Protein AF-I7LUR3-F1 (afdb_monomer_lite)

Sequence (816 aa):
MNNNFKVSRFIKFFLVIFTYQVNNICAQIQYDDQVPFIYYQQSIKLRFYKEDNPQFQVIDFSSKQFKKPPLVIVGVGFYNNKWDPDKQILFELVASSITNTQCNITLISDQSTSYLTGIKVNILAIDTSQFPFVNVINQNQQNINFDNYQFQEKRSYSSTLQGTKNVMVVVRGWKSSAKDSTMNSFSLTVFATNVDNQNYIITITTSQLSLTIFDVYYTIIEYVVNPPSQYGIISNYDNKYQNPTNEACFSSQNCTNYKRYFPVYFKIVKIQITQQQNYSNFYTSINQYQFSTFKFEQDPRLELTNYTLNSDTITYSYHTWDSSICTGSTSSFLFFYRKVCQNNQDIDITGNICINKCNIKNPLNDQQCLDCSSGQYFLQDKQLCQTEIPVGYECTQIDQFYKCQNCKIDNCQICKEGNPSQFNCTQCINTFYLFNNQCFSKQPDNTICNDNLICQDCSEKTCLTCILSQEQNLQCQTCYDQQIPYQGKCYKKDNPPNNTYCDWSKLICLPCTDLSCKICSNPNSIPQQCLSCQDNQFLYDGKCYSQNNPPNNTYCDQATLKCQKCNDINCATCSDPSKSPQQCLSCSNNQIIFNGQCYTKENPPNNTYCDWINLKCQPCNDINCATCSDPSKGLQKCLSCVNKSILFNGQCYTKDNPPNNTYCDWVSLKCQLCNDINCLTCSDPNQQNQYCLSCQKELQYLFNGKCYCGNGKFGIGCKQNCIQSCILCQDQSSCDKYSQERIYQKEDCHFSCSKCYIPHKDYACQECSSDTRQIQQLTSSCSCKEGYIESGVAECKIEQTLQPNNNFQSSIKARQ

Radius of gyration: 71.04 Å; chains: 1; bounding box: 105×127×202 Å

Structure (mmCIF, N/CA/C/O backbone):
data_AF-I7LUR3-F1
#
_entry.id   AF-I7LUR3-F1
#
loop_
_atom_site.group_PDB
_atom_site.id
_atom_site.type_symbol
_atom_site.label_atom_id
_atom_site.label_alt_id
_atom_site.label_comp_id
_atom_site.label_asym_id
_atom_site.label_entity_id
_atom_site.label_seq_id
_atom_site.pdbx_PDB_ins_code
_atom_site.Cartn_x
_atom_site.Cartn_y
_atom_site.Cartn_z
_atom_site.occupancy
_atom_site.B_iso_or_equiv
_atom_site.auth_seq_id
_atom_site.auth_comp_id
_atom_site.auth_asym_id
_atom_site.auth_atom_id
_atom_site.pdbx_PDB_model_num
ATOM 1 N N . MET A 1 1 ? -5.148 31.188 -31.784 1.00 32.00 1 MET A N 1
ATOM 2 C CA . MET A 1 1 ? -4.614 31.943 -32.942 1.00 32.00 1 MET A CA 1
ATOM 3 C C . MET A 1 1 ? -4.116 33.308 -32.444 1.00 32.00 1 MET A C 1
ATOM 5 O O . MET A 1 1 ? -4.820 33.904 -31.648 1.00 32.00 1 MET A O 1
ATOM 9 N N . ASN A 1 2 ? -2.929 33.749 -32.883 1.00 29.38 2 ASN A N 1
ATOM 10 C CA . ASN A 1 2 ? -2.382 35.129 -32.987 1.00 29.38 2 ASN A CA 1
ATOM 11 C C . ASN A 1 2 ? -2.410 36.171 -31.809 1.00 29.38 2 ASN A C 1
ATOM 13 O O . ASN A 1 2 ? -3.344 36.953 -31.703 1.00 29.38 2 ASN A O 1
ATOM 17 N N . ASN A 1 3 ? -1.299 36.278 -31.049 1.00 34.56 3 ASN A N 1
ATOM 18 C CA . ASN A 1 3 ? -0.245 37.350 -31.049 1.00 34.56 3 ASN A CA 1
ATOM 19 C C . ASN A 1 3 ? -0.458 38.901 -30.779 1.00 34.56 3 ASN A C 1
ATOM 21 O O . ASN A 1 3 ? -0.995 39.587 -31.642 1.00 34.56 3 ASN A O 1
ATOM 25 N N . ASN A 1 4 ? 0.253 39.456 -29.741 1.00 37.31 4 ASN A N 1
ATOM 26 C CA . ASN A 1 4 ? 1.248 40.615 -29.712 1.00 37.31 4 ASN A CA 1
ATOM 27 C C . ASN A 1 4 ? 1.044 42.086 -29.100 1.00 37.31 4 ASN A C 1
ATOM 29 O O . ASN A 1 4 ? 0.468 42.934 -29.771 1.00 37.31 4 ASN A O 1
ATOM 33 N N . PHE A 1 5 ? 1.802 42.436 -27.996 1.00 36.38 5 PHE A N 1
ATOM 34 C CA . PHE A 1 5 ? 2.569 43.711 -27.584 1.00 36.38 5 PHE A CA 1
ATOM 35 C C . PHE A 1 5 ? 1.909 45.068 -27.042 1.00 36.38 5 PHE A C 1
ATOM 37 O O . PHE A 1 5 ? 0.702 45.170 -27.176 1.00 36.38 5 PHE A O 1
ATOM 44 N N . LYS A 1 6 ? 2.514 46.164 -26.416 1.00 36.25 6 LYS A N 1
ATOM 45 C CA . LYS A 1 6 ? 3.889 46.691 -25.949 1.00 36.25 6 LYS A CA 1
ATOM 46 C C . LYS A 1 6 ? 3.931 48.030 -25.041 1.00 36.25 6 LYS A C 1
ATOM 48 O O . LYS A 1 6 ? 3.277 48.976 -25.445 1.00 36.25 6 LYS A O 1
ATOM 53 N N . VAL A 1 7 ? 4.822 48.178 -23.993 1.00 35.72 7 VAL A N 1
ATOM 54 C CA . VAL A 1 7 ? 5.798 49.326 -23.591 1.00 35.72 7 VAL A CA 1
ATOM 55 C C . VAL A 1 7 ? 5.317 50.811 -23.195 1.00 35.72 7 VAL A C 1
ATOM 57 O O . VAL A 1 7 ? 4.337 51.216 -23.792 1.00 35.72 7 VAL A O 1
ATOM 60 N N . SER A 1 8 ? 5.858 51.767 -22.330 1.00 36.84 8 SER A N 1
ATOM 61 C CA . SER A 1 8 ? 7.001 52.029 -21.329 1.00 36.84 8 SER A CA 1
ATOM 62 C C . SER A 1 8 ? 7.012 53.409 -20.488 1.00 36.84 8 SER A C 1
ATOM 64 O O . SER A 1 8 ? 6.368 54.344 -20.943 1.00 36.84 8 SER A O 1
ATOM 66 N N . ARG A 1 9 ? 7.913 53.602 -19.448 1.00 38.06 9 ARG A N 1
ATOM 67 C CA . ARG A 1 9 ? 8.597 54.864 -18.841 1.00 38.06 9 ARG A CA 1
ATOM 68 C C . ARG A 1 9 ? 7.836 55.898 -17.892 1.00 38.06 9 ARG A C 1
ATOM 70 O O . ARG A 1 9 ? 6.620 55.865 -17.941 1.00 38.06 9 ARG A O 1
ATOM 77 N N . PHE A 1 10 ? 8.362 56.864 -17.040 1.00 38.78 10 PHE A N 1
ATOM 78 C CA . PHE A 1 10 ? 9.657 57.268 -16.322 1.00 38.78 10 PHE A CA 1
ATOM 79 C C . PHE A 1 10 ? 9.580 58.523 -15.301 1.00 38.78 10 PHE A C 1
ATOM 81 O O . PHE A 1 10 ? 8.711 59.356 -15.509 1.00 38.78 10 PHE A O 1
ATOM 88 N N . ILE A 1 11 ? 10.568 58.744 -14.351 1.00 37.31 11 ILE A N 1
ATOM 89 C CA . ILE A 1 11 ? 11.140 60.044 -13.715 1.00 37.31 11 ILE A CA 1
ATOM 90 C C . ILE A 1 11 ? 10.328 60.887 -12.617 1.00 37.31 11 ILE A C 1
ATOM 92 O O . ILE A 1 11 ? 9.114 60.784 -12.668 1.00 37.31 11 ILE A O 1
ATOM 96 N N . LYS A 1 12 ? 10.779 61.773 -11.635 1.00 38.62 12 LYS A N 1
ATOM 97 C CA . LYS A 1 12 ? 11.958 62.053 -10.676 1.00 38.62 12 LYS A CA 1
ATOM 98 C C . LYS A 1 12 ? 11.733 63.201 -9.564 1.00 38.62 12 LYS A C 1
ATOM 100 O O . LYS A 1 12 ? 11.045 64.156 -9.882 1.00 38.62 12 LYS A O 1
ATOM 105 N N . PHE A 1 13 ? 12.472 63.196 -8.400 1.00 39.66 13 PHE A N 1
ATOM 106 C CA . PHE A 1 13 ? 13.092 64.322 -7.535 1.00 39.66 13 PHE A CA 1
ATOM 107 C C . PHE A 1 13 ? 12.235 65.358 -6.673 1.00 39.66 13 PHE A C 1
ATOM 109 O O . PHE A 1 13 ? 11.040 65.398 -6.924 1.00 39.66 13 PHE A O 1
ATOM 116 N N . PHE A 1 14 ? 12.676 66.254 -5.706 1.00 38.84 14 PHE A N 1
ATOM 117 C CA . PHE A 1 14 ? 13.709 66.362 -4.575 1.00 38.84 14 PHE A CA 1
ATOM 118 C C . PHE A 1 14 ? 13.494 67.611 -3.575 1.00 38.84 14 PHE A C 1
ATOM 120 O O . PHE A 1 14 ? 12.653 68.436 -3.915 1.00 38.84 14 PHE A O 1
ATOM 127 N N . LEU A 1 15 ? 14.178 67.795 -2.384 1.00 40.34 15 LEU A N 1
ATOM 128 C CA . LEU A 1 15 ? 13.907 68.831 -1.275 1.00 40.34 15 LEU A CA 1
ATOM 129 C C . LEU A 1 15 ? 15.043 69.077 -0.145 1.00 40.34 15 LEU A C 1
ATOM 131 O O . LEU A 1 15 ? 16.110 68.496 -0.321 1.00 40.34 15 LEU A O 1
ATOM 135 N N . VAL A 1 16 ? 14.883 69.896 0.972 1.00 34.09 16 VAL A N 1
ATOM 136 C CA . VAL A 1 16 ? 15.840 70.208 2.159 1.00 34.09 16 VAL A CA 1
ATOM 137 C C . VAL A 1 16 ? 15.173 70.488 3.612 1.00 34.09 16 VAL A C 1
ATOM 139 O O . VAL A 1 16 ? 13.960 70.661 3.635 1.00 34.09 16 VAL A O 1
ATOM 142 N N . ILE A 1 17 ? 15.872 70.497 4.820 1.00 41.72 17 ILE A N 1
ATOM 143 C CA . ILE A 1 17 ? 15.395 70.062 6.234 1.00 41.72 17 ILE A CA 1
ATOM 144 C C . ILE A 1 17 ? 15.992 70.717 7.590 1.00 41.72 17 ILE A C 1
ATOM 146 O O . ILE A 1 17 ? 17.013 71.386 7.484 1.00 41.72 17 ILE A O 1
ATOM 150 N N . PHE A 1 18 ? 15.462 70.453 8.857 1.00 33.62 18 PHE A N 1
ATOM 151 C CA . PHE A 1 18 ? 16.061 70.632 10.277 1.00 33.62 18 PHE A CA 1
ATOM 152 C C . PHE A 1 18 ? 15.367 69.898 11.549 1.00 33.62 18 PHE A C 1
ATOM 154 O O . PHE A 1 18 ? 14.244 69.429 11.371 1.00 33.62 18 PHE A O 1
ATOM 161 N N . THR A 1 19 ? 15.944 69.777 12.817 1.00 40.78 19 THR A N 1
ATOM 162 C CA . THR A 1 19 ? 15.358 69.160 14.128 1.00 40.78 19 THR A CA 1
ATOM 163 C C . THR A 1 19 ? 16.040 69.422 15.569 1.00 40.78 19 THR A C 1
ATOM 165 O O . THR A 1 19 ? 17.228 69.718 15.558 1.00 40.78 19 THR A O 1
ATOM 168 N N . TYR A 1 20 ? 15.396 69.194 16.783 1.00 33.66 20 TYR A N 1
ATOM 169 C CA . TYR A 1 20 ? 15.947 69.174 18.234 1.00 33.66 20 TYR A CA 1
ATOM 170 C C . TYR A 1 20 ? 15.226 68.194 19.294 1.00 33.66 20 TYR A C 1
ATOM 172 O O . TYR A 1 20 ? 14.432 67.378 18.828 1.00 33.66 20 TYR A O 1
ATOM 180 N N . GLN A 1 21 ? 15.478 68.163 20.657 1.00 35.78 21 GLN A N 1
ATOM 181 C CA . GLN A 1 21 ? 15.123 67.012 21.612 1.00 35.78 21 GLN A CA 1
ATOM 182 C C . GLN A 1 21 ? 14.963 67.197 23.205 1.00 35.78 21 GLN A C 1
ATOM 184 O O . GLN A 1 21 ? 15.672 68.041 23.739 1.00 35.78 21 GLN A O 1
ATOM 189 N N . VAL A 1 22 ? 14.156 66.369 23.978 1.00 34.59 22 VAL A N 1
ATOM 190 C CA . VAL A 1 22 ? 14.032 66.225 25.516 1.00 34.59 22 VAL A CA 1
ATOM 191 C C . VAL A 1 22 ? 13.444 64.829 26.041 1.00 34.59 22 VAL A C 1
ATOM 193 O O . VAL A 1 22 ? 13.118 63.977 25.214 1.00 34.59 22 VAL A O 1
ATOM 196 N N . ASN A 1 23 ? 13.295 64.559 27.376 1.00 34.97 23 ASN A N 1
ATOM 197 C CA . ASN A 1 23 ? 12.825 63.333 28.151 1.00 34.97 23 ASN A CA 1
ATOM 198 C C . ASN A 1 23 ? 12.196 63.713 29.566 1.00 34.97 23 ASN A C 1
ATOM 200 O O . ASN A 1 23 ? 12.347 64.883 29.889 1.00 34.97 23 ASN A O 1
ATOM 204 N N . ASN A 1 24 ? 11.588 62.938 30.528 1.00 40.38 24 ASN A N 1
ATOM 205 C CA . ASN A 1 24 ? 10.899 61.607 30.750 1.00 40.38 24 ASN A CA 1
ATOM 206 C C . ASN A 1 24 ? 10.256 61.485 32.203 1.00 40.38 24 ASN A C 1
ATOM 208 O O . ASN A 1 24 ? 10.844 62.057 33.112 1.00 40.38 24 ASN A O 1
ATOM 212 N N . ILE A 1 25 ? 9.174 60.687 32.466 1.00 33.00 25 ILE A N 1
ATOM 213 C CA . ILE A 1 25 ? 8.596 60.251 33.808 1.00 33.00 25 ILE A CA 1
ATOM 214 C C . ILE A 1 25 ? 7.910 58.838 33.707 1.00 33.00 25 ILE A C 1
ATOM 216 O O . ILE A 1 25 ? 7.598 58.418 32.593 1.00 33.00 25 ILE A O 1
ATOM 220 N N . CYS A 1 26 ? 7.661 58.094 34.812 1.00 29.50 26 CYS A N 1
ATOM 221 C CA . CYS A 1 26 ? 6.842 56.847 34.898 1.00 29.50 26 CYS A CA 1
ATOM 222 C C . CYS A 1 26 ? 5.927 56.795 36.159 1.00 29.50 26 CYS A C 1
ATOM 224 O O . CYS A 1 26 ? 6.186 57.523 37.112 1.00 29.50 26 CYS A O 1
ATOM 226 N N . ALA A 1 27 ? 4.887 55.939 36.178 1.00 31.25 27 ALA A N 1
ATOM 227 C CA . ALA A 1 27 ? 3.893 55.824 37.268 1.00 31.25 27 ALA A CA 1
ATOM 228 C C . ALA A 1 27 ? 3.566 54.359 37.653 1.00 31.25 27 ALA A C 1
ATOM 230 O O . ALA A 1 27 ? 3.610 53.477 36.796 1.00 31.25 27 ALA A O 1
ATOM 231 N N . GLN A 1 28 ? 3.210 54.112 38.923 1.00 30.12 28 GLN A N 1
ATOM 232 C CA . GLN A 1 28 ? 2.771 52.806 39.452 1.00 30.12 28 GLN A CA 1
ATOM 233 C C . GLN A 1 28 ? 1.233 52.697 39.516 1.00 30.12 28 GLN A C 1
ATOM 235 O O . GLN A 1 28 ? 0.540 53.697 39.695 1.00 30.12 28 GLN A O 1
ATOM 240 N N . ILE A 1 29 ? 0.706 51.471 39.409 1.00 35.31 29 ILE A N 1
ATOM 241 C CA . ILE A 1 29 ? -0.723 51.138 39.554 1.00 35.31 29 ILE A CA 1
ATOM 242 C C . ILE A 1 29 ? -0.840 49.894 40.448 1.00 35.31 29 ILE A C 1
ATOM 244 O O . ILE A 1 29 ? -0.165 48.893 40.201 1.00 35.31 29 ILE A O 1
ATOM 248 N N . GLN A 1 30 ? -1.696 49.937 41.474 1.00 29.19 30 GLN A N 1
ATOM 249 C CA . GLN A 1 30 ? -2.075 48.746 42.244 1.00 29.19 30 GLN A CA 1
ATOM 250 C C . GLN A 1 30 ? -3.203 47.982 41.539 1.00 29.19 30 GLN A C 1
ATOM 252 O O . GLN A 1 30 ? -4.099 48.577 40.944 1.00 29.19 30 GLN A O 1
ATOM 257 N N . TYR A 1 31 ? -3.170 46.653 41.634 1.00 40.03 31 TYR A N 1
ATOM 258 C CA . TYR A 1 31 ? -4.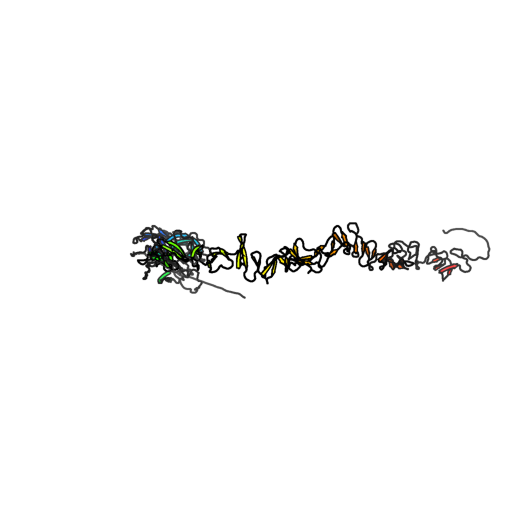178 45.770 41.053 1.00 40.03 31 TYR A CA 1
ATOM 259 C C . TYR A 1 31 ? -4.550 44.682 42.046 1.00 40.03 31 TYR A C 1
ATOM 261 O O . TYR A 1 31 ? -3.680 43.892 42.428 1.00 40.03 31 TYR A O 1
ATOM 269 N N . ASP A 1 32 ? -5.830 44.602 42.383 1.00 34.31 32 ASP A N 1
ATOM 270 C CA . ASP A 1 32 ? -6.337 43.551 43.251 1.00 34.31 32 ASP A CA 1
ATOM 271 C C . ASP A 1 32 ? -6.611 42.236 42.492 1.00 34.31 32 ASP A C 1
ATOM 273 O O . ASP A 1 32 ? -6.863 42.219 41.286 1.00 34.31 32 ASP A O 1
ATOM 277 N N . ASP A 1 33 ? -6.474 41.166 43.261 1.00 39.81 33 ASP A N 1
ATOM 278 C CA . ASP A 1 33 ? -6.921 39.779 43.156 1.00 39.81 33 ASP A CA 1
ATOM 279 C C . ASP A 1 33 ? -6.760 38.841 41.920 1.00 39.81 33 ASP A C 1
ATOM 281 O O . ASP A 1 33 ? -7.043 39.127 40.756 1.00 39.81 33 ASP A O 1
ATOM 285 N N . GLN A 1 34 ? -6.390 37.604 42.282 1.00 52.12 34 GLN A N 1
ATOM 286 C CA . GLN A 1 34 ? -6.831 36.303 41.743 1.00 52.12 34 GLN A CA 1
ATOM 287 C C . GLN A 1 34 ? -6.507 35.760 40.326 1.00 52.12 34 GLN A C 1
ATOM 289 O O . GLN A 1 34 ? -7.015 34.680 40.007 1.00 52.12 34 GLN A O 1
ATOM 294 N N . VAL A 1 35 ? -5.585 36.324 39.524 1.00 51.19 35 VAL A N 1
ATOM 295 C CA . VAL A 1 35 ? -4.906 35.532 38.453 1.00 51.19 35 VAL A CA 1
ATOM 296 C C . VAL A 1 35 ? -3.376 35.780 38.419 1.00 51.19 35 VAL A C 1
ATOM 298 O O . VAL A 1 35 ? -2.958 36.938 38.443 1.00 51.19 35 VAL A O 1
ATOM 301 N N . PRO A 1 36 ? -2.517 34.731 38.399 1.00 54.22 36 PRO A N 1
ATOM 302 C CA . PRO A 1 36 ? -1.086 34.848 38.723 1.00 54.22 36 PRO A CA 1
ATOM 303 C C . PRO A 1 36 ? -0.182 35.123 37.503 1.00 54.22 36 PRO A C 1
ATOM 305 O O . PRO A 1 36 ? 0.616 34.291 37.068 1.00 54.22 36 PRO A O 1
ATOM 308 N N . PHE A 1 37 ? -0.297 36.328 36.956 1.00 58.88 37 PHE A N 1
ATOM 309 C CA . PHE A 1 37 ? 0.619 36.898 35.963 1.00 58.88 37 PHE A CA 1
ATOM 310 C C . PHE A 1 37 ? 0.603 38.428 36.063 1.00 58.88 37 PHE A C 1
ATOM 312 O O . PHE A 1 37 ? -0.229 39.007 36.764 1.00 58.88 37 PHE A O 1
ATOM 319 N N . ILE A 1 38 ? 1.493 39.105 35.334 1.00 54.38 38 ILE A N 1
ATOM 320 C CA . ILE A 1 38 ? 1.511 40.570 35.254 1.00 54.38 38 ILE A CA 1
ATOM 321 C C . ILE A 1 38 ? 1.931 41.031 33.859 1.00 54.38 38 ILE A C 1
ATOM 323 O O . ILE A 1 38 ? 2.763 40.411 33.195 1.00 54.38 38 ILE A O 1
ATOM 327 N N . TYR A 1 39 ? 1.368 42.158 33.438 1.00 56.78 39 TYR A N 1
ATOM 328 C CA . TYR A 1 39 ? 1.758 42.884 32.239 1.00 56.78 39 TYR A CA 1
ATOM 329 C C . TYR A 1 39 ? 2.417 44.210 32.607 1.00 56.78 39 TYR A C 1
ATOM 331 O O . TYR A 1 39 ? 1.880 44.960 33.421 1.00 56.78 39 TYR A O 1
ATOM 339 N N . TYR A 1 40 ? 3.520 44.524 31.925 1.00 55.66 40 TYR A N 1
ATOM 340 C CA . TYR A 1 40 ? 4.117 45.854 31.917 1.00 55.66 40 TYR A CA 1
ATOM 341 C C . TYR A 1 40 ? 4.217 46.391 30.488 1.00 55.66 40 TYR A C 1
ATOM 343 O O . TYR A 1 40 ? 4.910 45.828 29.634 1.00 55.66 40 TYR A O 1
ATOM 351 N N . GLN A 1 41 ? 3.552 47.524 30.240 1.00 52.75 41 GLN A N 1
ATOM 352 C CA . GLN A 1 41 ? 3.851 48.372 29.090 1.00 52.75 41 GLN A CA 1
ATOM 353 C C . GLN A 1 41 ? 4.802 49.477 29.523 1.00 52.75 41 GLN A C 1
ATOM 355 O O . GLN A 1 41 ? 4.435 50.303 30.358 1.00 52.75 41 GLN A O 1
ATOM 360 N N . GLN A 1 42 ? 5.984 49.557 28.912 1.00 54.22 42 GLN A N 1
ATOM 361 C CA . GLN A 1 42 ? 6.889 50.673 29.161 1.00 54.22 42 GLN A CA 1
ATOM 362 C C . GLN A 1 42 ? 7.524 51.166 27.861 1.00 54.22 42 GLN A C 1
ATOM 364 O O . GLN A 1 42 ? 8.037 50.406 27.042 1.00 54.22 42 GLN A O 1
ATOM 369 N N . SER A 1 43 ? 7.481 52.480 27.652 1.00 53.41 43 SER A N 1
ATOM 370 C CA . SER A 1 43 ? 8.129 53.131 26.511 1.00 53.41 43 SER A CA 1
ATOM 371 C C . SER A 1 43 ? 9.621 53.310 26.795 1.00 53.41 43 SER A C 1
ATOM 373 O O . SER A 1 43 ? 10.085 54.426 27.034 1.00 53.41 43 SER A O 1
ATOM 375 N N . ILE A 1 44 ? 10.350 52.191 26.808 1.00 55.62 44 ILE A N 1
ATOM 376 C CA . ILE A 1 44 ? 11.776 52.112 27.141 1.00 55.62 44 ILE A CA 1
ATOM 377 C C . ILE A 1 44 ? 12.599 52.899 26.107 1.00 55.62 44 ILE A C 1
ATOM 379 O O . ILE A 1 44 ? 12.903 52.412 25.025 1.00 55.62 44 ILE A O 1
ATOM 383 N N . LYS A 1 45 ? 12.979 54.148 26.404 1.00 54.41 45 LYS A N 1
ATOM 384 C CA . LYS A 1 45 ? 13.760 54.993 25.476 1.00 54.41 45 LYS A CA 1
ATOM 385 C C . LYS A 1 45 ? 15.241 54.587 25.411 1.00 54.41 45 LYS A C 1
ATOM 387 O O . LYS A 1 45 ? 16.119 55.395 25.707 1.00 54.41 45 LYS A O 1
ATOM 392 N N . LEU A 1 46 ? 15.516 53.363 24.968 1.00 57.62 46 LEU A N 1
ATOM 393 C CA . LEU A 1 46 ? 16.866 52.918 24.636 1.00 57.62 46 LEU A CA 1
ATOM 394 C C . LEU A 1 46 ? 17.358 53.669 23.390 1.00 57.62 46 LEU A C 1
ATOM 396 O O . LEU A 1 46 ? 16.597 53.946 22.450 1.00 57.62 46 LEU A O 1
ATOM 400 N N . ARG A 1 47 ? 18.632 54.046 23.424 1.00 55.34 47 ARG A N 1
ATOM 401 C CA . ARG A 1 47 ? 19.361 54.743 22.365 1.00 55.34 47 ARG A CA 1
ATOM 402 C C . ARG A 1 47 ? 20.761 54.163 22.305 1.00 55.34 47 ARG A C 1
ATOM 404 O O . ARG A 1 47 ? 21.294 53.791 23.346 1.00 55.34 47 ARG A O 1
ATOM 411 N N . PHE A 1 48 ? 21.346 54.172 21.118 1.00 53.84 48 PHE A N 1
ATOM 412 C CA . PHE A 1 48 ? 22.757 53.882 20.935 1.00 53.84 48 PHE A CA 1
ATOM 413 C C . PHE A 1 48 ? 23.432 55.033 20.180 1.00 53.84 48 PHE A C 1
ATOM 415 O O . PHE A 1 48 ? 23.162 55.243 18.996 1.00 53.84 48 PHE A O 1
ATOM 422 N N . TYR A 1 49 ? 24.297 55.786 20.864 1.00 54.66 49 TYR A N 1
ATOM 423 C CA . TYR A 1 49 ? 25.370 56.544 20.215 1.00 54.66 49 TYR A CA 1
ATOM 424 C C . TYR A 1 49 ? 26.651 55.708 20.248 1.00 54.66 49 TYR A C 1
ATOM 426 O O . TYR A 1 49 ? 26.783 54.790 21.055 1.00 54.66 49 TYR A O 1
ATOM 434 N N . LYS A 1 50 ? 27.602 56.008 19.358 1.00 52.19 50 LYS A N 1
ATOM 435 C CA . LYS A 1 50 ? 28.752 55.136 19.048 1.00 52.19 50 LYS A CA 1
ATOM 436 C C . LYS A 1 50 ? 29.764 54.925 20.193 1.00 52.19 50 LYS A C 1
ATOM 438 O O . LYS A 1 50 ? 30.760 54.238 19.998 1.00 52.19 50 LYS A O 1
ATOM 443 N N . GLU A 1 51 ? 29.517 55.539 21.346 1.00 50.53 51 GLU A N 1
ATOM 444 C CA . GLU A 1 51 ? 30.419 55.643 22.499 1.00 50.53 51 GLU A CA 1
ATOM 445 C C . GLU A 1 51 ? 29.700 55.318 23.833 1.00 50.53 51 GLU A C 1
ATOM 447 O O . GLU A 1 51 ? 30.324 55.344 24.891 1.00 50.53 51 GLU A O 1
ATOM 452 N N . ASP A 1 52 ? 28.398 54.983 23.805 1.00 55.50 52 ASP A N 1
ATOM 453 C CA . ASP A 1 52 ? 27.593 54.729 25.011 1.00 55.50 52 ASP A CA 1
ATOM 454 C C . ASP A 1 52 ? 27.660 53.268 25.498 1.00 55.50 52 ASP A C 1
ATOM 456 O O . ASP A 1 52 ? 27.599 52.311 24.720 1.00 55.50 52 ASP A O 1
ATOM 460 N N . ASN A 1 53 ? 27.686 53.098 26.825 1.00 57.16 53 ASN A N 1
ATOM 461 C CA . ASN A 1 53 ? 27.512 51.804 27.494 1.00 57.16 53 ASN A CA 1
ATOM 462 C C . ASN A 1 53 ? 26.110 51.202 27.239 1.00 57.16 53 ASN A C 1
ATOM 464 O O . ASN A 1 53 ? 25.139 51.959 27.102 1.00 57.16 53 ASN A O 1
ATOM 468 N N . PRO A 1 54 ? 25.965 49.858 27.243 1.00 58.34 54 PRO A N 1
ATOM 469 C CA . PRO A 1 54 ? 24.695 49.183 26.974 1.00 58.34 54 PRO A CA 1
ATOM 470 C C . PRO A 1 54 ? 23.593 49.630 27.943 1.00 58.34 54 PRO A C 1
ATOM 472 O O . PRO A 1 54 ? 23.661 49.412 29.154 1.00 58.34 54 PRO A O 1
ATOM 475 N N . GLN A 1 55 ? 22.564 50.265 27.386 1.00 65.81 55 GLN A N 1
ATOM 476 C CA . GLN A 1 55 ? 21.446 50.817 28.143 1.00 65.81 55 GLN A CA 1
ATOM 477 C C . GLN A 1 55 ? 20.485 49.700 28.576 1.00 65.81 55 GLN A C 1
ATOM 479 O O . GLN A 1 55 ? 19.996 48.932 27.741 1.00 65.81 55 GLN A O 1
ATOM 484 N N . PHE A 1 56 ? 20.164 49.654 29.872 1.00 70.38 56 PHE A N 1
ATOM 485 C CA . PHE A 1 56 ? 19.131 48.782 30.432 1.00 70.38 56 PHE A CA 1
ATOM 486 C C . PHE A 1 56 ? 18.080 49.586 31.208 1.00 70.38 56 PHE A C 1
ATOM 488 O O . PHE A 1 56 ? 18.363 50.672 31.713 1.00 70.38 56 PHE A O 1
ATOM 495 N N . GLN A 1 57 ? 16.866 49.046 31.326 1.00 76.94 57 GLN A N 1
ATOM 496 C CA . GLN A 1 57 ? 15.822 49.575 32.207 1.00 76.94 57 GLN A CA 1
ATOM 497 C C . GLN A 1 57 ? 15.348 48.494 33.183 1.00 76.94 57 GLN A C 1
ATOM 499 O O . GLN A 1 57 ? 15.055 47.368 32.781 1.00 76.94 57 GLN A O 1
ATOM 504 N N . VAL A 1 58 ? 15.263 48.859 34.464 1.00 81.25 58 VAL A N 1
ATOM 505 C CA . VAL A 1 58 ? 14.677 48.024 35.522 1.00 81.25 58 VAL A CA 1
ATOM 506 C C . VAL A 1 58 ? 13.152 48.109 35.453 1.00 81.25 58 VAL A C 1
ATOM 508 O O . VAL A 1 58 ? 12.590 49.199 35.322 1.00 81.25 58 VAL A O 1
ATOM 511 N N . ILE A 1 59 ? 12.499 46.956 35.561 1.00 80.38 59 ILE A N 1
ATOM 512 C CA . ILE A 1 59 ? 11.048 46.775 35.560 1.00 80.38 59 ILE A CA 1
ATOM 513 C C . ILE A 1 59 ? 10.654 46.250 36.940 1.00 80.38 59 ILE A C 1
ATOM 515 O O . ILE A 1 59 ? 10.934 45.095 37.260 1.00 80.38 59 ILE A O 1
ATOM 519 N N . ASP A 1 60 ? 10.034 47.101 37.755 1.00 79.50 60 ASP A N 1
ATOM 520 C CA . ASP A 1 60 ? 9.559 46.758 39.099 1.00 79.50 60 ASP A CA 1
ATOM 521 C C . ASP A 1 60 ? 8.183 46.079 39.045 1.00 79.50 60 ASP A C 1
ATOM 523 O O . ASP A 1 60 ? 7.212 46.629 38.518 1.00 79.50 60 ASP A O 1
ATOM 527 N N . PHE A 1 61 ? 8.109 44.886 39.630 1.00 76.94 61 PHE A N 1
ATOM 528 C CA . PHE A 1 61 ? 6.888 44.119 39.841 1.00 76.94 61 PHE A CA 1
ATOM 529 C C . PHE A 1 61 ? 6.737 43.583 41.275 1.00 76.94 61 PHE A C 1
ATOM 531 O O . PHE A 1 61 ? 6.013 42.619 41.527 1.00 76.94 61 PHE A O 1
ATOM 538 N N . SER A 1 62 ? 7.368 44.257 42.241 1.00 75.81 62 SER A N 1
ATOM 539 C CA . SER A 1 62 ? 7.355 43.919 43.671 1.00 75.81 62 SER A CA 1
ATOM 540 C C . SER A 1 62 ? 5.965 43.934 44.319 1.00 75.81 62 SER A C 1
ATOM 542 O O . SER A 1 62 ? 5.744 43.260 45.323 1.00 75.81 62 SER A O 1
ATOM 544 N N . SER A 1 63 ? 4.999 44.638 43.721 1.00 64.38 63 SER A N 1
ATOM 545 C CA . SER A 1 63 ? 3.598 44.693 44.163 1.00 64.38 63 SER A CA 1
ATOM 546 C C . SER A 1 63 ? 2.809 43.392 43.944 1.00 64.38 63 SER A C 1
ATOM 548 O O . SER A 1 63 ? 1.609 43.347 44.226 1.00 64.38 63 SER A O 1
ATOM 550 N N . LYS A 1 64 ? 3.446 42.329 43.434 1.00 63.03 64 LYS A N 1
ATOM 551 C CA . LYS A 1 64 ? 2.812 41.053 43.092 1.00 63.03 64 LYS A CA 1
ATOM 552 C C . LYS A 1 64 ? 3.609 39.869 43.640 1.00 63.03 64 LYS A C 1
ATOM 554 O O . LYS A 1 64 ? 4.804 39.723 43.412 1.00 63.03 64 LYS A O 1
ATOM 559 N N . GLN A 1 65 ? 2.914 39.001 44.372 1.00 64.88 65 GLN A N 1
ATOM 560 C CA . GLN A 1 65 ? 3.501 37.935 45.190 1.00 64.88 65 GLN A CA 1
ATOM 561 C C . GLN A 1 65 ? 3.819 36.666 44.375 1.00 64.88 65 GLN A C 1
ATOM 563 O O . GLN A 1 65 ? 3.263 35.596 44.630 1.00 64.88 65 GLN A O 1
ATOM 568 N N . PHE A 1 66 ? 4.703 36.771 43.380 1.00 73.19 66 PHE A N 1
ATOM 569 C CA . PHE A 1 66 ? 5.179 35.599 42.641 1.00 73.19 66 PHE A CA 1
ATOM 570 C C . PHE A 1 66 ? 5.906 34.614 43.571 1.00 73.19 66 PHE A C 1
ATOM 572 O O . PHE A 1 66 ? 6.844 34.983 44.286 1.00 73.19 66 PHE A O 1
ATOM 579 N N . LYS A 1 67 ? 5.496 33.338 43.546 1.00 70.50 67 LYS A N 1
ATOM 580 C CA . LYS A 1 67 ? 6.043 32.293 44.441 1.00 70.50 67 LYS A CA 1
ATOM 581 C C . LYS A 1 67 ? 7.425 31.788 44.015 1.00 70.50 67 LYS A C 1
ATOM 583 O O . LYS A 1 67 ? 8.135 31.177 44.811 1.00 70.50 67 LYS A O 1
ATOM 588 N N . LYS A 1 68 ? 7.792 32.024 42.757 1.00 80.62 68 LYS A N 1
ATOM 589 C CA . LYS A 1 68 ? 9.096 31.759 42.133 1.00 80.62 68 LYS A CA 1
ATOM 590 C C . LYS A 1 68 ? 9.395 32.912 41.163 1.00 80.62 68 LYS A C 1
ATOM 592 O O . LYS A 1 68 ? 8.447 33.593 40.777 1.00 80.62 68 LYS A O 1
ATOM 597 N N . PRO A 1 69 ? 10.651 33.152 40.744 1.00 84.50 69 PRO A N 1
ATOM 598 C CA . PRO A 1 69 ? 10.930 34.085 39.652 1.00 84.50 69 PRO A CA 1
ATOM 599 C C . PRO A 1 69 ? 10.043 33.753 38.438 1.00 84.50 69 PRO A C 1
ATOM 601 O O . PRO A 1 69 ? 10.008 32.586 38.032 1.00 84.50 69 PRO A O 1
ATOM 604 N N . PRO A 1 70 ? 9.276 34.719 37.906 1.00 84.75 70 PRO A N 1
ATOM 605 C CA . PRO A 1 70 ? 8.334 34.463 36.835 1.00 84.75 70 PRO A CA 1
ATOM 606 C C . PRO A 1 70 ? 9.078 34.217 35.530 1.00 84.75 70 PRO A C 1
ATOM 608 O O . PRO A 1 70 ? 10.198 34.678 35.308 1.00 84.75 70 PRO A O 1
ATOM 611 N N . LEU A 1 71 ? 8.398 33.551 34.611 1.00 85.62 71 LEU A N 1
ATOM 612 C CA . LEU A 1 71 ? 8.833 33.490 33.231 1.00 85.62 71 LEU A CA 1
ATOM 613 C C . LEU A 1 71 ? 8.575 34.865 32.594 1.00 85.62 71 LEU A C 1
ATOM 615 O O . LEU A 1 71 ? 7.430 35.313 32.572 1.00 85.62 71 LEU A O 1
ATOM 619 N N . VAL A 1 72 ? 9.618 35.530 32.084 1.00 85.50 72 VAL A N 1
ATOM 620 C CA . VAL A 1 72 ? 9.518 36.865 31.464 1.00 85.50 72 VAL A CA 1
ATOM 621 C C . VAL A 1 72 ? 9.688 36.776 29.948 1.00 85.50 72 VAL A C 1
ATOM 623 O O . VAL A 1 72 ? 10.775 36.500 29.443 1.00 85.50 72 VAL A O 1
ATOM 626 N N . ILE A 1 73 ? 8.610 37.067 29.223 1.00 83.75 73 ILE A N 1
ATOM 627 C CA . ILE A 1 73 ? 8.606 37.284 27.774 1.00 83.75 73 ILE A CA 1
ATOM 628 C C . ILE A 1 73 ? 8.851 38.767 27.503 1.00 83.75 73 ILE A C 1
ATOM 630 O O . ILE A 1 73 ? 8.186 39.632 28.079 1.00 83.75 73 ILE A O 1
ATOM 634 N N . VAL A 1 74 ? 9.755 39.051 26.568 1.00 83.00 74 VAL A N 1
ATOM 635 C CA . VAL A 1 74 ? 10.021 40.393 26.040 1.00 83.00 74 VAL A CA 1
ATOM 636 C C . VAL A 1 74 ? 9.638 40.406 24.568 1.00 83.00 74 VAL A C 1
ATOM 638 O O . VAL A 1 74 ? 10.001 39.487 23.840 1.00 83.00 74 VAL A O 1
ATOM 641 N N . GLY A 1 75 ? 8.941 41.447 24.119 1.00 77.50 75 GLY A N 1
ATOM 642 C CA . GLY A 1 75 ? 8.666 41.663 22.702 1.00 77.50 75 GLY A CA 1
ATOM 643 C C . GLY A 1 75 ? 8.875 43.110 22.289 1.00 77.50 75 GLY A C 1
ATOM 644 O O . GLY A 1 75 ? 8.565 44.039 23.046 1.00 77.50 75 GLY A O 1
ATOM 645 N N . VAL A 1 76 ? 9.374 43.304 21.068 1.00 72.81 76 VAL A N 1
ATOM 646 C CA . VAL A 1 76 ? 9.394 44.627 20.434 1.00 72.81 76 VAL A CA 1
ATOM 647 C C . VAL A 1 76 ? 7.941 45.131 20.322 1.00 72.81 76 VAL A C 1
ATOM 649 O O . VAL A 1 76 ? 7.019 44.384 19.995 1.00 72.81 76 VAL A O 1
ATOM 652 N N . GLY A 1 77 ? 7.711 46.395 20.673 1.00 58.91 77 GLY A N 1
ATOM 653 C CA . GLY A 1 77 ? 6.375 46.950 20.926 1.00 58.91 77 GLY A CA 1
ATOM 654 C C . GLY A 1 77 ? 5.961 48.156 20.086 1.00 58.91 77 GLY A C 1
ATOM 655 O O . GLY A 1 77 ? 4.784 48.504 20.078 1.00 58.91 77 GLY A O 1
ATOM 656 N N . PHE A 1 78 ? 6.940 48.835 19.488 1.00 59.00 78 PHE A N 1
ATOM 657 C CA . PHE A 1 78 ? 6.866 49.868 18.443 1.00 59.00 78 PHE A CA 1
ATOM 658 C C . PHE A 1 78 ? 8.299 50.381 18.225 1.00 59.00 78 PHE A C 1
ATOM 660 O O . PHE A 1 78 ? 9.114 50.282 19.145 1.00 59.00 78 PHE A O 1
ATOM 667 N N . TYR A 1 79 ? 8.632 50.957 17.063 1.00 56.06 79 TYR A N 1
ATOM 668 C CA . TYR A 1 79 ? 9.994 51.442 16.823 1.00 56.06 79 TYR A CA 1
ATOM 669 C C . TYR A 1 79 ? 10.068 52.826 16.157 1.00 56.06 79 TYR A C 1
ATOM 671 O O . TYR A 1 79 ? 9.780 52.985 14.971 1.00 56.06 79 TYR A O 1
ATOM 679 N N . ASN A 1 80 ? 10.526 53.833 16.915 1.00 50.75 80 ASN A N 1
ATOM 680 C CA . ASN A 1 80 ? 10.712 55.208 16.437 1.00 50.75 80 ASN A CA 1
ATOM 681 C C . ASN A 1 80 ? 12.071 55.420 15.723 1.00 50.75 80 ASN A C 1
ATOM 683 O O . ASN A 1 80 ? 12.794 56.368 16.037 1.00 50.75 80 ASN A O 1
ATOM 687 N N . ASN A 1 81 ? 12.467 54.539 14.797 1.00 51.62 81 ASN A N 1
ATOM 688 C CA . ASN A 1 81 ? 13.870 54.504 14.380 1.00 51.62 81 ASN A CA 1
ATOM 689 C C . ASN A 1 81 ? 14.275 55.466 13.254 1.00 51.62 81 ASN A C 1
ATOM 691 O O . ASN A 1 81 ? 13.867 55.304 12.107 1.00 51.62 81 ASN A O 1
ATOM 695 N N . LYS A 1 82 ? 15.262 56.333 13.519 1.00 51.84 82 LYS A N 1
ATOM 696 C CA . LYS A 1 82 ? 16.134 56.877 12.461 1.00 51.84 82 LYS A CA 1
ATOM 697 C C . LYS A 1 82 ? 17.094 55.788 11.957 1.00 51.84 82 LYS A C 1
ATOM 699 O O . LYS A 1 82 ? 18.301 55.873 12.155 1.00 51.84 82 LYS A O 1
ATOM 704 N N . TRP A 1 83 ? 16.543 54.763 11.317 1.00 54.06 83 TRP A N 1
ATOM 705 C CA . TRP A 1 83 ? 17.337 53.741 10.654 1.00 54.06 83 TRP A CA 1
ATOM 706 C C . TRP A 1 83 ? 18.035 54.327 9.423 1.00 54.06 83 TRP A C 1
ATOM 708 O O . TRP A 1 83 ? 17.387 54.919 8.559 1.00 54.06 83 TRP A O 1
ATOM 718 N N . ASP A 1 84 ? 19.347 54.133 9.352 1.00 58.75 84 ASP A N 1
ATOM 719 C CA . ASP A 1 84 ? 20.134 54.321 8.140 1.00 58.75 84 ASP A CA 1
ATOM 720 C C . ASP A 1 84 ? 20.152 52.997 7.353 1.00 58.75 84 ASP A C 1
ATOM 722 O O . ASP A 1 84 ? 20.808 52.050 7.798 1.00 58.75 84 ASP A O 1
ATOM 726 N N . PRO A 1 85 ? 19.405 52.883 6.237 1.00 57.38 85 PRO A N 1
ATOM 727 C CA . PRO A 1 85 ? 19.259 51.623 5.522 1.00 57.38 85 PRO A CA 1
ATOM 728 C C . PRO A 1 85 ? 20.555 51.182 4.853 1.00 57.38 85 PRO A C 1
ATOM 730 O O . PRO A 1 85 ? 20.768 49.986 4.683 1.00 57.38 85 PRO A O 1
ATOM 733 N N . ASP A 1 86 ? 21.451 52.115 4.536 1.00 62.78 86 ASP A N 1
ATOM 734 C CA . ASP A 1 86 ? 22.717 51.849 3.852 1.00 62.78 86 ASP A CA 1
ATOM 735 C C . ASP A 1 86 ? 23.776 51.285 4.834 1.00 62.78 86 ASP A C 1
ATOM 737 O O . ASP A 1 86 ? 24.958 51.158 4.511 1.00 62.78 86 ASP A O 1
ATOM 741 N N . LYS A 1 87 ? 23.341 50.898 6.045 1.00 69.00 87 LYS A N 1
ATOM 742 C CA . LYS A 1 87 ? 24.109 50.202 7.082 1.00 69.00 87 LYS A CA 1
ATOM 743 C C . LYS A 1 87 ? 23.349 48.981 7.610 1.00 69.00 87 LYS A C 1
ATOM 745 O O . LYS A 1 87 ? 22.120 48.951 7.647 1.00 69.00 87 LYS A O 1
ATOM 750 N N . GLN A 1 88 ? 24.106 47.978 8.053 1.00 73.06 88 GLN A N 1
ATOM 751 C CA . GLN A 1 88 ? 23.564 46.787 8.714 1.00 73.06 88 GLN A CA 1
ATOM 752 C C . GLN A 1 88 ? 22.818 47.177 10.001 1.00 73.06 88 GLN A C 1
ATOM 754 O O . GLN A 1 88 ? 23.290 48.032 10.751 1.00 73.06 88 GLN A O 1
ATOM 759 N N . ILE A 1 89 ? 21.682 46.530 10.278 1.00 75.44 89 ILE A N 1
ATOM 760 C CA . ILE A 1 89 ? 21.092 46.481 11.627 1.00 75.44 89 ILE A CA 1
ATOM 761 C C . ILE A 1 89 ? 21.688 45.275 12.356 1.00 75.44 89 ILE A C 1
ATOM 763 O O . ILE A 1 89 ? 21.858 44.231 11.731 1.00 75.44 89 ILE A O 1
ATOM 767 N N . LEU A 1 90 ? 21.924 45.386 13.665 1.00 81.69 90 LEU A N 1
ATOM 768 C CA . LEU A 1 90 ? 22.047 44.248 14.582 1.00 81.69 90 LEU A CA 1
ATOM 769 C C . LEU A 1 90 ? 21.508 44.647 15.960 1.00 81.69 90 LEU A C 1
ATOM 771 O O . LEU A 1 90 ? 22.124 45.479 16.621 1.00 81.69 90 LEU A O 1
ATOM 775 N N . PHE A 1 91 ? 20.405 44.041 16.412 1.00 81.69 91 PHE A N 1
ATOM 776 C CA . PHE A 1 91 ? 20.006 44.129 17.820 1.00 81.69 91 PHE A CA 1
ATOM 777 C C . PHE A 1 91 ? 19.236 42.922 18.363 1.00 81.69 91 PHE A C 1
ATOM 779 O O . PHE A 1 91 ? 18.573 42.204 17.616 1.00 81.69 91 PHE A O 1
ATOM 786 N N . GLU A 1 92 ? 19.255 42.776 19.690 1.00 86.00 92 GLU A N 1
ATOM 787 C CA . GLU A 1 92 ? 18.437 41.841 20.469 1.00 86.00 92 GLU A CA 1
ATOM 788 C C . GLU A 1 92 ? 17.933 42.509 21.764 1.00 86.00 92 GLU A C 1
ATOM 790 O O . GLU A 1 92 ? 18.695 43.164 22.477 1.00 86.00 92 GLU A O 1
ATOM 795 N N . LEU A 1 93 ? 16.653 42.320 22.105 1.00 85.81 93 LEU A N 1
ATOM 796 C CA . LEU A 1 93 ? 16.114 42.608 23.439 1.00 85.81 93 LEU A CA 1
ATOM 797 C C . LEU A 1 93 ? 16.230 41.381 24.355 1.00 85.81 93 LEU A C 1
ATOM 799 O O . LEU A 1 93 ? 15.747 40.297 24.016 1.00 85.81 93 LEU A O 1
ATOM 803 N N . VAL A 1 94 ? 16.803 41.559 25.548 1.00 87.00 94 VAL A N 1
ATOM 804 C CA . VAL A 1 94 ? 17.010 40.482 26.533 1.00 87.00 94 VAL A CA 1
ATOM 805 C C . VAL A 1 94 ? 16.472 40.888 27.906 1.00 87.00 94 VAL A C 1
ATOM 807 O O . VAL A 1 94 ? 16.793 41.967 28.403 1.00 87.00 94 VAL A O 1
ATOM 810 N N . ALA A 1 95 ? 15.685 40.009 28.538 1.00 89.00 95 ALA A N 1
ATOM 811 C CA . ALA A 1 95 ? 15.402 40.080 29.972 1.00 89.00 95 ALA A CA 1
ATOM 812 C C . ALA A 1 95 ? 16.521 39.390 30.761 1.00 89.00 95 ALA A C 1
ATOM 814 O O . ALA A 1 95 ? 16.926 38.273 30.446 1.00 89.00 95 ALA A O 1
ATOM 815 N N . SER A 1 96 ? 16.999 40.062 31.800 1.00 88.94 96 SER A N 1
ATOM 816 C CA . SER A 1 96 ? 18.105 39.641 32.659 1.00 88.94 96 SER A CA 1
ATOM 817 C C . SER A 1 96 ? 17.781 39.952 34.124 1.00 88.94 96 SER A C 1
ATOM 819 O O . SER A 1 96 ? 16.824 40.674 34.409 1.00 88.94 96 SER A O 1
ATOM 821 N N . SER A 1 97 ? 18.543 39.383 35.065 1.00 89.12 97 SER A N 1
ATOM 822 C CA . SER A 1 97 ? 18.374 39.614 36.513 1.00 89.12 97 SER A CA 1
ATOM 823 C C . SER A 1 97 ? 16.931 39.432 37.019 1.00 89.12 97 SER A C 1
ATOM 825 O O . SER A 1 97 ? 16.452 40.211 37.840 1.00 89.12 97 SER A O 1
ATOM 827 N N . ILE A 1 98 ? 16.224 38.424 36.496 1.00 89.38 98 ILE A N 1
ATOM 828 C CA . ILE A 1 98 ? 14.820 38.153 36.826 1.00 89.38 98 ILE A CA 1
ATOM 829 C C . ILE A 1 98 ? 14.734 37.605 38.258 1.00 89.38 98 ILE A C 1
ATOM 831 O O . ILE A 1 98 ? 15.185 36.492 38.534 1.00 89.38 98 ILE A O 1
ATOM 835 N N . THR A 1 99 ? 14.128 38.371 39.161 1.00 88.94 99 THR A N 1
ATOM 836 C CA . THR A 1 99 ? 13.737 37.928 40.507 1.00 88.94 99 THR A CA 1
ATOM 837 C C . THR A 1 99 ? 12.223 37.703 40.561 1.00 88.94 99 THR A C 1
ATOM 839 O O . THR A 1 99 ? 11.512 37.919 39.586 1.00 88.94 99 THR A O 1
ATOM 842 N N . ASN A 1 100 ? 11.688 37.313 41.717 1.00 83.94 100 ASN A N 1
ATOM 843 C CA . ASN A 1 100 ? 10.244 37.326 41.970 1.00 83.94 100 ASN A CA 1
ATOM 844 C C . ASN A 1 100 ? 9.634 38.743 42.085 1.00 83.94 100 ASN A C 1
ATOM 846 O O . ASN A 1 100 ? 8.423 38.854 42.242 1.00 83.94 100 ASN A O 1
ATOM 850 N N . THR A 1 101 ? 10.440 39.808 42.006 1.00 82.81 101 THR A N 1
ATOM 851 C CA . THR A 1 101 ? 10.018 41.205 42.218 1.00 82.81 101 THR A CA 1
ATOM 852 C C . THR A 1 101 ? 10.449 42.189 41.128 1.00 82.81 101 THR A C 1
ATOM 854 O O . THR A 1 101 ? 9.894 43.280 41.079 1.00 82.81 101 THR A O 1
ATOM 857 N N . GLN A 1 102 ? 11.423 41.870 40.272 1.00 86.31 102 GLN A N 1
ATOM 858 C CA . GLN A 1 102 ? 11.881 42.765 39.203 1.00 86.31 102 GLN A CA 1
ATOM 859 C C . GLN A 1 102 ? 12.630 42.021 38.086 1.00 86.31 102 GLN A C 1
ATOM 861 O O . GLN A 1 102 ? 13.047 40.874 38.253 1.00 86.31 102 GLN A O 1
ATOM 866 N N . CYS A 1 103 ? 12.851 42.690 36.952 1.00 87.44 103 CYS A N 1
ATOM 867 C CA . CYS A 1 103 ? 13.820 42.260 35.936 1.00 87.44 103 CYS A CA 1
ATOM 868 C C . CYS A 1 103 ? 14.462 43.456 35.215 1.00 87.44 103 CYS A C 1
ATOM 870 O O . CYS A 1 103 ? 13.904 44.552 35.207 1.00 87.44 103 CYS A O 1
ATOM 872 N N . ASN A 1 104 ? 15.610 43.238 34.573 1.00 87.50 104 ASN A N 1
ATOM 873 C CA . ASN A 1 104 ? 16.308 44.236 33.763 1.00 87.50 104 ASN A CA 1
ATOM 874 C C . ASN A 1 104 ? 16.140 43.915 32.273 1.00 87.50 104 ASN A C 1
ATOM 876 O O . ASN A 1 104 ? 16.546 42.838 31.829 1.00 87.50 104 ASN A O 1
ATOM 880 N N . ILE A 1 105 ? 15.601 44.852 31.491 1.00 85.06 105 ILE A N 1
ATOM 881 C CA . ILE A 1 105 ? 15.556 44.753 30.026 1.00 85.06 105 ILE A CA 1
ATOM 882 C C . ILE A 1 105 ? 16.737 45.501 29.424 1.00 85.06 105 ILE A C 1
ATOM 884 O O . ILE A 1 105 ? 16.875 46.704 29.641 1.00 85.06 105 ILE A O 1
ATOM 888 N N . THR A 1 106 ? 17.534 44.802 28.622 1.00 83.06 106 THR A N 1
ATOM 889 C CA . THR A 1 106 ? 18.730 45.334 27.957 1.00 83.06 106 THR A CA 1
ATOM 890 C C . THR A 1 106 ? 18.567 45.253 26.440 1.00 83.06 106 THR A C 1
ATOM 892 O O . THR A 1 106 ? 18.060 44.254 25.925 1.00 83.06 106 THR A O 1
ATOM 895 N N . LEU A 1 107 ? 19.020 46.287 25.723 1.00 78.88 107 LEU A N 1
ATOM 896 C CA . LEU A 1 107 ? 19.218 46.242 24.271 1.00 78.88 107 LEU A CA 1
ATOM 897 C C . LEU A 1 107 ? 20.679 45.909 23.977 1.00 78.88 107 LEU A C 1
ATOM 899 O O . LEU A 1 107 ? 21.571 46.709 24.257 1.00 78.88 107 LEU A O 1
ATOM 903 N N . ILE A 1 108 ? 20.906 44.738 23.396 1.00 79.19 108 ILE A N 1
ATOM 904 C CA . ILE A 1 108 ? 22.204 44.331 22.863 1.00 79.19 108 ILE A CA 1
ATOM 905 C C . ILE A 1 108 ? 22.274 44.819 21.413 1.00 79.19 108 ILE A C 1
ATOM 907 O O . ILE A 1 108 ? 21.332 44.618 20.651 1.00 79.19 108 ILE A O 1
ATOM 911 N N . SER A 1 109 ? 23.372 45.477 21.044 1.00 72.94 109 SER A N 1
ATOM 912 C CA . SER A 1 109 ? 23.659 45.992 19.700 1.00 72.94 109 SER A CA 1
ATOM 913 C C . SER A 1 109 ? 25.169 45.994 19.493 1.00 72.94 109 SER A C 1
ATOM 915 O O . SER A 1 109 ? 25.917 46.263 20.433 1.00 72.94 109 SER A O 1
ATOM 917 N N . ASP A 1 110 ? 25.625 45.763 18.264 1.00 65.56 110 ASP A N 1
ATOM 918 C CA . ASP A 1 110 ? 27.000 46.097 17.884 1.00 65.56 110 ASP A CA 1
ATOM 919 C C . ASP A 1 110 ? 27.113 47.628 17.764 1.00 65.56 110 ASP A C 1
ATOM 921 O O . ASP A 1 110 ? 26.291 48.271 17.103 1.00 65.56 110 ASP A O 1
ATOM 925 N N . GLN A 1 111 ? 28.101 48.222 18.440 1.00 57.09 111 GLN A N 1
ATOM 926 C CA . GLN A 1 111 ? 28.294 49.677 18.501 1.00 57.09 111 GLN A CA 1
ATOM 927 C C . GLN A 1 111 ? 28.799 50.269 17.168 1.00 57.09 111 GLN A C 1
ATOM 929 O O . GLN A 1 111 ? 28.782 51.484 16.971 1.00 57.09 111 GLN A O 1
ATOM 934 N N . SER A 1 112 ? 29.301 49.437 16.250 1.00 54.47 112 SER A N 1
ATOM 935 C CA . SER A 1 112 ? 30.087 49.881 15.095 1.00 54.47 112 SER A CA 1
ATOM 936 C C . SER A 1 112 ? 29.264 50.380 13.901 1.00 54.47 112 SER A C 1
ATOM 938 O O . SER A 1 112 ? 29.736 51.273 13.183 1.00 54.47 112 SER A O 1
ATOM 940 N N . THR A 1 113 ? 28.062 49.829 13.682 1.00 55.22 113 THR A N 1
ATOM 941 C CA . THR A 1 113 ? 27.346 49.909 12.391 1.00 55.22 113 THR A CA 1
ATOM 942 C C . THR A 1 113 ? 25.925 50.471 12.449 1.00 55.22 113 THR A C 1
ATOM 944 O O . THR A 1 113 ? 25.564 51.226 11.545 1.00 55.22 113 THR A O 1
ATOM 947 N N . SER A 1 114 ? 25.120 50.160 13.470 1.00 55.28 114 SER A N 1
ATOM 948 C CA . SER A 1 114 ? 23.677 50.454 13.448 1.00 55.28 114 SER A CA 1
ATOM 949 C C . SER A 1 114 ? 23.266 51.601 14.386 1.00 55.28 114 SER A C 1
ATOM 951 O O . SER A 1 114 ? 23.581 51.588 15.572 1.00 55.28 114 SER A O 1
ATOM 953 N N . TYR A 1 115 ? 22.555 52.611 13.864 1.00 56.62 115 TYR A N 1
ATOM 954 C CA . TYR A 1 115 ? 21.999 53.701 14.680 1.00 56.62 115 TYR A CA 1
ATOM 955 C C . TYR A 1 115 ? 20.551 53.382 15.065 1.00 56.62 115 TYR A C 1
ATOM 957 O O . TYR A 1 115 ? 19.664 53.330 14.207 1.00 56.62 115 TYR A O 1
ATOM 965 N N . LEU A 1 116 ? 20.327 53.143 16.359 1.00 61.47 116 LEU A N 1
ATOM 966 C CA . LEU A 1 116 ? 19.080 52.604 16.897 1.00 61.47 116 LEU A CA 1
ATOM 967 C C . LEU A 1 116 ? 18.540 53.510 18.018 1.00 61.47 116 LEU A C 1
ATOM 969 O O . LEU A 1 116 ? 19.197 53.721 19.039 1.00 61.47 116 LEU A O 1
ATOM 973 N N . THR A 1 117 ? 17.324 54.043 17.854 1.00 57.03 117 THR A N 1
ATOM 974 C CA . THR A 1 117 ? 16.682 54.927 18.845 1.00 57.03 117 THR A CA 1
ATOM 975 C C . THR A 1 117 ? 15.192 54.652 19.021 1.00 57.03 117 THR A C 1
ATOM 977 O O . THR A 1 117 ? 14.447 54.627 18.045 1.00 57.03 117 THR A O 1
ATOM 980 N N . GLY A 1 118 ? 14.729 54.569 20.272 1.00 56.50 118 GLY A N 1
ATOM 981 C CA . GLY A 1 118 ? 13.302 54.644 20.605 1.00 56.50 118 GLY A CA 1
ATOM 982 C C . GLY A 1 118 ? 12.512 53.361 20.341 1.00 56.50 118 GLY A C 1
ATOM 983 O O . GLY A 1 118 ? 11.462 53.410 19.695 1.00 56.50 118 GLY A O 1
ATOM 984 N N . ILE A 1 119 ? 13.003 52.225 20.846 1.00 65.88 119 ILE A N 1
ATOM 985 C CA . ILE A 1 119 ? 12.279 50.944 20.825 1.00 65.88 119 ILE A CA 1
ATOM 986 C C . ILE A 1 119 ? 11.284 50.905 21.992 1.00 65.88 119 ILE A C 1
ATOM 988 O O . ILE A 1 119 ? 11.692 50.803 23.142 1.00 65.88 119 ILE A O 1
ATOM 992 N N . LYS A 1 120 ? 9.973 50.952 21.741 1.00 68.44 120 LYS A N 1
ATOM 993 C CA . LYS A 1 120 ? 8.997 50.592 22.782 1.00 68.44 120 LYS A CA 1
ATOM 994 C C . LYS A 1 120 ? 9.061 49.082 22.992 1.00 68.44 120 LYS A C 1
ATOM 996 O O . LYS A 1 120 ? 9.158 48.332 22.023 1.00 68.44 120 LYS A O 1
ATOM 1001 N N . VAL A 1 121 ? 8.958 48.639 24.240 1.00 71.06 121 VAL A N 1
ATOM 1002 C CA . VAL A 1 121 ? 9.006 47.222 24.616 1.00 71.06 121 VAL A CA 1
ATOM 1003 C C . VAL A 1 121 ? 7.734 46.874 25.385 1.00 71.06 121 VAL A C 1
ATOM 1005 O O . VAL A 1 121 ? 7.192 47.704 26.117 1.00 71.06 121 VAL A O 1
ATOM 1008 N N . ASN A 1 122 ? 7.232 45.654 25.209 1.00 73.25 122 ASN A N 1
ATOM 1009 C CA . ASN A 1 122 ? 6.144 45.114 26.024 1.00 73.25 122 ASN A CA 1
ATOM 1010 C C . ASN A 1 122 ? 6.604 43.816 26.683 1.00 73.25 122 ASN A C 1
ATOM 1012 O O . ASN A 1 122 ? 7.375 43.053 26.095 1.00 73.25 122 ASN A O 1
ATOM 1016 N N . ILE A 1 123 ? 6.157 43.607 27.921 1.00 75.44 123 ILE A N 1
ATOM 1017 C CA . ILE A 1 123 ? 6.727 42.609 28.823 1.00 75.44 123 ILE A CA 1
ATOM 1018 C C . ILE A 1 123 ? 5.598 41.847 29.509 1.00 75.44 123 ILE A C 1
ATOM 1020 O O . ILE A 1 123 ? 4.677 42.451 30.064 1.00 75.44 123 ILE A O 1
ATOM 1024 N N . LEU A 1 124 ? 5.685 40.520 29.486 1.00 77.19 124 LEU A N 1
ATOM 1025 C CA . LEU A 1 124 ? 4.726 39.613 30.108 1.00 77.19 124 LEU A CA 1
ATOM 1026 C C . LEU A 1 124 ? 5.453 38.698 31.095 1.00 77.19 124 LEU A C 1
ATOM 1028 O O . LEU A 1 124 ? 6.326 37.934 30.693 1.00 77.19 124 LEU A O 1
ATOM 1032 N N . ALA A 1 125 ? 5.075 38.780 32.371 1.00 80.44 125 ALA A N 1
ATOM 1033 C CA . ALA A 1 125 ? 5.584 37.940 33.451 1.00 80.44 125 ALA A CA 1
ATOM 1034 C C . ALA A 1 125 ? 4.524 36.899 33.861 1.00 80.44 125 ALA A C 1
ATOM 1036 O O . ALA A 1 125 ? 3.410 37.273 34.234 1.00 80.44 125 ALA A O 1
ATOM 1037 N N . ILE A 1 126 ? 4.851 35.605 33.795 1.00 77.31 126 ILE A N 1
ATOM 1038 C CA . ILE A 1 126 ? 3.924 34.478 34.023 1.00 77.31 126 ILE A CA 1
ATOM 1039 C C . ILE A 1 126 ? 4.406 33.621 35.205 1.00 77.31 126 ILE A C 1
ATOM 1041 O O . ILE A 1 126 ? 5.569 33.212 35.228 1.00 77.31 126 ILE A O 1
ATOM 1045 N N . ASP A 1 127 ? 3.521 33.283 36.153 1.00 77.69 127 ASP A N 1
ATOM 1046 C CA . ASP A 1 127 ? 3.828 32.290 37.193 1.00 77.69 127 ASP A CA 1
ATOM 1047 C C . ASP A 1 127 ? 3.643 30.858 36.654 1.00 77.69 127 ASP A C 1
ATOM 1049 O O . ASP A 1 127 ? 2.532 30.320 36.579 1.00 77.69 127 ASP A O 1
ATOM 1053 N N . THR A 1 128 ? 4.748 30.206 36.296 1.00 75.69 128 THR A N 1
ATOM 1054 C CA . THR A 1 128 ? 4.752 28.823 35.789 1.00 75.69 128 THR A CA 1
ATOM 1055 C C . THR A 1 128 ? 4.377 27.778 36.844 1.00 75.69 128 THR A C 1
ATOM 1057 O O . THR A 1 128 ? 4.102 26.636 36.488 1.00 75.69 128 THR A O 1
ATOM 1060 N N . SER A 1 129 ? 4.280 28.134 38.134 1.00 73.56 129 SER A N 1
ATOM 1061 C CA . SER A 1 129 ? 3.718 27.236 39.158 1.00 73.56 129 SER A CA 1
ATOM 1062 C C . SER A 1 129 ? 2.188 27.142 39.106 1.00 73.56 129 SER A C 1
ATOM 1064 O O . SER A 1 129 ? 1.599 26.295 39.777 1.00 73.56 129 SER A O 1
ATOM 1066 N N . GLN A 1 130 ? 1.538 28.010 38.326 1.00 69.94 130 GLN A N 1
ATOM 1067 C CA . GLN A 1 130 ? 0.087 28.043 38.105 1.00 69.94 130 GLN A CA 1
ATOM 1068 C C . GLN A 1 130 ? -0.266 27.872 36.617 1.00 69.94 130 GLN A C 1
ATOM 1070 O O . GLN A 1 130 ? -1.314 27.315 36.292 1.00 69.94 130 GLN A O 1
ATOM 1075 N N . PHE A 1 131 ? 0.661 28.246 35.729 1.00 74.88 131 PHE A N 1
ATOM 1076 C CA . PHE A 1 131 ? 0.655 27.956 34.296 1.00 74.88 131 PHE A CA 1
ATOM 1077 C C . PHE A 1 131 ? 1.801 26.986 33.909 1.00 74.88 131 PHE A C 1
ATOM 1079 O O . PHE A 1 131 ? 2.666 27.357 33.117 1.00 74.88 131 PHE A O 1
ATOM 1086 N N . PRO A 1 132 ? 1.847 25.739 34.437 1.00 75.25 132 PRO A N 1
ATOM 1087 C CA . PRO A 1 132 ? 2.891 24.758 34.088 1.00 75.25 132 PRO A CA 1
ATOM 1088 C C . PRO A 1 132 ? 2.783 24.271 32.634 1.00 75.25 132 PRO A C 1
ATOM 1090 O O . PRO A 1 132 ? 3.722 23.715 32.077 1.00 75.25 132 PRO A O 1
ATOM 1093 N N . PHE A 1 133 ? 1.630 24.514 32.013 1.00 82.38 133 PHE A N 1
ATOM 1094 C CA . PHE A 1 133 ? 1.330 24.278 30.607 1.00 82.38 133 PHE A CA 1
ATOM 1095 C C . PHE A 1 133 ? 1.760 25.447 29.695 1.00 82.38 133 PHE A C 1
ATOM 1097 O O . PHE A 1 133 ? 1.222 25.596 28.599 1.00 82.38 133 PHE A O 1
ATOM 1104 N N . VAL A 1 134 ? 2.712 26.274 30.143 1.00 84.88 134 VAL A N 1
ATOM 1105 C CA . VAL A 1 134 ? 3.413 27.286 29.342 1.00 84.88 134 VAL A CA 1
ATOM 1106 C C . VAL A 1 134 ? 4.910 27.014 29.416 1.00 84.88 134 VAL A C 1
ATOM 1108 O O . VAL A 1 134 ? 5.485 26.946 30.501 1.00 84.88 134 VAL A O 1
ATOM 1111 N N . ASN A 1 135 ? 5.546 26.908 28.256 1.00 88.75 135 ASN A N 1
ATOM 1112 C CA . ASN A 1 135 ? 6.990 26.842 28.099 1.00 88.75 135 ASN A CA 1
ATOM 1113 C C . ASN A 1 135 ? 7.448 27.984 27.186 1.00 88.75 135 ASN A C 1
ATOM 1115 O O . ASN A 1 135 ? 6.757 28.331 26.230 1.00 88.75 135 ASN A O 1
ATOM 1119 N N . VAL A 1 136 ? 8.609 28.578 27.462 1.00 88.06 136 VAL A N 1
ATOM 1120 C CA . VAL A 1 136 ? 9.128 29.676 26.639 1.00 88.06 136 VAL A CA 1
ATOM 1121 C C . VAL A 1 136 ? 10.592 29.469 26.316 1.00 88.06 136 VAL A C 1
ATOM 1123 O O . VAL A 1 136 ? 11.425 29.287 27.200 1.00 88.06 136 VAL A O 1
ATOM 1126 N N . ILE A 1 137 ? 10.889 29.530 25.021 1.00 90.44 137 ILE A N 1
ATOM 1127 C CA . ILE A 1 137 ? 12.202 29.249 24.464 1.00 90.44 137 ILE A CA 1
ATOM 1128 C C . ILE A 1 137 ? 12.689 30.500 23.733 1.00 90.44 137 ILE A C 1
ATOM 1130 O O . ILE A 1 137 ? 12.191 30.848 22.661 1.00 90.44 137 ILE A O 1
ATOM 1134 N N . ASN A 1 138 ? 13.677 31.183 24.307 1.00 90.56 138 ASN A N 1
ATOM 1135 C CA . ASN A 1 138 ? 14.390 32.242 23.598 1.00 90.56 138 ASN A CA 1
ATOM 1136 C C . ASN A 1 138 ? 15.285 31.613 22.527 1.00 90.56 138 ASN A C 1
ATOM 1138 O O . ASN A 1 138 ? 15.976 30.629 22.786 1.00 90.56 138 ASN A O 1
ATOM 1142 N N . GLN A 1 139 ? 15.241 32.171 21.322 1.00 91.50 139 GLN A N 1
ATOM 1143 C CA . GLN A 1 139 ? 15.956 31.671 20.156 1.00 91.50 139 GLN A CA 1
ATOM 1144 C C . GLN A 1 139 ? 16.700 32.794 19.439 1.00 91.50 139 GLN A C 1
ATOM 1146 O O . GLN A 1 139 ? 16.275 33.952 19.436 1.00 91.50 139 GLN A O 1
ATOM 1151 N N . ASN A 1 140 ? 17.821 32.405 18.841 1.00 91.38 140 ASN A N 1
ATOM 1152 C CA . ASN A 1 140 ? 18.699 33.217 18.015 1.00 91.38 140 ASN A CA 1
ATOM 1153 C C . ASN A 1 140 ? 19.039 32.363 16.791 1.00 91.38 140 ASN A C 1
ATOM 1155 O O . ASN A 1 140 ? 19.941 31.528 16.851 1.00 91.38 140 ASN A O 1
ATOM 1159 N N . GLN A 1 141 ? 18.270 32.515 15.715 1.00 92.81 141 GLN A N 1
ATOM 1160 C CA . GLN A 1 141 ? 18.585 31.847 14.460 1.00 92.81 141 GLN A CA 1
ATOM 1161 C C . GLN A 1 141 ? 19.601 32.707 13.714 1.00 92.81 141 GLN A C 1
ATOM 1163 O O . GLN A 1 141 ? 19.271 33.826 13.334 1.00 92.81 141 GLN A O 1
ATOM 1168 N N . GLN A 1 142 ? 20.807 32.185 13.494 1.00 90.25 142 GLN A N 1
ATOM 1169 C CA . GLN A 1 142 ? 21.900 32.914 12.844 1.00 90.25 142 GLN A CA 1
ATOM 1170 C C . GLN A 1 142 ? 22.171 32.424 11.423 1.00 90.25 142 GLN A C 1
ATOM 1172 O O . GLN A 1 142 ? 21.862 31.276 11.093 1.00 90.25 142 GLN A O 1
ATOM 1177 N N . ASN A 1 143 ? 22.790 33.290 10.615 1.00 86.88 143 ASN A N 1
ATOM 1178 C CA . ASN A 1 143 ? 23.209 33.036 9.231 1.00 86.88 143 ASN A CA 1
ATOM 1179 C C . ASN A 1 143 ? 22.114 32.370 8.370 1.00 86.88 143 ASN A C 1
ATOM 1181 O O . ASN A 1 143 ? 22.359 31.380 7.678 1.00 86.88 143 ASN A O 1
ATOM 1185 N N . ILE A 1 144 ? 20.893 32.904 8.441 1.00 88.00 144 ILE A N 1
ATOM 1186 C CA . ILE A 1 144 ? 19.720 32.411 7.720 1.00 88.00 144 ILE A CA 1
ATOM 1187 C C . ILE A 1 144 ? 19.981 32.432 6.214 1.00 88.00 144 ILE A C 1
ATOM 1189 O O . ILE A 1 144 ? 20.214 33.483 5.618 1.00 88.00 144 ILE A O 1
ATOM 1193 N N . ASN A 1 145 ? 19.863 31.261 5.594 1.00 86.06 145 ASN A N 1
ATOM 1194 C CA . ASN A 1 145 ? 19.736 31.131 4.152 1.00 86.06 145 ASN A CA 1
ATOM 1195 C C . ASN A 1 145 ? 18.253 30.925 3.815 1.00 86.06 145 ASN A C 1
ATOM 1197 O O . ASN A 1 145 ? 17.641 29.973 4.300 1.00 86.06 145 ASN A O 1
ATOM 1201 N N . PHE A 1 146 ? 17.672 31.823 3.020 1.00 80.50 146 PHE A N 1
ATOM 1202 C CA . PHE A 1 146 ? 16.269 31.746 2.610 1.00 80.50 146 PHE A CA 1
ATOM 1203 C C . PHE A 1 146 ? 16.143 30.991 1.286 1.00 80.50 146 PHE A C 1
ATOM 1205 O O . PHE A 1 146 ? 16.672 31.445 0.272 1.00 80.50 146 PHE A O 1
ATOM 1212 N N . ASP A 1 147 ? 15.373 29.905 1.271 1.00 78.25 147 ASP A N 1
ATOM 1213 C CA . ASP A 1 147 ? 14.927 29.267 0.033 1.00 78.25 147 ASP A CA 1
ATOM 1214 C C . ASP A 1 147 ? 13.556 29.835 -0.358 1.00 78.25 147 ASP A C 1
ATOM 1216 O O . ASP A 1 147 ? 12.653 29.922 0.469 1.00 78.25 147 ASP A O 1
ATOM 1220 N N . ASN A 1 148 ? 13.399 30.300 -1.599 1.00 79.31 148 ASN A N 1
ATOM 1221 C CA . ASN A 1 148 ? 12.180 30.976 -2.074 1.00 79.31 148 ASN A CA 1
ATOM 1222 C C . ASN A 1 148 ? 11.652 32.087 -1.123 1.00 79.31 148 ASN A C 1
ATOM 1224 O O . ASN A 1 148 ? 10.448 32.270 -0.955 1.00 79.31 148 ASN A O 1
ATOM 1228 N N . TYR A 1 149 ? 12.569 32.848 -0.504 1.00 77.44 149 TYR A N 1
ATOM 1229 C CA . TYR A 1 149 ? 12.307 33.902 0.502 1.00 77.44 149 TYR A CA 1
ATOM 1230 C C . TYR A 1 149 ? 11.733 33.404 1.836 1.00 77.44 149 TYR A C 1
ATOM 1232 O O . TYR A 1 149 ? 11.311 34.207 2.672 1.00 77.44 149 TYR A O 1
ATOM 1240 N N . GLN A 1 150 ? 11.788 32.096 2.075 1.00 79.00 150 GLN A N 1
ATOM 1241 C CA . GLN A 1 150 ? 11.339 31.441 3.289 1.00 79.00 150 GLN A CA 1
ATOM 1242 C C . GLN A 1 150 ? 12.485 30.656 3.941 1.00 79.00 150 GLN A C 1
ATOM 1244 O O . GLN A 1 150 ? 13.262 29.958 3.297 1.00 79.00 150 GLN A O 1
ATOM 1249 N N . PHE A 1 151 ? 12.593 30.770 5.256 1.00 86.31 151 PHE A N 1
ATOM 1250 C CA . PHE A 1 151 ? 13.358 29.858 6.088 1.00 86.31 151 PHE A CA 1
ATOM 1251 C C . PHE A 1 151 ? 12.362 29.117 6.976 1.00 86.31 151 PHE A C 1
ATOM 1253 O O . PHE A 1 151 ? 11.519 29.736 7.631 1.00 86.31 151 PHE A O 1
ATOM 1260 N N . GLN A 1 152 ? 12.433 27.789 6.957 1.00 88.06 152 GLN A N 1
ATOM 1261 C CA . GLN A 1 152 ? 11.565 26.911 7.730 1.00 88.06 152 GLN A CA 1
ATOM 1262 C C . GLN A 1 152 ? 12.406 26.066 8.676 1.00 88.06 152 GLN A C 1
ATOM 1264 O O . GLN A 1 152 ? 13.142 25.182 8.244 1.00 88.06 152 GLN A O 1
ATOM 1269 N N . GLU A 1 153 ? 12.243 26.292 9.974 1.00 91.12 153 GLU A N 1
ATOM 1270 C CA . GLU A 1 153 ? 12.784 25.408 10.997 1.00 91.12 153 GLU A CA 1
ATOM 1271 C C . GLU A 1 153 ? 11.641 24.583 11.588 1.00 91.12 153 GLU A C 1
ATOM 1273 O O . GLU A 1 153 ? 10.805 25.096 12.341 1.00 91.12 153 GLU A O 1
ATOM 1278 N N . LYS A 1 154 ? 11.583 23.291 11.245 1.00 91.19 154 LYS A N 1
ATOM 1279 C CA . LYS A 1 154 ? 10.678 22.364 11.928 1.00 91.19 154 LYS A CA 1
ATOM 1280 C C . LYS A 1 154 ? 11.206 22.122 13.338 1.00 91.19 154 LYS A C 1
ATOM 1282 O O . LYS A 1 154 ? 12.261 21.517 13.511 1.00 91.19 154 LYS A O 1
ATOM 1287 N N . ARG A 1 155 ? 10.435 22.541 14.337 1.00 91.56 155 ARG A N 1
ATOM 1288 C CA . ARG A 1 155 ? 10.714 22.317 15.754 1.00 91.56 155 ARG A CA 1
ATOM 1289 C C . ARG A 1 155 ? 9.659 21.398 16.343 1.00 91.56 155 ARG A C 1
ATOM 1291 O O . ARG A 1 155 ? 8.468 21.552 16.083 1.00 91.56 155 ARG A O 1
ATOM 1298 N N . SER A 1 156 ? 10.099 20.450 17.155 1.00 90.69 156 SER A N 1
ATOM 1299 C CA . SER A 1 156 ? 9.201 19.733 18.053 1.00 90.69 156 SER A CA 1
ATOM 1300 C C . SER A 1 156 ? 8.896 20.601 19.268 1.00 90.69 156 SER A C 1
ATOM 1302 O O . SER A 1 156 ? 9.764 21.329 19.748 1.00 90.69 156 SER A O 1
ATOM 1304 N N . TYR A 1 157 ? 7.674 20.494 19.781 1.00 89.62 157 TYR A N 1
ATOM 1305 C CA . TYR A 1 157 ? 7.318 21.076 21.069 1.00 89.62 157 TYR A CA 1
ATOM 1306 C C . TYR A 1 157 ? 8.196 20.537 22.190 1.00 89.62 157 TYR A C 1
ATOM 1308 O O . TYR A 1 157 ? 8.550 19.354 22.181 1.00 89.62 157 TYR A O 1
ATOM 1316 N N . SER A 1 158 ? 8.418 21.347 23.228 1.00 86.38 158 SER A N 1
ATOM 1317 C CA . SER A 1 158 ? 8.946 20.826 24.485 1.00 86.38 158 SER A CA 1
ATOM 1318 C C . SER A 1 158 ? 8.136 19.618 24.970 1.00 86.38 158 SER A C 1
ATOM 1320 O O . SER A 1 158 ? 6.893 19.604 24.975 1.00 86.38 158 SER A O 1
ATOM 1322 N N . SER A 1 159 ? 8.873 18.605 25.424 1.00 80.19 159 SER A N 1
ATOM 1323 C CA . SER A 1 159 ? 8.352 17.383 26.037 1.00 80.19 159 SER A CA 1
ATOM 1324 C C . SER A 1 159 ? 7.591 17.648 27.341 1.00 80.19 159 SER A C 1
ATOM 1326 O O . SER A 1 159 ? 6.820 16.797 27.776 1.00 80.19 159 SER A O 1
ATOM 1328 N N . THR A 1 160 ? 7.759 18.831 27.943 1.00 76.50 160 THR A N 1
ATOM 1329 C CA . THR A 1 160 ? 7.064 19.246 29.172 1.00 76.50 160 THR A CA 1
ATOM 1330 C C . THR A 1 160 ? 5.584 19.587 28.976 1.00 76.50 160 THR A C 1
ATOM 1332 O O . THR A 1 160 ? 4.847 19.628 29.957 1.00 76.50 160 THR A O 1
ATOM 1335 N N . LEU A 1 161 ? 5.125 19.828 27.741 1.00 81.50 161 LEU A N 1
ATOM 1336 C CA . LEU A 1 161 ? 3.734 20.201 27.456 1.00 81.50 161 LEU A CA 1
ATOM 1337 C C . LEU A 1 161 ? 2.882 18.992 27.047 1.00 81.50 161 LEU A C 1
ATOM 1339 O O . LEU A 1 161 ? 3.329 18.149 26.266 1.00 81.50 161 LEU A O 1
ATOM 1343 N N . GLN A 1 162 ? 1.633 18.943 27.521 1.00 74.12 162 GLN A N 1
ATOM 1344 C CA . GLN A 1 162 ? 0.679 17.846 27.295 1.00 74.12 162 GLN A CA 1
ATOM 1345 C C . GLN A 1 162 ? -0.749 18.380 27.092 1.00 74.12 162 GLN A C 1
ATOM 1347 O O . GLN A 1 162 ? -1.169 19.291 27.800 1.00 74.12 162 GLN A O 1
ATOM 1352 N N . GLY A 1 163 ? -1.499 17.802 26.149 1.00 80.31 163 GLY A N 1
ATOM 1353 C CA . GLY A 1 163 ? -2.797 18.314 25.681 1.00 80.31 163 GLY A CA 1
ATOM 1354 C C . GLY A 1 163 ? -2.686 19.011 24.319 1.00 80.31 163 GLY A C 1
ATOM 1355 O O . GLY A 1 163 ? -1.645 18.917 23.669 1.00 80.31 163 GLY A O 1
ATOM 1356 N N . THR A 1 164 ? -3.748 19.700 23.885 1.00 81.94 164 THR A N 1
ATOM 1357 C CA . THR A 1 164 ? -3.777 20.447 22.614 1.00 81.94 164 THR A CA 1
ATOM 1358 C C . THR A 1 164 ? -2.743 21.566 22.635 1.00 81.94 164 THR A C 1
ATOM 1360 O O . THR A 1 164 ? -2.937 22.574 23.317 1.00 81.94 164 THR A O 1
ATOM 1363 N N . LYS A 1 165 ? -1.635 21.403 21.912 1.00 86.31 165 LYS A N 1
ATOM 1364 C CA . LYS A 1 165 ? -0.559 22.397 21.905 1.00 86.31 165 LYS A CA 1
ATOM 1365 C C . LYS A 1 165 ? -0.869 23.500 20.899 1.00 86.31 165 LYS A C 1
ATOM 1367 O O . LYS A 1 165 ? -1.415 23.247 19.831 1.00 86.31 165 LYS A O 1
ATOM 1372 N N . ASN A 1 166 ? -0.501 24.725 21.244 1.00 85.38 166 ASN A N 1
ATOM 1373 C CA . ASN A 1 166 ? -0.376 25.818 20.293 1.00 85.38 166 ASN A CA 1
ATOM 1374 C C . ASN A 1 166 ? 0.870 26.644 20.644 1.00 85.38 166 ASN A C 1
ATOM 1376 O O . ASN A 1 166 ? 1.527 26.435 21.668 1.00 85.38 166 ASN A O 1
ATOM 1380 N N . VAL A 1 167 ? 1.293 27.500 19.726 1.00 85.56 167 VAL A N 1
ATOM 1381 C CA . VAL A 1 167 ? 2.531 28.265 19.822 1.00 85.56 167 VAL A CA 1
ATOM 1382 C C . VAL A 1 167 ? 2.295 29.686 19.328 1.00 85.56 167 VAL A C 1
ATOM 1384 O O . VAL A 1 167 ? 1.521 29.933 18.408 1.00 85.56 167 VAL A O 1
ATOM 1387 N N . MET A 1 168 ? 2.957 30.643 19.963 1.00 81.31 168 MET A N 1
ATOM 1388 C CA . MET A 1 168 ? 3.030 32.029 19.520 1.00 81.31 168 MET A CA 1
ATOM 1389 C C . MET A 1 168 ? 4.500 32.422 19.445 1.00 81.31 168 MET A C 1
ATOM 1391 O O . MET A 1 168 ? 5.299 31.981 20.269 1.00 81.31 168 MET A O 1
ATOM 1395 N N . VAL A 1 169 ? 4.868 33.242 18.465 1.00 82.31 169 VAL A N 1
ATOM 1396 C CA . VAL A 1 169 ? 6.253 33.685 18.287 1.00 82.31 169 VAL A CA 1
ATOM 1397 C C . VAL A 1 169 ? 6.315 35.195 18.450 1.00 82.31 169 VAL A C 1
ATOM 1399 O O . VAL A 1 169 ? 5.530 35.922 17.850 1.00 82.31 169 VAL A O 1
ATOM 1402 N N . VAL A 1 170 ? 7.236 35.665 19.287 1.00 81.06 170 VAL A N 1
ATOM 1403 C CA . VAL A 1 170 ? 7.424 37.084 19.603 1.00 81.06 170 VAL A CA 1
ATOM 1404 C C . VAL A 1 170 ? 8.832 37.494 19.187 1.00 81.06 170 VAL A C 1
ATOM 1406 O O . VAL A 1 170 ? 9.815 36.908 19.637 1.00 81.06 170 VAL A O 1
ATOM 1409 N N . VAL A 1 171 ? 8.947 38.497 18.316 1.00 82.44 171 VAL A N 1
ATOM 1410 C CA . VAL A 1 171 ? 10.248 38.994 17.840 1.00 82.44 171 VAL A CA 1
ATOM 1411 C C . VAL A 1 171 ? 10.904 39.872 18.911 1.00 82.44 171 VAL A C 1
ATOM 1413 O O . VAL A 1 171 ? 10.276 40.771 19.480 1.00 82.44 171 VAL A O 1
ATOM 1416 N N . ARG A 1 172 ? 12.191 39.613 19.167 1.00 86.62 172 ARG A N 1
ATOM 1417 C CA . ARG A 1 172 ? 13.055 40.355 20.101 1.00 86.62 172 ARG A CA 1
ATOM 1418 C C . ARG A 1 172 ? 14.114 41.205 19.398 1.00 86.62 172 ARG A C 1
ATOM 1420 O O . ARG A 1 172 ? 14.608 42.149 20.007 1.00 86.62 172 ARG A O 1
ATOM 1427 N N . GLY A 1 173 ? 14.443 40.902 18.145 1.00 84.69 173 GLY A N 1
ATOM 1428 C CA . GLY A 1 173 ? 15.366 41.682 17.321 1.00 84.69 173 GLY A CA 1
ATOM 1429 C C . GLY A 1 173 ? 15.830 40.923 16.078 1.00 84.69 173 GLY A C 1
ATOM 1430 O O . GLY A 1 173 ? 15.334 39.833 15.790 1.00 84.69 173 GLY A O 1
ATOM 1431 N N . TRP A 1 174 ? 16.765 41.496 15.323 1.00 86.00 174 TRP A N 1
ATOM 1432 C CA . TRP A 1 174 ? 17.322 40.891 14.108 1.00 86.00 174 TRP A CA 1
ATOM 1433 C C . TRP A 1 174 ? 18.662 41.519 13.709 1.00 86.00 174 TRP A C 1
ATOM 1435 O O . TRP A 1 174 ? 19.054 42.578 14.207 1.00 86.00 174 TRP A O 1
ATOM 1445 N N . LYS A 1 175 ? 19.324 40.882 12.740 1.00 86.38 175 LYS A N 1
ATOM 1446 C CA . LYS A 1 175 ? 20.449 41.406 11.970 1.00 86.38 175 LYS A CA 1
ATOM 1447 C C . LYS A 1 175 ? 20.107 41.430 10.487 1.00 86.38 175 LYS A C 1
ATOM 1449 O O . LYS A 1 175 ? 19.594 40.442 9.968 1.00 86.38 175 LYS A O 1
ATOM 1454 N N . SER A 1 176 ? 20.424 42.515 9.789 1.00 83.31 176 SER A N 1
ATOM 1455 C CA . SER A 1 176 ? 20.219 42.632 8.338 1.00 83.31 176 SER A CA 1
ATOM 1456 C C . SER A 1 176 ? 21.483 43.069 7.610 1.00 83.31 176 SER A C 1
ATOM 1458 O O . SER A 1 176 ? 22.390 43.654 8.204 1.00 83.31 176 SER A O 1
ATOM 1460 N N . SER A 1 177 ? 21.510 42.863 6.296 1.00 78.69 177 SER A N 1
ATOM 1461 C CA . SER A 1 177 ? 22.446 43.541 5.408 1.00 78.69 177 SER A CA 1
ATOM 1462 C C . SER A 1 177 ? 22.292 45.063 5.485 1.00 78.69 177 SER A C 1
ATOM 1464 O O . SER A 1 177 ? 21.305 45.593 6.005 1.00 78.69 177 SER A O 1
ATOM 1466 N N . ALA A 1 178 ? 23.282 45.762 4.931 1.00 72.38 178 ALA A N 1
ATOM 1467 C CA . ALA A 1 178 ? 23.062 47.099 4.405 1.00 72.38 178 ALA A CA 1
ATOM 1468 C C . ALA A 1 178 ? 22.190 47.014 3.140 1.00 72.38 178 ALA A C 1
ATOM 1470 O O . ALA A 1 178 ? 22.104 45.965 2.489 1.00 72.38 178 ALA A O 1
ATOM 1471 N N . LYS A 1 179 ? 21.558 48.128 2.794 1.00 67.81 179 LYS A N 1
ATOM 1472 C CA . LYS A 1 179 ? 20.817 48.334 1.556 1.00 67.81 179 LYS A CA 1
ATOM 1473 C C . LYS A 1 179 ? 21.749 48.444 0.355 1.00 67.81 179 LYS A C 1
ATOM 1475 O O . LYS A 1 179 ? 22.746 49.156 0.385 1.00 67.81 179 LYS A O 1
ATOM 1480 N N . ASP A 1 180 ? 21.339 47.799 -0.732 1.00 62.12 180 ASP A N 1
ATOM 1481 C CA . ASP A 1 180 ? 21.757 48.150 -2.085 1.00 62.12 180 ASP A CA 1
ATOM 1482 C C . ASP A 1 180 ? 20.657 48.975 -2.792 1.00 62.12 180 ASP A C 1
ATOM 1484 O O . ASP A 1 180 ? 19.473 48.978 -2.428 1.00 62.12 180 ASP A O 1
ATOM 1488 N N . SER A 1 181 ? 21.065 49.673 -3.847 1.00 60.88 181 SER A N 1
ATOM 1489 C CA . SER A 1 181 ? 20.234 50.331 -4.853 1.00 60.88 181 SER A CA 1
ATOM 1490 C C . SER A 1 181 ? 19.007 49.522 -5.313 1.00 60.88 181 SER A C 1
ATOM 1492 O O . SER A 1 181 ? 17.968 50.121 -5.594 1.00 60.88 181 SER A O 1
ATOM 1494 N N . THR A 1 182 ? 19.089 48.186 -5.334 1.00 57.53 182 THR A N 1
ATOM 1495 C CA . THR A 1 182 ? 18.004 47.280 -5.750 1.00 57.53 182 THR A CA 1
ATOM 1496 C C . THR A 1 182 ? 16.931 46.999 -4.687 1.00 57.53 182 THR A C 1
ATOM 1498 O O . THR A 1 182 ? 15.815 46.627 -5.051 1.00 57.53 182 THR A O 1
ATOM 1501 N N . MET A 1 183 ? 17.210 47.196 -3.391 1.00 61.62 183 MET A N 1
ATOM 1502 C CA . MET A 1 183 ? 16.336 46.738 -2.294 1.00 61.62 183 MET A CA 1
ATOM 1503 C C . MET A 1 183 ? 15.593 47.892 -1.604 1.00 61.62 183 MET A C 1
ATOM 1505 O O . MET A 1 183 ? 16.214 48.731 -0.953 1.00 61.62 183 MET A O 1
ATOM 1509 N N . ASN A 1 184 ? 14.262 47.953 -1.705 1.00 56.69 184 ASN A N 1
ATOM 1510 C CA . ASN A 1 184 ? 13.443 49.081 -1.210 1.00 56.69 184 ASN A CA 1
ATOM 1511 C C . ASN A 1 184 ? 12.391 48.704 -0.146 1.00 56.69 184 ASN A C 1
ATOM 1513 O O . ASN A 1 184 ? 11.615 49.562 0.282 1.00 56.69 184 ASN A O 1
ATOM 1517 N N . SER A 1 185 ? 12.368 47.453 0.314 1.00 59.47 185 SER A N 1
ATOM 1518 C CA . SER A 1 185 ? 11.515 47.003 1.420 1.00 59.47 185 SER A CA 1
ATOM 1519 C C . SER A 1 185 ? 12.321 46.467 2.610 1.00 59.47 185 SER A C 1
ATOM 1521 O O . SER A 1 185 ? 13.522 46.199 2.532 1.00 59.47 185 SER A O 1
ATOM 1523 N N . PHE A 1 186 ? 11.635 46.276 3.733 1.00 69.06 186 PHE A N 1
ATOM 1524 C CA . PHE A 1 186 ? 12.061 45.374 4.796 1.00 69.06 186 PHE A CA 1
ATOM 1525 C C . PHE A 1 186 ? 10.901 44.413 5.060 1.00 69.06 186 PHE A C 1
ATOM 1527 O O . PHE A 1 186 ? 9.763 44.847 5.229 1.00 69.06 186 PHE A O 1
ATOM 1534 N N . SER A 1 187 ? 11.183 43.114 5.062 1.00 67.56 187 SER A N 1
ATOM 1535 C CA . SER A 1 187 ? 10.187 42.074 5.306 1.00 67.56 187 SER A CA 1
ATOM 1536 C C . SER A 1 187 ? 10.821 41.001 6.179 1.00 67.56 187 SER A C 1
ATOM 1538 O O . SER A 1 187 ? 11.868 40.458 5.824 1.00 67.56 187 SER A O 1
ATOM 1540 N N . LEU A 1 188 ? 10.202 40.737 7.326 1.00 72.88 188 LEU A N 1
ATOM 1541 C CA . LEU A 1 188 ? 10.661 39.767 8.322 1.00 72.88 188 LEU A CA 1
ATOM 1542 C C . LEU A 1 188 ? 9.448 39.253 9.099 1.00 72.88 188 LEU A C 1
ATOM 1544 O O . LEU A 1 188 ? 9.171 39.689 10.209 1.00 72.88 188 LEU A O 1
ATOM 1548 N N . THR A 1 189 ? 8.682 38.359 8.489 1.00 73.00 189 THR A N 1
ATOM 1549 C CA . THR A 1 189 ? 7.492 37.777 9.111 1.00 73.00 189 THR A CA 1
ATOM 1550 C C . THR A 1 189 ? 7.878 36.498 9.840 1.00 73.00 189 THR A C 1
ATOM 1552 O O . THR A 1 189 ? 8.325 35.540 9.218 1.00 73.00 189 THR A O 1
ATOM 1555 N N . VAL A 1 190 ? 7.758 36.510 11.171 1.00 79.38 190 VAL A N 1
ATOM 1556 C CA . VAL A 1 190 ? 8.180 35.414 12.056 1.00 79.38 190 VAL A CA 1
ATOM 1557 C C . VAL A 1 190 ? 6.947 34.851 12.740 1.00 79.38 190 VAL A C 1
ATOM 1559 O O . VAL A 1 190 ? 6.340 35.499 13.592 1.00 79.38 190 VAL A O 1
ATOM 1562 N N . PHE A 1 191 ? 6.566 33.641 12.351 1.00 76.31 191 PHE A N 1
ATOM 1563 C CA . PHE A 1 191 ? 5.328 33.015 12.787 1.00 76.31 191 PHE A CA 1
ATOM 1564 C C . PHE A 1 191 ? 5.460 31.499 12.814 1.00 76.31 191 PHE A C 1
ATOM 1566 O O . PHE A 1 191 ? 6.298 30.908 12.134 1.00 76.31 191 PHE A O 1
ATOM 1573 N N . ALA A 1 192 ? 4.613 30.860 13.612 1.00 82.12 192 ALA A N 1
ATOM 1574 C CA . ALA A 1 192 ? 4.463 29.422 13.559 1.00 82.12 192 ALA A CA 1
ATOM 1575 C C . ALA A 1 192 ? 3.444 29.057 12.473 1.00 82.12 192 ALA A C 1
ATOM 1577 O O . ALA A 1 192 ? 2.320 29.555 12.453 1.00 82.12 192 ALA A O 1
ATOM 1578 N N . THR A 1 193 ? 3.857 28.171 11.578 1.00 78.38 193 THR A N 1
ATOM 1579 C CA . THR A 1 193 ? 3.021 27.517 10.563 1.00 78.38 193 THR A CA 1
ATOM 1580 C C . THR A 1 193 ? 2.972 26.026 10.837 1.00 78.38 193 THR A C 1
ATOM 1582 O O . THR A 1 193 ? 3.836 25.508 11.545 1.00 78.38 193 THR A O 1
ATOM 1585 N N . ASN A 1 194 ? 1.995 25.330 10.250 1.00 79.44 194 ASN A N 1
ATOM 1586 C CA . ASN A 1 194 ? 1.855 23.874 10.360 1.00 79.44 194 ASN A CA 1
ATOM 1587 C C . ASN A 1 194 ? 1.931 23.417 11.827 1.00 79.44 194 ASN A C 1
ATOM 1589 O O . ASN A 1 194 ? 2.702 22.528 12.178 1.00 79.44 194 ASN A O 1
ATOM 1593 N N . VAL A 1 195 ? 1.179 24.116 12.682 1.00 80.56 195 VAL A N 1
ATOM 1594 C CA . VAL A 1 195 ? 1.101 23.851 14.117 1.00 80.56 195 VAL A CA 1
ATOM 1595 C C . VAL A 1 195 ? 0.246 22.605 14.324 1.00 80.56 195 VAL A C 1
ATOM 1597 O O . VAL A 1 195 ? -0.978 22.656 14.211 1.00 80.56 195 VAL A O 1
ATOM 1600 N N . ASP A 1 196 ? 0.913 21.485 14.581 1.00 80.12 196 ASP A N 1
ATOM 1601 C CA . ASP A 1 196 ? 0.315 20.218 14.990 1.00 80.12 196 ASP A CA 1
ATOM 1602 C C . ASP A 1 196 ? 0.584 19.968 16.494 1.00 80.12 196 ASP A C 1
ATOM 1604 O O . ASP A 1 196 ? 1.168 20.803 17.176 1.00 80.12 196 ASP A O 1
ATOM 1608 N N . ASN A 1 197 ? 0.141 18.848 17.073 1.00 75.25 197 ASN A N 1
ATOM 1609 C CA . ASN A 1 197 ? 0.318 18.597 18.519 1.00 75.25 197 ASN A CA 1
ATOM 1610 C C . ASN A 1 197 ? 1.736 18.129 18.926 1.00 75.25 197 ASN A C 1
ATOM 1612 O O . ASN A 1 197 ? 2.038 18.017 20.117 1.00 75.25 197 ASN A O 1
ATOM 1616 N N . GLN A 1 198 ? 2.601 17.821 17.961 1.00 81.62 198 GLN A N 1
ATOM 1617 C CA . GLN A 1 198 ? 3.979 17.360 18.149 1.00 81.62 198 GLN A CA 1
ATOM 1618 C C . GLN A 1 198 ? 5.001 18.409 17.705 1.00 81.62 198 GLN A C 1
ATOM 1620 O O . GLN A 1 198 ? 6.038 18.564 18.351 1.00 81.62 198 GLN A O 1
ATOM 1625 N N . ASN A 1 199 ? 4.715 19.130 16.620 1.00 89.38 199 ASN A N 1
ATOM 1626 C CA . ASN A 1 199 ? 5.627 20.060 15.971 1.00 89.38 199 ASN A CA 1
ATOM 1627 C C . ASN A 1 199 ? 4.933 21.356 15.551 1.00 89.38 199 ASN A C 1
ATOM 1629 O O . ASN A 1 199 ? 3.723 21.426 15.359 1.00 89.38 199 ASN A O 1
ATOM 1633 N N . TYR A 1 200 ? 5.759 22.359 15.308 1.00 90.06 200 TYR A N 1
ATOM 1634 C CA . TYR A 1 200 ? 5.425 23.550 14.548 1.00 90.06 200 TYR A CA 1
ATOM 1635 C C . TYR A 1 200 ? 6.608 23.870 13.640 1.00 90.06 200 TYR A C 1
ATOM 1637 O O . TYR A 1 200 ? 7.761 23.550 13.941 1.00 90.06 200 TYR A O 1
ATOM 1645 N N . ILE A 1 201 ? 6.343 24.517 12.514 1.00 87.19 201 ILE A N 1
ATOM 1646 C CA . ILE A 1 201 ? 7.401 25.089 11.691 1.00 87.19 201 ILE A CA 1
ATOM 1647 C C . ILE A 1 201 ? 7.492 26.565 12.042 1.00 87.19 201 ILE A C 1
ATOM 1649 O O . ILE A 1 201 ? 6.562 27.321 11.745 1.00 87.19 201 ILE A O 1
ATOM 1653 N N . ILE A 1 202 ? 8.607 26.980 12.651 1.00 89.75 202 ILE A N 1
ATOM 1654 C CA . ILE A 1 202 ? 8.954 28.400 12.683 1.00 89.75 202 ILE A CA 1
ATOM 1655 C C . ILE A 1 202 ? 9.260 28.788 11.245 1.00 89.75 202 ILE A C 1
ATOM 1657 O O . ILE A 1 202 ? 10.284 28.405 10.679 1.00 89.75 202 ILE A O 1
ATOM 1661 N N . THR A 1 203 ? 8.329 29.526 10.656 1.00 81.88 203 THR A N 1
ATOM 1662 C CA . THR A 1 203 ? 8.520 30.164 9.370 1.00 81.88 203 THR A CA 1
ATOM 1663 C C . THR A 1 203 ? 9.028 31.576 9.628 1.00 81.88 203 THR A C 1
ATOM 1665 O O . THR A 1 203 ? 8.366 32.392 10.274 1.00 81.88 203 THR A O 1
ATOM 1668 N N . ILE A 1 204 ? 10.209 31.857 9.086 1.00 84.31 204 ILE A N 1
ATOM 1669 C CA . ILE A 1 204 ? 10.744 33.200 8.908 1.00 84.31 204 ILE A CA 1
ATOM 1670 C C . ILE A 1 204 ? 10.625 33.495 7.410 1.00 84.31 204 ILE A C 1
ATOM 1672 O O . ILE A 1 204 ? 11.322 32.875 6.611 1.00 84.31 204 ILE A O 1
ATOM 1676 N N . THR A 1 205 ? 9.750 34.411 6.999 1.00 76.69 205 THR A N 1
ATOM 1677 C CA . THR A 1 205 ? 9.685 34.889 5.606 1.00 76.69 205 THR A CA 1
ATOM 1678 C C . THR A 1 205 ? 10.263 36.287 5.460 1.00 76.69 205 THR A C 1
ATOM 1680 O O . THR A 1 205 ? 10.021 37.185 6.269 1.00 76.69 205 THR A O 1
ATOM 1683 N N . THR A 1 206 ? 10.996 36.483 4.370 1.00 74.94 206 THR A N 1
ATOM 1684 C CA . THR A 1 206 ? 11.387 37.793 3.849 1.00 74.94 206 THR A CA 1
ATOM 1685 C C . THR A 1 206 ? 10.719 38.023 2.485 1.00 74.94 206 THR A C 1
ATOM 1687 O O . THR A 1 206 ? 9.758 37.338 2.142 1.00 74.94 206 THR A O 1
ATOM 1690 N N . SER A 1 207 ? 11.163 39.010 1.710 1.00 65.94 207 SER A N 1
ATOM 1691 C CA . SER A 1 207 ? 10.685 39.262 0.347 1.00 65.94 207 SER A CA 1
ATOM 1692 C C . SER A 1 207 ? 11.856 39.457 -0.617 1.00 65.94 207 SER A C 1
ATOM 1694 O O . SER A 1 207 ? 12.924 39.909 -0.213 1.00 65.94 207 SER A O 1
ATOM 1696 N N . GLN A 1 208 ? 11.654 39.175 -1.905 1.00 64.94 208 GLN A N 1
ATOM 1697 C CA . GLN A 1 208 ? 12.707 39.271 -2.928 1.00 64.94 208 GLN A CA 1
ATOM 1698 C C . GLN A 1 208 ? 13.365 40.658 -3.044 1.00 64.94 208 GLN A C 1
ATOM 1700 O O . GLN A 1 208 ? 14.505 40.760 -3.489 1.00 64.94 208 GLN A O 1
ATOM 1705 N N . LEU A 1 209 ? 12.646 41.722 -2.674 1.00 64.19 209 LEU A N 1
ATOM 1706 C CA . LEU A 1 209 ? 13.085 43.116 -2.809 1.00 64.19 209 LEU A CA 1
ATOM 1707 C C . LEU A 1 209 ? 13.413 43.780 -1.459 1.00 64.19 209 LEU A C 1
ATOM 1709 O O . LEU A 1 209 ? 13.645 44.995 -1.414 1.00 64.19 209 LEU A O 1
ATOM 1713 N N . SER A 1 210 ? 13.428 42.995 -0.373 1.00 67.56 210 SER A N 1
ATOM 1714 C CA . SER A 1 210 ? 13.846 43.454 0.953 1.00 67.56 210 SER A CA 1
ATOM 1715 C C . SER A 1 210 ? 15.285 43.080 1.270 1.00 67.56 210 SER A C 1
ATOM 1717 O O . SER A 1 210 ? 15.875 42.216 0.628 1.00 67.56 210 SER A O 1
ATOM 1719 N N . LEU A 1 211 ? 15.838 43.737 2.289 1.00 72.75 211 LEU A N 1
ATOM 1720 C CA . LEU A 1 211 ? 17.177 43.433 2.785 1.00 72.75 211 LEU A CA 1
ATOM 1721 C C . LEU A 1 211 ? 17.316 41.978 3.225 1.00 72.75 211 LEU A C 1
ATOM 1723 O O . LEU A 1 211 ? 16.425 41.434 3.880 1.00 72.75 211 LEU A O 1
ATOM 1727 N N . THR A 1 212 ? 18.480 41.399 2.940 1.00 81.25 212 THR A N 1
ATOM 1728 C CA . THR A 1 212 ? 18.860 40.081 3.440 1.00 81.25 212 THR A CA 1
ATOM 1729 C C . THR A 1 212 ? 18.894 40.117 4.963 1.00 81.25 212 THR A C 1
ATOM 1731 O O . THR A 1 212 ? 19.672 40.864 5.559 1.00 81.25 212 THR A O 1
ATOM 1734 N N . ILE A 1 213 ? 18.051 39.315 5.605 1.00 85.12 213 ILE A N 1
ATOM 1735 C CA . ILE A 1 213 ? 18.110 39.098 7.050 1.00 85.12 213 ILE A CA 1
ATOM 1736 C C . ILE A 1 213 ? 19.160 38.015 7.306 1.00 85.12 213 ILE A C 1
ATOM 1738 O O . ILE A 1 213 ? 19.126 36.968 6.669 1.00 85.12 213 ILE A O 1
ATOM 1742 N N . PHE A 1 214 ? 20.109 38.267 8.203 1.00 86.38 214 PHE A N 1
ATOM 1743 C CA . PHE A 1 214 ? 21.145 37.293 8.550 1.00 86.38 214 PHE A CA 1
ATOM 1744 C C . PHE A 1 214 ? 20.796 36.549 9.832 1.00 86.38 214 PHE A C 1
ATOM 1746 O O . PHE A 1 214 ? 20.795 35.325 9.840 1.00 86.38 214 PHE A O 1
ATOM 1753 N N . ASP A 1 215 ? 20.442 37.280 10.889 1.00 90.19 215 ASP A N 1
ATOM 1754 C CA . ASP A 1 215 ? 20.126 36.700 12.193 1.00 90.19 215 ASP A CA 1
ATOM 1755 C C . ASP A 1 215 ? 18.739 37.181 12.646 1.00 90.19 215 ASP A C 1
ATOM 1757 O O . ASP A 1 215 ? 18.350 38.318 12.366 1.00 90.19 215 ASP A O 1
ATOM 1761 N N . VAL A 1 216 ? 17.979 36.347 13.354 1.00 89.19 216 VAL A N 1
ATOM 1762 C CA . VAL A 1 216 ? 16.672 36.707 13.926 1.00 89.19 216 VAL A CA 1
ATOM 1763 C C . VAL A 1 216 ? 16.597 36.222 15.364 1.00 89.19 216 VAL A C 1
ATOM 1765 O O . VAL A 1 216 ? 16.705 35.028 15.652 1.00 89.19 216 VAL A O 1
ATOM 1768 N N . TYR A 1 217 ? 16.344 37.168 16.263 1.00 90.81 217 TYR A N 1
ATOM 1769 C CA . TYR A 1 217 ? 16.182 36.927 17.686 1.00 90.81 217 TYR A CA 1
ATOM 1770 C C . TYR A 1 217 ? 14.697 36.926 18.017 1.00 90.81 217 TYR A C 1
ATOM 1772 O O . TYR A 1 217 ? 13.992 37.922 17.827 1.00 90.81 217 TYR A O 1
ATOM 1780 N N . TYR A 1 218 ? 14.205 35.805 18.524 1.00 89.12 218 TYR A N 1
ATOM 1781 C CA . TYR A 1 218 ? 12.792 35.623 18.822 1.00 89.12 218 TYR A CA 1
ATOM 1782 C C . TYR A 1 218 ? 12.585 34.834 20.115 1.00 89.12 218 TYR A C 1
ATOM 1784 O O . TYR A 1 218 ? 13.530 34.399 20.782 1.00 89.12 218 TYR A O 1
ATOM 1792 N N . THR A 1 219 ? 11.325 34.721 20.506 1.00 88.75 219 THR A N 1
ATOM 1793 C CA . THR A 1 219 ? 10.851 33.979 21.666 1.00 88.75 219 THR A CA 1
ATOM 1794 C C . THR A 1 219 ? 9.681 33.129 21.222 1.00 88.75 219 THR A C 1
ATOM 1796 O O . THR A 1 219 ? 8.665 33.650 20.764 1.00 88.75 219 THR A O 1
ATOM 1799 N N . ILE A 1 220 ? 9.833 31.820 21.357 1.00 89.25 220 ILE A N 1
ATOM 1800 C CA . ILE A 1 220 ? 8.761 30.857 21.155 1.00 89.25 220 ILE A CA 1
ATOM 1801 C C . ILE A 1 220 ? 8.011 30.741 22.479 1.00 89.25 220 ILE A C 1
ATOM 1803 O O . ILE A 1 220 ? 8.615 30.394 23.490 1.00 89.25 220 ILE A O 1
ATOM 1807 N N . ILE A 1 221 ? 6.714 31.029 22.475 1.00 86.94 221 ILE A N 1
ATOM 1808 C CA . ILE A 1 221 ? 5.799 30.761 23.582 1.00 86.94 221 ILE A CA 1
ATOM 1809 C C . ILE A 1 221 ? 5.006 29.524 23.194 1.00 86.94 221 ILE A C 1
ATOM 1811 O O . ILE A 1 221 ? 4.080 29.599 22.390 1.00 86.94 221 ILE A O 1
ATOM 1815 N N . GLU A 1 222 ? 5.382 28.383 23.746 1.00 90.12 222 GLU A N 1
ATOM 1816 C CA . GLU A 1 222 ? 4.651 27.133 23.603 1.00 90.12 222 GLU A CA 1
ATOM 1817 C C . GLU A 1 222 ? 3.652 27.010 24.757 1.00 90.12 222 GLU A C 1
ATOM 1819 O O . GLU A 1 222 ? 3.991 27.272 25.912 1.00 90.12 222 GLU A O 1
ATOM 1824 N N . TYR A 1 223 ? 2.418 26.605 24.484 1.00 85.88 223 TYR A N 1
ATOM 1825 C CA . TYR A 1 223 ? 1.408 26.455 25.529 1.00 85.88 223 TYR A CA 1
ATOM 1826 C C . TYR A 1 223 ? 0.350 25.426 25.148 1.00 85.88 223 TYR A C 1
ATOM 1828 O O . TYR A 1 223 ? 0.225 25.020 23.994 1.00 85.88 223 TYR A O 1
ATOM 1836 N N . VAL A 1 224 ? -0.430 25.006 26.138 1.00 82.94 224 VAL A N 1
ATOM 1837 C CA . VAL A 1 224 ? -1.601 24.153 25.927 1.00 82.94 224 VAL A CA 1
ATOM 1838 C C . VAL A 1 224 ? -2.849 25.031 25.862 1.00 82.94 224 VAL A C 1
ATOM 1840 O O . VAL A 1 224 ? -3.100 25.841 26.758 1.00 82.94 224 VAL A O 1
ATOM 1843 N N . VAL A 1 225 ? -3.633 24.875 24.798 1.00 73.69 225 VAL A N 1
ATOM 1844 C CA . VAL A 1 225 ? -4.954 25.494 24.646 1.00 73.69 225 VAL A CA 1
ATOM 1845 C C . VAL A 1 225 ? -5.957 24.696 25.465 1.00 73.69 225 VAL A C 1
ATOM 1847 O O . VAL A 1 225 ? -6.035 23.479 25.328 1.00 73.69 225 VAL A O 1
ATOM 1850 N N . ASN A 1 226 ? -6.736 25.390 26.298 1.00 70.00 226 ASN A N 1
ATOM 1851 C CA . ASN A 1 226 ? -7.744 24.790 27.179 1.00 70.00 226 ASN A CA 1
ATOM 1852 C C . ASN A 1 226 ? -7.249 23.519 27.924 1.00 70.00 226 ASN A C 1
ATOM 1854 O O . ASN A 1 226 ? -7.838 22.449 27.770 1.00 70.00 226 ASN A O 1
ATOM 1858 N N . PRO A 1 227 ? -6.151 23.620 28.698 1.00 72.75 227 PRO A N 1
ATOM 1859 C CA . PRO A 1 227 ? -5.526 22.485 29.373 1.00 72.75 227 PRO A CA 1
ATOM 1860 C C . PRO A 1 227 ? -6.447 21.840 30.417 1.00 72.75 227 PRO A C 1
ATOM 1862 O O . PRO A 1 227 ? -7.382 22.492 30.895 1.00 72.75 227 PRO A O 1
ATOM 1865 N N . PRO A 1 228 ? -6.109 20.616 30.864 1.00 68.25 228 PRO A N 1
ATOM 1866 C CA . PRO A 1 228 ? -6.732 19.979 32.017 1.00 68.25 228 PRO A CA 1
ATOM 1867 C C . PRO A 1 228 ? -6.337 20.686 33.334 1.00 68.25 228 PRO A C 1
ATOM 1869 O O . PRO A 1 228 ? -5.450 20.250 34.069 1.00 68.25 228 PRO A O 1
ATOM 1872 N N . SER A 1 229 ? -6.930 21.856 33.594 1.00 69.12 229 SER A N 1
ATOM 1873 C CA . SER A 1 229 ? -6.640 22.712 34.750 1.00 69.12 229 SER A CA 1
ATOM 1874 C C . SER A 1 229 ? -7.740 23.756 34.989 1.00 69.12 229 SER A C 1
ATOM 1876 O O . SER A 1 229 ? -8.411 24.222 34.064 1.00 69.12 229 SER A O 1
ATOM 1878 N N . GLN A 1 230 ? -7.867 24.205 36.247 1.00 64.56 230 GLN A N 1
ATOM 1879 C CA . GLN A 1 230 ? -8.703 25.360 36.604 1.00 64.56 230 GLN A CA 1
ATOM 1880 C C . GLN A 1 230 ? -8.253 26.658 35.911 1.00 64.56 230 GLN A C 1
ATOM 1882 O O . GLN A 1 230 ? -9.055 27.576 35.784 1.00 64.56 230 GLN A O 1
ATOM 1887 N N . TYR A 1 231 ? -6.994 26.753 35.471 1.00 70.12 231 TYR A N 1
ATOM 1888 C CA . TYR A 1 231 ? -6.494 27.854 34.648 1.00 70.12 231 TYR A CA 1
ATOM 1889 C C . TYR A 1 231 ? -6.320 27.385 33.212 1.00 70.12 231 TYR A C 1
ATOM 1891 O O . TYR A 1 231 ? -5.931 26.245 32.982 1.00 70.12 231 TYR A O 1
ATOM 1899 N N . GLY A 1 232 ? -6.530 28.265 32.239 1.00 69.12 232 GLY A N 1
ATOM 1900 C CA . GLY A 1 232 ? -6.276 27.920 30.846 1.00 69.12 232 GLY A CA 1
ATOM 1901 C C . GLY A 1 232 ? -5.815 29.087 29.997 1.00 69.12 232 GLY A C 1
ATOM 1902 O O . GLY A 1 232 ? -5.888 30.247 30.411 1.00 69.12 232 GLY A O 1
ATOM 1903 N N . ILE A 1 233 ? -5.365 28.743 28.789 1.00 71.75 233 ILE A N 1
ATOM 1904 C CA . ILE A 1 233 ? -5.081 29.697 27.721 1.00 71.75 233 ILE A CA 1
ATOM 1905 C C . ILE A 1 233 ? -6.032 29.467 26.545 1.00 71.75 233 ILE A C 1
ATOM 1907 O O . ILE A 1 233 ? -6.354 28.324 26.211 1.00 71.75 233 ILE A O 1
ATOM 1911 N N . ILE A 1 234 ? -6.492 30.564 25.943 1.00 66.69 234 ILE A N 1
ATOM 1912 C CA . ILE A 1 234 ? -7.112 30.590 24.610 1.00 66.69 234 ILE A CA 1
ATOM 1913 C C . ILE A 1 234 ? -6.207 31.428 23.711 1.00 66.69 234 ILE A C 1
ATOM 1915 O O . ILE A 1 234 ? -5.549 32.363 24.166 1.00 66.69 234 ILE A O 1
ATOM 1919 N N . SER A 1 235 ? -6.180 31.085 22.433 1.00 67.88 235 SER A N 1
ATOM 1920 C CA . SER A 1 235 ? -5.384 31.751 21.413 1.00 67.88 235 SER A CA 1
ATOM 1921 C C . SER A 1 235 ? -6.153 31.812 20.107 1.00 67.88 235 SER A C 1
ATOM 1923 O O . SER A 1 235 ? -6.845 30.851 19.775 1.00 67.88 235 SER A O 1
ATOM 1925 N N . ASN A 1 236 ? -5.965 32.874 19.335 1.00 63.00 236 ASN A N 1
ATOM 1926 C CA . ASN A 1 236 ? -6.436 32.949 17.955 1.00 63.00 236 ASN A CA 1
ATOM 1927 C C . ASN A 1 236 ? -5.296 33.494 17.081 1.00 63.00 236 ASN A C 1
ATOM 1929 O O . ASN A 1 236 ? -4.486 34.278 17.576 1.00 63.00 236 ASN A O 1
ATOM 1933 N N . TYR A 1 237 ? -5.204 33.066 15.824 1.00 61.84 237 TYR A N 1
ATOM 1934 C CA . TYR A 1 237 ? -4.240 33.581 14.852 1.00 61.84 237 TYR A CA 1
ATOM 1935 C C . TYR A 1 237 ? -4.996 33.984 13.588 1.00 61.84 237 TYR A C 1
ATOM 1937 O O . TYR A 1 237 ? -5.713 33.163 13.013 1.00 61.84 237 TYR A O 1
ATOM 1945 N N . ASP A 1 238 ? -4.870 35.247 13.172 1.00 57.50 238 ASP A N 1
ATOM 1946 C CA . ASP A 1 238 ? -5.548 35.733 11.971 1.00 57.50 238 ASP A CA 1
ATOM 1947 C C . ASP A 1 238 ? -4.902 35.145 10.708 1.00 57.50 238 ASP A C 1
ATOM 1949 O O . ASP A 1 238 ? -3.949 35.677 10.136 1.00 57.50 238 ASP A O 1
ATOM 1953 N N . ASN A 1 239 ? -5.457 34.014 10.277 1.00 51.19 239 ASN A N 1
ATOM 1954 C CA . ASN A 1 239 ? -5.057 33.292 9.076 1.00 51.19 239 ASN A CA 1
ATOM 1955 C C . ASN A 1 239 ? -5.540 33.961 7.775 1.00 51.19 239 ASN A C 1
ATOM 1957 O O . ASN A 1 239 ? -5.163 33.519 6.690 1.00 51.19 239 ASN A O 1
ATOM 1961 N N . LYS A 1 240 ? -6.384 35.001 7.846 1.00 49.09 240 LYS A N 1
ATOM 1962 C CA . LYS A 1 240 ? -7.121 35.536 6.688 1.00 49.09 240 LYS A CA 1
ATOM 1963 C C . LYS A 1 240 ? -6.226 36.215 5.643 1.00 49.09 240 LYS A C 1
ATOM 1965 O O . LYS A 1 240 ? -6.645 36.362 4.498 1.00 49.09 240 LYS A O 1
ATOM 1970 N N . TYR A 1 241 ? -4.994 36.566 6.019 1.00 50.50 241 TYR A N 1
ATOM 1971 C CA . TYR A 1 241 ? -4.001 37.243 5.175 1.00 50.50 241 TYR A CA 1
ATOM 1972 C C . TYR A 1 241 ? -2.697 36.440 4.990 1.00 50.50 241 TYR A C 1
ATOM 1974 O O . TYR A 1 241 ? -1.631 37.014 4.786 1.00 50.50 241 TYR A O 1
ATOM 1982 N N . GLN A 1 242 ? -2.762 35.101 5.041 1.00 42.28 242 GLN A N 1
ATOM 1983 C CA . GLN A 1 242 ? -1.591 34.233 4.807 1.00 42.28 242 GLN A CA 1
ATOM 1984 C C . GLN A 1 242 ? -1.075 34.221 3.352 1.00 42.28 242 GLN A C 1
ATOM 1986 O O . GLN A 1 242 ? 0.049 33.782 3.123 1.00 42.28 242 GLN A O 1
ATOM 1991 N N . ASN A 1 243 ? -1.852 34.712 2.379 1.00 37.50 243 ASN A N 1
ATOM 1992 C CA . ASN A 1 243 ? -1.431 34.865 0.980 1.00 37.50 243 ASN A CA 1
ATOM 1993 C C . ASN A 1 243 ? -1.313 36.354 0.601 1.00 37.50 243 ASN A C 1
ATOM 1995 O O . ASN A 1 243 ? -2.182 37.136 0.992 1.00 37.50 243 ASN A O 1
ATOM 1999 N N . PRO A 1 244 ? -0.311 36.756 -0.207 1.00 35.25 244 PRO A N 1
ATOM 2000 C CA . PRO A 1 244 ? -0.186 38.131 -0.683 1.00 35.25 244 PRO A CA 1
ATOM 2001 C C . PRO A 1 244 ? -1.310 38.476 -1.673 1.00 35.25 244 PRO A C 1
ATOM 2003 O O . PRO A 1 244 ? -1.393 37.914 -2.767 1.00 35.25 244 PRO A O 1
ATOM 2006 N N . THR A 1 245 ? -2.173 39.423 -1.307 1.00 28.45 245 THR A N 1
ATOM 2007 C CA . THR A 1 245 ? -3.257 39.909 -2.169 1.00 28.45 245 THR A CA 1
ATOM 2008 C C . THR A 1 245 ? -2.727 40.871 -3.235 1.00 28.45 245 THR A C 1
ATOM 2010 O O . THR A 1 245 ? -2.436 42.035 -2.964 1.00 28.45 245 THR A O 1
ATOM 2013 N N . ASN A 1 246 ? -2.629 40.389 -4.476 1.00 36.53 246 ASN A N 1
ATOM 2014 C CA . ASN A 1 246 ? -2.271 41.198 -5.644 1.00 36.53 246 ASN A CA 1
ATOM 2015 C C . ASN A 1 246 ? -3.442 42.091 -6.104 1.00 36.53 246 ASN A C 1
ATOM 2017 O O . ASN A 1 246 ? -4.058 41.824 -7.134 1.00 36.53 246 ASN A O 1
ATOM 2021 N N . GLU A 1 247 ? -3.714 43.180 -5.381 1.00 27.91 247 GLU A N 1
ATOM 2022 C CA . GLU A 1 247 ? -4.524 44.300 -5.883 1.00 27.91 247 GLU A CA 1
ATOM 2023 C C . GLU A 1 247 ? -3.695 45.591 -5.934 1.00 27.91 247 GLU A C 1
ATOM 2025 O O . GLU A 1 247 ? -2.904 45.887 -5.039 1.00 27.91 247 GLU A O 1
ATOM 2030 N N . ALA A 1 248 ? -3.827 46.345 -7.030 1.00 30.19 248 ALA A N 1
ATOM 2031 C CA . ALA A 1 248 ? -2.865 47.377 -7.408 1.00 30.19 248 ALA A CA 1
ATOM 2032 C C . ALA A 1 248 ? -3.461 48.794 -7.403 1.00 30.19 248 ALA A C 1
ATOM 2034 O O . ALA A 1 248 ? -4.144 49.195 -8.343 1.00 30.19 248 ALA A O 1
ATOM 2035 N N . CYS A 1 249 ? -3.084 49.608 -6.413 1.00 24.03 249 CYS A N 1
ATOM 2036 C CA . CYS A 1 249 ? -3.286 51.062 -6.436 1.00 24.03 249 CYS A CA 1
ATOM 2037 C C . CYS A 1 249 ? -1.965 51.799 -6.711 1.00 24.03 249 CYS A C 1
ATOM 2039 O O . CYS A 1 249 ? -1.398 52.450 -5.836 1.00 24.03 249 CYS A O 1
ATOM 2041 N N . PHE A 1 250 ? -1.475 51.706 -7.952 1.00 29.66 250 PHE A N 1
ATOM 2042 C CA . PHE A 1 250 ? -0.198 52.290 -8.388 1.00 29.66 250 PHE A CA 1
ATOM 2043 C C . PHE A 1 250 ? -0.329 53.615 -9.162 1.00 29.66 250 PHE A C 1
ATOM 2045 O O . PHE A 1 250 ? 0.313 53.815 -10.193 1.00 29.66 250 PHE A O 1
ATOM 2052 N N . SER A 1 251 ? -1.160 54.548 -8.680 1.00 34.25 251 SER A N 1
ATOM 2053 C CA . SER A 1 251 ? -1.410 55.806 -9.405 1.00 34.25 251 SER A CA 1
ATOM 2054 C C . SER A 1 251 ? -1.810 57.014 -8.542 1.00 34.25 251 SER A C 1
ATOM 2056 O O . SER A 1 251 ? -2.849 57.632 -8.771 1.00 34.25 251 SER A O 1
ATOM 2058 N N . SER A 1 252 ? -0.946 57.441 -7.619 1.00 34.22 252 SER A N 1
ATOM 2059 C CA . SER A 1 252 ? -0.847 58.870 -7.285 1.00 34.22 252 SER A CA 1
ATOM 2060 C C . SER A 1 252 ? 0.609 59.275 -7.026 1.00 34.22 252 SER A C 1
ATOM 2062 O O . SER A 1 252 ? 1.333 58.663 -6.244 1.00 34.22 252 SER A O 1
ATOM 2064 N N . GLN A 1 253 ? 1.075 60.307 -7.729 1.00 37.44 253 GLN A N 1
ATOM 2065 C CA . GLN A 1 253 ? 2.374 60.925 -7.477 1.00 37.44 253 GLN A CA 1
ATOM 2066 C C . GLN A 1 253 ? 2.129 62.298 -6.849 1.00 37.44 253 GLN A C 1
ATOM 2068 O O . GLN A 1 253 ? 1.677 63.179 -7.569 1.00 37.44 253 GLN A O 1
ATOM 2073 N N . ASN A 1 254 ? 2.398 62.459 -5.541 1.00 35.03 254 ASN A N 1
ATOM 2074 C CA . ASN A 1 254 ? 2.868 63.698 -4.877 1.00 35.03 254 ASN A CA 1
ATOM 2075 C C . ASN A 1 254 ? 2.843 63.576 -3.333 1.00 35.03 254 ASN A C 1
ATOM 2077 O O . ASN A 1 254 ? 1.854 63.932 -2.705 1.00 35.03 254 ASN A O 1
ATOM 2081 N N . CYS A 1 255 ? 3.951 63.131 -2.723 1.00 32.44 255 CYS A N 1
ATOM 2082 C CA . CYS A 1 255 ? 4.244 63.225 -1.279 1.00 32.44 255 CYS A CA 1
ATOM 2083 C C . CYS A 1 255 ? 5.771 63.250 -1.054 1.00 32.44 255 CYS A C 1
ATOM 2085 O O . CYS A 1 255 ? 6.504 62.623 -1.825 1.00 32.44 255 CYS A O 1
ATOM 2087 N N . THR A 1 256 ? 6.220 63.942 0.004 1.00 30.84 256 THR A N 1
ATOM 2088 C CA . THR A 1 256 ? 7.619 64.046 0.487 1.00 30.84 256 THR A CA 1
ATOM 2089 C C . THR A 1 256 ? 7.645 64.515 1.957 1.00 30.84 256 THR A C 1
ATOM 2091 O O . THR A 1 256 ? 7.049 65.568 2.203 1.00 30.84 256 THR A O 1
ATOM 2094 N N . ASN A 1 257 ? 8.332 63.823 2.890 1.00 36.75 257 ASN A N 1
ATOM 2095 C CA . ASN A 1 257 ? 9.154 64.397 3.990 1.00 36.75 257 ASN A CA 1
ATOM 2096 C C . ASN A 1 257 ? 9.550 63.422 5.132 1.00 36.75 257 ASN A C 1
ATOM 2098 O O . ASN A 1 257 ? 8.840 62.500 5.517 1.00 36.75 257 ASN A O 1
ATOM 2102 N N . TYR A 1 258 ? 10.685 63.753 5.754 1.00 33.34 258 TYR A N 1
ATOM 2103 C CA . TYR A 1 258 ? 11.585 62.886 6.522 1.00 33.34 258 TYR A CA 1
ATOM 2104 C C . TYR A 1 258 ? 11.127 62.404 7.918 1.00 33.34 258 TYR A C 1
ATOM 2106 O O . TYR A 1 258 ? 11.243 63.159 8.893 1.00 33.34 258 TYR A O 1
ATOM 2114 N N . LYS A 1 259 ? 10.776 61.108 8.041 1.00 33.88 259 LYS A N 1
ATOM 2115 C CA . LYS A 1 259 ? 11.274 60.092 9.023 1.00 33.88 259 LYS A CA 1
ATOM 2116 C C . LYS A 1 259 ? 10.648 58.712 8.732 1.00 33.88 259 LYS A C 1
ATOM 2118 O O . LYS A 1 259 ? 9.555 58.650 8.189 1.00 33.88 259 LYS A O 1
ATOM 2123 N N . ARG A 1 260 ? 11.338 57.624 9.105 1.00 37.00 260 ARG A N 1
ATOM 2124 C CA . ARG A 1 260 ? 10.943 56.226 8.831 1.00 37.00 260 ARG A CA 1
ATOM 2125 C C . ARG A 1 260 ? 10.561 55.462 10.100 1.00 37.00 260 ARG A C 1
ATOM 2127 O O . ARG A 1 260 ? 11.234 55.659 11.106 1.00 37.00 260 ARG A O 1
ATOM 2134 N N . TYR A 1 261 ? 9.527 54.612 10.078 1.00 39.16 261 TYR A N 1
ATOM 2135 C CA . TYR A 1 261 ? 8.964 53.972 11.288 1.00 39.16 261 TYR A CA 1
ATOM 2136 C C . TYR A 1 261 ? 8.316 52.596 11.036 1.00 39.16 261 TYR A C 1
ATOM 2138 O O . TYR A 1 261 ? 7.466 52.463 10.169 1.00 39.16 261 TYR A O 1
ATOM 2146 N N . PHE A 1 262 ? 8.661 51.580 11.838 1.00 43.59 262 PHE A N 1
ATOM 2147 C CA . PHE A 1 262 ? 8.210 50.190 11.634 1.00 43.59 262 PHE A CA 1
ATOM 2148 C C . PHE A 1 262 ? 6.972 49.816 12.484 1.00 43.59 262 PHE A C 1
ATOM 2150 O O . PHE A 1 262 ? 6.961 50.113 13.688 1.00 43.59 262 PHE A O 1
ATOM 2157 N N . PRO A 1 263 ? 5.992 49.061 11.942 1.00 39.16 263 PRO A N 1
ATOM 2158 C CA . PRO A 1 263 ? 4.877 48.510 12.708 1.00 39.16 263 PRO A CA 1
ATOM 2159 C C . PRO A 1 263 ? 5.282 47.183 13.357 1.00 39.16 263 PRO A C 1
ATOM 2161 O O . PRO A 1 263 ? 4.929 46.105 12.891 1.00 39.16 263 PRO A O 1
ATOM 2164 N N . VAL A 1 264 ? 6.022 47.258 14.459 1.00 43.81 264 VAL A N 1
ATOM 2165 C CA . VAL A 1 264 ? 6.189 46.112 15.360 1.00 43.81 264 VAL A CA 1
ATOM 2166 C C . VAL A 1 264 ? 5.287 46.316 16.562 1.00 43.81 264 VAL A C 1
ATOM 2168 O O . VAL A 1 264 ? 5.430 47.332 17.236 1.00 43.81 264 VAL A O 1
ATOM 2171 N N . TYR A 1 265 ? 4.342 45.409 16.822 1.00 50.62 265 TYR A N 1
ATOM 2172 C CA . TYR A 1 265 ? 3.283 45.686 17.795 1.00 50.62 265 TYR A CA 1
ATOM 2173 C C . TYR A 1 265 ? 2.863 44.460 18.614 1.00 50.62 265 TYR A C 1
ATOM 2175 O O . TYR A 1 265 ? 1.808 43.861 18.413 1.00 50.62 265 TYR A O 1
ATOM 2183 N N . PHE A 1 266 ? 3.682 44.121 19.609 1.00 52.69 266 PHE A N 1
ATOM 2184 C CA . PHE A 1 266 ? 3.187 43.462 20.817 1.00 52.69 266 PHE A CA 1
ATOM 2185 C C . PHE A 1 266 ? 2.418 44.506 21.656 1.00 52.69 266 PHE A C 1
ATOM 2187 O O . PHE A 1 266 ? 2.954 45.580 21.938 1.00 52.69 266 PHE A O 1
ATOM 2194 N N . LYS A 1 267 ? 1.165 44.236 22.045 1.00 53.59 267 LYS A N 1
ATOM 2195 C CA . LYS A 1 267 ? 0.354 45.079 22.950 1.00 53.59 267 LYS A CA 1
ATOM 2196 C C . LYS A 1 267 ? -0.475 44.172 23.848 1.00 53.59 267 LYS A C 1
ATOM 2198 O O . LYS A 1 267 ? -1.081 43.211 23.395 1.00 53.59 267 LYS A O 1
ATOM 2203 N N . ILE A 1 268 ? -0.568 44.494 25.126 1.00 52.69 268 ILE A N 1
ATOM 2204 C CA . ILE A 1 268 ? -1.456 43.780 26.048 1.00 52.69 268 ILE A CA 1
ATOM 2205 C C . ILE A 1 268 ? -2.476 44.797 26.566 1.00 52.69 268 ILE A C 1
ATOM 2207 O O . ILE A 1 268 ? -2.180 45.993 26.686 1.00 52.69 268 ILE A O 1
ATOM 2211 N N . VAL A 1 269 ? -3.717 44.349 26.739 1.00 52.94 269 VAL A N 1
ATOM 2212 C CA . VAL A 1 269 ? -4.892 45.210 26.914 1.00 52.94 269 VAL A CA 1
ATOM 2213 C C . VAL A 1 269 ? -5.791 44.573 27.963 1.00 52.94 269 VAL A C 1
ATOM 2215 O O . VAL A 1 269 ? -6.153 43.406 27.848 1.00 52.94 269 VAL A O 1
ATOM 2218 N N . LYS A 1 270 ? -6.176 45.323 28.998 1.00 52.06 270 LYS A N 1
ATOM 2219 C CA . LYS A 1 270 ? -7.143 44.819 29.976 1.00 52.06 270 LYS A CA 1
ATOM 2220 C C . LYS A 1 270 ? -8.562 45.088 29.478 1.00 52.06 270 LYS A C 1
ATOM 2222 O O . LYS A 1 270 ? -8.933 46.236 29.265 1.00 52.06 270 LYS A O 1
ATOM 2227 N N . ILE A 1 271 ? -9.341 44.021 29.332 1.00 51.59 271 ILE A N 1
ATOM 2228 C CA . ILE A 1 271 ? -10.785 44.052 29.081 1.00 51.59 271 ILE A CA 1
ATOM 2229 C C . ILE A 1 271 ? -11.462 43.466 30.328 1.00 51.59 271 ILE A C 1
ATOM 2231 O O . ILE A 1 271 ? -10.892 42.602 30.995 1.00 51.59 271 ILE A O 1
ATOM 2235 N N . GLN A 1 272 ? -12.648 43.954 30.687 1.00 50.91 272 GLN A N 1
ATOM 2236 C CA . GLN A 1 272 ? -13.487 43.368 31.737 1.00 50.91 272 GLN A CA 1
ATOM 2237 C C . GLN A 1 272 ? -14.764 42.828 31.097 1.00 50.91 272 GLN A C 1
ATOM 2239 O O . GLN A 1 272 ? -15.331 43.479 30.223 1.00 50.91 272 GLN A O 1
ATOM 2244 N N . ILE A 1 273 ? -15.182 41.633 31.511 1.00 50.94 273 ILE A N 1
ATOM 2245 C CA . ILE A 1 273 ? -16.328 40.908 30.953 1.00 50.94 273 ILE A CA 1
ATOM 2246 C C . ILE A 1 273 ? -17.315 40.639 32.091 1.00 50.94 273 ILE A C 1
ATOM 2248 O O . ILE A 1 273 ? -16.908 40.304 33.199 1.00 50.94 273 ILE A O 1
ATOM 2252 N N . THR A 1 274 ? -18.607 40.825 31.828 1.00 48.19 274 THR A N 1
ATOM 2253 C CA . THR A 1 274 ? -19.676 40.910 32.842 1.00 48.19 274 THR A CA 1
ATOM 2254 C C . THR A 1 274 ? -20.610 39.691 32.877 1.00 48.19 274 THR A C 1
ATOM 2256 O O . THR A 1 274 ? -21.752 39.798 33.319 1.00 48.19 274 THR A O 1
ATOM 2259 N N . GLN A 1 275 ? -20.149 38.524 32.417 1.00 48.38 275 GLN A N 1
ATOM 2260 C CA . GLN A 1 275 ? -20.905 37.261 32.449 1.00 48.38 275 GLN A CA 1
ATOM 2261 C C . GLN A 1 275 ? -20.153 36.165 33.227 1.00 48.38 275 GLN A C 1
ATOM 2263 O O . GLN A 1 275 ? -19.047 36.395 33.705 1.00 48.38 275 GLN A O 1
ATOM 2268 N N . GLN A 1 276 ? -20.774 34.991 33.398 1.00 48.16 276 GLN A N 1
ATOM 2269 C CA . GLN A 1 276 ? -20.460 33.955 34.407 1.00 48.16 276 GLN A CA 1
ATOM 2270 C C . GLN A 1 276 ? -19.118 33.196 34.240 1.00 48.16 276 GLN A C 1
ATOM 2272 O O . GLN A 1 276 ? -18.975 32.066 34.702 1.00 48.16 276 GLN A O 1
ATOM 2277 N N . GLN A 1 277 ? -18.119 33.794 33.594 1.00 51.66 277 GLN A N 1
ATOM 2278 C CA . GLN A 1 277 ? -16.770 33.255 33.435 1.00 51.66 277 GLN A CA 1
ATOM 2279 C C . GLN A 1 277 ? -15.763 34.366 33.760 1.00 51.66 277 GLN A C 1
ATOM 2281 O O . GLN A 1 277 ? -15.727 35.397 33.089 1.00 51.66 277 GLN A O 1
ATOM 2286 N N . ASN A 1 278 ? -14.940 34.165 34.797 1.00 49.00 278 ASN A N 1
ATOM 2287 C CA . ASN A 1 278 ? -14.029 35.187 35.329 1.00 49.00 278 ASN A CA 1
ATOM 2288 C C . ASN A 1 278 ? -12.775 35.364 34.445 1.00 49.00 278 ASN A C 1
ATOM 2290 O O . ASN A 1 278 ? -11.651 35.007 34.814 1.00 49.00 278 ASN A O 1
ATOM 2294 N N . TYR A 1 279 ? -12.974 35.936 33.258 1.00 52.44 279 TYR A N 1
ATOM 2295 C CA . TYR A 1 279 ? -11.916 36.401 32.363 1.00 52.44 279 TYR A CA 1
ATOM 2296 C C . TYR A 1 279 ? -11.270 37.677 32.913 1.00 52.44 279 TYR A C 1
ATOM 2298 O O . TYR A 1 279 ? -11.939 38.691 33.105 1.00 52.44 279 TYR A O 1
ATOM 2306 N N . SER A 1 280 ? -9.957 37.644 33.153 1.00 49.50 280 SER A N 1
ATOM 2307 C CA . SER A 1 280 ? -9.267 38.743 33.842 1.00 49.50 280 SER A CA 1
ATOM 2308 C C . SER A 1 280 ? -8.571 39.748 32.912 1.00 49.50 280 SER A C 1
ATOM 2310 O O . SER A 1 280 ? -8.639 40.949 33.179 1.00 49.50 280 SER A O 1
ATOM 2312 N N . ASN A 1 281 ? -7.870 39.281 31.865 1.00 50.44 281 ASN A N 1
ATOM 2313 C CA . ASN A 1 281 ? -6.978 40.088 31.014 1.00 50.44 281 ASN A CA 1
ATOM 2314 C C . ASN A 1 281 ? -6.797 39.474 29.596 1.00 50.44 281 ASN A C 1
ATOM 2316 O O . ASN A 1 281 ? -6.979 38.269 29.414 1.00 50.44 281 ASN A O 1
ATOM 2320 N N . PHE A 1 282 ? -6.403 40.293 28.608 1.00 52.38 282 PHE A N 1
ATOM 2321 C CA . PHE A 1 282 ? -6.273 39.963 27.172 1.00 52.38 282 PHE A CA 1
ATOM 2322 C C . PHE A 1 282 ? -4.879 40.346 26.627 1.00 52.38 282 PHE A C 1
ATOM 2324 O O . PHE A 1 282 ? -4.295 41.337 27.067 1.00 52.38 282 PHE A O 1
ATOM 2331 N N . TYR A 1 283 ? -4.364 39.623 25.623 1.00 58.53 283 TYR A N 1
ATOM 2332 C CA . TYR A 1 283 ? -3.032 39.825 25.027 1.00 58.53 283 TYR A CA 1
ATOM 2333 C C . TYR A 1 283 ? -3.061 39.761 23.490 1.00 58.53 283 TYR A C 1
ATOM 2335 O O . TYR A 1 283 ? -3.767 38.929 22.923 1.00 58.53 283 TYR A O 1
ATOM 2343 N N . THR A 1 284 ? -2.229 40.558 22.806 1.00 50.03 284 THR A N 1
ATOM 2344 C CA . THR A 1 284 ? -2.026 40.466 21.346 1.00 50.03 284 THR A CA 1
ATOM 2345 C C . THR A 1 284 ? -0.580 40.720 20.910 1.00 50.03 284 THR A C 1
ATOM 2347 O O . THR A 1 284 ? 0.090 41.623 21.412 1.00 50.03 284 THR A O 1
ATOM 2350 N N . SER A 1 285 ? -0.099 39.946 19.939 1.00 53.25 285 SER A N 1
ATOM 2351 C CA . SER A 1 285 ? 1.059 40.284 19.109 1.00 53.25 285 SER A CA 1
ATOM 2352 C C . SER A 1 285 ? 0.658 40.341 17.638 1.00 53.25 285 SER A C 1
ATOM 2354 O O . SER A 1 285 ? -0.092 39.501 17.150 1.00 53.25 285 SER A O 1
ATOM 2356 N N . ILE A 1 286 ? 1.182 41.319 16.907 1.00 54.06 286 ILE A N 1
ATOM 2357 C CA . ILE A 1 286 ? 1.134 41.324 15.442 1.00 54.06 286 ILE A CA 1
ATOM 2358 C C . ILE A 1 286 ? 2.418 40.657 14.937 1.00 54.06 286 ILE A C 1
ATOM 2360 O O . ILE A 1 286 ? 3.512 41.035 15.359 1.00 54.06 286 ILE A O 1
ATOM 2364 N N . ASN A 1 287 ? 2.277 39.635 14.087 1.00 52.84 287 ASN A N 1
ATOM 2365 C CA . ASN A 1 287 ? 3.370 38.718 13.728 1.00 52.84 287 ASN A CA 1
ATOM 2366 C C . ASN A 1 287 ? 3.838 38.868 12.268 1.00 52.84 287 ASN A C 1
ATOM 2368 O O . ASN A 1 287 ? 4.899 38.352 11.913 1.00 52.84 287 ASN A O 1
ATOM 2372 N N . GLN A 1 288 ? 3.063 39.560 11.427 1.00 51.16 288 GLN A N 1
ATOM 2373 C CA . GLN A 1 288 ? 3.419 39.859 10.039 1.00 51.16 288 GLN A CA 1
ATOM 2374 C C . GLN A 1 288 ? 4.051 41.244 9.900 1.00 51.16 288 GLN A C 1
ATOM 2376 O O . GLN A 1 288 ? 3.541 42.241 10.408 1.00 51.16 288 GLN A O 1
ATOM 2381 N N . TYR A 1 289 ? 5.146 41.287 9.147 1.00 53.66 289 TYR A N 1
ATOM 2382 C CA . TYR A 1 289 ? 5.954 42.469 8.881 1.00 53.66 289 TYR A CA 1
ATOM 2383 C C . TYR A 1 289 ? 6.281 42.487 7.389 1.00 53.66 289 TYR A C 1
ATOM 2385 O O . TYR A 1 289 ? 7.272 41.899 6.950 1.00 53.66 289 TYR A O 1
ATOM 2393 N N . GLN A 1 290 ? 5.416 43.134 6.612 1.00 48.34 290 GLN A N 1
ATOM 2394 C CA . GLN A 1 290 ? 5.562 43.290 5.170 1.00 48.34 290 GLN A CA 1
ATOM 2395 C C . GLN A 1 290 ? 5.115 44.701 4.779 1.00 48.34 290 GLN A C 1
ATOM 2397 O O . GLN A 1 290 ? 3.966 45.083 4.986 1.00 48.34 290 GLN A O 1
ATOM 2402 N N . PHE A 1 291 ? 6.038 45.486 4.230 1.00 48.34 291 PHE A N 1
ATOM 2403 C CA . PHE A 1 291 ? 5.773 46.806 3.659 1.00 48.34 291 PHE A CA 1
ATOM 2404 C C . PHE A 1 291 ? 6.807 47.099 2.567 1.00 48.34 291 PHE A C 1
ATOM 2406 O O . PHE A 1 291 ? 7.905 46.541 2.580 1.00 48.34 291 PHE A O 1
ATOM 2413 N N . SER A 1 292 ? 6.472 47.966 1.612 1.00 43.78 292 SER A N 1
ATOM 2414 C CA . SER A 1 292 ? 7.392 48.361 0.541 1.00 43.78 292 SER A CA 1
ATOM 2415 C C . SER A 1 292 ? 7.399 49.870 0.354 1.00 43.78 292 SER A C 1
ATOM 2417 O O . SER A 1 292 ? 6.342 50.489 0.236 1.00 43.78 292 SER A O 1
ATOM 2419 N N . THR A 1 293 ? 8.595 50.460 0.319 1.00 45.75 293 THR A N 1
ATOM 2420 C CA . THR A 1 293 ? 8.777 51.914 0.255 1.00 45.75 293 THR A CA 1
ATOM 2421 C C . THR A 1 293 ? 9.089 52.324 -1.184 1.00 45.75 293 THR A C 1
ATOM 2423 O O . THR A 1 293 ? 10.217 52.230 -1.662 1.00 45.75 293 THR A O 1
ATOM 2426 N N . PHE A 1 294 ? 8.063 52.740 -1.932 1.00 42.16 294 PHE A N 1
ATOM 2427 C CA . PHE A 1 294 ? 8.228 53.133 -3.34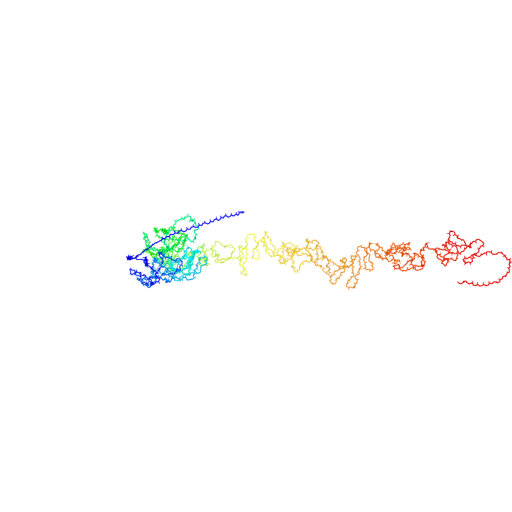4 1.00 42.16 294 PHE A CA 1
ATOM 2428 C C . PHE A 1 294 ? 8.795 54.550 -3.524 1.00 42.16 294 PHE A C 1
ATOM 2430 O O . PHE A 1 294 ? 9.258 54.916 -4.606 1.00 42.16 294 PHE A O 1
ATOM 2437 N N . LYS A 1 295 ? 8.823 55.323 -2.438 1.00 42.12 295 LYS A N 1
ATOM 2438 C CA . LYS A 1 295 ? 9.691 56.481 -2.218 1.00 42.12 295 LYS A CA 1
ATOM 2439 C C . LYS A 1 295 ? 10.254 56.378 -0.803 1.00 42.12 295 LYS A C 1
ATOM 2441 O O . LYS A 1 295 ? 9.779 55.582 0.004 1.00 42.12 295 LYS A O 1
ATOM 2446 N N . PHE A 1 296 ? 11.243 57.209 -0.490 1.00 41.88 296 PHE A N 1
ATOM 2447 C CA . PHE A 1 296 ? 11.601 57.450 0.903 1.00 41.88 296 PHE A CA 1
ATOM 2448 C C . PHE A 1 296 ? 10.356 57.982 1.649 1.00 41.88 296 PHE A C 1
ATOM 2450 O O . PHE A 1 296 ? 9.640 58.818 1.103 1.00 41.88 296 PHE A O 1
ATOM 2457 N N . GLU A 1 297 ? 10.147 57.522 2.889 1.00 50.81 297 GLU A N 1
ATOM 2458 C CA . GLU A 1 297 ? 9.211 58.100 3.879 1.00 50.81 297 GLU A CA 1
ATOM 2459 C C . GLU A 1 297 ? 7.705 57.834 3.666 1.00 50.81 297 GLU A C 1
ATOM 2461 O O . GLU A 1 297 ? 6.893 58.756 3.709 1.00 50.81 297 GLU A O 1
ATOM 2466 N N . GLN A 1 298 ? 7.311 56.565 3.492 1.00 48.00 298 GLN A N 1
ATOM 2467 C CA . GLN A 1 298 ? 5.899 56.135 3.515 1.00 48.00 298 GLN A CA 1
ATOM 2468 C C . GLN A 1 298 ? 5.727 54.811 4.287 1.00 48.00 298 GLN A C 1
ATOM 2470 O O . GLN A 1 298 ? 5.303 53.800 3.725 1.00 48.00 298 GLN A O 1
ATOM 2475 N N . ASP A 1 299 ? 6.081 54.805 5.577 1.00 49.78 299 ASP A N 1
ATOM 2476 C CA . ASP A 1 299 ? 6.093 53.587 6.402 1.00 49.78 299 ASP A CA 1
ATOM 2477 C C . ASP A 1 299 ? 4.871 53.468 7.339 1.00 49.78 299 ASP A C 1
ATOM 2479 O O . ASP A 1 299 ? 4.458 54.460 7.951 1.00 49.78 299 ASP A O 1
ATOM 2483 N N . PRO A 1 300 ? 4.304 52.260 7.518 1.00 48.22 300 PRO A N 1
ATOM 2484 C CA . PRO A 1 300 ? 3.168 52.056 8.406 1.00 48.22 300 PRO A CA 1
ATOM 2485 C C . PRO A 1 300 ? 3.522 52.112 9.891 1.00 48.22 300 PRO A C 1
ATOM 2487 O O . PRO A 1 300 ? 4.174 51.234 10.443 1.00 48.22 300 PRO A O 1
ATOM 2490 N N . ARG A 1 301 ? 2.959 53.102 10.586 1.00 52.50 301 ARG A N 1
ATOM 2491 C CA . ARG A 1 301 ? 2.697 53.024 12.032 1.00 52.50 301 ARG A CA 1
ATOM 2492 C C . ARG A 1 301 ? 1.378 52.276 12.215 1.00 52.50 301 ARG A C 1
ATOM 2494 O O . ARG A 1 301 ? 0.423 52.627 11.537 1.00 52.50 301 ARG A O 1
ATOM 2501 N N . LEU A 1 302 ? 1.310 51.294 13.111 1.00 51.28 302 LEU A N 1
ATOM 2502 C CA . LEU A 1 302 ? 0.085 50.534 13.388 1.00 51.28 302 LEU A CA 1
ATOM 2503 C C . LEU A 1 302 ? -0.295 50.715 14.861 1.00 51.28 302 LEU A C 1
ATOM 2505 O O . LEU A 1 302 ? 0.465 50.342 15.753 1.00 51.28 302 LEU A O 1
ATOM 2509 N N . GLU A 1 303 ? -1.470 51.289 15.116 1.00 56.88 303 GLU A N 1
ATOM 2510 C CA . GLU A 1 303 ? -2.060 51.365 16.455 1.00 56.88 303 GLU A CA 1
ATOM 2511 C C . GLU A 1 303 ? -3.406 50.638 16.503 1.00 56.88 303 GLU A C 1
ATOM 2513 O O . GLU A 1 303 ? -4.312 50.973 15.743 1.00 56.88 303 GLU A O 1
ATOM 2518 N N . LEU A 1 304 ? -3.537 49.674 17.425 1.00 56.78 304 LEU A N 1
ATOM 2519 C CA . LEU A 1 304 ? -4.795 48.963 17.679 1.00 56.78 304 LEU A CA 1
ATOM 2520 C C . LEU A 1 304 ? -5.750 49.807 18.534 1.00 56.78 304 LEU A C 1
ATOM 2522 O O . LEU A 1 304 ? -5.477 50.046 19.721 1.00 56.78 304 LEU A O 1
ATOM 2526 N N . THR A 1 305 ? -6.878 50.187 17.941 1.00 58.09 305 THR A N 1
ATOM 2527 C CA . THR A 1 305 ? -7.997 50.935 18.536 1.00 58.09 305 THR A CA 1
ATOM 2528 C C . THR A 1 305 ? -9.286 50.105 18.483 1.00 58.09 305 THR A C 1
ATOM 2530 O O . THR A 1 305 ? -9.324 49.048 17.853 1.00 58.09 305 THR A O 1
ATOM 2533 N N . ASN A 1 306 ? -10.344 50.565 19.165 1.00 56.19 306 ASN A N 1
ATOM 2534 C CA . ASN A 1 306 ? -11.714 50.036 19.061 1.00 56.19 306 ASN A CA 1
ATOM 2535 C C . ASN A 1 306 ? -11.802 48.497 19.091 1.00 56.19 306 ASN A C 1
ATOM 2537 O O . ASN A 1 306 ? -12.277 47.871 18.145 1.00 56.19 306 ASN A O 1
ATOM 2541 N N . TYR A 1 307 ? -11.290 47.897 20.168 1.00 63.22 307 TYR A N 1
ATOM 2542 C CA . TYR A 1 307 ? -11.312 46.451 20.382 1.00 63.22 307 TYR A CA 1
ATOM 2543 C C . TYR A 1 307 ? -12.573 46.018 21.142 1.00 63.22 307 TYR A C 1
ATOM 2545 O O . TYR A 1 307 ? -12.864 46.531 22.221 1.00 63.22 307 TYR A O 1
ATOM 2553 N N . THR A 1 308 ? -13.289 45.029 20.612 1.00 59.44 308 THR A N 1
ATOM 2554 C CA . THR A 1 308 ? -14.416 44.364 21.285 1.00 59.44 308 THR A CA 1
ATOM 2555 C C . THR A 1 308 ? -14.294 42.855 21.138 1.00 59.44 308 THR A C 1
ATOM 2557 O O . THR A 1 308 ? -14.020 42.353 20.048 1.00 59.44 308 THR A O 1
ATOM 2560 N N . LEU A 1 309 ? -14.505 42.138 22.244 1.00 56.78 309 LEU A N 1
ATOM 2561 C CA . LEU A 1 309 ? -14.614 40.684 22.264 1.00 56.78 309 LEU A CA 1
ATOM 2562 C C . LEU A 1 309 ? -16.094 40.308 22.350 1.00 56.78 309 LEU A C 1
ATOM 2564 O O . LEU A 1 309 ? -16.712 40.463 23.403 1.00 56.78 309 LEU A O 1
ATOM 2568 N N . ASN A 1 310 ? -16.630 39.789 21.251 1.00 57.56 310 ASN A N 1
ATOM 2569 C CA . ASN A 1 310 ? -17.817 38.938 21.284 1.00 57.56 310 ASN A CA 1
ATOM 2570 C C . ASN A 1 310 ? -17.349 37.484 21.480 1.00 57.56 310 ASN A C 1
ATOM 2572 O O . ASN A 1 310 ? -16.165 37.212 21.289 1.00 57.56 310 ASN A O 1
ATOM 2576 N N . SER A 1 311 ? -18.255 36.566 21.843 1.00 52.75 311 SER A N 1
ATOM 2577 C CA . SER A 1 311 ? -17.955 35.194 22.323 1.00 52.75 311 SER A CA 1
ATOM 2578 C C . SER A 1 311 ? -16.717 34.530 21.703 1.00 52.75 311 SER A C 1
ATOM 2580 O O . SER A 1 311 ? -15.823 34.104 22.428 1.00 52.75 311 SER A O 1
ATOM 2582 N N . ASP A 1 312 ? -16.646 34.519 20.370 1.00 51.72 312 ASP A N 1
ATOM 2583 C CA . ASP A 1 312 ? -15.619 33.820 19.589 1.00 51.72 312 ASP A CA 1
ATOM 2584 C C . ASP A 1 312 ? -14.820 34.760 18.661 1.00 51.72 312 ASP A C 1
ATOM 2586 O O . ASP A 1 312 ? -13.947 34.318 17.911 1.00 51.72 312 ASP A O 1
ATOM 2590 N N . THR A 1 313 ? -15.115 36.069 18.672 1.00 54.25 313 THR A N 1
ATOM 2591 C CA . THR A 1 313 ? -14.547 37.042 17.721 1.00 54.25 313 THR A CA 1
ATOM 2592 C C . THR A 1 313 ? -14.024 38.300 18.404 1.00 54.25 313 THR A C 1
ATOM 2594 O O . THR A 1 313 ? -14.740 39.011 19.109 1.00 54.25 313 THR A O 1
ATOM 2597 N N . ILE A 1 314 ? -12.754 38.605 18.132 1.00 56.59 314 ILE A N 1
ATOM 2598 C CA . ILE A 1 314 ? -12.136 39.890 18.453 1.00 56.59 314 ILE A CA 1
ATOM 2599 C C . ILE A 1 314 ? -12.255 40.755 17.204 1.00 56.59 314 ILE A C 1
ATOM 2601 O O . ILE A 1 314 ? -11.596 40.484 16.201 1.00 56.59 314 ILE A O 1
ATOM 2605 N N . THR A 1 315 ? -13.048 41.814 17.259 1.00 59.50 315 THR A N 1
ATOM 2606 C CA . THR A 1 315 ? -12.940 42.899 16.280 1.00 59.50 315 THR A CA 1
ATOM 2607 C C . THR A 1 315 ? -12.014 43.964 16.839 1.00 59.50 315 THR A C 1
ATOM 2609 O O . THR A 1 315 ? -12.178 44.379 17.984 1.00 59.50 315 THR A O 1
ATOM 2612 N N . TYR A 1 316 ? -11.049 44.407 16.039 1.00 59.25 316 TYR A N 1
ATOM 2613 C CA . TYR A 1 316 ? -10.161 45.524 16.344 1.00 59.25 316 TYR A CA 1
ATOM 2614 C C . TYR A 1 316 ? -10.018 46.410 15.108 1.00 59.25 316 TYR A C 1
ATOM 2616 O O . TYR A 1 316 ? -10.081 45.931 13.977 1.00 59.25 316 TYR A O 1
ATOM 2624 N N . SER A 1 317 ? -9.809 47.705 15.319 1.00 56.81 317 SER A N 1
ATOM 2625 C CA . SER A 1 317 ? -9.397 48.630 14.263 1.00 56.81 317 SER A CA 1
ATOM 2626 C C . SER A 1 317 ? -7.887 48.833 14.317 1.00 56.81 317 SER A C 1
ATOM 2628 O O . SER A 1 317 ? -7.287 48.790 15.393 1.00 56.81 317 SER A O 1
ATOM 2630 N N . TYR A 1 318 ? -7.267 49.095 13.168 1.00 56.09 318 TYR A N 1
ATOM 2631 C CA . TYR A 1 318 ? -5.924 49.658 13.115 1.00 56.09 318 TYR A CA 1
ATOM 2632 C C . TYR A 1 318 ? -5.905 50.911 12.244 1.00 56.09 318 TYR A C 1
ATOM 2634 O O . TYR A 1 318 ? -6.574 50.978 11.215 1.00 56.09 318 TYR A O 1
ATOM 2642 N N . HIS A 1 319 ? -5.121 51.904 12.654 1.00 53.41 319 HIS A N 1
ATOM 2643 C CA . HIS A 1 319 ? -4.852 53.089 11.842 1.00 53.41 319 HIS A CA 1
ATOM 2644 C C . HIS A 1 319 ? -3.432 53.009 11.289 1.00 53.41 319 HIS A C 1
ATOM 2646 O O . HIS A 1 319 ? -2.491 52.894 12.078 1.00 53.41 319 HIS A O 1
ATOM 2652 N N . THR A 1 320 ? -3.278 53.099 9.963 1.00 52.38 320 THR A N 1
ATOM 2653 C CA . THR A 1 320 ? -1.989 53.429 9.340 1.00 52.38 320 THR A CA 1
ATOM 2654 C C . THR A 1 320 ? -1.809 54.944 9.256 1.00 52.38 320 THR A C 1
ATOM 2656 O O . THR A 1 320 ? -2.776 55.705 9.241 1.00 52.38 320 THR A O 1
ATOM 2659 N N . TRP A 1 321 ? -0.555 55.394 9.269 1.00 49.78 321 TRP A N 1
ATOM 2660 C CA . TRP A 1 321 ? -0.181 56.811 9.215 1.00 49.78 321 TRP A CA 1
ATOM 2661 C C . TRP A 1 321 ? 0.605 57.089 7.920 1.00 49.78 321 TRP A C 1
ATOM 2663 O O . TRP A 1 321 ? 1.022 56.162 7.226 1.00 49.78 321 TRP A O 1
ATOM 2673 N N . ASP A 1 322 ? 0.819 58.363 7.587 1.00 51.84 322 ASP A N 1
ATOM 2674 C CA . ASP A 1 322 ? 1.774 58.800 6.552 1.00 51.84 322 ASP A CA 1
ATOM 2675 C C . ASP A 1 322 ? 1.548 58.191 5.139 1.00 51.84 322 ASP A C 1
ATOM 2677 O O . ASP A 1 322 ? 2.483 57.950 4.379 1.00 51.84 322 ASP A O 1
ATOM 2681 N N . SER A 1 323 ? 0.278 57.968 4.764 1.00 47.88 323 SER A N 1
ATOM 2682 C CA . SER A 1 323 ? -0.171 57.385 3.474 1.00 47.88 323 SER A CA 1
ATOM 2683 C C . SER A 1 323 ? 0.332 55.965 3.168 1.00 47.88 323 SER A C 1
ATOM 2685 O O . SER A 1 323 ? 0.335 55.533 2.016 1.00 47.88 323 SER A O 1
ATOM 2687 N N . SER A 1 324 ? 0.751 55.227 4.192 1.00 48.16 324 SER A N 1
ATOM 2688 C CA . SER A 1 324 ? 1.243 53.855 4.063 1.00 48.16 324 SER A CA 1
ATOM 2689 C C . SER A 1 324 ? 0.118 52.821 3.899 1.00 48.16 324 SER A C 1
ATOM 2691 O O . SER A 1 324 ? -0.912 52.860 4.583 1.00 48.16 324 SER A O 1
ATOM 2693 N N . ILE A 1 325 ? 0.347 51.849 3.012 1.00 47.78 325 ILE A N 1
ATOM 2694 C CA . ILE A 1 325 ? -0.552 50.713 2.780 1.00 47.78 325 ILE A CA 1
ATOM 2695 C C . ILE A 1 325 ? -0.070 49.528 3.624 1.00 47.78 325 ILE A C 1
ATOM 2697 O O . ILE A 1 325 ? 0.986 48.957 3.360 1.00 47.78 325 ILE A O 1
ATOM 2701 N N . CYS A 1 326 ? -0.861 49.134 4.622 1.00 48.66 326 CYS A N 1
ATOM 2702 C CA . CYS A 1 326 ? -0.729 47.825 5.261 1.00 48.66 326 CYS A CA 1
ATOM 2703 C C . CYS A 1 326 ? -1.476 46.800 4.397 1.00 48.66 326 CYS A C 1
ATOM 2705 O O . CYS A 1 326 ? -2.705 46.808 4.347 1.00 48.66 326 CYS A O 1
ATOM 2707 N N . THR A 1 327 ? -0.737 45.941 3.693 1.00 46.28 327 THR A N 1
ATOM 2708 C CA . THR A 1 327 ? -1.262 44.950 2.732 1.00 46.28 327 THR A CA 1
ATOM 2709 C C . THR A 1 327 ? -1.792 43.682 3.420 1.00 46.28 327 THR A C 1
ATOM 2711 O O . THR A 1 327 ? -1.548 42.573 2.953 1.00 46.28 327 THR A O 1
ATOM 2714 N N . GLY A 1 328 ? -2.463 43.844 4.563 1.00 47.41 328 GLY A N 1
ATOM 2715 C CA . GLY A 1 328 ? -2.777 42.770 5.506 1.00 47.41 328 GLY A CA 1
ATOM 2716 C C . GLY A 1 328 ? -1.775 42.680 6.665 1.00 47.41 328 GLY A C 1
ATOM 2717 O O . GLY A 1 328 ? -0.628 43.123 6.567 1.00 47.41 328 GLY A O 1
ATOM 2718 N N . SER A 1 329 ? -2.239 42.125 7.785 1.00 51.97 329 SER A N 1
ATOM 2719 C CA . SER A 1 329 ? -1.433 41.883 8.985 1.00 51.97 329 SER A CA 1
ATOM 2720 C C . SER A 1 329 ? -1.977 40.687 9.764 1.00 51.97 329 SER A C 1
ATOM 2722 O O . SER A 1 329 ? -3.049 40.793 10.366 1.00 51.97 329 SER A O 1
ATOM 2724 N N . THR A 1 330 ? -1.244 39.576 9.823 1.00 55.53 330 THR A N 1
ATOM 2725 C CA . THR A 1 330 ? -1.585 38.495 10.754 1.00 55.53 330 THR A CA 1
ATOM 2726 C C . THR A 1 330 ? -1.264 38.889 12.198 1.00 55.53 330 THR A C 1
ATOM 2728 O O . THR A 1 330 ? -0.236 39.509 12.505 1.00 55.53 330 THR A O 1
ATOM 2731 N N . SER A 1 331 ? -2.154 38.513 13.109 1.00 59.28 331 SER A N 1
ATOM 2732 C CA . SER A 1 331 ? -2.049 38.786 14.541 1.00 59.28 331 SER A CA 1
ATOM 2733 C C . SER A 1 331 ? -2.331 37.519 15.340 1.00 59.28 331 SER A C 1
ATOM 2735 O O . SER A 1 331 ? -3.266 36.779 15.037 1.00 59.28 331 SER A O 1
ATOM 2737 N N . SER A 1 332 ? -1.507 37.246 16.351 1.00 62.78 332 SER A N 1
ATOM 2738 C CA . SER A 1 332 ? -1.799 36.254 17.382 1.00 62.78 332 SER A CA 1
ATOM 2739 C C . SER A 1 332 ? -2.395 36.932 18.609 1.00 62.78 332 SER A C 1
ATOM 2741 O O . SER A 1 332 ? -2.003 38.030 19.010 1.00 62.78 332 SER A O 1
ATOM 2743 N N . PHE A 1 333 ? -3.311 36.230 19.255 1.00 65.19 333 PHE A N 1
ATOM 2744 C CA . PHE A 1 333 ? -3.887 36.604 20.537 1.00 65.19 333 PHE A CA 1
ATOM 2745 C C . PHE A 1 333 ? -3.581 35.529 21.567 1.00 65.19 333 PHE A C 1
ATOM 2747 O O . PHE A 1 333 ? -3.543 34.345 21.231 1.00 65.19 333 PHE A O 1
ATOM 2754 N N . LEU A 1 334 ? -3.413 35.945 22.820 1.00 68.31 334 LEU A N 1
ATOM 2755 C CA . LEU A 1 334 ? -3.421 35.054 23.977 1.00 68.31 334 LEU A CA 1
ATOM 2756 C C . LEU A 1 334 ? -4.425 35.586 25.003 1.00 68.31 334 LEU A C 1
ATOM 2758 O O . LEU A 1 334 ? -4.632 36.788 25.157 1.00 68.31 334 LEU A O 1
ATOM 2762 N N . PHE A 1 335 ? -5.044 34.673 25.729 1.00 66.62 335 PHE A N 1
ATOM 2763 C CA . PHE A 1 335 ? -5.986 34.947 26.806 1.00 66.62 335 PHE A CA 1
ATOM 2764 C C . PHE A 1 335 ? -5.647 34.020 27.950 1.00 66.62 335 PHE A C 1
ATOM 2766 O O . PHE A 1 335 ? -5.400 32.846 27.706 1.00 66.62 335 PHE A O 1
ATOM 2773 N N . PHE A 1 336 ? -5.684 34.513 29.182 1.00 70.25 336 PHE A N 1
ATOM 2774 C CA . PHE A 1 336 ? -5.390 33.713 30.366 1.00 70.25 336 PHE A CA 1
ATOM 2775 C C . PHE A 1 336 ? -6.557 33.868 31.352 1.00 70.25 336 PHE A C 1
ATOM 2777 O O . PHE A 1 336 ? -6.937 34.987 31.710 1.00 70.25 336 PHE A O 1
ATOM 2784 N N . TYR A 1 337 ? -7.163 32.754 31.764 1.00 65.69 337 TYR A N 1
ATOM 2785 C CA . TYR A 1 337 ? -8.448 32.751 32.479 1.00 65.69 337 TYR A CA 1
ATOM 2786 C C . TYR A 1 337 ? -8.524 31.654 33.552 1.00 65.69 337 TYR A C 1
ATOM 2788 O O . TYR A 1 337 ? -7.688 30.748 33.575 1.00 65.69 337 TYR A O 1
ATOM 2796 N N . ARG A 1 338 ? -9.534 31.736 34.433 1.00 67.69 338 ARG A N 1
ATOM 2797 C CA . ARG A 1 338 ? -9.815 30.757 35.498 1.00 67.69 338 ARG A CA 1
ATOM 2798 C C . ARG A 1 338 ? -11.262 30.245 35.417 1.00 67.69 338 ARG A C 1
ATOM 2800 O O . ARG A 1 338 ? -12.173 31.027 35.158 1.00 67.69 338 ARG A O 1
ATOM 2807 N N . LYS A 1 339 ? -11.462 28.947 35.657 1.00 64.69 339 LYS A N 1
ATOM 2808 C CA . LYS A 1 339 ? -12.757 28.245 35.715 1.00 64.69 339 LYS A CA 1
ATOM 2809 C C . LYS A 1 339 ? -13.259 28.103 37.159 1.00 64.69 339 LYS A C 1
ATOM 2811 O O . LYS A 1 339 ? -12.457 28.058 38.090 1.00 64.69 339 LYS A O 1
ATOM 2816 N N . VAL A 1 340 ? -14.580 28.012 37.331 1.00 61.78 340 VAL A N 1
ATOM 2817 C CA . VAL A 1 340 ? -15.280 27.843 38.621 1.00 61.78 340 VAL A CA 1
ATOM 2818 C C . VAL A 1 340 ? -16.516 26.954 38.399 1.00 61.78 340 VAL A C 1
ATOM 2820 O O . VAL A 1 340 ? -17.159 27.081 37.360 1.00 61.78 340 VAL A O 1
ATOM 2823 N N . CYS A 1 341 ? -16.847 26.080 39.356 1.00 61.19 341 CYS A N 1
ATOM 2824 C CA . CYS A 1 341 ? -18.034 25.207 39.343 1.00 61.19 341 CYS A CA 1
ATOM 2825 C C . CYS A 1 341 ? -18.958 25.477 40.546 1.00 61.19 341 CYS A C 1
ATOM 2827 O O . CYS A 1 341 ? -18.604 26.238 41.447 1.00 61.19 341 CYS A O 1
ATOM 2829 N N . GLN A 1 342 ? -20.158 24.885 40.545 1.00 63.09 342 GLN A N 1
ATOM 2830 C CA . GLN A 1 342 ? -21.163 25.055 41.606 1.00 63.09 342 GLN A CA 1
ATOM 2831 C C . GLN A 1 342 ? -20.902 24.138 42.816 1.00 63.09 342 GLN A C 1
ATOM 2833 O O . GLN A 1 342 ? -20.253 23.110 42.685 1.00 63.09 342 GLN A O 1
ATOM 2838 N N . ASN A 1 343 ? -21.454 24.466 43.991 1.00 55.88 343 ASN A N 1
ATOM 2839 C CA . ASN A 1 343 ? -21.079 23.854 45.282 1.00 55.88 343 ASN A CA 1
ATOM 2840 C C . ASN A 1 343 ? -21.226 22.319 45.404 1.00 55.88 343 ASN A C 1
ATOM 2842 O O . ASN A 1 343 ? -20.566 21.733 46.258 1.00 55.88 343 ASN A O 1
ATOM 2846 N N . ASN A 1 344 ? -22.063 21.669 44.586 1.00 59.38 344 ASN A N 1
ATOM 2847 C CA . ASN A 1 344 ? -22.221 20.203 44.572 1.00 59.38 344 ASN A CA 1
ATOM 2848 C C . ASN A 1 344 ? -21.437 19.520 43.431 1.00 59.38 344 ASN A C 1
ATOM 2850 O O . ASN A 1 344 ? -21.602 18.321 43.204 1.00 59.38 344 ASN A O 1
ATOM 2854 N N . GLN A 1 345 ? -20.607 20.278 42.710 1.00 61.06 345 GLN A N 1
ATOM 2855 C CA . GLN A 1 345 ? -19.848 19.832 41.547 1.00 61.06 345 GLN A CA 1
ATOM 2856 C C . GLN A 1 345 ? -18.354 20.063 41.741 1.00 61.06 345 GLN A C 1
ATOM 2858 O O . GLN A 1 345 ? -17.918 21.181 42.021 1.00 61.06 345 GLN A O 1
ATOM 2863 N N . ASP A 1 346 ? -17.560 19.029 41.488 1.00 59.41 346 ASP A N 1
ATOM 2864 C CA . ASP A 1 346 ? -16.120 19.211 41.341 1.00 59.41 346 ASP A CA 1
ATOM 2865 C C . ASP A 1 346 ? -15.822 19.731 39.929 1.00 59.41 346 ASP A C 1
ATOM 2867 O O . ASP A 1 346 ? -16.497 19.368 38.960 1.00 59.41 346 ASP A O 1
ATOM 2871 N N . ILE A 1 347 ? -14.773 20.552 39.805 1.00 62.62 347 ILE A N 1
ATOM 2872 C CA . ILE A 1 347 ? -14.088 20.714 38.521 1.00 62.62 347 ILE A CA 1
ATOM 2873 C C . ILE A 1 347 ? -13.418 19.367 38.242 1.00 62.62 347 ILE A C 1
ATOM 2875 O O . ILE A 1 347 ? -12.427 19.028 38.892 1.00 62.62 347 ILE A O 1
ATOM 2879 N N . ASP A 1 348 ? -13.926 18.619 37.265 1.00 63.53 348 ASP A N 1
ATOM 2880 C CA . ASP A 1 348 ? -13.146 17.560 36.637 1.00 63.53 348 ASP A CA 1
ATOM 2881 C C . ASP A 1 348 ? -11.948 18.245 35.983 1.00 63.53 348 ASP A C 1
ATOM 2883 O O . ASP A 1 348 ? -12.092 18.910 34.959 1.00 63.53 348 ASP A O 1
ATOM 2887 N N . ILE A 1 349 ? -10.767 18.164 36.595 1.00 59.69 349 ILE A N 1
ATOM 2888 C CA . ILE A 1 349 ? -9.583 18.814 36.028 1.00 59.69 349 ILE A CA 1
ATOM 2889 C C . ILE A 1 349 ? -9.160 18.157 34.713 1.00 59.69 349 ILE A C 1
ATOM 2891 O O . ILE A 1 349 ? -8.546 18.828 33.903 1.00 59.69 349 ILE A O 1
ATOM 2895 N N . THR A 1 350 ? -9.521 16.896 34.467 1.00 59.69 350 THR A N 1
ATOM 2896 C CA . THR A 1 350 ? -9.210 16.142 33.243 1.00 59.69 350 THR A CA 1
ATOM 2897 C C . THR A 1 350 ? -10.209 16.407 32.117 1.00 59.69 350 THR A C 1
ATOM 2899 O O . THR A 1 350 ? -9.808 16.824 31.033 1.00 59.69 350 THR A O 1
ATOM 2902 N N . GLY A 1 351 ? -11.503 16.198 32.375 1.00 54.97 351 GLY A N 1
ATOM 2903 C CA . GLY A 1 351 ? -12.607 16.485 31.450 1.00 54.97 351 GLY A CA 1
ATOM 2904 C C . GLY A 1 351 ? -12.922 17.978 31.319 1.00 54.97 351 GLY A C 1
ATOM 2905 O O . GLY A 1 351 ? -13.575 18.390 30.364 1.00 54.97 351 GLY A O 1
ATOM 2906 N N . ASN A 1 352 ? -12.407 18.796 32.242 1.00 58.53 352 ASN A N 1
ATOM 2907 C CA . ASN A 1 352 ? -12.429 20.256 32.211 1.00 58.53 352 ASN A CA 1
ATOM 2908 C C . ASN A 1 352 ? -13.854 20.861 32.281 1.00 58.53 352 ASN A C 1
ATOM 2910 O O . ASN A 1 352 ? -14.144 21.913 31.705 1.00 58.53 352 ASN A O 1
ATOM 2914 N N . ILE A 1 353 ? -14.731 20.173 33.022 1.00 60.62 353 ILE A N 1
ATOM 2915 C CA . ILE A 1 353 ? -16.178 20.407 33.178 1.00 60.62 353 ILE A CA 1
ATOM 2916 C C . ILE A 1 353 ? -16.613 20.264 34.649 1.00 60.62 353 ILE A C 1
ATOM 2918 O O . ILE A 1 353 ? -15.851 19.780 35.483 1.00 60.62 353 ILE A O 1
ATOM 2922 N N . CYS A 1 354 ? -17.845 20.665 34.972 1.00 62.69 354 CYS A N 1
ATOM 2923 C CA . CYS A 1 354 ? -18.426 20.528 36.312 1.00 62.69 354 CYS A CA 1
ATOM 2924 C C . CYS A 1 354 ? -19.242 19.228 36.436 1.00 62.69 354 CYS A C 1
ATOM 2926 O O . CYS A 1 354 ? -20.217 19.047 35.698 1.00 62.69 354 CYS A O 1
ATOM 2928 N N . ILE A 1 355 ? -18.871 18.340 37.366 1.00 61.19 355 ILE A N 1
ATOM 2929 C CA . ILE A 1 355 ? -19.479 17.001 37.520 1.00 61.19 355 ILE A CA 1
ATOM 2930 C C . ILE A 1 355 ? -19.927 16.699 38.953 1.00 61.19 355 ILE A C 1
ATOM 2932 O O . ILE A 1 355 ? -19.295 17.120 39.920 1.00 61.19 355 ILE A O 1
ATOM 2936 N N . ASN A 1 356 ? -20.996 15.911 39.083 1.00 62.19 356 ASN A N 1
ATOM 2937 C CA . ASN A 1 356 ? -21.459 15.373 40.365 1.00 62.19 356 ASN A CA 1
ATOM 2938 C C . ASN A 1 356 ? -20.687 14.074 40.707 1.00 62.19 356 ASN A C 1
ATOM 2940 O O . ASN A 1 356 ? -20.204 13.376 39.813 1.00 62.19 356 ASN A O 1
ATOM 2944 N N . LYS A 1 357 ? -20.580 13.721 41.996 1.00 62.66 357 LYS A N 1
ATOM 2945 C CA . LYS A 1 357 ? -19.852 12.523 42.472 1.00 62.66 357 LYS A CA 1
ATOM 2946 C C . LYS A 1 357 ? -20.718 11.247 42.416 1.00 62.66 357 LYS A C 1
ATOM 2948 O O . LYS A 1 357 ? -21.816 11.253 42.964 1.00 62.66 357 LYS A O 1
ATOM 2953 N N . CYS A 1 358 ? -20.224 10.178 41.778 1.00 68.69 358 CYS A N 1
ATOM 2954 C CA . CYS A 1 358 ? -20.869 8.853 41.645 1.00 68.69 358 CYS A CA 1
ATOM 2955 C C . CYS A 1 358 ? -19.901 7.796 41.059 1.00 68.69 358 CYS A C 1
ATOM 2957 O O . CYS A 1 358 ? -18.911 8.185 40.435 1.00 68.69 358 CYS A O 1
ATOM 2959 N N . ASN A 1 359 ? -20.176 6.492 41.235 1.00 70.12 359 ASN A N 1
ATOM 2960 C CA . ASN A 1 359 ? -19.355 5.400 40.674 1.00 70.12 359 ASN A CA 1
ATOM 2961 C C . ASN A 1 359 ? -19.785 5.037 39.237 1.00 70.12 359 ASN A C 1
ATOM 2963 O O . ASN A 1 359 ? -18.955 4.991 38.328 1.00 70.12 359 ASN A O 1
ATOM 2967 N N . ILE A 1 360 ? -21.084 4.824 39.007 1.00 69.31 360 ILE A N 1
ATOM 2968 C CA . ILE A 1 360 ? -21.714 4.735 37.687 1.00 69.31 360 ILE A CA 1
ATOM 2969 C C . ILE A 1 360 ? -22.449 6.045 37.414 1.00 69.31 360 ILE A C 1
ATOM 2971 O O . ILE A 1 360 ? -23.537 6.318 37.926 1.00 69.31 360 ILE A O 1
ATOM 2975 N N . LYS A 1 361 ? -21.846 6.841 36.535 1.00 69.12 361 LYS A N 1
ATOM 2976 C CA . LYS A 1 361 ? -22.496 7.957 35.851 1.00 69.12 361 LYS A CA 1
ATOM 2977 C C . LYS A 1 361 ? -23.534 7.438 34.856 1.00 69.12 361 LYS A C 1
ATOM 2979 O O . LYS A 1 361 ? -23.310 6.418 34.200 1.00 69.12 361 LYS A O 1
ATOM 2984 N N . ASN A 1 362 ? -24.638 8.160 34.685 1.00 64.44 362 ASN A N 1
ATOM 2985 C CA . ASN A 1 362 ? -25.525 7.948 33.547 1.00 64.44 362 ASN A CA 1
ATOM 2986 C C . ASN A 1 362 ? -24.771 8.329 32.257 1.00 64.44 362 ASN A C 1
ATOM 2988 O O . ASN A 1 362 ? -24.410 9.494 32.115 1.00 64.44 362 ASN A O 1
ATOM 2992 N N . PRO A 1 363 ? -24.573 7.423 31.280 1.00 60.09 363 PRO A N 1
ATOM 2993 C CA . PRO A 1 363 ? -23.892 7.763 30.026 1.00 60.09 363 PRO A CA 1
ATOM 2994 C C . PRO A 1 363 ? -24.655 8.782 29.155 1.00 60.09 363 PRO A C 1
ATOM 2996 O O . PRO A 1 363 ? -24.107 9.274 28.175 1.00 60.09 363 PRO A O 1
ATOM 2999 N N . LEU A 1 364 ? -25.911 9.106 29.491 1.00 61.88 364 LEU A N 1
ATOM 3000 C CA . LEU A 1 364 ? -26.679 10.202 28.886 1.00 61.88 364 LEU A CA 1
ATOM 3001 C C . LEU A 1 364 ? -26.520 11.537 29.640 1.00 61.88 364 LEU A C 1
ATOM 3003 O O . LEU A 1 364 ? -26.905 12.581 29.117 1.00 61.88 364 LEU A O 1
ATOM 3007 N N . ASN A 1 365 ? -25.997 11.513 30.871 1.00 62.88 365 ASN A N 1
ATOM 3008 C CA . ASN A 1 365 ? -25.746 12.687 31.704 1.00 62.88 365 ASN A CA 1
ATOM 3009 C C . ASN A 1 365 ? -24.747 12.353 32.831 1.00 62.88 365 ASN A C 1
ATOM 3011 O O . ASN A 1 365 ? -25.145 11.848 33.883 1.00 62.88 365 ASN A O 1
ATOM 3015 N N . ASP A 1 366 ? -23.476 12.728 32.661 1.00 57.16 366 ASP A N 1
ATOM 3016 C CA . ASP A 1 366 ? -22.388 12.495 33.629 1.00 57.16 366 ASP A CA 1
ATOM 3017 C C . ASP A 1 366 ? -22.569 13.175 35.008 1.00 57.16 366 ASP A C 1
ATOM 3019 O O . ASP A 1 366 ? -21.715 13.049 35.890 1.00 57.16 366 ASP A O 1
ATOM 3023 N N . GLN A 1 367 ? -23.671 13.906 35.209 1.00 56.56 367 GLN A N 1
ATOM 3024 C CA . GLN A 1 367 ? -24.086 14.491 36.485 1.00 56.56 367 GLN A CA 1
ATOM 3025 C C . GLN A 1 367 ? -25.145 13.646 37.227 1.00 56.56 367 GLN A C 1
ATOM 3027 O O . GLN A 1 367 ? -25.455 13.937 38.382 1.00 56.56 367 GLN A O 1
ATOM 3032 N N . GLN A 1 368 ? -25.711 12.603 36.613 1.00 62.34 368 GLN A N 1
ATOM 3033 C CA . GLN A 1 368 ? -26.674 11.707 37.260 1.00 62.34 368 GLN A CA 1
ATOM 3034 C C . GLN A 1 368 ? -25.992 10.413 37.721 1.00 62.34 368 GLN A C 1
ATOM 3036 O O . GLN A 1 368 ? -25.359 9.719 36.931 1.00 62.34 368 GLN A O 1
ATOM 3041 N N . CYS A 1 369 ? -26.177 10.070 38.996 1.00 71.81 369 CYS A N 1
ATOM 3042 C CA . CYS A 1 369 ? -25.756 8.796 39.574 1.00 71.81 369 CYS A CA 1
ATOM 3043 C C . CYS A 1 369 ? -26.749 7.674 39.223 1.00 71.81 369 CYS A C 1
ATOM 3045 O O . CYS A 1 369 ? -27.959 7.894 39.311 1.00 71.81 369 CYS A O 1
ATOM 3047 N N . LEU A 1 370 ? -26.243 6.487 38.876 1.00 74.94 370 LEU A N 1
ATOM 3048 C CA . LEU A 1 370 ? -27.012 5.251 38.668 1.00 74.94 370 LEU A CA 1
ATOM 3049 C C . LEU A 1 370 ? -26.523 4.089 39.564 1.00 74.94 370 LEU A C 1
ATOM 3051 O O . LEU A 1 370 ? -26.708 2.921 39.224 1.00 74.94 370 LEU A O 1
ATOM 3055 N N . ASP A 1 371 ? -25.872 4.396 40.689 1.00 80.94 371 ASP A N 1
ATOM 3056 C CA . ASP A 1 371 ? -25.340 3.388 41.613 1.00 80.94 371 ASP A CA 1
ATOM 3057 C C . ASP A 1 371 ? -26.458 2.574 42.281 1.00 80.94 371 ASP A C 1
ATOM 3059 O O . ASP A 1 371 ? -27.436 3.127 42.791 1.00 80.94 371 ASP A O 1
ATOM 3063 N N . CYS A 1 372 ? -26.302 1.248 42.298 1.00 81.19 372 CYS A N 1
ATOM 3064 C CA . CYS A 1 372 ? -27.277 0.341 42.898 1.00 81.19 372 CYS A CA 1
ATOM 3065 C C . CYS A 1 372 ? -27.002 0.058 44.376 1.00 81.19 372 CYS A C 1
ATOM 3067 O O . CYS A 1 372 ? -25.900 0.262 44.887 1.00 81.19 372 CYS A O 1
ATOM 3069 N N . SER A 1 373 ? -28.017 -0.467 45.069 1.00 83.44 373 SER A N 1
ATOM 3070 C CA . SER A 1 373 ? -27.843 -0.946 46.444 1.00 83.44 373 SER A CA 1
ATOM 3071 C C . SER A 1 373 ? -26.997 -2.222 46.480 1.00 83.44 373 SER A C 1
ATOM 3073 O O . SER A 1 373 ? -26.921 -2.964 45.499 1.00 83.44 373 SER A O 1
ATOM 3075 N N . SER A 1 374 ? -26.387 -2.495 47.636 1.00 83.81 374 SER A N 1
ATOM 3076 C CA . SER A 1 374 ? -25.542 -3.675 47.849 1.00 83.81 374 SER A CA 1
ATOM 3077 C C . SER A 1 374 ? -26.225 -4.978 47.401 1.00 83.81 374 SER A C 1
ATOM 3079 O O . SER A 1 374 ? -27.402 -5.204 47.689 1.00 83.81 374 SER A O 1
ATOM 3081 N N . GLY A 1 375 ? -25.494 -5.821 46.668 1.00 83.50 375 GLY A N 1
ATOM 3082 C CA . GLY A 1 375 ? -25.959 -7.108 46.140 1.00 83.50 375 GLY A CA 1
ATOM 3083 C C . GLY A 1 375 ? -26.875 -7.051 44.908 1.00 83.50 375 GLY A C 1
ATOM 3084 O O . GLY A 1 375 ? -27.232 -8.108 44.392 1.00 83.50 375 GLY A O 1
ATOM 3085 N N . GLN A 1 376 ? -27.257 -5.867 44.417 1.00 90.50 376 GLN A N 1
ATOM 3086 C CA . GLN A 1 376 ? -28.119 -5.728 43.233 1.00 90.50 376 GLN A CA 1
ATOM 3087 C C . GLN A 1 376 ? -27.351 -5.807 41.904 1.00 90.50 376 GLN A C 1
ATOM 3089 O O . GLN A 1 376 ? -26.135 -5.641 41.843 1.00 90.50 376 GLN A O 1
ATOM 3094 N N . TYR A 1 377 ? -28.100 -6.002 40.821 1.00 90.38 377 TYR A N 1
ATOM 3095 C CA . TYR A 1 377 ? -27.633 -6.088 39.442 1.00 90.38 377 TYR A CA 1
ATOM 3096 C C . TYR A 1 377 ? -28.092 -4.846 38.658 1.00 90.38 377 TYR A C 1
ATOM 3098 O O . TYR A 1 377 ? -29.277 -4.698 38.356 1.00 90.38 377 TYR A O 1
ATOM 3106 N N . PHE A 1 378 ? -27.161 -3.943 38.342 1.00 90.31 378 PHE A N 1
ATOM 3107 C CA . PHE A 1 378 ? -27.353 -2.785 37.469 1.00 90.31 378 PHE A CA 1
ATOM 3108 C C . PHE A 1 378 ? -27.398 -3.219 36.003 1.00 90.31 378 PHE A C 1
ATOM 3110 O O . PHE A 1 378 ? -26.383 -3.616 35.430 1.00 90.31 378 PHE A O 1
ATOM 3117 N N . LEU A 1 379 ? -28.557 -3.105 35.370 1.00 88.38 379 LEU A N 1
ATOM 3118 C CA . LEU A 1 379 ? -28.756 -3.418 33.961 1.00 88.38 379 LEU A CA 1
ATOM 3119 C C . LEU A 1 379 ? -28.351 -2.212 33.104 1.00 88.38 379 LEU A C 1
ATOM 3121 O O . LEU A 1 379 ? -29.087 -1.230 33.024 1.00 88.38 379 LEU A O 1
ATOM 3125 N N . GLN A 1 380 ? -27.194 -2.284 32.441 1.00 81.12 380 GLN A N 1
ATOM 3126 C CA . GLN A 1 380 ? -26.622 -1.175 31.663 1.00 81.12 380 GLN A CA 1
ATOM 3127 C C . GLN A 1 380 ? -27.547 -0.645 30.556 1.00 81.12 380 GLN A C 1
ATOM 3129 O O . GLN A 1 380 ? -27.529 0.546 30.259 1.00 81.12 380 GLN A O 1
ATOM 3134 N N . ASP A 1 381 ? -28.341 -1.519 29.935 1.00 82.06 381 ASP A N 1
ATOM 3135 C CA . ASP A 1 381 ? -29.242 -1.182 28.828 1.00 82.06 381 ASP A CA 1
ATOM 3136 C C . ASP A 1 381 ? -30.557 -0.536 29.290 1.00 82.06 381 ASP A C 1
ATOM 3138 O O . ASP A 1 381 ? -31.111 0.300 28.583 1.00 82.06 381 ASP A O 1
ATOM 3142 N N . LYS A 1 382 ? -31.042 -0.918 30.477 1.00 82.94 382 LYS A N 1
ATOM 3143 C CA . LYS A 1 382 ? -32.284 -0.423 31.094 1.00 82.94 382 LYS A CA 1
ATOM 3144 C C . LYS A 1 382 ? -32.045 0.664 32.149 1.00 82.94 382 LYS A C 1
ATOM 3146 O O . LYS A 1 382 ? -33.010 1.211 32.670 1.00 82.94 382 LYS A O 1
ATOM 3151 N N . GLN A 1 383 ? -30.782 0.951 32.470 1.00 83.19 383 GLN A N 1
ATOM 3152 C CA . GLN A 1 383 ? -30.336 1.923 33.476 1.00 83.19 383 GLN A CA 1
ATOM 3153 C C . GLN A 1 383 ? -30.986 1.742 34.864 1.00 83.19 383 GLN A C 1
ATOM 3155 O O . GLN A 1 383 ? -31.246 2.718 35.564 1.00 83.19 383 GLN A O 1
ATOM 3160 N N . LEU A 1 384 ? -31.254 0.493 35.268 1.00 86.94 384 LEU A N 1
ATOM 3161 C CA . LEU A 1 384 ? -31.981 0.169 36.502 1.00 86.94 384 LEU A CA 1
ATOM 3162 C C . LEU A 1 384 ? -31.333 -0.964 37.299 1.00 86.94 384 LEU A C 1
ATOM 3164 O O . LEU A 1 384 ? -30.583 -1.771 36.755 1.00 86.94 384 LEU A O 1
ATOM 3168 N N . CYS A 1 385 ? -31.673 -1.041 38.582 1.00 87.44 385 CYS A N 1
ATOM 3169 C CA . CYS A 1 385 ? -31.204 -2.060 39.517 1.00 87.44 385 CYS A CA 1
ATOM 3170 C C . CYS A 1 385 ? -32.260 -3.154 39.719 1.00 87.44 385 CYS A C 1
ATOM 3172 O O . CYS A 1 385 ? -33.437 -2.839 39.898 1.00 87.44 385 CYS A O 1
ATOM 3174 N N . GLN A 1 386 ? -31.849 -4.422 39.773 1.00 88.12 386 GLN A N 1
ATOM 3175 C CA . GLN A 1 386 ? -32.713 -5.542 40.171 1.00 88.12 386 GLN A CA 1
ATOM 3176 C C . GLN A 1 386 ? -32.034 -6.477 41.185 1.00 88.12 386 GLN A C 1
ATOM 3178 O O . GLN A 1 386 ? -30.824 -6.415 41.384 1.00 88.12 386 GLN A O 1
ATOM 3183 N N . THR A 1 387 ? -32.808 -7.339 41.845 1.00 86.31 387 THR A N 1
ATOM 3184 C CA . THR A 1 387 ? -32.334 -8.246 42.914 1.00 86.31 387 THR A CA 1
ATOM 3185 C C . THR A 1 387 ? -31.973 -9.656 42.443 1.00 86.31 387 THR A C 1
ATOM 3187 O O . THR A 1 387 ? -31.303 -10.381 43.170 1.00 86.31 387 THR A O 1
ATOM 3190 N N . GLU A 1 388 ? -32.406 -10.055 41.248 1.00 85.88 388 GLU A N 1
ATOM 3191 C CA . GLU A 1 388 ? -32.173 -11.389 40.677 1.00 85.88 388 GLU A CA 1
ATOM 3192 C C . GLU A 1 388 ? -31.163 -11.340 39.523 1.00 85.88 388 GLU A C 1
ATOM 3194 O O . GLU A 1 388 ? -30.914 -10.277 38.950 1.00 85.88 388 GLU A O 1
ATOM 3199 N N . ILE A 1 389 ? -30.591 -12.490 39.152 1.00 83.50 389 ILE A N 1
ATOM 3200 C CA . ILE A 1 389 ? -29.646 -12.580 38.030 1.00 83.50 389 ILE A CA 1
ATOM 3201 C C . ILE A 1 389 ? -30.415 -12.412 36.703 1.00 83.50 389 ILE A C 1
ATOM 3203 O O . ILE A 1 389 ? -31.345 -13.177 36.440 1.00 83.50 389 ILE A O 1
ATOM 3207 N N . PRO A 1 390 ? -30.059 -11.435 35.850 1.00 85.12 390 PRO A N 1
ATOM 3208 C CA . PRO A 1 390 ? -30.740 -11.209 34.576 1.00 85.12 390 PRO A CA 1
ATOM 3209 C C . PRO A 1 390 ? -30.438 -12.296 33.526 1.00 85.12 390 PRO A C 1
ATOM 3211 O O . PRO A 1 390 ? -29.282 -12.603 33.245 1.00 85.12 390 PRO A O 1
ATOM 3214 N N . VAL A 1 391 ? -31.484 -12.832 32.888 1.00 84.94 391 VAL A N 1
ATOM 3215 C CA . VAL A 1 391 ? -31.378 -13.772 31.752 1.00 84.94 391 VAL A CA 1
ATOM 3216 C C . VAL A 1 391 ? -30.991 -13.018 30.475 1.00 84.94 391 VAL A C 1
ATOM 3218 O O . VAL A 1 391 ? -31.594 -11.987 30.175 1.00 84.94 391 VAL A O 1
ATOM 3221 N N . GLY A 1 392 ? -30.015 -13.530 29.714 1.00 84.62 392 GLY A N 1
ATOM 3222 C CA . GLY A 1 392 ? -29.520 -12.888 28.484 1.00 84.62 392 GLY A CA 1
ATOM 3223 C C . GLY A 1 392 ? -28.521 -11.742 28.718 1.00 84.62 392 GLY A C 1
ATOM 3224 O O . GLY A 1 392 ? -28.382 -10.855 27.873 1.00 84.62 392 GLY A O 1
ATOM 3225 N N . TYR A 1 393 ? -27.853 -11.735 29.874 1.00 87.38 393 TYR A N 1
ATOM 3226 C CA . TYR A 1 393 ? -26.884 -10.719 30.294 1.00 87.38 393 TYR A CA 1
ATOM 3227 C C . TYR A 1 393 ? -25.594 -11.360 30.827 1.00 87.38 393 TYR A C 1
ATOM 3229 O O . TYR A 1 393 ? -25.618 -12.465 31.366 1.00 87.38 393 TYR A O 1
ATOM 3237 N N . GLU A 1 394 ? -24.492 -10.613 30.773 1.00 86.81 394 GLU A N 1
ATOM 3238 C CA . GLU A 1 394 ? -23.249 -10.907 31.501 1.00 86.81 394 GLU A CA 1
ATOM 3239 C C . GLU A 1 394 ? -23.037 -9.869 32.616 1.00 86.81 394 GLU A C 1
ATOM 3241 O O . GLU A 1 394 ? -23.289 -8.684 32.398 1.00 86.81 394 GLU A O 1
ATOM 3246 N N . CYS A 1 395 ? -22.600 -10.291 33.810 1.00 87.19 395 CYS A N 1
ATOM 3247 C CA . CYS A 1 395 ? -22.539 -9.459 35.020 1.00 87.19 395 CYS A CA 1
ATOM 3248 C C . CYS A 1 395 ? -21.161 -9.482 35.702 1.00 87.19 395 CYS A C 1
ATOM 3250 O O . CYS A 1 395 ? -20.640 -10.551 36.014 1.00 87.19 395 CYS A O 1
ATOM 3252 N N . THR A 1 396 ? -20.638 -8.300 36.041 1.00 84.88 396 THR A N 1
ATOM 3253 C CA . THR A 1 396 ? -19.314 -8.102 36.661 1.00 84.88 396 THR A CA 1
ATOM 3254 C C . THR A 1 396 ? -19.435 -7.233 37.914 1.00 84.88 396 THR A C 1
ATOM 3256 O O . THR A 1 396 ? -20.129 -6.220 37.892 1.00 84.88 396 THR A O 1
ATOM 3259 N N . GLN A 1 397 ? -18.781 -7.598 39.021 1.00 83.94 397 GLN A N 1
ATOM 3260 C CA . GLN A 1 397 ? -18.907 -6.864 40.289 1.00 83.94 397 GLN A CA 1
ATOM 3261 C C . GLN A 1 397 ? -18.199 -5.494 40.256 1.00 83.94 397 GLN A C 1
ATOM 3263 O O . GLN A 1 397 ? -17.082 -5.380 39.753 1.00 83.94 397 GLN A O 1
ATOM 3268 N N . ILE A 1 398 ? -18.839 -4.465 40.821 1.00 80.69 398 ILE A N 1
ATOM 3269 C CA . ILE A 1 398 ? -18.302 -3.117 41.045 1.00 80.69 398 ILE A CA 1
ATOM 3270 C C . ILE A 1 398 ? -18.688 -2.669 42.459 1.00 80.69 398 ILE A C 1
ATOM 3272 O O . ILE A 1 398 ? -19.868 -2.501 42.764 1.00 80.69 398 ILE A O 1
ATOM 3276 N N . ASP A 1 399 ? -17.680 -2.455 43.308 1.00 80.38 399 ASP A N 1
ATOM 3277 C CA . ASP A 1 399 ? -17.854 -2.114 44.726 1.00 80.38 399 ASP A CA 1
ATOM 3278 C C . ASP A 1 399 ? -18.848 -3.080 45.413 1.00 80.38 399 ASP A C 1
ATOM 3280 O O . ASP A 1 399 ? -18.579 -4.285 45.507 1.00 80.38 399 ASP A O 1
ATOM 3284 N N . GLN A 1 400 ? -20.014 -2.590 45.841 1.00 82.62 400 GLN A N 1
ATOM 3285 C CA . GLN A 1 400 ? -21.009 -3.383 46.566 1.00 82.62 400 GLN A CA 1
ATOM 3286 C C . GLN A 1 400 ? -22.064 -4.061 45.676 1.00 82.62 400 GLN A C 1
ATOM 3288 O O . GLN A 1 400 ? -22.883 -4.815 46.200 1.00 82.62 400 GLN A O 1
ATOM 3293 N N . PHE A 1 401 ? -22.088 -3.812 44.363 1.00 87.81 401 PHE A N 1
ATOM 3294 C CA . PHE A 1 401 ? -23.133 -4.302 43.453 1.00 87.81 401 PHE A CA 1
ATOM 3295 C C . PHE A 1 401 ? -22.547 -4.887 42.153 1.00 87.81 401 PHE A C 1
ATOM 3297 O O . PHE A 1 401 ? -21.333 -4.956 41.980 1.00 87.81 401 PHE A O 1
ATOM 3304 N N . TYR A 1 402 ? -23.389 -5.360 41.234 1.00 88.62 402 TYR A N 1
ATOM 3305 C CA . TYR A 1 402 ? -22.974 -5.942 39.952 1.00 88.62 402 TYR A CA 1
ATOM 3306 C C . TYR A 1 402 ? -23.402 -5.059 38.780 1.00 88.62 402 TYR A C 1
ATOM 3308 O O . TYR A 1 402 ? -24.545 -4.625 38.718 1.00 88.62 402 TYR A O 1
ATOM 3316 N N . LYS A 1 403 ? -22.515 -4.823 37.812 1.00 87.06 403 LYS A N 1
ATOM 3317 C CA . LYS A 1 403 ? -22.800 -4.151 36.538 1.00 87.06 403 LYS A CA 1
ATOM 3318 C C . LYS A 1 403 ? -23.019 -5.202 35.449 1.00 87.06 403 LYS A C 1
ATOM 3320 O O . LYS A 1 403 ? -22.110 -5.968 35.145 1.00 87.06 403 LYS A O 1
ATOM 3325 N N . CYS A 1 404 ? -24.207 -5.219 34.852 1.00 88.81 404 CYS A N 1
ATOM 3326 C CA . CYS A 1 404 ? -24.655 -6.237 33.904 1.00 88.81 404 CYS A CA 1
ATOM 3327 C C . CYS A 1 404 ? -24.935 -5.664 32.513 1.00 88.81 404 CYS A C 1
ATOM 3329 O O . CYS A 1 404 ? -25.665 -4.684 32.374 1.00 88.81 404 CYS A O 1
ATOM 3331 N N . GLN A 1 405 ? -24.397 -6.285 31.466 1.00 86.31 405 GLN A N 1
ATOM 3332 C CA . GLN A 1 405 ? -24.603 -5.889 30.073 1.00 86.31 405 GLN A CA 1
ATOM 3333 C C . GLN A 1 405 ? -25.578 -6.839 29.379 1.00 86.31 405 GLN A C 1
ATOM 3335 O O . GLN A 1 405 ? -25.390 -8.050 29.429 1.00 86.31 405 GLN A O 1
ATOM 3340 N N . ASN A 1 406 ? -26.610 -6.296 28.727 1.00 83.81 406 ASN A N 1
ATOM 3341 C CA . ASN A 1 406 ? -27.521 -7.091 27.902 1.00 83.81 406 ASN A CA 1
ATOM 3342 C C . ASN A 1 406 ? -26.792 -7.540 26.634 1.00 83.81 406 ASN A C 1
ATOM 3344 O O . ASN A 1 406 ? -26.259 -6.703 25.899 1.00 83.81 406 ASN A O 1
ATOM 3348 N N . CYS A 1 407 ? -26.809 -8.842 26.369 1.00 83.38 407 CYS A N 1
ATOM 3349 C CA . CYS A 1 407 ? -26.120 -9.442 25.236 1.00 83.38 407 CYS A CA 1
ATOM 3350 C C . CYS A 1 407 ? -26.827 -9.210 23.893 1.00 83.38 407 CYS A C 1
ATOM 3352 O O . CYS A 1 407 ? -26.184 -9.305 22.852 1.00 83.38 407 CYS A O 1
ATOM 3354 N N . LYS A 1 408 ? -28.125 -8.866 23.911 1.00 82.62 408 LYS A N 1
ATOM 3355 C CA . LYS A 1 408 ? -28.967 -8.581 22.731 1.00 82.62 408 LYS A CA 1
ATOM 3356 C C . LYS A 1 408 ? -29.027 -9.728 21.711 1.00 82.62 408 LYS A C 1
ATOM 3358 O O . LYS A 1 408 ? -29.068 -9.491 20.507 1.00 82.62 408 LYS A O 1
ATOM 3363 N N . ILE A 1 409 ? -29.047 -10.964 22.207 1.00 82.69 409 ILE A N 1
ATOM 3364 C CA . ILE A 1 409 ? -29.239 -12.173 21.402 1.00 82.69 409 ILE A CA 1
ATOM 3365 C C . ILE A 1 409 ? -30.598 -12.758 21.781 1.00 82.69 409 ILE A C 1
ATOM 3367 O O . ILE A 1 409 ? -30.794 -13.179 22.924 1.00 82.69 409 ILE A O 1
ATOM 3371 N N . ASP A 1 410 ? -31.538 -12.763 20.836 1.00 82.94 410 ASP A N 1
ATOM 3372 C CA . ASP A 1 410 ? -32.891 -13.265 21.073 1.00 82.94 410 ASP A CA 1
ATOM 3373 C C . ASP A 1 410 ? -32.863 -14.725 21.537 1.00 82.94 410 ASP A C 1
ATOM 3375 O O . ASP A 1 410 ? -32.125 -15.548 21.001 1.00 82.94 410 ASP A O 1
ATOM 3379 N N . ASN A 1 411 ? -33.6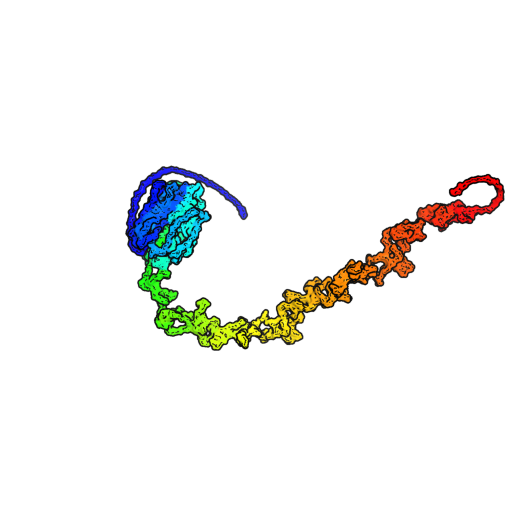84 -15.049 22.539 1.00 86.62 411 ASN A N 1
ATOM 3380 C CA . ASN A 1 411 ? -33.801 -16.382 23.148 1.00 86.62 411 ASN A CA 1
ATOM 3381 C C . ASN A 1 411 ? -32.500 -16.944 23.764 1.00 86.62 411 ASN A C 1
ATOM 3383 O O . ASN A 1 411 ? -32.421 -18.140 24.051 1.00 86.62 411 ASN A O 1
ATOM 3387 N N . CYS A 1 412 ? -31.493 -16.103 24.011 1.00 86.31 412 CYS A N 1
ATOM 3388 C CA . CYS A 1 412 ? -30.282 -16.495 24.723 1.00 86.31 412 CYS A CA 1
ATOM 3389 C C . CYS A 1 412 ? -30.493 -16.506 26.247 1.00 86.31 412 CYS A C 1
ATOM 3391 O O . CYS A 1 412 ? -31.017 -15.550 26.818 1.00 86.31 412 CYS A O 1
ATOM 3393 N N . GLN A 1 413 ? -30.058 -17.577 26.916 1.00 85.44 413 GLN A N 1
ATOM 3394 C CA . GLN A 1 413 ? -30.121 -17.716 28.373 1.00 85.44 413 GLN A CA 1
ATOM 3395 C C . GLN A 1 413 ? -28.829 -17.228 29.041 1.00 85.44 413 GLN A C 1
ATOM 3397 O O . GLN A 1 413 ? -28.894 -16.413 29.963 1.00 85.44 413 GLN A O 1
ATOM 3402 N N . ILE A 1 414 ? -27.675 -17.711 28.565 1.00 82.69 414 ILE A N 1
ATOM 3403 C CA . ILE A 1 414 ? -26.338 -17.344 29.056 1.00 82.69 414 ILE A CA 1
ATOM 3404 C C . ILE A 1 414 ? -25.462 -16.940 27.871 1.00 82.69 414 ILE A C 1
ATOM 3406 O O . ILE A 1 414 ? -25.478 -17.577 26.816 1.00 82.69 414 ILE A O 1
ATOM 3410 N N . CYS A 1 415 ? -24.690 -15.879 28.061 1.00 86.19 415 CYS A N 1
ATOM 3411 C CA . CYS A 1 415 ? -23.829 -15.266 27.061 1.00 86.19 415 CYS A CA 1
ATOM 3412 C C . CYS A 1 415 ? -22.526 -14.770 27.697 1.00 86.19 415 CYS A C 1
ATOM 3414 O O . CYS A 1 415 ? -22.414 -14.689 28.921 1.00 86.19 415 CYS A O 1
ATOM 3416 N N . LYS A 1 416 ? -21.536 -14.471 26.852 1.00 84.19 416 LYS A N 1
ATOM 3417 C CA . LYS A 1 416 ? -20.205 -14.015 27.264 1.00 84.19 416 LYS A CA 1
ATOM 3418 C C . LYS A 1 416 ? -19.584 -13.070 26.235 1.00 84.19 416 LYS A C 1
ATOM 3420 O O . LYS A 1 416 ? -19.792 -13.260 25.035 1.00 84.19 416 LYS A O 1
ATOM 3425 N N . GLU A 1 417 ? -18.795 -12.099 26.685 1.00 78.69 417 GLU A N 1
ATOM 3426 C CA . GLU A 1 417 ? -18.017 -11.199 25.837 1.00 78.69 417 GLU A CA 1
ATOM 3427 C C . GLU A 1 417 ? -17.049 -11.985 24.933 1.00 78.69 417 GLU A C 1
ATOM 3429 O O . GLU A 1 417 ? -16.198 -12.763 25.377 1.00 78.69 417 GLU A O 1
ATOM 3434 N N . GLY A 1 418 ? -17.217 -11.781 23.629 1.00 67.00 418 GLY A N 1
ATOM 3435 C CA . GLY A 1 418 ? -16.354 -12.247 22.557 1.00 67.00 418 GLY A CA 1
ATOM 3436 C C . GLY A 1 418 ? -15.550 -11.103 21.936 1.00 67.00 418 GLY A C 1
ATOM 3437 O O . GLY A 1 418 ? -15.713 -9.925 22.255 1.00 67.00 418 GLY A O 1
ATOM 3438 N N . ASN A 1 419 ? -14.651 -11.458 21.021 1.00 55.59 419 ASN A N 1
ATOM 3439 C CA . ASN A 1 419 ? -13.681 -10.530 20.448 1.00 55.59 419 ASN A CA 1
ATOM 3440 C C . ASN A 1 419 ? -14.104 -10.067 19.034 1.00 55.59 419 ASN A C 1
ATOM 3442 O O . ASN A 1 419 ? -14.239 -10.940 18.174 1.00 55.59 419 ASN A O 1
ATOM 3446 N N . PRO A 1 420 ? -14.253 -8.756 18.740 1.00 49.09 420 PRO A N 1
ATOM 3447 C CA . PRO A 1 420 ? -14.182 -7.596 19.636 1.00 49.09 420 PRO A CA 1
ATOM 3448 C C . PRO A 1 420 ? -15.578 -7.080 20.044 1.00 49.09 420 PRO A C 1
ATOM 3450 O O . PRO A 1 420 ? -16.362 -6.658 19.194 1.00 49.09 420 PRO A O 1
ATOM 3453 N N . SER A 1 421 ? -15.872 -7.064 21.349 1.00 57.41 421 SER A N 1
ATOM 3454 C CA . SER A 1 421 ? -17.078 -6.458 21.952 1.00 57.41 421 SER A CA 1
ATOM 3455 C C . SER A 1 421 ? -18.425 -6.927 21.372 1.00 57.41 421 SER A C 1
ATOM 3457 O O . SER A 1 421 ? -19.423 -6.206 21.422 1.00 57.41 421 SER A O 1
ATOM 3459 N N . GLN A 1 422 ? -18.468 -8.152 20.845 1.00 74.00 422 GLN A N 1
ATOM 3460 C CA . GLN A 1 422 ? -19.700 -8.856 20.490 1.00 74.00 422 GLN A CA 1
ATOM 3461 C C . GLN A 1 422 ? -19.958 -9.938 21.532 1.00 74.00 422 GLN A C 1
ATOM 3463 O O . GLN A 1 422 ? -19.055 -10.710 21.848 1.00 74.00 422 GLN A O 1
ATOM 3468 N N . PHE A 1 423 ? -21.178 -10.024 22.056 1.00 81.94 423 PHE A N 1
ATOM 3469 C CA . PHE A 1 423 ? -21.550 -11.145 22.913 1.00 81.94 423 PHE A CA 1
ATOM 3470 C C . PHE A 1 423 ? -21.762 -12.396 22.073 1.00 81.94 423 PHE A C 1
ATOM 3472 O O . PHE A 1 423 ? -22.390 -12.348 21.017 1.00 81.94 423 PHE A O 1
ATOM 3479 N N . ASN A 1 424 ? -21.285 -13.523 22.585 1.00 85.38 424 ASN A N 1
ATOM 3480 C CA . ASN A 1 424 ? -21.599 -14.840 22.061 1.00 85.38 424 ASN A CA 1
ATOM 3481 C C . ASN A 1 424 ? -22.597 -15.509 23.005 1.00 85.38 424 ASN A C 1
ATOM 3483 O O . ASN A 1 424 ? -22.351 -15.558 24.214 1.00 85.38 424 ASN A O 1
ATOM 3487 N N . CYS A 1 425 ? -23.703 -16.042 22.481 1.00 86.38 425 CYS A N 1
ATOM 3488 C CA . CYS A 1 425 ? -24.560 -16.904 23.283 1.00 86.38 425 CYS A CA 1
ATOM 3489 C C . CYS A 1 425 ? -23.845 -18.235 23.529 1.00 86.38 425 CYS A C 1
ATOM 3491 O O . CYS A 1 425 ? -23.357 -18.860 22.589 1.00 86.38 425 CYS A O 1
ATOM 3493 N N . THR A 1 426 ? -23.777 -18.662 24.787 1.00 85.25 426 THR A N 1
ATOM 3494 C CA . THR A 1 426 ? -23.190 -19.947 25.193 1.00 85.25 426 THR A CA 1
ATOM 3495 C C . THR A 1 426 ? -24.259 -20.976 25.551 1.00 85.25 426 THR A C 1
ATOM 3497 O O . THR A 1 426 ? -23.984 -22.172 25.510 1.00 85.25 426 THR A O 1
ATOM 3500 N N . GLN A 1 427 ? -25.479 -20.528 25.861 1.00 85.06 427 GLN A N 1
ATOM 3501 C CA . GLN A 1 427 ? -26.633 -21.379 26.130 1.00 85.06 427 GLN A CA 1
ATOM 3502 C C . GLN A 1 427 ? -27.923 -20.656 25.727 1.00 85.06 427 GLN A C 1
ATOM 3504 O O . GLN A 1 427 ? -28.212 -19.573 26.236 1.00 85.06 427 GLN A O 1
ATOM 3509 N N . CYS A 1 428 ? -28.719 -21.268 24.852 1.00 87.31 428 CYS A N 1
ATOM 3510 C CA . CYS A 1 428 ? -30.065 -20.797 24.525 1.00 87.31 428 CYS A CA 1
ATOM 3511 C C . CYS A 1 428 ? -31.082 -21.195 25.604 1.00 87.31 428 CYS A C 1
ATOM 3513 O O . CYS A 1 428 ? -30.857 -22.132 26.368 1.00 87.31 428 CYS A O 1
ATOM 3515 N N . ILE A 1 429 ? -32.222 -20.504 25.645 1.00 85.94 429 ILE A N 1
ATOM 3516 C CA . ILE A 1 429 ? -33.383 -20.935 26.430 1.00 85.94 429 ILE A CA 1
ATOM 3517 C C . ILE A 1 429 ? -33.844 -22.307 25.913 1.00 85.94 429 ILE A C 1
ATOM 3519 O O . ILE A 1 429 ? -33.890 -22.539 24.703 1.00 85.94 429 ILE A O 1
ATOM 3523 N N . ASN A 1 430 ? -34.203 -23.211 26.831 1.00 76.62 430 ASN A N 1
ATOM 3524 C CA . ASN A 1 430 ? -34.713 -24.552 26.527 1.00 76.62 430 ASN A CA 1
ATOM 3525 C C . ASN A 1 430 ? -35.709 -24.543 25.347 1.00 76.62 430 ASN A C 1
ATOM 3527 O O . ASN A 1 430 ? -36.620 -23.717 25.316 1.00 76.62 430 ASN A O 1
ATOM 3531 N N . THR A 1 431 ? -35.568 -25.511 24.431 1.00 83.94 431 THR A N 1
ATOM 3532 C CA . THR A 1 431 ? -36.235 -25.652 23.108 1.00 83.94 431 THR A CA 1
ATOM 3533 C C . THR A 1 431 ? -35.643 -24.875 21.924 1.00 83.94 431 THR A C 1
ATOM 3535 O O . THR A 1 431 ? -36.020 -25.174 20.792 1.00 83.94 431 THR A O 1
ATOM 3538 N N . PHE A 1 432 ? -34.683 -23.965 22.124 1.00 88.06 432 PHE A N 1
ATOM 3539 C CA . PHE A 1 432 ? -33.991 -23.282 21.020 1.00 88.06 432 PHE A CA 1
ATOM 3540 C C . PHE A 1 432 ? -32.648 -23.934 20.665 1.00 88.06 432 PHE A C 1
ATOM 3542 O O . PHE A 1 432 ? -31.916 -24.407 21.532 1.00 88.06 432 PHE A O 1
ATOM 3549 N N . TYR A 1 433 ? -32.318 -23.902 19.375 1.00 88.50 433 TYR A N 1
ATOM 3550 C CA . TYR A 1 433 ? -31.089 -24.435 18.794 1.00 88.50 433 TYR A CA 1
ATOM 3551 C C . TYR A 1 433 ? -29.980 -23.378 18.792 1.00 88.50 433 TYR A C 1
ATOM 3553 O O . TYR A 1 433 ? -30.167 -22.305 18.217 1.00 88.50 433 TYR A O 1
ATOM 3561 N N . LEU A 1 434 ? -28.828 -23.678 19.398 1.00 87.81 434 LEU A N 1
ATOM 3562 C CA . LEU A 1 434 ? -27.661 -22.791 19.421 1.00 87.81 434 LEU A CA 1
ATOM 3563 C C . LEU A 1 434 ? -26.802 -23.019 18.173 1.00 87.81 434 LEU A C 1
ATOM 3565 O O . LEU A 1 434 ? -26.161 -24.059 18.054 1.00 87.81 434 LEU A O 1
ATOM 3569 N N . PHE A 1 435 ? -26.735 -22.043 17.271 1.00 87.06 435 PHE A N 1
ATOM 3570 C CA . PHE A 1 435 ? -25.905 -22.100 16.064 1.00 87.06 435 PHE A CA 1
ATOM 3571 C C . PHE A 1 435 ? -25.227 -20.754 15.808 1.00 87.06 435 PHE A C 1
ATOM 3573 O O . PHE A 1 435 ? -25.877 -19.718 15.907 1.00 87.06 435 PHE A O 1
ATOM 3580 N N . ASN A 1 436 ? -23.924 -20.754 15.496 1.00 84.19 436 ASN A N 1
ATOM 3581 C CA . ASN A 1 436 ? -23.130 -19.538 15.249 1.00 84.19 436 ASN A CA 1
ATOM 3582 C C . ASN A 1 436 ? -23.417 -18.408 16.269 1.00 84.19 436 ASN A C 1
ATOM 3584 O O . ASN A 1 436 ? -23.603 -17.243 15.923 1.00 84.19 436 ASN A O 1
ATOM 3588 N N . ASN A 1 437 ? -23.456 -18.794 17.552 1.00 86.50 437 ASN A N 1
ATOM 3589 C CA . ASN A 1 437 ? -23.704 -17.952 18.729 1.00 86.50 437 ASN A CA 1
ATOM 3590 C C . ASN A 1 437 ? -25.096 -17.279 18.797 1.00 86.50 437 ASN A C 1
ATOM 3592 O O . ASN A 1 437 ? -25.291 -16.372 19.608 1.00 86.50 437 ASN A O 1
ATOM 3596 N N . GLN A 1 438 ? -26.065 -17.740 17.997 1.00 84.69 438 GLN A N 1
ATOM 3597 C CA . GLN A 1 438 ? -27.465 -17.293 17.953 1.00 84.69 438 GLN A CA 1
ATOM 3598 C C . GLN A 1 438 ? -28.441 -18.449 18.245 1.00 84.69 438 GLN A C 1
ATOM 3600 O O . GLN A 1 438 ? -28.077 -19.619 18.126 1.00 84.69 438 GLN A O 1
ATOM 3605 N N . CYS A 1 439 ? -29.683 -18.124 18.621 1.00 89.00 439 CYS A N 1
ATOM 3606 C CA . CYS A 1 439 ? -30.692 -19.095 19.057 1.00 89.00 439 CYS A CA 1
ATOM 3607 C C . CYS A 1 439 ? -31.892 -19.163 18.102 1.00 89.00 439 CYS A C 1
ATOM 3609 O O . CYS A 1 439 ? -32.638 -18.194 17.955 1.00 89.00 439 CYS A O 1
ATOM 3611 N N . PHE A 1 440 ? -32.121 -20.330 17.498 1.00 86.06 440 PHE A N 1
ATOM 3612 C CA . PHE A 1 440 ? -33.143 -20.548 16.470 1.00 86.06 440 PHE A CA 1
ATOM 3613 C C . PHE A 1 440 ? -34.283 -21.444 16.975 1.00 86.06 440 PHE A C 1
ATOM 3615 O O . PHE A 1 440 ? -34.056 -22.406 17.703 1.00 86.06 440 PHE A O 1
ATOM 3622 N N . SER A 1 441 ? -35.527 -21.158 16.575 1.00 86.75 441 SER A N 1
ATOM 3623 C CA . SER A 1 441 ? -36.723 -21.934 16.970 1.00 86.75 441 SER A CA 1
ATOM 3624 C C . SER A 1 441 ? -36.920 -23.239 16.181 1.00 86.75 441 SER A C 1
ATOM 3626 O O . SER A 1 441 ? -37.860 -23.993 16.429 1.00 86.75 441 SER A O 1
ATOM 3628 N N . LYS A 1 442 ? -36.036 -23.499 15.215 1.00 86.88 442 LYS A N 1
ATOM 3629 C CA . LYS A 1 442 ? -35.874 -24.745 14.460 1.00 86.88 442 LYS A CA 1
ATOM 3630 C C . LYS A 1 442 ? -34.380 -24.953 14.219 1.00 86.88 442 LYS A C 1
ATOM 3632 O O . LYS A 1 442 ? -33.636 -23.973 14.195 1.00 86.88 442 LYS A O 1
ATOM 3637 N N . GLN A 1 443 ? -33.965 -26.195 13.983 1.00 85.50 443 GLN A N 1
ATOM 3638 C CA . GLN A 1 443 ? -32.636 -26.495 13.448 1.00 85.50 443 GLN A CA 1
ATOM 3639 C C . GLN A 1 443 ? -32.424 -25.702 12.142 1.00 85.50 443 GLN A C 1
ATOM 3641 O O . GLN A 1 443 ? -33.266 -25.822 11.248 1.00 85.50 443 GLN A O 1
ATOM 3646 N N . PRO A 1 444 ? -31.362 -24.884 12.021 1.00 84.25 444 PRO A N 1
ATOM 3647 C CA . PRO A 1 444 ? -31.088 -24.144 10.791 1.00 84.25 444 PRO A CA 1
ATOM 3648 C C . PRO A 1 444 ? -30.687 -25.066 9.634 1.00 84.25 444 PRO A C 1
ATOM 3650 O O . PRO A 1 444 ? -30.035 -26.094 9.845 1.00 84.25 444 PRO A O 1
ATOM 3653 N N . ASP A 1 445 ? -31.025 -24.669 8.407 1.00 82.69 445 ASP A N 1
ATOM 3654 C CA . ASP A 1 445 ? -30.555 -25.333 7.186 1.00 82.69 445 ASP A CA 1
ATOM 3655 C C . ASP A 1 445 ? -29.013 -25.382 7.147 1.00 82.69 445 ASP A C 1
ATOM 3657 O O . ASP A 1 445 ? -28.342 -24.492 7.671 1.00 82.69 445 ASP A O 1
ATOM 3661 N N . ASN A 1 446 ? -28.443 -26.408 6.505 1.00 81.56 446 ASN A N 1
ATOM 3662 C CA . ASN A 1 446 ? -26.995 -26.665 6.460 1.00 81.56 446 ASN A CA 1
ATOM 3663 C C . ASN A 1 446 ? -26.347 -26.892 7.850 1.00 81.56 446 ASN A C 1
ATOM 3665 O O . ASN A 1 446 ? -25.155 -26.642 8.023 1.00 81.56 446 ASN A O 1
ATOM 3669 N N . THR A 1 447 ? -27.083 -27.407 8.844 1.00 82.62 447 THR A N 1
ATOM 3670 C CA . THR A 1 447 ? -26.508 -27.757 10.161 1.00 82.62 447 THR A CA 1
ATOM 3671 C C . THR A 1 447 ? -26.811 -29.182 10.616 1.00 82.62 447 THR A C 1
ATOM 3673 O O . THR A 1 447 ? -27.800 -29.792 10.202 1.00 82.62 447 THR A O 1
ATOM 3676 N N . ILE A 1 448 ? -25.980 -29.694 11.527 1.00 84.75 448 ILE A N 1
ATOM 3677 C CA . ILE A 1 448 ? -26.289 -30.842 12.392 1.00 84.75 448 ILE A CA 1
ATOM 3678 C C . ILE A 1 448 ? -26.180 -30.410 13.858 1.00 84.75 448 ILE A C 1
ATOM 3680 O O . ILE A 1 448 ? -25.291 -29.628 14.197 1.00 84.75 448 ILE A O 1
ATOM 3684 N N . CYS A 1 449 ? -27.060 -30.918 14.722 1.00 83.88 449 CYS A N 1
ATOM 3685 C CA . CYS A 1 449 ? -27.122 -30.560 16.141 1.00 83.88 449 CYS A CA 1
ATOM 3686 C C . CYS A 1 449 ? -26.914 -31.776 17.051 1.00 83.88 449 CYS A C 1
ATOM 3688 O O . CYS A 1 449 ? -27.261 -32.897 16.681 1.00 83.88 449 CYS A O 1
ATOM 3690 N N . ASN A 1 450 ? -26.358 -31.547 18.242 1.00 81.88 450 ASN A N 1
ATOM 3691 C CA . ASN A 1 450 ? -26.248 -32.550 19.302 1.00 81.88 450 ASN A CA 1
ATOM 3692 C C . ASN A 1 450 ? -27.483 -32.554 20.227 1.00 81.88 450 ASN A C 1
ATOM 3694 O O . ASN A 1 450 ? -28.374 -31.714 20.097 1.00 81.88 450 ASN A O 1
ATOM 3698 N N . ASP A 1 451 ? -27.511 -33.472 21.198 1.00 82.75 451 ASP A N 1
ATOM 3699 C CA . ASP A 1 451 ? -28.629 -33.642 22.144 1.00 82.75 451 ASP A CA 1
ATOM 3700 C C . ASP A 1 451 ? -28.910 -32.397 23.012 1.00 82.75 451 ASP A C 1
ATOM 3702 O O . ASP A 1 451 ? -30.024 -32.218 23.500 1.00 82.75 451 ASP A O 1
ATOM 3706 N N . ASN A 1 452 ? -27.927 -31.501 23.165 1.00 81.00 452 ASN A N 1
ATOM 3707 C CA . ASN A 1 452 ? -28.069 -30.215 23.861 1.00 81.00 452 ASN A CA 1
ATOM 3708 C C . ASN A 1 452 ? -28.582 -29.089 22.936 1.00 81.00 452 ASN A C 1
ATOM 3710 O O . ASN A 1 452 ? -28.501 -27.916 23.294 1.00 81.00 452 ASN A O 1
ATOM 3714 N N . LEU A 1 453 ? -29.066 -29.432 21.736 1.00 86.69 453 LEU A N 1
ATOM 3715 C CA . LEU A 1 453 ? -29.493 -28.519 20.668 1.00 86.69 453 LEU A CA 1
ATOM 3716 C C . LEU A 1 453 ? -28.389 -27.566 20.167 1.00 86.69 453 LEU A C 1
ATOM 3718 O O . LEU A 1 453 ? -28.688 -26.555 19.534 1.00 86.69 453 LEU A O 1
ATOM 3722 N N . ILE A 1 454 ? -27.111 -27.878 20.412 1.00 85.25 454 ILE A N 1
ATOM 3723 C CA . ILE A 1 454 ? -25.978 -27.098 19.895 1.00 85.25 454 ILE A CA 1
ATOM 3724 C C . ILE A 1 454 ? -25.616 -27.629 18.509 1.00 85.25 454 ILE A C 1
ATOM 3726 O O . ILE A 1 454 ? -25.356 -28.824 18.348 1.00 85.25 454 ILE A O 1
ATOM 3730 N N . CYS A 1 455 ? -25.599 -26.741 17.521 1.00 87.25 455 CYS A N 1
ATOM 3731 C CA . CYS A 1 455 ? -25.442 -27.059 16.110 1.00 87.25 455 CYS A CA 1
ATOM 3732 C C . CYS A 1 455 ? -24.119 -26.557 15.528 1.00 87.25 455 CYS A C 1
ATOM 3734 O O . CYS A 1 455 ? -23.559 -25.551 15.965 1.00 87.25 455 CYS A O 1
ATOM 3736 N N . GLN A 1 456 ? -23.660 -27.243 14.486 1.00 82.75 456 GLN A N 1
ATOM 3737 C CA . GLN A 1 456 ? -22.470 -26.912 13.705 1.00 82.75 456 GLN A CA 1
ATOM 3738 C C . GLN A 1 456 ? -22.778 -26.969 12.203 1.00 82.75 456 GLN A C 1
ATOM 3740 O O . GLN A 1 456 ? -23.663 -27.716 11.777 1.00 82.75 456 GLN A O 1
ATOM 3745 N N . ASP A 1 457 ? -22.034 -26.196 11.411 1.00 81.25 457 ASP A N 1
ATOM 3746 C CA . ASP A 1 457 ? -22.138 -26.178 9.950 1.00 81.25 457 ASP A CA 1
ATOM 3747 C C . ASP A 1 457 ? -21.848 -27.559 9.339 1.00 81.25 457 ASP A C 1
ATOM 3749 O O . ASP A 1 457 ? -20.871 -28.232 9.681 1.00 81.25 457 ASP A O 1
ATOM 3753 N N . CYS A 1 458 ? -22.656 -27.950 8.356 1.00 77.50 458 CYS A N 1
ATOM 3754 C CA . CYS A 1 458 ? -22.307 -29.012 7.424 1.00 77.50 458 CYS A CA 1
ATOM 3755 C C . CYS A 1 458 ? -21.115 -28.566 6.561 1.00 77.50 458 CYS A C 1
ATOM 3757 O O . CYS A 1 458 ? -21.093 -27.449 6.042 1.00 77.50 458 CYS A O 1
ATOM 3759 N N . SER A 1 459 ? -20.141 -29.456 6.341 1.00 73.19 459 SER A N 1
ATOM 3760 C CA . SER A 1 459 ? -18.903 -29.135 5.605 1.00 73.19 459 SER A CA 1
ATOM 3761 C C . SER A 1 459 ? -19.102 -28.753 4.127 1.00 73.19 459 SER A C 1
ATOM 3763 O O . SER A 1 459 ? -18.175 -28.240 3.505 1.00 73.19 459 SER A O 1
ATOM 3765 N N . GLU A 1 460 ? -20.289 -28.989 3.560 1.00 71.38 460 GLU A N 1
ATOM 3766 C CA . GLU A 1 460 ? -20.627 -28.755 2.152 1.00 71.38 460 GLU A CA 1
ATOM 3767 C C . GLU A 1 460 ? -21.779 -27.752 2.023 1.00 71.38 460 GLU A C 1
ATOM 3769 O O . GLU A 1 460 ? -22.935 -28.108 2.217 1.00 71.38 460 GLU A O 1
ATOM 3774 N N . LYS A 1 461 ? -21.482 -26.507 1.628 1.00 70.56 461 LYS A N 1
ATOM 3775 C CA . LYS A 1 461 ? -22.446 -25.381 1.599 1.00 70.56 461 LYS A CA 1
ATOM 3776 C C . LYS A 1 461 ? -23.644 -25.540 0.648 1.00 70.56 461 LYS A C 1
ATOM 3778 O O . LYS A 1 461 ? -24.526 -24.687 0.629 1.00 70.56 461 LYS A O 1
ATOM 3783 N N . THR A 1 462 ? -23.657 -26.565 -0.201 1.00 71.56 462 THR A N 1
ATOM 3784 C CA . THR A 1 462 ? -24.786 -26.901 -1.088 1.00 71.56 462 THR A CA 1
ATOM 3785 C C . THR A 1 462 ? -25.780 -27.877 -0.447 1.00 71.56 462 THR A C 1
ATOM 3787 O O . THR A 1 462 ? -26.758 -28.264 -1.093 1.00 71.56 462 THR A O 1
ATOM 3790 N N . CYS A 1 463 ? -25.540 -28.259 0.808 1.00 77.75 463 CYS A N 1
ATOM 3791 C CA . CYS A 1 463 ? -26.334 -29.202 1.573 1.00 77.75 463 CYS A CA 1
ATOM 3792 C C . CYS A 1 463 ? -27.501 -28.535 2.315 1.00 77.75 463 CYS A C 1
ATOM 3794 O O . CYS A 1 463 ? -27.350 -27.459 2.881 1.00 77.75 463 CYS A O 1
ATOM 3796 N N . LEU A 1 464 ? -28.654 -29.206 2.356 1.00 78.38 464 LEU A N 1
ATOM 3797 C CA . LEU A 1 464 ? -29.808 -28.810 3.166 1.00 78.38 464 LEU A CA 1
ATOM 3798 C C . LEU A 1 464 ? -29.748 -29.475 4.554 1.00 78.38 464 LEU A C 1
ATOM 3800 O O . LEU A 1 464 ? -29.848 -28.783 5.564 1.00 78.38 464 LEU A O 1
ATOM 3804 N N . THR A 1 465 ? -29.503 -30.791 4.614 1.00 77.94 465 THR A N 1
ATOM 3805 C CA . THR A 1 465 ? -29.232 -31.529 5.866 1.00 77.94 465 THR A CA 1
ATOM 3806 C C . THR A 1 465 ? -28.070 -32.505 5.702 1.00 77.94 465 THR A C 1
ATOM 3808 O O . THR A 1 465 ? -27.993 -33.229 4.706 1.00 77.94 465 THR A O 1
ATOM 3811 N N . CYS A 1 466 ? -27.179 -32.573 6.694 1.00 79.50 466 CYS A N 1
ATOM 3812 C CA . CYS A 1 466 ? -26.077 -33.535 6.740 1.00 79.50 466 CYS A CA 1
ATOM 3813 C C . CYS A 1 466 ? -26.169 -34.472 7.949 1.00 79.50 466 CYS A C 1
ATOM 3815 O O . CYS A 1 466 ? -26.824 -34.180 8.948 1.00 79.50 466 CYS A O 1
ATOM 3817 N N . ILE A 1 467 ? -25.468 -35.598 7.844 1.00 80.19 467 ILE A N 1
ATOM 3818 C CA . ILE A 1 467 ? -25.332 -36.616 8.886 1.00 80.19 467 ILE A CA 1
ATOM 3819 C C . ILE A 1 467 ? -23.854 -36.882 9.176 1.00 80.19 467 ILE A C 1
ATOM 3821 O O . ILE A 1 467 ? -23.002 -36.741 8.296 1.00 80.19 467 ILE A O 1
ATOM 3825 N N . LEU A 1 468 ? -23.547 -37.307 10.401 1.00 73.50 468 LEU A N 1
ATOM 3826 C CA . LEU A 1 468 ? -22.257 -37.916 10.722 1.00 73.50 468 LEU A CA 1
ATOM 3827 C C . LEU A 1 468 ? -22.217 -39.328 10.125 1.00 73.50 468 LEU A C 1
ATOM 3829 O O . LEU A 1 468 ? -23.082 -40.154 10.423 1.00 73.50 468 LEU A O 1
ATOM 3833 N N . SER A 1 469 ? -21.229 -39.608 9.276 1.00 67.94 469 SER A N 1
ATOM 3834 C CA . SER A 1 469 ? -20.979 -40.963 8.781 1.00 67.94 469 SER A CA 1
ATOM 3835 C C . SER A 1 469 ? -20.313 -41.835 9.852 1.00 67.94 469 SER A C 1
ATOM 3837 O O . SER A 1 469 ? -19.847 -41.348 10.884 1.00 67.94 469 SER A O 1
ATOM 3839 N N . GLN A 1 470 ? -20.206 -43.141 9.585 1.00 60.69 470 GLN A N 1
ATOM 3840 C CA . GLN A 1 470 ? -19.470 -44.074 10.451 1.00 60.69 470 GLN A CA 1
ATOM 3841 C C . GLN A 1 470 ? -17.973 -43.725 10.586 1.00 60.69 470 GLN A C 1
ATOM 3843 O O . GLN A 1 470 ? -17.333 -44.151 11.541 1.00 60.69 470 GLN A O 1
ATOM 3848 N N . GLU A 1 471 ? -17.432 -42.909 9.677 1.00 64.25 471 GLU A N 1
ATOM 3849 C CA . GLU A 1 471 ? -16.051 -42.407 9.697 1.00 64.25 471 GLU A CA 1
ATOM 3850 C C . GLU A 1 471 ? -15.924 -41.036 10.394 1.00 64.25 471 GLU A C 1
ATOM 3852 O O . GLU A 1 471 ? -14.911 -40.362 10.244 1.00 64.25 471 GLU A O 1
ATOM 3857 N N . GLN A 1 472 ? -16.966 -40.580 11.105 1.00 63.12 472 GLN A N 1
ATOM 3858 C CA . GLN A 1 472 ? -17.084 -39.243 11.721 1.00 63.12 472 GLN A CA 1
ATOM 3859 C C . GLN A 1 472 ? -17.063 -38.057 10.733 1.00 63.12 472 GLN A C 1
ATOM 3861 O O . GLN A 1 472 ? -17.204 -36.905 11.142 1.00 63.12 472 GLN A O 1
ATOM 3866 N N . ASN A 1 473 ? -16.972 -38.321 9.429 1.00 66.56 473 ASN A N 1
ATOM 3867 C CA . ASN A 1 473 ? -17.067 -37.309 8.383 1.00 66.56 473 ASN A CA 1
ATOM 3868 C C . ASN A 1 473 ? -18.521 -36.848 8.201 1.00 66.56 473 ASN A C 1
ATOM 3870 O O . ASN A 1 473 ? -19.439 -37.664 8.090 1.00 66.56 473 ASN A O 1
ATOM 3874 N N . LEU A 1 474 ? -18.734 -35.534 8.108 1.00 74.50 474 LEU A N 1
ATOM 3875 C CA . LEU A 1 474 ? -20.029 -34.961 7.738 1.00 74.50 474 LEU A CA 1
ATOM 3876 C C . LEU A 1 474 ? -20.317 -35.298 6.267 1.00 74.50 474 LEU A C 1
ATOM 3878 O O . LEU A 1 474 ? -19.521 -34.997 5.377 1.00 74.50 474 LEU A O 1
ATOM 3882 N N . GLN A 1 475 ? -21.442 -35.957 6.008 1.00 75.44 475 GLN A N 1
ATOM 3883 C CA . GLN A 1 475 ? -21.902 -36.327 4.669 1.00 75.44 475 GLN A CA 1
ATOM 3884 C C . GLN A 1 475 ? -23.257 -35.685 4.409 1.00 75.44 475 GLN A C 1
ATOM 3886 O O . GLN A 1 475 ? -24.141 -35.728 5.266 1.00 75.44 475 GLN A O 1
ATOM 3891 N N . CYS A 1 476 ? -23.440 -35.094 3.229 1.00 77.69 476 CYS A N 1
ATOM 3892 C CA . CYS A 1 476 ? -24.726 -34.515 2.888 1.00 77.69 476 CYS A CA 1
ATOM 3893 C C . CYS A 1 476 ? -25.785 -35.599 2.643 1.00 77.69 476 CYS A C 1
ATOM 3895 O O . CYS A 1 476 ? -25.553 -36.544 1.888 1.00 77.69 476 CYS A O 1
ATOM 3897 N N . GLN A 1 477 ? -26.946 -35.441 3.280 1.00 80.38 477 GLN A N 1
ATOM 3898 C CA . GLN A 1 477 ? -28.089 -36.348 3.193 1.00 80.38 477 GLN A CA 1
ATOM 3899 C C . GLN A 1 477 ? -29.163 -35.808 2.238 1.00 80.38 477 GLN A C 1
ATOM 3901 O O . GLN A 1 477 ? -29.729 -36.575 1.461 1.00 80.38 477 GLN A O 1
ATOM 3906 N N . THR A 1 478 ? -29.439 -34.500 2.279 1.00 79.50 478 THR A N 1
ATOM 3907 C CA . THR A 1 478 ? -30.408 -33.833 1.394 1.00 79.50 478 THR A CA 1
ATOM 3908 C C . THR A 1 478 ? -29.835 -32.537 0.827 1.00 79.50 478 THR A C 1
ATOM 3910 O O . THR A 1 478 ? -29.066 -31.848 1.491 1.00 79.50 478 THR A O 1
ATOM 3913 N N . CYS A 1 479 ? -30.209 -32.195 -0.405 1.00 82.44 479 CYS A N 1
ATOM 3914 C CA . CYS A 1 479 ? -29.730 -31.011 -1.121 1.00 82.44 479 CYS A CA 1
ATOM 3915 C C . CYS A 1 479 ? -30.856 -29.988 -1.306 1.00 82.44 479 CYS A C 1
ATOM 3917 O O . CYS A 1 479 ? -32.019 -30.377 -1.404 1.00 82.44 479 CYS A O 1
ATOM 3919 N N . TYR A 1 480 ? -30.515 -28.703 -1.447 1.00 79.06 480 TYR A N 1
ATOM 3920 C CA . TYR A 1 480 ? -31.475 -27.701 -1.934 1.00 79.06 480 TYR A CA 1
ATOM 3921 C C . TYR A 1 480 ? -31.951 -28.026 -3.360 1.00 79.06 480 TYR A C 1
ATOM 3923 O O . TYR A 1 480 ? -31.209 -28.649 -4.125 1.00 79.06 480 TYR A O 1
ATOM 3931 N N . ASP A 1 481 ? -33.144 -27.544 -3.718 1.00 76.56 481 ASP A N 1
ATOM 3932 C CA . ASP A 1 481 ? -33.845 -27.813 -4.981 1.00 76.56 481 ASP A CA 1
ATOM 3933 C C . ASP A 1 481 ? -32.961 -27.846 -6.242 1.00 76.56 481 ASP A C 1
ATOM 3935 O O . ASP A 1 481 ? -32.025 -27.062 -6.423 1.00 76.56 481 ASP A O 1
ATOM 3939 N N . GLN A 1 482 ? -33.332 -28.738 -7.168 1.00 74.81 482 GLN A N 1
ATOM 3940 C CA . GLN A 1 482 ? -32.673 -28.957 -8.468 1.00 74.81 482 GLN A CA 1
ATOM 3941 C C . GLN A 1 482 ? -31.223 -29.483 -8.381 1.00 74.81 482 GLN A C 1
ATOM 3943 O O . GLN A 1 482 ? -30.469 -29.399 -9.355 1.00 74.81 482 GLN A O 1
ATOM 3948 N N . GLN A 1 483 ? -30.838 -30.071 -7.243 1.00 83.06 483 GLN A N 1
ATOM 3949 C CA . GLN A 1 483 ? -29.552 -30.749 -7.048 1.00 83.06 483 GLN A CA 1
ATOM 3950 C C . GLN A 1 483 ? -29.723 -32.234 -6.719 1.00 83.06 483 GLN A C 1
ATOM 3952 O O . GLN A 1 483 ? -30.739 -32.645 -6.161 1.00 83.06 483 GLN A O 1
ATOM 3957 N N . ILE A 1 484 ? -28.705 -33.033 -7.047 1.00 85.88 484 ILE A N 1
ATOM 3958 C CA . ILE A 1 484 ? -28.655 -34.471 -6.749 1.00 85.88 484 ILE A CA 1
ATOM 3959 C C . ILE A 1 484 ? -27.609 -34.740 -5.657 1.00 85.88 484 ILE A C 1
ATOM 3961 O O . ILE A 1 484 ? -26.464 -34.304 -5.823 1.00 85.88 484 ILE A O 1
ATOM 3965 N N . PRO A 1 485 ? -27.952 -35.476 -4.580 1.00 84.50 485 PRO A N 1
ATOM 3966 C CA . PRO A 1 485 ? -26.971 -36.015 -3.647 1.00 84.50 485 PRO A CA 1
ATOM 3967 C C . PRO A 1 485 ? -26.237 -37.206 -4.279 1.00 84.50 485 PRO A C 1
ATOM 3969 O O . PRO A 1 485 ? -26.850 -38.191 -4.691 1.00 84.50 485 PRO A O 1
ATOM 3972 N N . TYR A 1 486 ? -24.909 -37.142 -4.335 1.00 84.88 486 TYR A N 1
ATOM 3973 C CA . TYR A 1 486 ? -24.053 -38.245 -4.772 1.00 84.88 486 TYR A CA 1
ATOM 3974 C C . TYR A 1 486 ? -22.763 -38.249 -3.948 1.00 84.88 486 TYR A C 1
ATOM 3976 O O . TYR A 1 486 ? -22.118 -37.214 -3.808 1.00 84.88 486 TYR A O 1
ATOM 3984 N N . GLN A 1 487 ? -22.403 -39.402 -3.371 1.00 82.81 487 GLN A N 1
ATOM 3985 C CA . GLN A 1 487 ? -21.195 -39.577 -2.541 1.00 82.81 487 GLN A CA 1
ATOM 3986 C C . GLN A 1 487 ? -20.994 -38.455 -1.492 1.00 82.81 487 GLN A C 1
ATOM 3988 O O . GLN A 1 487 ? -19.918 -37.873 -1.368 1.00 82.81 487 GLN A O 1
ATOM 3993 N N . GLY A 1 488 ? -22.069 -38.112 -0.770 1.00 76.69 488 GLY A N 1
ATOM 3994 C CA . GLY A 1 488 ? -22.054 -37.117 0.310 1.00 76.69 488 GLY A CA 1
ATOM 3995 C C . GLY A 1 488 ? -21.977 -35.648 -0.127 1.00 76.69 488 GLY A C 1
ATOM 3996 O O . GLY A 1 488 ? -21.881 -34.783 0.742 1.00 76.69 488 GLY A O 1
ATOM 3997 N N . LYS A 1 489 ? -22.037 -35.350 -1.433 1.00 81.88 489 LYS A N 1
ATOM 3998 C CA . LYS A 1 489 ? -21.989 -33.996 -2.016 1.00 81.88 489 LYS A CA 1
ATOM 3999 C C . LYS A 1 489 ? -23.224 -33.715 -2.879 1.00 81.88 489 LYS A C 1
ATOM 4001 O O . LYS A 1 489 ? -23.835 -34.639 -3.413 1.00 81.88 489 LYS A O 1
ATOM 4006 N N . CYS A 1 490 ? -23.568 -32.439 -3.049 1.00 85.31 490 CYS A N 1
ATOM 4007 C CA . CYS A 1 490 ? -24.691 -31.993 -3.880 1.00 85.31 490 CYS A CA 1
ATOM 4008 C C . CYS A 1 490 ? -24.212 -31.405 -5.212 1.00 85.31 490 CYS A C 1
ATOM 4010 O O . CYS A 1 490 ? -23.402 -30.476 -5.225 1.00 85.31 490 CYS A O 1
ATOM 4012 N N . TYR A 1 491 ? -24.752 -31.914 -6.322 1.00 86.19 491 TYR A N 1
ATOM 4013 C CA . TYR A 1 491 ? -24.371 -31.523 -7.683 1.00 86.19 491 TYR A CA 1
ATOM 4014 C C . TYR A 1 491 ? -25.520 -30.850 -8.439 1.00 86.19 491 TYR A C 1
ATOM 4016 O O . TYR A 1 491 ? -26.678 -31.244 -8.299 1.00 86.19 491 TYR A O 1
ATOM 4024 N N . LYS A 1 492 ? -25.190 -29.857 -9.275 1.00 86.88 492 LYS A N 1
ATOM 4025 C CA . LYS A 1 492 ? -26.127 -29.118 -10.144 1.00 86.88 492 LYS A CA 1
ATOM 4026 C C . LYS A 1 492 ? -26.071 -29.640 -11.576 1.00 86.88 492 LYS A C 1
ATOM 4028 O O . LYS A 1 492 ? -25.043 -30.160 -12.000 1.00 86.88 492 LYS A O 1
ATOM 4033 N N . LYS A 1 493 ? -27.144 -29.427 -12.345 1.00 84.00 493 LYS A N 1
ATOM 4034 C CA . LYS A 1 493 ? -27.261 -29.892 -13.738 1.00 84.00 493 LYS A CA 1
ATOM 4035 C C . LYS A 1 493 ? -26.095 -29.464 -14.639 1.00 84.00 493 LYS A C 1
ATOM 4037 O O . LYS A 1 493 ? -25.652 -30.255 -15.466 1.00 84.00 493 LYS A O 1
ATOM 4042 N N . ASP A 1 494 ? -25.586 -28.250 -14.444 1.00 84.06 494 ASP A N 1
ATOM 4043 C CA . ASP A 1 494 ? -24.497 -27.676 -15.248 1.00 84.06 494 ASP A CA 1
ATOM 4044 C C . ASP A 1 494 ? -23.094 -28.130 -14.791 1.00 84.06 494 ASP A C 1
ATOM 4046 O O . ASP A 1 494 ? -22.105 -27.852 -15.463 1.00 84.06 494 ASP A O 1
ATOM 4050 N N . ASN A 1 495 ? -22.999 -28.832 -13.655 1.00 84.94 495 ASN A N 1
ATOM 4051 C CA . ASN A 1 495 ? -21.763 -29.396 -13.111 1.00 84.94 495 ASN A CA 1
ATOM 4052 C C . ASN A 1 495 ? -22.041 -30.761 -12.435 1.00 84.94 495 ASN A C 1
ATOM 4054 O O . ASN A 1 495 ? -22.069 -30.839 -11.200 1.00 84.94 495 ASN A O 1
ATOM 4058 N N . PRO A 1 496 ? -22.311 -31.823 -13.222 1.00 87.31 496 PRO A N 1
ATOM 4059 C CA . PRO A 1 496 ? -22.521 -33.177 -12.711 1.00 87.31 496 PRO A CA 1
ATOM 4060 C C . PRO A 1 496 ? -21.230 -33.776 -12.112 1.00 87.31 496 PRO A C 1
ATOM 4062 O O . PRO A 1 496 ? -20.131 -33.337 -12.456 1.00 87.31 496 PRO A O 1
ATOM 4065 N N . PRO A 1 497 ? -21.330 -34.809 -11.254 1.00 89.56 497 PRO A N 1
ATOM 4066 C CA . PRO A 1 497 ? -20.165 -35.535 -10.763 1.00 89.56 497 PRO A CA 1
ATOM 4067 C C . PRO A 1 497 ? -19.425 -36.256 -11.900 1.00 89.56 497 PRO A C 1
ATOM 4069 O O . PRO A 1 497 ? -20.040 -36.943 -12.718 1.00 89.56 497 PRO A O 1
ATOM 4072 N N . ASN A 1 498 ? -18.092 -36.145 -11.917 1.00 89.81 498 ASN A N 1
ATOM 4073 C CA . ASN A 1 498 ? -17.232 -36.904 -12.829 1.00 89.81 498 ASN A CA 1
ATOM 4074 C C . ASN A 1 498 ? -17.474 -38.420 -12.689 1.00 89.81 498 ASN A C 1
ATOM 4076 O O . ASN A 1 498 ? -17.697 -38.918 -11.587 1.00 89.81 498 ASN A O 1
ATOM 4080 N N . ASN A 1 499 ? -17.326 -39.151 -13.797 1.00 91.00 499 ASN A N 1
ATOM 4081 C CA . ASN A 1 499 ? -17.562 -40.594 -13.894 1.00 91.00 499 ASN A CA 1
ATOM 4082 C C . ASN A 1 499 ? -19.009 -40.980 -13.520 1.00 91.00 499 ASN A C 1
ATOM 4084 O O . ASN A 1 499 ? -19.232 -41.952 -12.800 1.00 91.00 499 ASN A O 1
ATOM 4088 N N . THR A 1 500 ? -20.004 -40.216 -13.998 1.00 91.75 500 THR A N 1
ATOM 4089 C CA . THR A 1 500 ? -21.424 -40.572 -13.819 1.00 91.75 500 THR A CA 1
ATOM 4090 C C . THR A 1 500 ? -22.313 -40.355 -15.047 1.00 91.75 500 THR A C 1
ATOM 4092 O O . THR A 1 500 ? -22.014 -39.583 -15.962 1.00 91.75 500 THR A O 1
ATOM 4095 N N . TYR A 1 501 ? -23.456 -41.041 -15.025 1.00 91.81 501 TYR A N 1
ATOM 4096 C CA . TYR A 1 501 ? -24.688 -40.683 -15.718 1.00 91.81 501 TYR A CA 1
ATOM 4097 C C . TYR A 1 501 ? -25.704 -40.204 -14.670 1.00 91.81 501 TYR A C 1
ATOM 4099 O O . TYR A 1 501 ? -26.009 -40.943 -13.734 1.00 91.81 501 TYR A O 1
ATOM 4107 N N . CYS A 1 502 ? -26.254 -38.998 -14.835 1.00 90.56 502 CYS A N 1
ATOM 4108 C CA . CYS A 1 502 ? -27.264 -38.439 -13.931 1.00 90.56 502 CYS A CA 1
ATOM 4109 C C . CYS A 1 502 ? -28.625 -38.292 -14.617 1.00 90.56 502 CYS A C 1
ATOM 4111 O O . CYS A 1 502 ? -28.775 -37.547 -15.589 1.00 90.56 502 CYS A O 1
ATOM 4113 N N . ASP A 1 503 ? -29.635 -38.959 -14.064 1.00 88.56 503 ASP A N 1
ATOM 4114 C CA . ASP A 1 503 ? -31.033 -38.794 -14.439 1.00 88.56 503 ASP A CA 1
ATOM 4115 C C . ASP A 1 503 ? -31.676 -37.706 -13.569 1.00 88.56 503 ASP A C 1
ATOM 4117 O O . ASP A 1 503 ? -32.235 -37.958 -12.498 1.00 88.56 503 ASP A O 1
ATOM 4121 N N . TRP A 1 504 ? -31.618 -36.472 -14.070 1.00 86.19 504 TRP A N 1
ATOM 4122 C CA . TRP A 1 504 ? -32.204 -35.285 -13.441 1.00 86.19 504 TRP A CA 1
ATOM 4123 C C . TRP A 1 504 ? -33.736 -35.332 -13.306 1.00 86.19 504 TRP A C 1
ATOM 4125 O O . TRP A 1 504 ? -34.287 -34.507 -12.586 1.00 86.19 504 TRP A O 1
ATOM 4135 N N . SER A 1 505 ? -34.431 -36.285 -13.947 1.00 84.69 505 SER A N 1
ATOM 4136 C CA . SER A 1 505 ? -35.876 -36.495 -13.743 1.00 84.69 505 SER A CA 1
ATOM 4137 C C . SER A 1 505 ? -36.192 -37.382 -12.534 1.00 84.69 505 SER A C 1
ATOM 4139 O O . SER A 1 505 ? -37.279 -37.284 -11.972 1.00 84.69 505 SER A O 1
ATOM 4141 N N . LYS A 1 506 ? -35.239 -38.229 -12.122 1.00 84.12 506 LYS A N 1
ATOM 4142 C CA . LYS A 1 506 ? -35.347 -39.137 -10.965 1.00 84.12 506 LYS A CA 1
ATOM 4143 C C . LYS A 1 506 ? -34.438 -38.741 -9.794 1.00 84.12 506 LYS A C 1
ATOM 4145 O O . LYS A 1 506 ? -34.405 -39.448 -8.794 1.00 84.12 506 LYS A O 1
ATOM 4150 N N . LEU A 1 507 ? -33.695 -37.641 -9.941 1.00 84.44 507 LEU A N 1
ATOM 4151 C CA . LEU A 1 507 ? -32.696 -37.132 -8.997 1.00 84.44 507 LEU A CA 1
ATOM 4152 C C . LEU A 1 507 ? -31.670 -38.193 -8.547 1.00 84.44 507 LEU A C 1
ATOM 4154 O O . LEU A 1 507 ? -31.328 -38.284 -7.372 1.00 84.44 507 LEU A O 1
ATOM 4158 N N . ILE A 1 508 ? -31.165 -38.990 -9.496 1.00 85.31 508 ILE A N 1
ATOM 4159 C CA . ILE A 1 508 ? -30.180 -40.053 -9.240 1.00 85.31 508 ILE A CA 1
ATOM 4160 C C . ILE A 1 508 ? -28.986 -39.951 -10.195 1.00 85.31 508 ILE A C 1
ATOM 4162 O O . ILE A 1 508 ? -29.158 -39.740 -11.395 1.00 85.31 508 ILE A O 1
ATOM 4166 N N . CYS A 1 509 ? -27.777 -40.147 -9.666 1.00 90.38 509 CYS A N 1
ATOM 4167 C CA . CYS A 1 509 ? -26.558 -40.351 -10.449 1.00 90.38 509 CYS A CA 1
ATOM 4168 C C . CYS A 1 509 ? -26.038 -41.780 -10.244 1.00 90.38 509 CYS A C 1
ATOM 4170 O O . CYS A 1 509 ? -26.067 -42.305 -9.131 1.00 90.38 509 CYS A O 1
ATOM 4172 N N . LEU A 1 510 ? -25.566 -42.402 -11.323 1.00 89.69 510 LEU A N 1
ATOM 4173 C CA . LEU A 1 510 ? -24.992 -43.749 -11.360 1.00 89.69 510 LEU A CA 1
ATOM 4174 C C . LEU A 1 510 ? -23.576 -43.674 -11.956 1.00 89.69 510 LEU A C 1
ATOM 4176 O O . LEU A 1 510 ? -23.378 -42.884 -12.880 1.00 89.69 510 LEU A O 1
ATOM 4180 N N . PRO A 1 511 ? -22.601 -44.470 -11.482 1.00 89.00 511 PRO A N 1
ATOM 4181 C CA . PRO A 1 511 ? -21.245 -44.458 -12.030 1.00 89.00 511 PRO A CA 1
ATOM 4182 C C . PRO A 1 511 ? -21.198 -44.943 -13.489 1.00 89.00 511 PRO A C 1
ATOM 4184 O O . PRO A 1 511 ? -22.051 -45.727 -13.916 1.00 89.00 511 PRO A O 1
ATOM 4187 N N . CYS A 1 512 ? -20.194 -44.510 -14.258 1.00 88.81 512 CYS A N 1
ATOM 4188 C CA . CYS A 1 512 ? -19.946 -45.067 -15.591 1.00 88.81 512 CYS A CA 1
ATOM 4189 C C . CYS A 1 512 ? -19.189 -46.401 -15.516 1.00 88.81 512 CYS A C 1
ATOM 4191 O O . CYS A 1 512 ? -18.435 -46.665 -14.581 1.00 88.81 512 CYS A O 1
ATOM 4193 N N . THR A 1 513 ? -19.358 -47.232 -16.547 1.00 86.88 513 THR A N 1
ATOM 4194 C CA . THR A 1 513 ? -18.633 -48.510 -16.682 1.00 86.88 513 THR A CA 1
ATOM 4195 C C . THR A 1 513 ? -17.155 -48.304 -17.050 1.00 86.88 513 THR A C 1
ATOM 4197 O O . THR A 1 513 ? -16.304 -49.101 -16.665 1.00 86.88 513 THR A O 1
ATOM 4200 N N . ASP A 1 514 ? -16.837 -47.230 -17.781 1.00 85.25 514 ASP A N 1
ATOM 4201 C CA . ASP A 1 514 ? -15.467 -46.825 -18.117 1.00 85.25 514 ASP A CA 1
ATOM 4202 C C . ASP A 1 514 ? -14.995 -45.713 -17.169 1.00 85.25 514 ASP A C 1
ATOM 4204 O O . ASP A 1 514 ? -15.518 -44.599 -17.202 1.00 85.25 514 ASP A O 1
ATOM 4208 N N . LEU A 1 515 ? -13.973 -46.004 -16.358 1.00 86.75 515 LEU A N 1
ATOM 4209 C CA . LEU A 1 515 ? -13.360 -45.058 -15.413 1.00 86.75 515 LEU A CA 1
ATOM 4210 C C . LEU A 1 515 ? -12.675 -43.866 -16.108 1.00 86.75 515 LEU A C 1
ATOM 4212 O O . LEU A 1 515 ? -12.459 -42.824 -15.490 1.00 86.75 515 LEU A O 1
ATOM 4216 N N . SER A 1 516 ? -12.347 -44.012 -17.393 1.00 86.88 516 SER A N 1
ATOM 4217 C CA . SER A 1 516 ? -11.799 -42.964 -18.266 1.00 86.88 516 SER A CA 1
ATOM 4218 C C . SER A 1 516 ? -12.866 -41.932 -18.660 1.00 86.88 516 SER A C 1
ATOM 4220 O O . SER A 1 516 ? -12.561 -40.841 -19.145 1.00 86.88 516 SER A O 1
ATOM 4222 N N . CYS A 1 517 ? -14.142 -42.250 -18.437 1.00 90.44 517 CYS A N 1
ATOM 4223 C CA . CYS A 1 517 ? -15.252 -41.376 -18.758 1.00 90.44 517 CYS A CA 1
ATOM 4224 C C . CYS A 1 517 ? -15.520 -40.347 -17.648 1.00 90.44 517 CYS A C 1
ATOM 4226 O O . CYS A 1 517 ? -15.444 -40.649 -16.457 1.00 90.44 517 CYS A O 1
ATOM 4228 N N . LYS A 1 518 ? -15.865 -39.117 -18.041 1.00 90.31 518 LYS A N 1
ATOM 4229 C CA . LYS A 1 518 ? -16.270 -38.016 -17.150 1.00 90.31 518 LYS A CA 1
ATOM 4230 C C . LYS A 1 5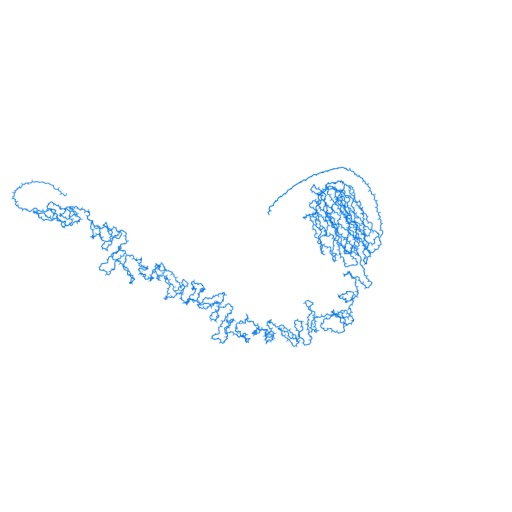18 ? -17.787 -37.865 -17.107 1.00 90.31 518 LYS A C 1
ATOM 4232 O O . LYS A 1 518 ? -18.325 -37.735 -16.014 1.00 90.31 518 LYS A O 1
ATOM 4237 N N . ILE A 1 519 ? -18.469 -37.963 -18.249 1.00 90.94 519 ILE A N 1
ATOM 4238 C CA . ILE A 1 519 ? -19.935 -38.071 -18.332 1.00 90.94 519 ILE A CA 1
ATOM 4239 C C . ILE A 1 519 ? -20.293 -39.145 -19.359 1.00 90.94 519 ILE A C 1
ATOM 4241 O O . ILE A 1 519 ? -19.863 -39.061 -20.511 1.00 90.94 519 ILE A O 1
ATOM 4245 N N . CYS A 1 520 ? -21.103 -40.128 -18.971 1.00 91.69 520 CYS A N 1
ATOM 4246 C CA . CYS A 1 520 ? -21.554 -41.213 -19.848 1.00 91.69 520 CYS A CA 1
ATOM 4247 C C . CYS A 1 520 ? -23.039 -41.116 -20.222 1.00 91.69 520 CYS A C 1
ATOM 4249 O O . CYS A 1 520 ? -23.844 -40.431 -19.591 1.00 91.69 520 CYS A O 1
ATOM 4251 N N . SER A 1 521 ? -23.398 -41.850 -21.274 1.00 90.56 521 SER A N 1
ATOM 4252 C CA . SER A 1 521 ? -24.783 -42.168 -21.624 1.00 90.56 521 SER A CA 1
ATOM 4253 C C . SER A 1 521 ? -25.434 -43.102 -20.590 1.00 90.56 521 SER A C 1
ATOM 4255 O O . SER A 1 521 ? -24.767 -43.653 -19.709 1.00 90.56 521 SER A O 1
ATOM 4257 N N . ASN A 1 522 ? -26.756 -43.271 -20.686 1.00 86.56 522 ASN A N 1
ATOM 4258 C CA . ASN A 1 522 ? -27.534 -44.124 -19.786 1.00 86.56 522 ASN A CA 1
ATOM 4259 C C . ASN A 1 522 ? -26.947 -45.560 -19.732 1.00 86.56 522 ASN A C 1
ATOM 4261 O O . ASN A 1 522 ? -26.713 -46.129 -20.798 1.00 86.56 522 ASN A O 1
ATOM 4265 N N . PRO A 1 523 ? -26.744 -46.169 -18.543 1.00 82.62 523 PRO A N 1
ATOM 4266 C CA . PRO A 1 523 ? -26.191 -47.524 -18.406 1.00 82.62 523 PRO A CA 1
ATOM 4267 C C . PRO A 1 523 ? -26.934 -48.633 -19.170 1.00 82.62 523 PRO A C 1
ATOM 4269 O O . PRO A 1 523 ? -26.345 -49.669 -19.458 1.00 82.62 523 PRO A O 1
ATOM 4272 N N . ASN A 1 524 ? -28.208 -48.425 -19.519 1.00 83.31 524 ASN A N 1
ATOM 4273 C CA . ASN A 1 524 ? -29.004 -49.374 -20.304 1.00 83.31 524 ASN A CA 1
ATOM 4274 C C . ASN A 1 524 ? -28.689 -49.328 -21.814 1.00 83.31 524 ASN A C 1
ATOM 4276 O O . ASN A 1 524 ? -29.139 -50.200 -22.557 1.00 83.31 524 ASN A O 1
ATOM 4280 N N . SER A 1 525 ? -27.937 -48.328 -22.287 1.00 79.38 525 SER A N 1
ATOM 4281 C CA . SER A 1 525 ? -27.374 -48.316 -23.639 1.00 79.38 525 SER A CA 1
ATOM 4282 C C . SER A 1 525 ? -26.180 -49.266 -23.693 1.00 79.38 525 SER A C 1
ATOM 4284 O O . SER A 1 525 ? -25.213 -49.075 -22.960 1.00 79.38 525 SER A O 1
ATOM 4286 N N . ILE A 1 526 ? -26.220 -50.274 -24.569 1.00 78.81 526 ILE A N 1
ATOM 4287 C CA . ILE A 1 526 ? -25.144 -51.265 -24.720 1.00 78.81 526 ILE A CA 1
ATOM 4288 C C . ILE A 1 526 ? -24.527 -51.138 -26.126 1.00 78.81 526 ILE A C 1
ATOM 4290 O O . ILE A 1 526 ? -25.246 -51.341 -27.105 1.00 78.81 526 ILE A O 1
ATOM 4294 N N . PRO A 1 527 ? -23.215 -50.849 -26.260 1.00 81.62 527 PRO A N 1
ATOM 4295 C CA . PRO A 1 527 ? -22.276 -50.479 -25.195 1.00 81.62 527 PRO A CA 1
ATOM 4296 C C . PRO A 1 527 ? -22.574 -49.084 -24.619 1.00 81.62 527 PRO A C 1
ATOM 4298 O O . PRO A 1 527 ? -23.045 -48.199 -25.336 1.00 81.62 527 PRO A O 1
ATOM 4301 N N . GLN A 1 528 ? -22.242 -48.866 -23.343 1.00 87.38 528 GLN A N 1
ATOM 4302 C CA . GLN A 1 528 ? -22.396 -47.555 -22.713 1.00 87.38 528 GLN A CA 1
ATOM 4303 C C . GLN A 1 528 ? -21.371 -46.587 -23.313 1.00 87.38 528 GLN A C 1
ATOM 4305 O O . GLN A 1 528 ? -20.176 -46.680 -23.041 1.00 87.38 528 GLN A O 1
ATOM 4310 N N . GLN A 1 529 ? -21.837 -45.655 -24.141 1.00 90.75 529 GLN A N 1
ATOM 4311 C CA . GLN A 1 529 ? -20.986 -44.639 -24.755 1.00 90.75 529 GLN A CA 1
ATOM 4312 C C . GLN A 1 529 ? -20.607 -43.561 -23.739 1.00 90.75 529 GLN A C 1
ATOM 4314 O O . GLN A 1 529 ? -21.457 -43.083 -22.977 1.00 90.75 529 GLN A O 1
ATOM 4319 N N . CYS A 1 530 ? -19.352 -43.132 -23.781 1.00 91.75 530 CYS A N 1
ATOM 4320 C CA . CYS A 1 530 ? -18.883 -41.933 -23.113 1.00 91.75 530 CYS A CA 1
ATOM 4321 C C . CYS A 1 530 ? -19.208 -40.673 -23.934 1.00 91.75 530 CYS A C 1
ATOM 4323 O O . CYS A 1 530 ? -19.087 -40.672 -25.159 1.00 91.75 530 CYS A O 1
ATOM 4325 N N . LEU A 1 531 ? -19.623 -39.600 -23.256 1.00 89.75 531 LEU A N 1
ATOM 4326 C CA . LEU A 1 531 ? -20.018 -38.316 -23.852 1.00 89.75 531 LEU A CA 1
ATOM 4327 C C . LEU A 1 531 ? -18.949 -37.229 -23.644 1.00 89.75 531 LEU A C 1
ATOM 4329 O O . LEU A 1 531 ? -18.809 -36.330 -24.473 1.00 89.75 531 LEU A O 1
ATOM 4333 N N . SER A 1 532 ? -18.177 -37.319 -22.559 1.00 89.69 532 SER A N 1
ATOM 4334 C CA . SER A 1 532 ? -16.973 -36.518 -22.313 1.00 89.69 532 SER A CA 1
ATOM 4335 C C . SER A 1 532 ? -15.972 -37.296 -21.458 1.00 89.69 532 SER A C 1
ATOM 4337 O O . SER A 1 532 ? -16.367 -38.020 -20.546 1.00 89.69 532 SER A O 1
ATOM 4339 N N . CYS A 1 533 ? -14.680 -37.155 -21.750 1.00 90.75 533 CYS A N 1
ATOM 4340 C CA . CYS A 1 533 ? -13.601 -37.880 -21.072 1.00 90.75 533 CYS A CA 1
ATOM 4341 C C . CYS A 1 533 ? -13.066 -37.145 -19.843 1.00 90.75 533 CYS A C 1
ATOM 4343 O O . CYS A 1 533 ? -13.306 -35.946 -19.675 1.00 90.75 533 CYS A O 1
ATOM 4345 N N . GLN A 1 534 ? -12.332 -37.867 -18.991 1.00 88.25 534 GLN A N 1
ATOM 4346 C CA . GLN A 1 534 ? -11.523 -37.250 -17.937 1.00 88.25 534 GLN A CA 1
ATOM 4347 C C . GLN A 1 534 ? -10.440 -36.346 -18.555 1.00 88.25 534 GLN A C 1
ATOM 4349 O O . GLN A 1 534 ? -10.104 -36.453 -19.737 1.00 88.25 534 GLN A O 1
ATOM 4354 N N . ASP A 1 535 ? -9.904 -35.429 -17.755 1.00 85.19 535 ASP A N 1
ATOM 4355 C CA . ASP A 1 535 ? -8.999 -34.393 -18.254 1.00 85.19 535 ASP A CA 1
ATOM 4356 C C . ASP A 1 535 ? -7.687 -35.006 -18.804 1.00 85.19 535 ASP A C 1
ATOM 4358 O O . ASP A 1 535 ? -7.186 -36.009 -18.294 1.00 85.19 535 ASP A O 1
ATOM 4362 N N . ASN A 1 536 ? -7.132 -34.407 -19.865 1.00 84.19 536 ASN A N 1
ATOM 4363 C CA . ASN A 1 536 ? -5.992 -34.925 -20.651 1.00 84.19 536 ASN A CA 1
ATOM 4364 C C . ASN A 1 536 ? -6.232 -36.265 -21.386 1.00 84.19 536 ASN A C 1
ATOM 4366 O O . ASN A 1 536 ? -5.290 -37.016 -21.661 1.00 84.19 536 ASN A O 1
ATOM 4370 N N . GLN A 1 537 ? -7.480 -36.552 -21.763 1.00 89.50 537 GLN A N 1
ATOM 4371 C CA . GLN A 1 537 ? -7.843 -37.683 -22.623 1.00 89.50 537 GLN A CA 1
ATOM 4372 C C . GLN A 1 537 ? -8.622 -37.219 -23.860 1.00 89.50 537 GLN A C 1
ATOM 4374 O O . GLN A 1 537 ? -9.372 -36.248 -23.804 1.00 89.50 537 GLN A O 1
ATOM 4379 N N . PHE A 1 538 ? -8.452 -37.928 -24.974 1.00 91.38 538 PHE A N 1
ATOM 4380 C CA . PHE A 1 538 ? -9.175 -37.697 -26.219 1.00 91.38 538 PHE A CA 1
ATOM 4381 C C . PHE A 1 538 ? -10.454 -38.537 -26.294 1.00 91.38 538 PHE A C 1
ATOM 4383 O O . PHE A 1 538 ? -10.412 -39.751 -26.093 1.00 91.38 538 PHE A O 1
ATOM 4390 N N . LEU A 1 539 ? -11.568 -37.908 -26.676 1.00 91.69 539 LEU A N 1
ATOM 4391 C CA . LEU A 1 539 ? -12.812 -38.595 -27.022 1.00 91.69 539 LEU A CA 1
ATOM 4392 C C . LEU A 1 539 ? -12.787 -39.055 -28.490 1.00 91.69 539 LEU A C 1
ATOM 4394 O O . LEU A 1 539 ? -12.599 -38.242 -29.400 1.00 91.69 539 LEU A O 1
ATOM 4398 N N . TYR A 1 540 ? -13.034 -40.345 -28.723 1.00 91.69 540 TYR A N 1
ATOM 4399 C CA . TYR A 1 540 ? -13.199 -40.938 -30.052 1.00 91.69 540 TYR A CA 1
ATOM 4400 C C . TYR A 1 540 ? -14.176 -42.119 -30.005 1.00 91.69 540 TYR A C 1
ATOM 4402 O O . TYR A 1 540 ? -14.064 -42.969 -29.128 1.00 91.69 540 TYR A O 1
ATOM 4410 N N . ASP A 1 541 ? -15.137 -42.165 -30.933 1.00 88.56 541 ASP A N 1
ATOM 4411 C CA . ASP A 1 541 ? -16.128 -43.251 -31.079 1.00 88.56 541 ASP A CA 1
ATOM 4412 C C . ASP A 1 541 ? -16.794 -43.701 -29.753 1.00 88.56 541 ASP A C 1
ATOM 4414 O O . ASP A 1 541 ? -16.896 -44.883 -29.425 1.00 88.56 541 ASP A O 1
ATOM 4418 N N . GLY A 1 542 ? -17.190 -42.724 -28.926 1.00 87.62 542 GLY A N 1
ATOM 4419 C CA . GLY A 1 542 ? -17.816 -42.966 -27.621 1.00 87.62 542 GLY A CA 1
ATOM 4420 C C . GLY A 1 542 ? -16.886 -43.554 -26.549 1.00 87.62 542 GLY A C 1
ATOM 4421 O O . GLY A 1 542 ? -17.384 -44.072 -25.551 1.00 87.62 542 GLY A O 1
ATOM 4422 N N . LYS A 1 543 ? -15.562 -43.495 -26.735 1.00 89.62 543 LYS A N 1
ATOM 4423 C CA . LYS A 1 543 ? -14.531 -43.989 -25.808 1.00 89.62 543 LYS A CA 1
ATOM 4424 C C . LYS A 1 543 ? -13.440 -42.950 -25.568 1.00 89.62 543 LYS A C 1
ATOM 4426 O O . LYS A 1 543 ? -13.267 -42.018 -26.355 1.00 89.62 543 LYS A O 1
ATOM 4431 N N . CYS A 1 544 ? -12.690 -43.142 -24.489 1.00 91.31 544 CYS A N 1
ATOM 4432 C CA . CYS A 1 544 ? -11.631 -42.237 -24.065 1.00 91.31 544 CYS A CA 1
ATOM 4433 C C . CYS A 1 544 ? -10.247 -42.873 -24.216 1.00 91.31 544 CYS A C 1
ATOM 4435 O O . CYS A 1 544 ? -10.028 -44.023 -23.840 1.00 91.31 544 CYS A O 1
ATOM 4437 N N . TYR A 1 545 ? -9.312 -42.108 -24.776 1.00 89.75 545 TYR A N 1
ATOM 4438 C CA . TYR A 1 545 ? -7.944 -42.528 -25.075 1.00 89.75 545 TYR A CA 1
ATOM 4439 C C . TYR A 1 545 ? -6.953 -41.553 -24.435 1.00 89.75 545 TYR A C 1
ATOM 4441 O O . TYR A 1 545 ? -7.190 -40.346 -24.421 1.00 89.75 545 TYR A O 1
ATOM 4449 N N . SER A 1 546 ? -5.831 -42.035 -23.901 1.00 86.69 546 SER A N 1
ATOM 4450 C CA . SER A 1 546 ? -4.821 -41.138 -23.325 1.00 86.69 546 SER A CA 1
ATOM 4451 C C . SER A 1 546 ? -4.075 -40.373 -24.423 1.00 86.69 546 SER A C 1
ATOM 4453 O O . SER A 1 546 ? -3.841 -40.901 -25.509 1.00 86.69 546 SER A O 1
ATOM 4455 N N . GLN A 1 547 ? -3.644 -39.139 -24.141 1.00 84.12 547 GLN A N 1
ATOM 4456 C CA . GLN A 1 547 ? -2.869 -38.335 -25.102 1.00 84.12 547 GLN A CA 1
ATOM 4457 C C . GLN A 1 547 ? -1.570 -39.019 -25.573 1.00 84.12 547 GLN A C 1
ATOM 4459 O O . GLN A 1 547 ? -1.120 -38.773 -26.688 1.00 84.12 547 GLN A O 1
ATOM 4464 N N . ASN A 1 548 ? -1.003 -39.911 -24.752 1.00 83.06 548 ASN A N 1
ATOM 4465 C CA . ASN A 1 548 ? 0.201 -40.686 -25.068 1.00 83.06 548 ASN A CA 1
ATOM 4466 C C . ASN A 1 548 ? -0.070 -41.928 -25.942 1.00 83.06 548 ASN A C 1
ATOM 4468 O O . ASN A 1 548 ? 0.879 -42.540 -26.423 1.00 83.06 548 ASN A O 1
ATOM 4472 N N . ASN A 1 549 ? -1.333 -42.331 -26.111 1.00 83.12 549 ASN A N 1
ATOM 4473 C CA . ASN A 1 549 ? -1.737 -43.485 -26.916 1.00 83.12 549 ASN A CA 1
ATOM 4474 C C . ASN A 1 549 ? -3.068 -43.193 -27.648 1.00 83.12 549 ASN A C 1
ATOM 4476 O O . ASN A 1 549 ? -4.101 -43.787 -27.315 1.00 83.12 549 ASN A O 1
ATOM 4480 N N . PRO A 1 550 ? -3.073 -42.234 -28.598 1.00 84.31 550 PRO A N 1
ATOM 4481 C CA . PRO A 1 550 ? -4.252 -41.917 -29.395 1.00 84.31 550 PRO A CA 1
ATOM 4482 C C . PRO A 1 550 ? -4.650 -43.103 -30.296 1.00 84.31 550 PRO A C 1
ATOM 4484 O O . PRO A 1 550 ? -3.801 -43.919 -30.661 1.00 84.31 550 PRO A O 1
ATOM 4487 N N . PRO A 1 551 ? -5.929 -43.214 -30.691 1.00 86.94 551 PRO A N 1
ATOM 4488 C CA . PRO A 1 551 ? -6.387 -44.287 -31.565 1.00 86.94 551 PRO A CA 1
ATOM 4489 C C . PRO A 1 551 ? -5.776 -44.176 -32.972 1.00 86.94 551 PRO A C 1
ATOM 4491 O O . PRO A 1 551 ? -5.806 -43.112 -33.593 1.00 86.94 551 PRO A O 1
ATOM 4494 N N . ASN A 1 552 ? -5.270 -45.297 -33.498 1.00 86.19 552 ASN A N 1
ATOM 4495 C CA . ASN A 1 552 ? -4.754 -45.393 -34.868 1.00 86.19 552 ASN A CA 1
ATOM 4496 C C . ASN A 1 552 ? -5.791 -44.933 -35.908 1.00 86.19 552 ASN A C 1
ATOM 4498 O O . ASN A 1 552 ? -6.991 -45.163 -35.749 1.00 86.19 552 ASN A O 1
ATOM 4502 N N . ASN A 1 553 ? -5.300 -44.371 -37.015 1.00 89.31 553 ASN A N 1
ATOM 4503 C CA . ASN A 1 553 ? -6.100 -43.759 -38.076 1.00 89.31 553 ASN A CA 1
ATOM 4504 C C . ASN A 1 553 ? -6.933 -42.574 -37.560 1.00 89.31 553 ASN A C 1
ATOM 4506 O O . ASN A 1 553 ? -8.126 -42.455 -37.836 1.00 89.31 553 ASN A O 1
ATOM 4510 N N . THR A 1 554 ? -6.301 -41.674 -36.798 1.00 91.88 554 THR A N 1
ATOM 4511 C CA . THR A 1 554 ? -6.938 -40.409 -36.414 1.00 91.88 554 THR A CA 1
ATOM 4512 C C . THR A 1 554 ? -6.016 -39.190 -36.470 1.00 91.88 554 THR A C 1
ATOM 4514 O O . THR A 1 554 ? -4.790 -39.274 -36.383 1.00 91.88 554 THR A O 1
ATOM 4517 N N . TYR A 1 555 ? -6.649 -38.028 -36.612 1.00 91.69 555 TYR A N 1
ATOM 4518 C CA . TYR A 1 555 ? -6.141 -36.733 -36.181 1.00 91.69 555 TYR A CA 1
ATOM 4519 C C . TYR A 1 555 ? -6.814 -36.401 -34.845 1.00 91.69 555 TYR A C 1
ATOM 4521 O O . TYR A 1 555 ? -8.043 -36.400 -34.772 1.00 91.69 555 TYR A O 1
ATOM 4529 N N . CYS A 1 556 ? -6.034 -36.113 -33.802 1.00 91.00 556 CYS A N 1
ATOM 4530 C CA . CYS A 1 556 ? -6.549 -35.726 -32.488 1.00 91.00 556 CYS A CA 1
ATOM 4531 C C . CYS A 1 556 ? -6.231 -34.259 -32.201 1.00 91.00 556 CYS A C 1
ATOM 4533 O O . CYS A 1 556 ? -5.065 -33.876 -32.101 1.00 91.00 556 CYS A O 1
ATOM 4535 N N . ASP A 1 557 ? -7.272 -33.442 -32.060 1.00 88.44 557 ASP A N 1
ATOM 4536 C CA . ASP A 1 557 ? -7.136 -32.025 -31.744 1.00 88.44 557 ASP A CA 1
ATOM 4537 C C . ASP A 1 557 ? -6.921 -31.825 -30.237 1.00 88.44 557 ASP A C 1
ATOM 4539 O O . ASP A 1 557 ? -7.772 -32.168 -29.412 1.00 88.44 557 ASP A O 1
ATOM 4543 N N . GLN A 1 558 ? -5.778 -31.235 -29.882 1.00 85.81 558 GLN A N 1
ATOM 4544 C CA . GLN A 1 558 ? -5.413 -30.907 -28.504 1.00 85.81 558 GLN A CA 1
ATOM 4545 C C . GLN A 1 558 ? -6.286 -29.799 -27.892 1.00 85.81 558 GLN A C 1
ATOM 4547 O O . GLN A 1 558 ? -6.402 -29.752 -26.671 1.00 85.81 558 GLN A O 1
ATOM 4552 N N . ALA A 1 559 ? -6.917 -28.936 -28.699 1.00 85.75 559 ALA A N 1
ATOM 4553 C CA . ALA A 1 559 ? -7.758 -27.847 -28.201 1.00 85.75 559 ALA A CA 1
ATOM 4554 C C . ALA A 1 559 ? -9.174 -28.315 -27.821 1.00 85.75 559 ALA A C 1
ATOM 4556 O O . ALA A 1 559 ? -9.688 -27.925 -26.774 1.00 85.75 559 ALA A O 1
ATOM 4557 N N . THR A 1 560 ? -9.811 -29.164 -28.637 1.00 86.62 560 THR A N 1
ATOM 4558 C CA . THR A 1 560 ? -11.153 -29.717 -28.349 1.00 86.62 560 THR A CA 1
ATOM 4559 C C . THR A 1 560 ? -11.145 -31.080 -27.651 1.00 86.62 560 THR A C 1
ATOM 4561 O O . THR A 1 560 ? -12.215 -31.563 -27.274 1.00 86.62 560 THR A O 1
ATOM 4564 N N . LEU A 1 561 ? -9.969 -31.698 -27.477 1.00 89.44 561 LEU A N 1
ATOM 4565 C CA . LEU A 1 561 ? -9.772 -33.049 -26.931 1.00 89.44 561 LEU A CA 1
ATOM 4566 C C . LEU A 1 561 ? -10.632 -34.122 -27.626 1.00 89.44 561 LEU A C 1
ATOM 4568 O O . LEU A 1 561 ? -11.180 -35.031 -26.998 1.00 89.44 561 LEU A O 1
ATOM 4572 N N . LYS A 1 562 ? -10.734 -34.033 -28.955 1.00 89.38 562 LYS A N 1
ATOM 4573 C CA . LYS A 1 562 ? -11.485 -34.972 -29.801 1.00 89.38 562 LYS A CA 1
ATOM 4574 C C . LYS A 1 562 ? -10.617 -35.476 -30.942 1.00 89.38 562 LYS A C 1
ATOM 4576 O O . LYS A 1 562 ? -9.879 -34.700 -31.548 1.00 89.38 562 LYS A O 1
ATOM 4581 N N . CYS A 1 563 ? -10.754 -36.758 -31.269 1.00 91.12 563 CYS A N 1
ATOM 4582 C CA . CYS A 1 563 ? -10.163 -37.314 -32.482 1.00 91.12 563 CYS A CA 1
ATOM 4583 C C . CYS A 1 563 ? -11.189 -37.416 -33.615 1.00 91.12 563 CYS A C 1
ATOM 4585 O O . CYS A 1 563 ? -12.384 -37.613 -33.390 1.00 91.12 563 CYS A O 1
ATOM 4587 N N . GLN A 1 564 ? -10.704 -37.304 -34.846 1.00 89.56 564 GLN A N 1
ATOM 4588 C CA . GLN A 1 564 ? -11.444 -37.521 -36.086 1.00 89.56 564 GLN A CA 1
ATOM 4589 C C . GLN A 1 564 ? -10.670 -38.522 -36.944 1.00 89.56 564 GLN A C 1
ATOM 4591 O O . GLN A 1 564 ? -9.440 -38.519 -36.940 1.00 89.56 564 GLN A O 1
ATOM 4596 N N . LYS A 1 565 ? -11.378 -39.386 -37.672 1.00 89.25 565 LYS A N 1
ATOM 4597 C CA . LYS A 1 565 ? -10.760 -40.421 -38.510 1.00 89.25 565 LYS A CA 1
ATOM 4598 C C . LYS A 1 565 ? -9.982 -39.805 -39.685 1.00 89.25 565 LYS A C 1
ATOM 4600 O O . LYS A 1 565 ? -10.408 -38.786 -40.228 1.00 89.25 565 LYS A O 1
ATOM 4605 N N . CYS A 1 566 ? -8.869 -40.414 -40.094 1.00 88.62 566 CYS A N 1
ATOM 4606 C CA . CYS A 1 566 ? -8.134 -39.977 -41.285 1.00 88.62 566 CYS A CA 1
ATOM 4607 C C . CYS A 1 566 ? -8.864 -40.368 -42.583 1.00 88.62 566 CYS A C 1
ATOM 4609 O O . CYS A 1 566 ? -9.543 -41.395 -42.644 1.00 88.62 566 CYS A O 1
ATOM 4611 N N . ASN A 1 567 ? -8.689 -39.574 -43.645 1.00 85.12 567 ASN A N 1
ATOM 4612 C CA . ASN A 1 567 ? -9.231 -39.901 -44.969 1.00 85.12 567 ASN A CA 1
ATOM 4613 C C . ASN A 1 567 ? -8.462 -41.049 -45.658 1.00 85.12 567 ASN A C 1
ATOM 4615 O O . ASN A 1 567 ? -9.069 -41.853 -46.361 1.00 85.12 567 ASN A O 1
ATOM 4619 N N . ASP A 1 568 ? -7.144 -41.154 -45.445 1.00 81.88 568 ASP A N 1
ATOM 4620 C CA . ASP A 1 568 ? -6.343 -42.304 -45.888 1.00 81.88 568 ASP A CA 1
ATOM 4621 C C . ASP A 1 568 ? -6.424 -43.440 -44.853 1.00 81.88 568 ASP A C 1
ATOM 4623 O O . ASP A 1 568 ? -6.065 -43.273 -43.684 1.00 81.88 568 ASP A O 1
ATOM 4627 N N . ILE A 1 569 ? -6.881 -44.616 -45.290 1.00 83.00 569 ILE A N 1
ATOM 4628 C CA . ILE A 1 569 ? -7.026 -45.809 -44.446 1.00 83.00 569 ILE A CA 1
ATOM 4629 C C . ILE A 1 569 ? -5.678 -46.380 -43.968 1.00 83.00 569 ILE A C 1
ATOM 4631 O O . ILE A 1 569 ? -5.613 -47.019 -42.919 1.00 83.00 569 ILE A O 1
ATOM 4635 N N . ASN A 1 570 ? -4.597 -46.119 -44.704 1.00 83.69 570 ASN A N 1
ATOM 4636 C CA . ASN A 1 570 ? -3.242 -46.579 -44.388 1.00 83.69 570 ASN A CA 1
ATOM 4637 C C . ASN A 1 570 ? -2.579 -45.740 -43.286 1.00 83.69 570 ASN A C 1
ATOM 4639 O O . ASN A 1 570 ? -1.657 -46.188 -42.598 1.00 83.69 570 ASN A O 1
ATOM 4643 N N . CYS A 1 571 ? -3.064 -44.517 -43.101 1.00 87.75 571 CYS A N 1
ATOM 4644 C CA . CYS A 1 571 ? -2.485 -43.557 -42.187 1.00 87.75 571 CYS A CA 1
ATOM 4645 C C . CYS A 1 571 ? -2.689 -43.964 -40.718 1.00 87.75 571 CYS A C 1
ATOM 4647 O O . CYS A 1 571 ? -3.799 -44.305 -40.309 1.00 87.75 571 CYS A O 1
ATOM 4649 N N . ALA A 1 572 ? -1.624 -43.905 -39.915 1.00 86.38 572 ALA A N 1
ATOM 4650 C CA . ALA A 1 572 ? -1.681 -44.104 -38.469 1.00 86.38 572 ALA A CA 1
ATOM 4651 C C . ALA A 1 572 ? -2.032 -42.791 -37.749 1.00 86.38 572 ALA A C 1
ATOM 4653 O O . ALA A 1 572 ? -2.947 -42.787 -36.926 1.00 86.38 572 ALA A O 1
ATOM 4654 N N . THR A 1 573 ? -1.390 -41.674 -38.116 1.00 89.06 573 THR A N 1
ATOM 4655 C CA . THR A 1 573 ? -1.782 -40.318 -37.685 1.00 89.06 573 THR A CA 1
ATOM 4656 C C . THR A 1 573 ? -1.695 -39.315 -38.831 1.00 89.06 573 THR A C 1
ATOM 4658 O O . THR A 1 573 ? -0.726 -39.314 -39.591 1.00 89.06 573 THR A O 1
ATOM 4661 N N . CYS A 1 574 ? -2.700 -38.448 -38.960 1.00 90.50 574 CYS A N 1
ATOM 4662 C CA . CYS A 1 574 ? -2.837 -37.482 -40.056 1.00 90.50 574 CYS A CA 1
ATOM 4663 C C . CYS A 1 574 ? -2.861 -36.024 -39.576 1.00 90.50 574 CYS A C 1
ATOM 4665 O O . CYS A 1 574 ? -3.028 -35.731 -38.392 1.00 90.50 574 CYS A O 1
ATOM 4667 N N . SER A 1 575 ? -2.707 -35.099 -40.525 1.00 89.19 575 SER A N 1
ATOM 4668 C CA . SER A 1 575 ? -2.933 -33.674 -40.321 1.00 89.19 575 SER A CA 1
ATOM 4669 C C . SER A 1 575 ? -4.407 -33.374 -40.048 1.00 89.19 575 SER A C 1
ATOM 4671 O O . SER A 1 575 ? -5.302 -34.157 -40.366 1.00 89.19 575 SER A O 1
ATOM 4673 N N . ASP A 1 576 ? -4.648 -32.173 -39.535 1.00 85.94 576 ASP A N 1
ATOM 4674 C CA . ASP A 1 576 ? -5.957 -31.527 -39.452 1.00 85.94 576 ASP A CA 1
ATOM 4675 C C . ASP A 1 576 ? -6.787 -31.724 -40.750 1.00 85.94 576 ASP A C 1
ATOM 4677 O O . ASP A 1 576 ? -6.331 -31.300 -41.818 1.00 85.94 576 ASP A O 1
ATOM 4681 N N . PRO A 1 577 ? -7.974 -32.369 -40.691 1.00 82.12 577 PRO A N 1
ATOM 4682 C CA . PRO A 1 577 ? -8.803 -32.670 -41.860 1.00 82.12 577 PRO A CA 1
ATOM 4683 C C . PRO A 1 577 ? -9.453 -31.436 -42.499 1.00 82.12 577 PRO A C 1
ATOM 4685 O O . PRO A 1 577 ? -9.938 -31.536 -43.623 1.00 82.12 577 PRO A O 1
ATOM 4688 N N . SER A 1 578 ? -9.454 -30.272 -41.836 1.00 80.44 578 SER A N 1
ATOM 4689 C CA . SER A 1 578 ? -9.918 -29.018 -42.450 1.00 80.44 578 SER A CA 1
ATOM 4690 C C . SER A 1 578 ? -8.946 -28.479 -43.510 1.00 80.44 578 SER A C 1
ATOM 4692 O O . SER A 1 578 ? -9.324 -27.656 -44.346 1.00 80.44 578 SER A O 1
ATOM 4694 N N . LYS A 1 579 ? -7.696 -28.961 -43.510 1.00 77.62 579 LYS A N 1
ATOM 4695 C CA . LYS A 1 579 ? -6.644 -28.563 -44.448 1.00 77.62 579 LYS A CA 1
ATOM 4696 C C . LYS A 1 579 ? -6.577 -29.567 -45.596 1.00 77.62 579 LYS A C 1
ATOM 4698 O O . LYS A 1 579 ? -6.069 -30.671 -45.434 1.00 77.62 579 LYS A O 1
ATOM 4703 N N . SER A 1 580 ? -7.102 -29.176 -46.756 1.00 78.06 580 SER A N 1
ATOM 4704 C CA . SER A 1 580 ? -7.085 -29.997 -47.972 1.00 78.06 580 SER A CA 1
ATOM 4705 C C . SER A 1 580 ? -5.850 -29.695 -48.842 1.00 78.06 580 SER A C 1
ATOM 4707 O O . SER A 1 580 ? -5.571 -28.516 -49.072 1.00 78.06 580 SER A O 1
ATOM 4709 N N . PRO A 1 581 ? -5.130 -30.709 -49.365 1.00 81.94 581 PRO A N 1
ATOM 4710 C CA . PRO A 1 581 ? -5.310 -32.138 -49.102 1.00 81.94 581 PRO A CA 1
ATOM 4711 C C . PRO A 1 581 ? -4.823 -32.520 -47.695 1.00 81.94 581 PRO A C 1
ATOM 4713 O O . PRO A 1 581 ? -3.756 -32.079 -47.268 1.00 81.94 581 PRO A O 1
ATOM 4716 N N . GLN A 1 582 ? -5.577 -33.378 -46.999 1.00 85.69 582 GLN A N 1
ATOM 4717 C CA . GLN A 1 582 ? -5.148 -33.904 -45.702 1.00 85.69 582 GLN A CA 1
ATOM 4718 C C . GLN A 1 582 ? -3.903 -34.775 -45.904 1.00 85.69 582 GLN A C 1
ATOM 4720 O O . GLN A 1 582 ? -3.935 -35.737 -46.671 1.00 85.69 582 GLN A O 1
ATOM 4725 N N . GLN A 1 583 ? -2.816 -34.444 -45.212 1.00 88.75 583 GLN A N 1
ATOM 4726 C CA . GLN A 1 583 ? -1.560 -35.183 -45.289 1.00 88.75 583 GLN A CA 1
ATOM 4727 C C . GLN A 1 583 ? -1.505 -36.233 -44.183 1.00 88.75 583 GLN A C 1
ATOM 4729 O O . GLN A 1 583 ? -1.885 -35.973 -43.040 1.00 88.75 583 GLN A O 1
ATOM 4734 N N . CYS A 1 584 ? -0.989 -37.414 -44.493 1.00 89.00 584 CYS A N 1
ATOM 4735 C CA . CYS A 1 584 ? -0.566 -38.341 -43.461 1.00 89.00 584 CYS A CA 1
ATOM 4736 C C . CYS A 1 584 ? 0.752 -37.868 -42.822 1.00 89.00 584 CYS A C 1
ATOM 4738 O O . CYS A 1 584 ? 1.607 -37.308 -43.507 1.00 89.00 584 CYS A O 1
ATOM 4740 N N . LEU A 1 585 ? 0.909 -38.091 -41.515 1.00 87.19 585 LEU A N 1
ATOM 4741 C CA . LEU A 1 585 ? 2.101 -37.745 -40.729 1.00 87.19 585 LEU A CA 1
ATOM 4742 C C . LEU A 1 585 ? 2.891 -38.995 -40.311 1.00 87.19 585 LEU A C 1
ATOM 4744 O O . LEU A 1 585 ? 4.115 -38.944 -40.216 1.00 87.19 585 LEU A O 1
ATOM 4748 N N . SER A 1 586 ? 2.208 -40.123 -40.088 1.00 87.06 586 SER A N 1
ATOM 4749 C CA . SER A 1 586 ? 2.831 -41.432 -39.857 1.00 87.06 586 SER A CA 1
ATOM 4750 C C . SER A 1 586 ? 1.978 -42.567 -40.429 1.00 87.06 586 SER A C 1
ATOM 4752 O O . SER A 1 586 ? 0.752 -42.522 -40.351 1.00 87.06 586 SER A O 1
ATOM 4754 N N . CYS A 1 587 ? 2.616 -43.585 -41.009 1.00 85.88 587 CYS A N 1
ATOM 4755 C CA . CYS A 1 587 ? 1.942 -44.704 -41.676 1.00 85.88 587 CYS A CA 1
ATOM 4756 C C . CYS A 1 587 ? 1.813 -45.939 -40.778 1.00 85.88 587 CYS A C 1
ATOM 4758 O O . CYS A 1 587 ? 2.610 -46.141 -39.862 1.00 85.88 587 CYS A O 1
ATOM 4760 N N . SER A 1 588 ? 0.836 -46.796 -41.070 1.00 80.25 588 SER A N 1
ATOM 4761 C CA . SER A 1 588 ? 0.654 -48.063 -40.357 1.00 80.25 588 SER A CA 1
ATOM 4762 C C . SER A 1 588 ? 1.688 -49.104 -40.809 1.00 80.25 588 SER A C 1
ATOM 4764 O O . SER A 1 588 ? 1.889 -49.283 -42.002 1.00 80.25 588 SER A O 1
ATOM 4766 N N . ASN A 1 589 ? 2.319 -49.806 -39.859 1.00 73.12 589 ASN A N 1
ATOM 4767 C CA . ASN A 1 589 ? 3.125 -51.034 -40.012 1.00 73.12 589 ASN A CA 1
ATOM 4768 C C . ASN A 1 589 ? 3.849 -51.259 -41.365 1.00 73.12 589 ASN A C 1
ATOM 4770 O O . ASN A 1 589 ? 3.273 -51.788 -42.313 1.00 73.12 589 ASN A O 1
ATOM 4774 N N . ASN A 1 590 ? 5.162 -50.993 -41.403 1.00 72.75 590 ASN A N 1
ATOM 4775 C CA . ASN A 1 590 ? 6.083 -51.285 -42.523 1.00 72.75 590 ASN A CA 1
ATOM 4776 C C . ASN A 1 590 ? 5.786 -50.567 -43.860 1.00 72.75 590 ASN A C 1
ATOM 4778 O O . ASN A 1 590 ? 6.357 -50.918 -44.893 1.00 72.75 590 ASN A O 1
ATOM 4782 N N . GLN A 1 591 ? 4.934 -49.544 -43.844 1.00 84.19 591 GLN A N 1
ATOM 4783 C CA . GLN A 1 591 ? 4.699 -48.633 -44.966 1.00 84.19 591 GLN A CA 1
ATOM 4784 C C . GLN A 1 591 ? 5.690 -47.458 -44.968 1.00 84.19 591 GLN A C 1
ATOM 4786 O O . GLN A 1 591 ? 6.223 -47.083 -43.922 1.00 84.19 591 GLN A O 1
ATOM 4791 N N . ILE A 1 592 ? 5.900 -46.839 -46.134 1.00 85.94 592 ILE A N 1
ATOM 4792 C CA . ILE A 1 592 ? 6.721 -45.625 -46.279 1.00 85.94 592 ILE A CA 1
ATOM 4793 C C . ILE A 1 592 ? 5.819 -44.408 -46.485 1.00 85.94 592 ILE A C 1
ATOM 4795 O O . ILE A 1 592 ? 4.912 -44.436 -47.318 1.00 85.94 592 ILE A O 1
ATOM 4799 N N . ILE A 1 593 ? 6.114 -43.321 -45.768 1.00 87.38 593 ILE A N 1
ATOM 4800 C CA . ILE A 1 593 ? 5.555 -41.995 -46.044 1.00 87.38 593 ILE A CA 1
ATOM 4801 C C . ILE A 1 593 ? 6.342 -41.311 -47.171 1.00 87.38 593 ILE A C 1
ATOM 4803 O O . ILE A 1 593 ? 7.558 -41.139 -47.084 1.00 87.38 593 ILE A O 1
ATOM 4807 N N . PHE A 1 594 ? 5.648 -40.883 -48.224 1.00 86.19 594 PHE A N 1
ATOM 4808 C CA . PHE A 1 594 ? 6.219 -40.069 -49.300 1.00 86.19 594 PHE A CA 1
ATOM 4809 C C . PHE A 1 594 ? 5.205 -39.004 -49.727 1.00 86.19 594 PHE A C 1
ATOM 4811 O O . PHE A 1 594 ? 4.028 -39.303 -49.899 1.00 86.19 594 PHE A O 1
ATOM 4818 N N . ASN A 1 595 ? 5.636 -37.743 -49.838 1.00 84.31 595 ASN A N 1
ATOM 4819 C CA . ASN A 1 595 ? 4.787 -36.588 -50.183 1.00 84.31 595 ASN A CA 1
ATOM 4820 C C . ASN A 1 595 ? 3.453 -36.486 -49.397 1.00 84.31 595 ASN A C 1
ATOM 4822 O O . ASN A 1 595 ? 2.452 -36.001 -49.921 1.00 84.31 595 ASN A O 1
ATOM 4826 N N . GLY A 1 596 ? 3.436 -36.926 -48.132 1.00 83.19 596 GLY A N 1
ATOM 4827 C CA . GLY A 1 596 ? 2.246 -36.895 -47.270 1.00 83.19 596 GLY A CA 1
ATOM 4828 C C . GLY A 1 596 ? 1.234 -38.024 -47.512 1.00 83.19 596 GLY A C 1
ATOM 4829 O O . GLY A 1 596 ? 0.108 -37.925 -47.033 1.00 83.19 596 GLY A O 1
ATOM 4830 N N . GLN A 1 597 ? 1.607 -39.085 -48.233 1.00 85.50 597 GLN A N 1
ATOM 4831 C CA . GLN A 1 597 ? 0.797 -40.291 -48.455 1.00 85.50 597 GLN A CA 1
ATOM 4832 C C . GLN A 1 597 ? 1.568 -41.555 -48.050 1.00 85.50 597 GLN A C 1
ATOM 4834 O O . GLN A 1 597 ? 2.802 -41.556 -48.032 1.00 85.50 597 GLN A O 1
ATOM 4839 N N . CYS A 1 598 ? 0.841 -42.624 -47.718 1.00 88.06 598 CYS A N 1
ATOM 4840 C CA . CYS A 1 598 ? 1.412 -43.900 -47.292 1.00 88.06 598 CYS A CA 1
ATOM 4841 C C . CYS A 1 598 ? 1.417 -44.932 -48.423 1.00 88.06 598 CYS A C 1
ATOM 4843 O O . CYS A 1 598 ? 0.382 -45.217 -49.023 1.00 88.06 598 CYS A O 1
ATOM 4845 N N . TYR A 1 599 ? 2.583 -45.524 -48.678 1.00 85.62 599 TYR A N 1
ATOM 4846 C CA . TYR A 1 599 ? 2.797 -46.494 -49.752 1.00 85.62 599 TYR A CA 1
ATOM 4847 C C . TYR A 1 599 ? 3.258 -47.848 -49.206 1.00 85.62 599 TYR A C 1
ATOM 4849 O O . TYR A 1 599 ? 4.030 -47.921 -48.244 1.00 85.62 599 TYR A O 1
ATOM 4857 N N . THR A 1 600 ? 2.800 -48.925 -49.848 1.00 85.56 600 THR A N 1
ATOM 4858 C CA . THR A 1 600 ? 3.216 -50.306 -49.560 1.00 85.56 600 THR A CA 1
ATOM 4859 C C . THR A 1 600 ? 4.217 -50.792 -50.610 1.00 85.56 600 THR A C 1
ATOM 4861 O O . THR A 1 600 ? 4.354 -50.198 -51.680 1.00 85.56 600 THR A O 1
ATOM 4864 N N . LYS A 1 601 ? 4.909 -51.901 -50.334 1.00 83.12 601 LYS A N 1
ATOM 4865 C CA . LYS A 1 601 ? 5.903 -52.478 -51.252 1.00 83.12 601 LYS A CA 1
ATOM 4866 C C . LYS A 1 601 ? 5.288 -52.945 -52.580 1.00 83.12 601 LYS A C 1
ATOM 4868 O O . LYS A 1 601 ? 5.967 -52.969 -53.603 1.00 83.12 601 LYS A O 1
ATOM 4873 N N . GLU A 1 602 ? 4.010 -53.306 -52.554 1.00 81.94 602 GLU A N 1
ATOM 4874 C CA . GLU A 1 602 ? 3.208 -53.766 -53.691 1.00 81.94 602 GLU A CA 1
ATOM 4875 C C . GLU A 1 602 ? 2.733 -52.601 -54.574 1.00 81.94 602 GLU A C 1
ATOM 4877 O O . GLU A 1 602 ? 2.440 -52.806 -55.750 1.00 81.94 602 GLU A O 1
ATOM 4882 N N . ASN A 1 603 ? 2.676 -51.385 -54.020 1.00 81.25 603 ASN A N 1
ATOM 4883 C CA . ASN A 1 603 ? 2.254 -50.164 -54.702 1.00 81.25 603 ASN A CA 1
ATOM 4884 C C . ASN A 1 603 ? 3.202 -48.995 -54.348 1.00 81.25 603 ASN A C 1
ATOM 4886 O O . ASN A 1 603 ? 2.833 -48.132 -53.545 1.00 81.25 603 ASN A O 1
ATOM 4890 N N . PRO A 1 604 ? 4.436 -48.977 -54.891 1.00 83.88 604 PRO A N 1
ATOM 4891 C CA . PRO A 1 604 ? 5.403 -47.906 -54.656 1.00 83.88 604 PRO A CA 1
ATOM 4892 C C . PRO A 1 604 ? 4.979 -46.578 -55.321 1.00 83.88 604 PRO A C 1
ATOM 4894 O O . PRO A 1 604 ? 4.283 -46.593 -56.339 1.00 83.88 604 PRO A O 1
ATOM 4897 N N . PRO A 1 605 ? 5.436 -45.418 -54.814 1.00 86.88 605 PRO A N 1
ATOM 4898 C CA . PRO A 1 605 ? 5.225 -44.135 -55.478 1.00 86.88 605 PRO A CA 1
ATOM 4899 C C . PRO A 1 605 ? 5.975 -44.061 -56.818 1.00 86.88 605 PRO A C 1
ATOM 4901 O O . PRO A 1 605 ? 7.167 -44.364 -56.899 1.00 86.88 605 PRO A O 1
ATOM 4904 N N . ASN A 1 606 ? 5.281 -43.613 -57.869 1.00 84.19 606 ASN A N 1
ATOM 4905 C CA . ASN A 1 606 ? 5.864 -43.393 -59.197 1.00 84.19 606 ASN A CA 1
ATOM 4906 C C . ASN A 1 606 ? 7.016 -42.378 -59.162 1.00 84.19 606 ASN A C 1
ATOM 4908 O O . ASN A 1 606 ? 6.976 -41.410 -58.403 1.00 84.19 606 ASN A O 1
ATOM 4912 N N . ASN A 1 607 ? 7.989 -42.568 -60.057 1.00 88.38 607 ASN A N 1
ATOM 4913 C CA . ASN A 1 607 ? 9.222 -41.788 -60.144 1.00 88.38 607 ASN A CA 1
ATOM 4914 C C . ASN A 1 607 ? 9.999 -41.812 -58.816 1.00 88.38 607 ASN A C 1
ATOM 4916 O O . ASN A 1 607 ? 10.375 -40.772 -58.276 1.00 88.38 607 ASN A O 1
ATOM 4920 N N . THR A 1 608 ? 10.222 -43.014 -58.267 1.00 89.75 608 THR A N 1
ATOM 4921 C CA . THR A 1 608 ? 11.093 -43.194 -57.098 1.00 89.75 608 THR A CA 1
ATOM 4922 C C . THR A 1 608 ? 11.971 -44.449 -57.140 1.00 89.75 608 THR A C 1
ATOM 4924 O O . THR A 1 608 ? 11.695 -45.438 -57.827 1.00 89.75 608 THR A O 1
ATOM 4927 N N . TYR A 1 609 ? 13.033 -44.401 -56.337 1.00 89.88 609 TYR A N 1
ATOM 4928 C CA . TYR A 1 609 ? 13.672 -45.553 -55.713 1.00 89.88 609 TYR A CA 1
ATOM 4929 C C . TYR A 1 609 ? 13.263 -45.580 -54.232 1.00 89.88 609 TYR A C 1
ATOM 4931 O O . TYR A 1 609 ? 13.460 -44.590 -53.526 1.00 89.88 609 TYR A O 1
ATOM 4939 N N . CYS A 1 610 ? 12.712 -46.698 -53.751 1.00 87.94 610 CYS A N 1
ATOM 4940 C CA . CYS A 1 610 ? 12.313 -46.876 -52.350 1.00 87.94 610 CYS A CA 1
ATOM 4941 C C . CYS A 1 610 ? 13.146 -47.956 -51.657 1.00 87.94 610 CYS A C 1
ATOM 4943 O O . CYS A 1 610 ? 13.105 -49.131 -52.028 1.00 87.94 610 CYS A O 1
ATOM 4945 N N . ASP A 1 611 ? 13.849 -47.554 -50.603 1.00 86.56 611 ASP A N 1
ATOM 4946 C CA . ASP A 1 611 ? 14.498 -48.445 -49.654 1.00 86.56 611 ASP A CA 1
ATOM 4947 C C . ASP A 1 611 ? 13.483 -48.868 -48.579 1.00 86.56 611 ASP A C 1
ATOM 4949 O O . ASP A 1 611 ? 13.163 -48.118 -47.654 1.00 86.56 611 ASP A O 1
ATOM 4953 N N . TRP A 1 612 ? 12.979 -50.096 -48.718 1.00 84.56 612 TRP A N 1
ATOM 4954 C CA . TRP A 1 612 ? 12.018 -50.725 -47.805 1.00 84.56 612 TRP A CA 1
ATOM 4955 C C . TRP A 1 612 ? 12.640 -51.262 -46.505 1.00 84.56 612 TRP A C 1
ATOM 4957 O O . TRP A 1 612 ? 11.912 -51.783 -45.666 1.00 84.56 612 TRP A O 1
ATOM 4967 N N . ILE A 1 613 ? 13.961 -51.147 -46.325 1.00 82.25 613 ILE A N 1
ATOM 4968 C CA . ILE A 1 613 ? 14.664 -51.489 -45.078 1.00 82.25 613 ILE A CA 1
ATOM 4969 C C . ILE A 1 613 ? 14.847 -50.222 -44.236 1.00 82.25 613 ILE A C 1
ATOM 4971 O O . ILE A 1 613 ? 14.523 -50.211 -43.053 1.00 82.25 613 ILE A O 1
ATOM 4975 N N . ASN A 1 614 ? 15.306 -49.131 -44.856 1.00 82.00 614 ASN A N 1
ATOM 4976 C CA . ASN A 1 614 ? 15.478 -47.826 -44.206 1.00 82.00 614 ASN A CA 1
ATOM 4977 C C . ASN A 1 614 ? 14.215 -46.938 -44.242 1.00 82.00 614 ASN A C 1
ATOM 4979 O O . ASN A 1 614 ? 14.269 -45.788 -43.799 1.00 82.00 614 ASN A O 1
ATOM 4983 N N . LEU A 1 615 ? 13.107 -47.464 -44.780 1.00 82.75 615 LEU A N 1
ATOM 4984 C CA . LEU A 1 615 ? 11.792 -46.828 -44.948 1.00 82.75 615 LEU A CA 1
ATOM 4985 C C . LEU A 1 615 ? 11.846 -45.424 -45.582 1.00 82.75 615 LEU A C 1
ATOM 4987 O O . LEU A 1 615 ? 11.249 -44.471 -45.080 1.00 82.75 615 LEU A O 1
ATOM 4991 N N . LYS A 1 616 ? 12.578 -45.287 -46.696 1.00 82.88 616 LYS A N 1
ATOM 4992 C CA . LYS A 1 616 ? 12.774 -44.008 -47.406 1.00 82.88 616 LYS A CA 1
ATOM 4993 C C . LYS A 1 616 ? 12.651 -44.166 -48.917 1.00 82.88 616 LYS A C 1
ATOM 4995 O O . LYS A 1 616 ? 13.315 -45.014 -49.504 1.00 82.88 616 LYS A O 1
ATOM 5000 N N . CYS A 1 617 ? 11.882 -43.282 -49.548 1.00 88.19 617 CYS A N 1
ATOM 5001 C CA . CYS A 1 617 ? 11.853 -43.122 -51.002 1.00 88.19 617 CYS A CA 1
ATOM 5002 C C . CYS A 1 617 ? 12.603 -41.851 -51.433 1.00 88.19 617 CYS A C 1
ATOM 5004 O O . CYS A 1 617 ? 12.575 -40.834 -50.739 1.00 88.19 617 CYS A O 1
ATOM 5006 N N . GLN A 1 618 ? 13.267 -41.913 -52.585 1.00 85.56 618 GLN A N 1
ATOM 5007 C CA . GLN A 1 618 ? 13.958 -40.805 -53.250 1.00 85.56 618 GLN A CA 1
ATOM 5008 C C . GLN A 1 618 ? 13.475 -40.713 -54.706 1.00 85.56 618 GLN A C 1
ATOM 5010 O O . GLN A 1 618 ? 13.232 -41.762 -55.302 1.00 85.56 618 GLN A O 1
ATOM 5015 N N . PRO A 1 619 ? 13.336 -39.511 -55.296 1.00 86.69 619 PRO A N 1
ATOM 5016 C CA . PRO A 1 619 ? 12.923 -39.369 -56.693 1.00 86.69 619 PRO A CA 1
ATOM 5017 C C . PRO A 1 619 ? 13.970 -39.930 -57.670 1.00 86.69 619 PRO A C 1
ATOM 5019 O O . PRO A 1 619 ? 15.155 -40.005 -57.333 1.00 86.69 619 PRO A O 1
ATOM 5022 N N . CYS A 1 620 ? 13.556 -40.300 -58.885 1.00 87.81 620 CYS A N 1
ATOM 5023 C CA . CYS A 1 620 ? 14.490 -40.670 -59.951 1.00 87.81 620 CYS A CA 1
ATOM 5024 C C . CYS A 1 620 ? 15.004 -39.435 -60.708 1.00 87.81 620 CYS A C 1
ATOM 5026 O O . CYS A 1 620 ? 14.306 -38.435 -60.865 1.00 87.81 620 CYS A O 1
ATOM 5028 N N . ASN A 1 621 ? 16.224 -39.532 -61.242 1.00 85.19 621 ASN A N 1
ATOM 5029 C CA . ASN A 1 621 ? 16.839 -38.486 -62.067 1.00 85.19 621 ASN A CA 1
ATOM 5030 C C . ASN A 1 621 ? 16.191 -38.344 -63.462 1.00 85.19 621 ASN A C 1
ATOM 5032 O O . ASN A 1 621 ? 16.261 -37.274 -64.063 1.00 85.19 621 ASN A O 1
ATOM 5036 N N . ASP A 1 622 ? 15.587 -39.414 -63.991 1.00 83.06 622 ASP A N 1
ATOM 5037 C CA . ASP A 1 622 ? 14.816 -39.406 -65.243 1.00 83.06 622 ASP A CA 1
ATOM 5038 C C . ASP A 1 622 ? 13.326 -39.225 -64.915 1.00 83.06 622 ASP A C 1
ATOM 5040 O O . ASP A 1 622 ? 12.711 -40.092 -64.295 1.00 83.06 622 ASP A O 1
ATOM 5044 N N . ILE A 1 623 ? 12.737 -38.102 -65.338 1.00 83.69 623 ILE A N 1
ATOM 5045 C CA . ILE A 1 623 ? 11.331 -37.762 -65.072 1.00 83.69 623 ILE A CA 1
ATOM 5046 C C . ILE A 1 623 ? 10.330 -38.691 -65.783 1.00 83.69 623 ILE A C 1
ATOM 5048 O O . ILE A 1 623 ? 9.194 -38.826 -65.331 1.00 83.69 623 ILE A O 1
ATOM 5052 N N . ASN A 1 624 ? 10.752 -39.369 -66.856 1.00 85.12 624 ASN A N 1
ATOM 5053 C CA . ASN A 1 624 ? 9.942 -40.359 -67.570 1.00 85.12 624 ASN A CA 1
ATOM 5054 C C . ASN A 1 624 ? 10.024 -41.756 -66.921 1.00 85.12 624 ASN A C 1
ATOM 5056 O O . ASN A 1 624 ? 9.408 -42.712 -67.406 1.00 85.12 624 ASN A O 1
ATOM 5060 N N . CYS A 1 625 ? 10.768 -41.890 -65.822 1.00 88.12 625 CYS A N 1
ATOM 5061 C CA . CYS A 1 625 ? 10.929 -43.132 -65.088 1.00 88.12 625 CYS A CA 1
ATOM 5062 C C . CYS A 1 625 ? 9.801 -43.352 -64.066 1.00 88.12 625 CYS A C 1
ATOM 5064 O O . CYS A 1 625 ? 9.451 -42.458 -63.302 1.00 88.12 625 CYS A O 1
ATOM 5066 N N . ALA A 1 626 ? 9.247 -44.564 -64.022 1.00 85.31 626 ALA A N 1
ATOM 5067 C CA . ALA A 1 626 ? 8.299 -44.997 -62.996 1.00 85.31 626 ALA A CA 1
ATOM 5068 C C . ALA A 1 626 ? 9.027 -45.588 -61.779 1.00 85.31 626 ALA A C 1
ATOM 5070 O O . ALA A 1 626 ? 8.709 -45.223 -60.650 1.00 85.31 626 ALA A O 1
ATOM 5071 N N . THR A 1 627 ? 10.039 -46.437 -61.997 1.00 87.88 627 THR A N 1
ATOM 5072 C CA . THR A 1 627 ? 10.925 -46.952 -60.936 1.00 87.88 627 THR A CA 1
ATOM 5073 C C . THR A 1 627 ? 12.371 -47.043 -61.412 1.00 87.88 627 THR A C 1
ATOM 5075 O O . THR A 1 627 ? 12.640 -47.488 -62.530 1.00 87.88 627 THR A O 1
ATOM 5078 N N . CYS A 1 628 ? 13.315 -46.638 -60.564 1.00 89.62 628 CYS A N 1
ATOM 5079 C CA . CYS A 1 628 ? 14.744 -46.574 -60.885 1.00 89.62 628 CYS A CA 1
ATOM 5080 C C . CYS A 1 628 ? 15.613 -47.420 -59.946 1.00 89.62 628 CYS A C 1
ATOM 5082 O O . CYS A 1 628 ? 15.187 -47.863 -58.879 1.00 89.62 628 CYS A O 1
ATOM 5084 N N . SER A 1 629 ? 16.861 -47.650 -60.361 1.00 88.75 629 SER A N 1
ATOM 5085 C CA . SER A 1 629 ? 17.865 -48.323 -59.542 1.00 88.75 629 SER A CA 1
ATOM 5086 C C . SER A 1 629 ? 18.312 -47.472 -58.350 1.00 88.75 629 SER A C 1
ATOM 5088 O O . SER A 1 629 ? 18.253 -46.241 -58.375 1.00 88.75 629 SER A O 1
ATOM 5090 N N . ASP A 1 630 ? 18.865 -48.148 -57.346 1.00 85.25 630 ASP A N 1
ATOM 5091 C CA . ASP A 1 630 ? 19.572 -47.534 -56.223 1.00 85.25 630 ASP A CA 1
ATOM 5092 C C . ASP A 1 630 ? 20.665 -46.557 -56.720 1.00 85.25 630 ASP A C 1
ATOM 5094 O O . ASP A 1 630 ? 21.601 -46.999 -57.399 1.00 85.25 630 ASP A O 1
ATOM 5098 N N . PRO A 1 631 ? 20.574 -45.247 -56.410 1.00 80.00 631 PRO A N 1
ATOM 5099 C CA . PRO A 1 631 ? 21.541 -44.251 -56.868 1.00 80.00 631 PRO A CA 1
ATOM 5100 C C . PRO A 1 631 ? 22.909 -44.364 -56.173 1.00 80.00 631 PRO A C 1
ATOM 5102 O O . PRO A 1 631 ? 23.887 -43.815 -56.671 1.00 80.00 631 PRO A O 1
ATOM 5105 N N . SER A 1 632 ? 23.022 -45.092 -55.055 1.00 79.31 632 SER A N 1
ATOM 5106 C CA . SER A 1 632 ? 24.309 -45.322 -54.378 1.00 79.31 632 SER A CA 1
ATOM 5107 C C . SER A 1 632 ? 25.196 -46.354 -55.087 1.00 79.31 632 SER A C 1
ATOM 5109 O O . SER A 1 632 ? 26.394 -46.429 -54.817 1.00 79.31 632 SER A O 1
ATOM 5111 N N . LYS A 1 633 ? 24.630 -47.144 -56.014 1.00 78.75 633 LYS A N 1
ATOM 5112 C CA . LYS A 1 633 ? 25.310 -48.264 -56.691 1.00 78.75 633 LYS A CA 1
ATOM 5113 C C . LYS A 1 633 ? 25.844 -47.928 -58.094 1.00 78.75 633 LYS A C 1
ATOM 5115 O O . LYS A 1 633 ? 26.274 -48.829 -58.812 1.00 78.75 633 LYS A O 1
ATOM 5120 N N . GLY A 1 634 ? 25.846 -46.652 -58.486 1.00 78.75 634 GLY A N 1
ATOM 5121 C CA . GLY A 1 634 ? 26.418 -46.164 -59.746 1.00 78.75 634 GLY A CA 1
ATOM 5122 C C . GLY A 1 634 ? 25.513 -45.160 -60.458 1.00 78.75 634 GLY A C 1
ATOM 5123 O O . GLY A 1 634 ? 24.653 -44.539 -59.841 1.00 78.75 634 GLY A O 1
ATOM 5124 N N . LEU A 1 635 ? 25.687 -45.005 -61.776 1.00 80.81 635 LEU A N 1
ATOM 5125 C CA . LEU A 1 635 ? 24.782 -44.184 -62.585 1.00 80.81 635 LEU A CA 1
ATOM 5126 C C . LEU A 1 635 ? 23.364 -44.770 -62.513 1.00 80.81 635 LEU A C 1
ATOM 5128 O O . LEU A 1 635 ? 23.138 -45.890 -62.976 1.00 80.81 635 LEU A O 1
ATOM 5132 N N . GLN A 1 636 ? 22.427 -44.012 -61.939 1.00 84.06 636 GLN A N 1
ATOM 5133 C CA . GLN A 1 636 ? 21.044 -44.447 -61.778 1.00 84.06 636 GLN A CA 1
ATOM 5134 C C . GLN A 1 636 ? 20.408 -44.744 -63.142 1.00 84.06 636 GLN A C 1
ATOM 5136 O O . GLN A 1 636 ? 20.339 -43.873 -64.008 1.00 84.06 636 GLN A O 1
ATOM 5141 N N . LYS A 1 637 ? 19.928 -45.978 -63.314 1.00 87.88 637 LYS A N 1
ATOM 5142 C CA . LYS A 1 637 ? 19.200 -46.427 -64.505 1.00 87.88 637 LYS A CA 1
ATOM 5143 C C . LYS A 1 637 ? 17.716 -46.505 -64.200 1.00 87.88 637 LYS A C 1
ATOM 5145 O O . LYS A 1 637 ? 17.329 -46.859 -63.084 1.00 87.88 637 LYS A O 1
ATOM 5150 N N . CYS A 1 638 ? 16.890 -46.245 -65.202 1.00 88.88 638 CYS A N 1
ATOM 5151 C CA . CYS A 1 638 ? 15.481 -46.564 -65.102 1.00 88.88 638 CYS A CA 1
ATOM 5152 C C . CYS A 1 638 ? 15.241 -48.075 -65.272 1.00 88.88 638 CYS A C 1
ATOM 5154 O O . CYS A 1 638 ? 15.931 -48.740 -66.048 1.00 88.88 638 CYS A O 1
ATOM 5156 N N . LEU A 1 639 ? 14.270 -48.610 -64.528 1.00 87.38 639 LEU A N 1
ATOM 5157 C CA . LEU A 1 639 ? 13.860 -50.020 -64.535 1.00 87.38 639 LEU A CA 1
ATOM 5158 C C . LEU A 1 639 ? 12.477 -50.213 -65.179 1.00 87.38 639 LEU A C 1
ATOM 5160 O O . LEU A 1 639 ? 12.211 -51.269 -65.746 1.00 87.38 639 LEU A O 1
ATOM 5164 N N . SER A 1 640 ? 11.605 -49.202 -65.115 1.00 86.06 640 SER A N 1
ATOM 5165 C CA . SER A 1 640 ? 10.311 -49.165 -65.811 1.00 86.06 640 SER A CA 1
ATOM 5166 C C . SER A 1 640 ? 9.866 -47.720 -66.057 1.00 86.06 640 SER A C 1
ATOM 5168 O O . SER A 1 640 ? 10.158 -46.856 -65.236 1.00 86.06 640 SER A O 1
ATOM 5170 N N . CYS A 1 641 ? 9.174 -47.438 -67.166 1.00 86.44 641 CYS A N 1
ATOM 5171 C CA . CYS A 1 641 ? 8.815 -46.073 -67.582 1.00 86.44 641 CYS A CA 1
ATOM 5172 C C . CYS A 1 641 ? 7.343 -45.714 -67.325 1.00 86.44 641 CYS A C 1
ATOM 5174 O O . CYS A 1 641 ? 6.473 -46.584 -67.358 1.00 86.44 641 CYS A O 1
ATOM 5176 N N . VAL A 1 642 ? 7.041 -44.419 -67.161 1.00 82.75 642 VAL A N 1
ATOM 5177 C CA . VAL A 1 642 ? 5.651 -43.927 -67.111 1.00 82.75 642 VAL A CA 1
ATOM 5178 C C . VAL A 1 642 ? 5.034 -43.766 -68.510 1.00 82.75 642 VAL A C 1
ATOM 5180 O O . VAL A 1 642 ? 5.728 -43.682 -69.526 1.00 82.75 642 VAL A O 1
ATOM 5183 N N . ASN A 1 643 ? 3.701 -43.668 -68.556 1.00 77.62 643 ASN A N 1
ATOM 5184 C CA . ASN A 1 643 ? 2.926 -43.097 -69.670 1.00 77.62 643 ASN A CA 1
ATOM 5185 C C . ASN A 1 643 ? 3.177 -43.701 -71.069 1.00 77.62 643 ASN A C 1
ATOM 5187 O O . ASN A 1 643 ? 3.110 -42.992 -72.069 1.00 77.62 643 ASN A O 1
ATOM 5191 N N . LYS A 1 644 ? 3.416 -45.019 -71.150 1.00 75.62 644 LYS A N 1
ATOM 5192 C CA . LYS A 1 644 ? 3.720 -45.749 -72.404 1.00 75.62 644 LYS A CA 1
ATOM 5193 C C . LYS A 1 644 ? 5.001 -45.269 -73.116 1.00 75.62 644 LYS A C 1
ATOM 5195 O O . LYS A 1 644 ? 5.124 -45.414 -74.329 1.00 75.62 644 LYS A O 1
ATOM 5200 N N . SER A 1 645 ? 5.958 -44.720 -72.370 1.00 84.69 645 SER A N 1
ATOM 5201 C CA . SER A 1 645 ? 7.313 -44.447 -72.871 1.00 84.69 645 SER A CA 1
ATOM 5202 C C . SER A 1 645 ? 8.091 -45.760 -73.044 1.00 84.69 645 SER A C 1
ATOM 5204 O O . SER A 1 645 ? 7.843 -46.726 -72.318 1.00 84.69 645 SER A O 1
ATOM 5206 N N . ILE A 1 646 ? 9.042 -45.809 -73.979 1.00 87.00 646 ILE A N 1
ATOM 5207 C CA . ILE A 1 646 ? 9.855 -47.007 -74.241 1.00 87.00 646 ILE A CA 1
ATOM 5208 C C . ILE A 1 646 ? 11.127 -46.970 -73.390 1.00 87.00 646 ILE A C 1
ATOM 5210 O O . ILE A 1 646 ? 11.877 -45.993 -73.428 1.00 87.00 646 ILE A O 1
ATOM 5214 N N . LEU A 1 647 ? 11.395 -48.061 -72.665 1.00 87.25 647 LEU A N 1
ATOM 5215 C CA . LEU A 1 647 ? 12.663 -48.274 -71.967 1.00 87.25 647 LEU A CA 1
ATOM 5216 C C . LEU A 1 647 ? 13.716 -48.778 -72.962 1.00 87.25 647 LEU A C 1
ATOM 5218 O O . LEU A 1 647 ? 13.620 -49.902 -73.454 1.00 87.25 647 LEU A O 1
ATOM 5222 N N . PHE A 1 648 ? 14.744 -47.975 -73.230 1.00 87.19 648 PHE A N 1
ATOM 5223 C CA . PHE A 1 648 ? 15.858 -48.353 -74.102 1.00 87.19 648 PHE A CA 1
ATOM 5224 C C . PHE A 1 648 ? 17.188 -47.990 -73.431 1.00 87.19 648 PHE A C 1
ATOM 5226 O O . PHE A 1 648 ? 17.348 -46.895 -72.902 1.00 87.19 648 PHE A O 1
ATOM 5233 N N . ASN A 1 649 ? 18.130 -48.937 -73.370 1.00 84.75 649 ASN A N 1
ATOM 5234 C CA . ASN A 1 649 ? 19.440 -48.796 -72.706 1.00 84.75 649 ASN A CA 1
ATOM 5235 C C . ASN A 1 649 ? 19.432 -48.247 -71.252 1.00 84.75 649 ASN A C 1
ATOM 5237 O O . ASN A 1 649 ? 20.473 -47.835 -70.739 1.00 84.75 649 ASN A O 1
ATOM 5241 N N . GLY A 1 650 ? 18.291 -48.304 -70.551 1.00 84.31 650 GLY A N 1
ATOM 5242 C CA . GLY A 1 650 ? 18.129 -47.810 -69.176 1.00 84.31 650 GLY A CA 1
ATOM 5243 C C . GLY A 1 650 ? 17.633 -46.362 -69.051 1.00 84.31 650 GLY A C 1
ATOM 5244 O O . GLY A 1 650 ? 17.681 -45.822 -67.947 1.00 84.31 650 GLY A O 1
ATOM 5245 N N . GLN A 1 651 ? 17.161 -45.751 -70.143 1.00 85.94 651 GLN A N 1
ATOM 5246 C CA . GLN A 1 651 ? 16.484 -44.446 -70.181 1.00 85.94 651 GLN A CA 1
ATOM 5247 C C . GLN A 1 651 ? 15.085 -44.574 -70.806 1.00 85.94 651 GLN A C 1
ATOM 5249 O O . GLN A 1 651 ? 14.829 -45.511 -71.570 1.00 85.94 651 GLN A O 1
ATOM 5254 N N . CYS A 1 652 ? 14.185 -43.643 -70.479 1.00 89.25 652 CYS A N 1
ATOM 5255 C CA . CYS A 1 652 ? 12.793 -43.657 -70.930 1.00 89.25 652 CYS A CA 1
ATOM 5256 C C . CYS A 1 652 ? 12.509 -42.603 -72.012 1.00 89.25 652 CYS A C 1
ATOM 5258 O O . CYS A 1 652 ? 12.524 -41.397 -71.751 1.00 89.25 652 CYS A O 1
ATOM 5260 N N . TYR A 1 653 ? 12.190 -43.068 -73.223 1.00 87.25 653 TYR A N 1
ATOM 5261 C CA . TYR A 1 653 ? 11.957 -42.223 -74.400 1.00 87.25 653 TYR A CA 1
ATOM 5262 C C . TYR A 1 653 ? 10.472 -42.123 -74.759 1.00 87.25 653 TYR A C 1
ATOM 5264 O O . TYR A 1 653 ? 9.744 -43.118 -74.734 1.00 87.25 653 TYR A O 1
ATOM 5272 N N . THR A 1 654 ? 10.031 -40.923 -75.132 1.00 86.81 654 THR A N 1
ATOM 5273 C CA . THR A 1 654 ? 8.662 -40.629 -75.582 1.00 86.81 654 THR A CA 1
ATOM 5274 C C . THR A 1 654 ? 8.593 -40.557 -77.107 1.00 86.81 654 THR A C 1
ATOM 5276 O O . THR A 1 654 ? 9.614 -40.407 -77.778 1.00 86.81 654 THR A O 1
ATOM 5279 N N . LYS A 1 655 ? 7.381 -40.632 -77.675 1.00 83.12 655 LYS A N 1
ATOM 5280 C CA . LYS A 1 655 ? 7.170 -40.590 -79.133 1.00 83.12 655 LYS A CA 1
ATOM 5281 C C . LYS A 1 655 ? 7.761 -39.336 -79.792 1.00 83.12 655 LYS A C 1
ATOM 5283 O O . LYS A 1 655 ? 8.235 -39.410 -80.922 1.00 83.12 655 LYS A O 1
ATOM 5288 N N . ASP A 1 656 ? 7.740 -38.214 -79.080 1.00 81.75 656 ASP A N 1
ATOM 5289 C CA . ASP A 1 656 ? 8.209 -36.913 -79.564 1.00 81.75 656 ASP A CA 1
ATOM 5290 C C . ASP A 1 656 ? 9.736 -36.739 -79.434 1.00 81.75 656 ASP A C 1
ATOM 5292 O O . ASP A 1 656 ? 10.299 -35.802 -79.994 1.00 81.75 656 ASP A O 1
ATOM 5296 N N . ASN A 1 657 ? 10.414 -37.647 -78.718 1.00 81.81 657 ASN A N 1
ATOM 5297 C CA . ASN A 1 657 ? 11.867 -37.673 -78.543 1.00 81.81 657 ASN A CA 1
ATOM 5298 C C . ASN A 1 657 ? 12.401 -39.126 -78.588 1.00 81.81 657 ASN A C 1
ATOM 5300 O O . ASN A 1 657 ? 12.795 -39.673 -77.549 1.00 81.81 657 ASN A O 1
ATOM 5304 N N . PRO A 1 658 ? 12.374 -39.787 -79.765 1.00 84.69 658 PRO A N 1
ATOM 5305 C CA . PRO A 1 658 ? 12.889 -41.144 -79.939 1.00 84.69 658 PRO A CA 1
ATOM 5306 C C . PRO A 1 658 ? 14.416 -41.212 -79.736 1.00 84.69 658 PRO A C 1
ATOM 5308 O O . PRO A 1 658 ? 15.119 -40.241 -80.016 1.00 84.69 658 PRO A O 1
ATOM 5311 N N . PRO A 1 659 ? 14.972 -42.365 -79.319 1.00 87.31 659 PRO A N 1
ATOM 5312 C CA . PRO A 1 659 ? 16.416 -42.564 -79.284 1.00 87.31 659 PRO A CA 1
ATOM 5313 C C . PRO A 1 659 ? 17.010 -42.567 -80.703 1.00 87.31 659 PRO A C 1
ATOM 5315 O O . PRO A 1 659 ? 16.541 -43.282 -81.589 1.00 87.31 659 PRO A O 1
ATOM 5318 N N . ASN A 1 660 ? 18.077 -41.791 -80.911 1.00 86.12 660 ASN A N 1
ATOM 5319 C CA . ASN A 1 660 ? 18.776 -41.687 -82.197 1.00 86.12 660 ASN A CA 1
ATOM 5320 C C . ASN A 1 660 ? 19.257 -43.053 -82.722 1.00 86.12 660 ASN A C 1
ATOM 5322 O O . ASN A 1 660 ? 19.674 -43.914 -81.946 1.00 86.12 660 ASN A O 1
ATOM 5326 N N . ASN A 1 661 ? 19.293 -43.200 -84.051 1.00 86.50 661 ASN A N 1
ATOM 5327 C CA . ASN A 1 661 ? 19.684 -44.426 -84.756 1.00 86.50 661 ASN A CA 1
ATOM 5328 C C . ASN A 1 661 ? 18.764 -45.622 -84.454 1.00 86.50 661 ASN A C 1
ATOM 5330 O O . ASN A 1 661 ? 19.232 -46.758 -84.351 1.00 86.50 661 ASN A O 1
ATOM 5334 N N . THR A 1 662 ? 17.455 -45.380 -84.309 1.00 88.56 662 THR A N 1
ATOM 5335 C CA . THR A 1 662 ? 16.468 -46.450 -84.100 1.00 88.56 662 THR A CA 1
ATOM 5336 C C . THR A 1 662 ? 15.232 -46.354 -84.995 1.00 88.56 662 THR A C 1
ATOM 5338 O O . THR A 1 662 ? 14.843 -45.289 -85.480 1.00 88.56 662 THR A O 1
ATOM 5341 N N . TYR A 1 663 ? 14.592 -47.508 -85.168 1.00 88.94 663 TYR A N 1
ATOM 5342 C CA . TYR A 1 663 ? 13.163 -47.634 -85.421 1.00 88.94 663 TYR A CA 1
ATOM 5343 C C . TYR A 1 663 ? 12.484 -47.989 -84.089 1.00 88.94 663 TYR A C 1
ATOM 5345 O O . TYR A 1 663 ? 12.904 -48.937 -83.422 1.00 88.94 663 TYR A O 1
ATOM 5353 N N . CYS A 1 664 ? 11.441 -47.253 -83.701 1.00 86.81 664 CYS A N 1
ATOM 5354 C CA . CYS A 1 664 ? 10.660 -47.520 -82.492 1.00 86.81 664 CYS A CA 1
ATOM 5355 C C . CYS A 1 664 ? 9.203 -47.816 -82.839 1.00 86.81 664 CYS A C 1
ATOM 5357 O O . CYS A 1 664 ? 8.491 -46.950 -83.352 1.00 86.81 664 CYS A O 1
ATOM 5359 N N . ASP A 1 665 ? 8.749 -49.018 -82.491 1.00 86.19 665 ASP A N 1
ATOM 5360 C CA . ASP A 1 665 ? 7.337 -49.368 -82.500 1.00 86.19 665 ASP A CA 1
ATOM 5361 C C . ASP A 1 665 ? 6.691 -48.946 -81.171 1.00 86.19 665 ASP A C 1
ATOM 5363 O O . ASP A 1 665 ? 6.894 -49.554 -80.115 1.00 86.19 665 ASP A O 1
ATOM 5367 N N . TRP A 1 666 ? 5.878 -47.895 -81.250 1.00 84.81 666 TRP A N 1
ATOM 5368 C CA . TRP A 1 666 ? 5.113 -47.327 -80.137 1.00 84.81 666 TRP A CA 1
ATOM 5369 C C . TRP A 1 666 ? 3.849 -48.131 -79.781 1.00 84.81 666 TRP A C 1
ATOM 5371 O O . TRP A 1 666 ? 3.151 -47.767 -78.835 1.00 84.81 666 TRP A O 1
ATOM 5381 N N . VAL A 1 667 ? 3.547 -49.213 -80.509 1.00 83.56 667 VAL A N 1
ATOM 5382 C CA . VAL A 1 667 ? 2.455 -50.151 -80.208 1.00 83.56 667 VAL A CA 1
ATOM 5383 C C . VAL A 1 667 ? 2.969 -51.335 -79.384 1.00 83.56 667 VAL A C 1
ATOM 5385 O O . VAL A 1 667 ? 2.409 -51.603 -78.323 1.00 83.56 667 VAL A O 1
ATOM 5388 N N . SER A 1 668 ? 4.053 -52.008 -79.799 1.00 81.19 668 SER A N 1
ATOM 5389 C CA . SER A 1 668 ? 4.698 -53.060 -78.981 1.00 81.19 668 SER A CA 1
ATOM 5390 C C . SER A 1 668 ? 5.687 -52.537 -77.928 1.00 81.19 668 SER A C 1
ATOM 5392 O O . SER A 1 668 ? 6.209 -53.331 -77.141 1.00 81.19 668 SER A O 1
ATOM 5394 N N . LEU A 1 669 ? 5.911 -51.217 -77.891 1.00 83.06 669 LEU A N 1
ATOM 5395 C CA . LEU A 1 669 ? 6.810 -50.494 -76.983 1.00 83.06 669 LEU A CA 1
ATOM 5396 C C . LEU A 1 669 ? 8.263 -50.990 -77.033 1.00 83.06 669 LEU A C 1
ATOM 5398 O O . LEU A 1 669 ? 8.888 -51.255 -76.003 1.00 83.06 669 LEU A O 1
ATOM 5402 N N . LYS A 1 670 ? 8.810 -51.114 -78.248 1.00 83.00 670 LYS A N 1
ATOM 5403 C CA . LYS A 1 670 ? 10.179 -51.594 -78.499 1.00 83.00 670 LYS A CA 1
ATOM 5404 C C . LYS A 1 670 ? 10.896 -50.738 -79.536 1.00 83.00 670 LYS A C 1
ATOM 5406 O O . LYS A 1 670 ? 10.342 -50.445 -80.591 1.00 83.00 670 LYS A O 1
ATOM 5411 N N . CYS A 1 671 ? 12.159 -50.416 -79.264 1.00 87.94 671 CYS A N 1
ATOM 5412 C CA . CYS A 1 671 ? 13.073 -49.813 -80.233 1.00 87.94 671 CYS A CA 1
ATOM 5413 C C . CYS A 1 671 ? 14.133 -50.827 -80.687 1.00 87.94 671 CYS A C 1
ATOM 5415 O O . CYS A 1 671 ? 14.598 -51.649 -79.894 1.00 87.94 671 CY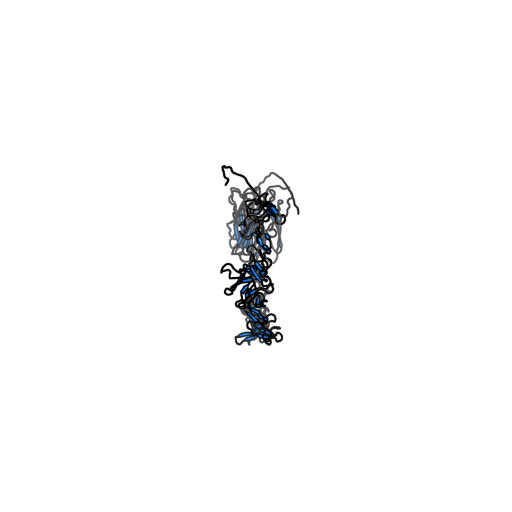S A O 1
ATOM 5417 N N . GLN A 1 672 ? 14.523 -50.751 -81.957 1.00 85.69 672 GLN A N 1
ATOM 5418 C CA . GLN A 1 672 ? 15.590 -51.532 -82.586 1.00 85.69 672 GLN A CA 1
ATOM 5419 C C . GLN A 1 672 ? 16.541 -50.583 -83.324 1.00 85.69 672 GLN A C 1
ATOM 5421 O O . GLN A 1 672 ? 16.109 -49.540 -83.809 1.00 85.69 672 GLN A O 1
ATOM 5426 N N . LEU A 1 673 ? 17.829 -50.920 -83.405 1.00 85.19 673 LEU A N 1
ATOM 5427 C CA . LEU A 1 673 ? 18.824 -50.083 -84.086 1.00 85.19 673 LEU A CA 1
ATOM 5428 C C . LEU A 1 673 ? 18.625 -50.086 -85.612 1.00 85.19 673 LEU A C 1
ATOM 5430 O O . LEU A 1 673 ? 18.207 -51.092 -86.183 1.00 85.19 673 LEU A O 1
ATOM 5434 N N . CYS A 1 674 ? 18.958 -48.974 -86.268 1.00 84.19 674 CYS A N 1
ATOM 5435 C CA . CYS A 1 674 ? 18.995 -48.883 -87.728 1.00 84.19 674 CYS A CA 1
ATOM 5436 C C . CYS A 1 674 ? 20.247 -49.559 -88.314 1.00 84.19 674 CYS A C 1
ATOM 5438 O O . CYS A 1 674 ? 21.327 -49.495 -87.724 1.00 84.19 674 CYS A O 1
ATOM 5440 N N . ASN A 1 675 ? 20.112 -50.140 -89.511 1.00 81.69 675 ASN A N 1
ATOM 5441 C CA . ASN A 1 675 ? 21.213 -50.784 -90.238 1.00 81.69 675 ASN A CA 1
ATOM 5442 C C . ASN A 1 675 ? 22.265 -49.787 -90.773 1.00 81.69 675 ASN A C 1
ATOM 5444 O O . ASN A 1 675 ? 23.453 -50.104 -90.793 1.00 81.69 675 ASN A O 1
ATOM 5448 N N . ASP A 1 676 ? 21.858 -48.583 -91.197 1.00 76.88 676 ASP A N 1
ATOM 5449 C CA . ASP A 1 676 ? 22.785 -47.491 -91.541 1.00 76.88 676 ASP A CA 1
ATOM 5450 C C . ASP A 1 676 ? 23.090 -46.663 -90.287 1.00 76.88 676 ASP A C 1
ATOM 5452 O O . ASP A 1 676 ? 22.231 -45.935 -89.796 1.00 76.88 676 ASP A O 1
ATOM 5456 N N . ILE A 1 677 ? 24.332 -46.737 -89.800 1.00 76.50 677 ILE A N 1
ATOM 5457 C CA . ILE A 1 677 ? 24.815 -46.022 -88.606 1.00 76.50 677 ILE A CA 1
ATOM 5458 C C . ILE A 1 677 ? 24.768 -44.486 -88.725 1.00 76.50 677 ILE A C 1
ATOM 5460 O O . ILE A 1 677 ? 24.907 -43.793 -87.719 1.00 76.50 677 ILE A O 1
ATOM 5464 N N . ASN A 1 678 ? 24.587 -43.935 -89.931 1.00 77.19 678 ASN A N 1
ATOM 5465 C CA . ASN A 1 678 ? 24.407 -42.496 -90.169 1.00 77.19 678 ASN A CA 1
ATOM 5466 C C . ASN A 1 678 ? 22.934 -42.063 -90.086 1.00 77.19 678 ASN A C 1
ATOM 5468 O O . ASN A 1 678 ? 22.626 -40.873 -90.196 1.00 77.19 678 ASN A O 1
ATOM 5472 N N . CYS A 1 679 ? 22.022 -43.018 -89.914 1.00 83.31 679 CYS A N 1
ATOM 5473 C CA . CYS A 1 679 ? 20.594 -42.775 -89.891 1.00 83.31 679 CYS A CA 1
ATOM 5474 C C . CYS A 1 679 ? 20.134 -42.255 -88.524 1.00 83.31 679 CYS A C 1
ATOM 5476 O O . CYS A 1 679 ? 20.567 -42.730 -87.476 1.00 83.31 679 CYS A O 1
ATOM 5478 N N . LEU A 1 680 ? 19.263 -41.250 -88.514 1.00 83.19 680 LEU A N 1
ATOM 5479 C CA . LEU A 1 680 ? 18.642 -40.734 -87.295 1.00 83.19 680 LEU A CA 1
ATOM 5480 C C . LEU A 1 680 ? 17.405 -41.568 -86.945 1.00 83.19 680 LEU A C 1
ATOM 5482 O O . LEU A 1 680 ? 17.290 -42.042 -85.816 1.00 83.19 680 LEU A O 1
ATOM 5486 N N . THR A 1 681 ? 16.541 -41.796 -87.939 1.00 84.69 681 THR A N 1
ATOM 5487 C CA . THR A 1 681 ? 15.356 -42.665 -87.874 1.00 84.69 681 THR A CA 1
ATOM 5488 C C . THR A 1 681 ? 15.176 -43.428 -89.186 1.00 84.69 681 THR A C 1
ATOM 5490 O O . THR A 1 681 ? 15.314 -42.859 -90.271 1.00 84.69 681 THR A O 1
ATOM 5493 N N . CYS A 1 682 ? 14.867 -44.722 -89.098 1.00 86.31 682 CYS A N 1
ATOM 5494 C CA . CYS A 1 682 ? 14.749 -45.641 -90.235 1.00 86.31 682 CYS A CA 1
ATOM 5495 C C . CYS A 1 682 ? 13.337 -46.231 -90.379 1.00 86.31 682 CYS A C 1
ATOM 5497 O O . CYS A 1 682 ? 12.505 -46.128 -89.475 1.00 86.31 682 CYS A O 1
ATOM 5499 N N . SER A 1 683 ? 13.070 -46.850 -91.532 1.00 85.50 683 SER A N 1
ATOM 5500 C CA . SER A 1 683 ? 11.860 -47.636 -91.776 1.00 85.50 683 SER A CA 1
ATOM 5501 C C . SER A 1 683 ? 11.817 -48.908 -90.914 1.00 85.50 683 SER A C 1
ATOM 5503 O O . SER A 1 683 ? 12.805 -49.303 -90.286 1.00 85.50 683 SER A O 1
ATOM 5505 N N . ASP A 1 684 ? 10.657 -49.565 -90.903 1.00 80.75 684 ASP A N 1
ATOM 5506 C CA . ASP A 1 684 ? 10.461 -50.857 -90.245 1.00 80.75 684 ASP A CA 1
ATOM 5507 C C . ASP A 1 684 ? 11.483 -51.897 -90.770 1.00 80.75 684 ASP A C 1
ATOM 5509 O O . ASP A 1 684 ? 11.514 -52.149 -91.981 1.00 80.75 684 ASP A O 1
ATOM 5513 N N . PRO A 1 685 ? 12.324 -52.502 -89.902 1.00 73.81 685 PRO A N 1
ATOM 5514 C CA . PRO A 1 685 ? 13.330 -53.487 -90.307 1.00 73.81 685 PRO A CA 1
ATOM 5515 C C . PRO A 1 685 ? 12.745 -54.784 -90.890 1.00 73.81 685 PRO A C 1
ATOM 5517 O O . PRO A 1 685 ? 13.492 -55.564 -91.475 1.00 73.81 685 PRO A O 1
ATOM 5520 N N . ASN A 1 686 ? 11.435 -55.023 -90.767 1.00 73.25 686 ASN A N 1
ATOM 5521 C CA . ASN A 1 686 ? 10.757 -56.179 -91.362 1.00 73.25 686 ASN A CA 1
ATOM 5522 C C . ASN A 1 686 ? 10.418 -55.984 -92.857 1.00 73.25 686 ASN A C 1
ATOM 5524 O O . ASN A 1 686 ? 9.931 -56.911 -93.507 1.00 73.25 686 ASN A O 1
ATOM 5528 N N . GLN A 1 687 ? 10.659 -54.797 -93.427 1.00 71.31 687 GLN A N 1
ATOM 5529 C CA . GLN A 1 687 ? 10.519 -54.548 -94.866 1.00 71.31 687 GLN A CA 1
ATOM 5530 C C . GLN A 1 687 ? 11.761 -55.036 -95.633 1.00 71.31 687 GLN A C 1
ATOM 5532 O O . GLN A 1 687 ? 12.880 -54.918 -95.146 1.00 71.31 687 GLN A O 1
ATOM 5537 N N . GLN A 1 688 ? 11.575 -55.549 -96.862 1.00 65.44 688 GLN A N 1
ATOM 5538 C CA . GLN A 1 688 ? 12.628 -56.230 -97.649 1.00 65.44 688 GLN A CA 1
ATOM 5539 C C . GLN A 1 688 ? 13.943 -55.449 -97.821 1.00 65.44 688 GLN A C 1
ATOM 5541 O O . GLN A 1 688 ? 14.986 -56.066 -98.008 1.00 65.44 688 GLN A O 1
ATOM 5546 N N . ASN A 1 689 ? 13.902 -54.118 -97.761 1.00 74.44 689 ASN A N 1
ATOM 5547 C CA . ASN A 1 689 ? 15.078 -53.281 -97.563 1.00 74.44 689 ASN A CA 1
ATOM 5548 C C . ASN A 1 689 ? 14.726 -52.219 -96.518 1.00 74.44 689 ASN A C 1
ATOM 5550 O O . ASN A 1 689 ? 13.837 -51.403 -96.765 1.00 74.44 689 ASN A O 1
ATOM 5554 N N . GLN A 1 690 ? 15.425 -52.195 -95.380 1.00 79.06 690 GLN A N 1
ATOM 5555 C CA . GLN A 1 690 ? 15.323 -51.063 -94.461 1.00 79.06 690 GLN A CA 1
ATOM 5556 C C . GLN A 1 690 ? 16.004 -49.845 -95.093 1.00 79.06 690 GLN A C 1
ATOM 5558 O O . GLN A 1 690 ? 17.174 -49.914 -95.472 1.00 79.06 690 GLN A O 1
ATOM 5563 N N . TYR A 1 691 ? 15.285 -48.729 -95.170 1.00 83.88 691 TYR A N 1
ATOM 5564 C CA . TYR A 1 691 ? 15.801 -47.458 -95.664 1.00 83.88 691 TYR A CA 1
ATOM 5565 C C . TYR A 1 691 ? 15.757 -46.391 -94.571 1.00 83.88 691 TYR A C 1
ATOM 5567 O O . TYR A 1 691 ? 14.966 -46.448 -93.627 1.00 83.88 691 TYR A O 1
ATOM 5575 N N . CYS A 1 692 ? 16.641 -45.408 -94.684 1.00 85.31 692 CYS A N 1
ATOM 5576 C CA . CYS A 1 692 ? 16.684 -44.285 -93.772 1.00 85.31 692 CYS A CA 1
ATOM 5577 C C . CYS A 1 692 ? 15.610 -43.241 -94.118 1.00 85.31 692 CYS A C 1
ATOM 5579 O O . CYS A 1 692 ? 15.339 -42.984 -95.292 1.00 85.31 692 CYS A O 1
ATOM 5581 N N . LEU A 1 693 ? 15.010 -42.629 -93.093 1.00 84.12 693 LEU A N 1
ATOM 5582 C CA . LEU A 1 693 ? 14.008 -41.566 -93.226 1.00 84.12 693 LEU A CA 1
ATOM 5583 C C . LEU A 1 693 ? 14.623 -40.175 -93.009 1.00 84.12 693 LEU A C 1
ATOM 5585 O O . LEU A 1 693 ? 14.178 -39.206 -93.618 1.00 84.12 693 LEU A O 1
ATOM 5589 N N . SER A 1 694 ? 15.648 -40.066 -92.157 1.00 84.31 694 SER A N 1
ATOM 5590 C CA . SER A 1 694 ? 16.372 -38.815 -91.894 1.00 84.31 694 SER A CA 1
ATOM 5591 C C . SER A 1 694 ? 17.813 -39.074 -91.437 1.00 84.31 694 SER A C 1
ATOM 5593 O O . SER A 1 694 ? 18.071 -40.041 -90.725 1.00 84.31 694 SER A O 1
ATOM 5595 N N . CYS A 1 695 ? 18.762 -38.226 -91.842 1.00 83.44 695 CYS A N 1
ATOM 5596 C CA . CYS A 1 695 ? 20.190 -38.389 -91.536 1.00 83.44 695 CYS A CA 1
ATOM 5597 C C . CYS A 1 695 ? 20.587 -37.668 -90.238 1.00 83.44 695 CYS A C 1
ATOM 5599 O O . CYS A 1 695 ? 20.003 -36.646 -89.889 1.00 83.44 695 CYS A O 1
ATOM 5601 N N . GLN A 1 696 ? 21.607 -38.163 -89.529 1.00 75.88 696 GLN A N 1
ATOM 5602 C CA . GLN A 1 696 ? 22.012 -37.623 -88.219 1.00 75.88 696 GLN A CA 1
ATOM 5603 C C . GLN A 1 696 ? 22.635 -36.216 -88.246 1.00 75.88 696 GLN A C 1
ATOM 5605 O O . GLN A 1 696 ? 22.829 -35.633 -87.178 1.00 75.88 696 GLN A O 1
ATOM 5610 N N . LYS A 1 697 ? 23.062 -35.700 -89.409 1.00 76.31 697 LYS A N 1
ATOM 5611 C CA . LYS A 1 697 ? 23.900 -34.490 -89.505 1.00 76.31 697 LYS A CA 1
ATOM 5612 C C . LYS A 1 697 ? 23.555 -33.644 -90.726 1.00 76.31 697 LYS A C 1
ATOM 5614 O O . LYS A 1 697 ? 23.346 -34.179 -91.805 1.00 76.31 697 LYS A O 1
ATOM 5619 N N . GLU A 1 698 ? 23.634 -32.324 -90.569 1.00 65.50 698 GLU A N 1
ATOM 5620 C CA . GLU A 1 698 ? 23.375 -31.316 -91.617 1.00 65.50 698 GLU A CA 1
ATOM 5621 C C . GLU A 1 698 ? 24.279 -31.458 -92.858 1.00 65.50 698 GLU A C 1
ATOM 5623 O O . GLU A 1 698 ? 23.910 -31.048 -93.954 1.00 65.50 698 GLU A O 1
ATOM 5628 N N . LEU A 1 699 ? 25.461 -32.065 -92.698 1.00 63.88 699 LEU A N 1
ATOM 5629 C CA . LEU A 1 699 ? 26.407 -32.362 -93.783 1.00 63.88 699 LEU A CA 1
ATOM 5630 C C . LEU A 1 699 ? 26.109 -33.688 -94.514 1.00 63.88 699 LEU A C 1
ATOM 5632 O O . LEU A 1 699 ? 26.940 -34.156 -95.289 1.00 63.88 699 LEU A O 1
ATOM 5636 N N . GLN A 1 700 ? 24.965 -34.319 -94.244 1.00 76.44 700 GLN A N 1
ATOM 5637 C CA . GLN A 1 700 ? 24.506 -35.534 -94.913 1.00 76.44 700 GLN A CA 1
ATOM 5638 C C . GLN A 1 700 ? 23.140 -35.289 -95.555 1.00 76.44 700 GLN A C 1
ATOM 5640 O O . GLN A 1 700 ? 22.249 -34.721 -94.927 1.00 76.44 700 GLN A O 1
ATOM 5645 N N . TYR A 1 701 ? 22.955 -35.756 -96.790 1.00 78.62 701 TYR A N 1
ATOM 5646 C CA . TYR A 1 701 ? 21.662 -35.727 -97.468 1.00 78.62 701 TYR A CA 1
ATOM 5647 C C . TYR A 1 701 ? 21.171 -37.128 -97.825 1.00 78.62 701 TYR A C 1
ATOM 5649 O O . TYR A 1 701 ? 21.947 -38.052 -98.085 1.00 78.62 701 TYR A O 1
ATOM 5657 N N . LEU A 1 702 ? 19.847 -37.274 -97.819 1.00 81.62 702 LEU A N 1
ATOM 5658 C CA . LEU A 1 702 ? 19.164 -38.513 -98.153 1.00 81.62 702 LEU A CA 1
ATOM 5659 C C . LEU A 1 702 ? 19.088 -38.663 -99.678 1.00 81.62 702 LEU A C 1
ATOM 5661 O O . LEU A 1 702 ? 18.568 -37.786 -100.367 1.00 81.62 702 LEU A O 1
ATOM 5665 N N . PHE A 1 703 ? 19.571 -39.784 -100.205 1.00 80.50 703 PHE A N 1
ATOM 5666 C CA . PHE A 1 703 ? 19.428 -40.149 -101.615 1.00 80.50 703 PHE A CA 1
ATOM 5667 C C . PHE A 1 703 ? 19.067 -41.633 -101.707 1.00 80.50 703 PHE A C 1
ATOM 5669 O O . PHE A 1 703 ? 19.696 -42.460 -101.053 1.00 80.50 703 PHE A O 1
ATOM 5676 N N . ASN A 1 704 ? 18.018 -41.975 -102.461 1.00 78.62 704 ASN A N 1
ATOM 5677 C CA . ASN A 1 704 ? 17.511 -43.348 -102.621 1.00 78.62 704 ASN A CA 1
ATOM 5678 C C . ASN A 1 704 ? 17.422 -44.162 -101.305 1.00 78.62 704 ASN A C 1
ATOM 5680 O O . ASN A 1 704 ? 17.769 -45.340 -101.266 1.00 78.62 704 ASN A O 1
ATOM 5684 N N . GLY A 1 705 ? 16.978 -43.527 -100.212 1.00 76.88 705 GLY A N 1
ATOM 5685 C CA . GLY A 1 705 ? 16.804 -44.182 -98.909 1.00 76.88 705 GLY A CA 1
ATOM 5686 C C . GLY A 1 705 ? 18.090 -44.433 -98.105 1.00 76.88 705 GLY A C 1
ATOM 5687 O O . GLY A 1 705 ? 18.040 -45.137 -97.101 1.00 76.88 705 GLY A O 1
ATOM 5688 N N . LYS A 1 706 ? 19.232 -43.869 -98.511 1.00 81.31 706 LYS A N 1
ATOM 5689 C CA . LYS A 1 706 ? 20.532 -43.979 -97.826 1.00 81.31 706 LYS A CA 1
ATOM 5690 C C . LYS A 1 706 ? 21.088 -42.590 -97.498 1.00 81.31 706 LYS A C 1
ATOM 5692 O O . LYS A 1 706 ? 20.841 -41.634 -98.239 1.00 81.31 706 LYS A O 1
ATOM 5697 N N . CYS A 1 707 ? 21.841 -42.468 -96.404 1.00 83.00 707 CYS A N 1
ATOM 5698 C CA . CYS A 1 707 ? 22.430 -41.196 -95.982 1.00 83.00 707 CYS A CA 1
ATOM 5699 C C . CYS A 1 707 ? 23.859 -41.029 -96.506 1.00 83.00 707 CYS A C 1
ATOM 5701 O O . CYS A 1 707 ? 24.770 -41.753 -96.109 1.00 83.00 707 CYS A O 1
ATOM 5703 N N . TYR A 1 708 ? 24.065 -40.038 -97.374 1.00 82.50 708 TYR A N 1
ATOM 5704 C CA . TYR A 1 708 ? 25.356 -39.763 -98.001 1.00 82.50 708 TYR A CA 1
ATOM 5705 C C . TYR A 1 708 ? 25.922 -38.414 -97.572 1.00 82.50 708 TYR A C 1
ATOM 5707 O O . TYR A 1 708 ? 25.190 -37.451 -97.374 1.00 82.50 708 TYR A O 1
ATOM 5715 N N . CYS A 1 709 ? 27.248 -38.316 -97.519 1.00 82.25 709 CYS A N 1
ATOM 5716 C CA . CYS A 1 709 ? 27.963 -37.069 -97.236 1.00 82.25 709 CYS A CA 1
ATOM 5717 C C . CYS A 1 709 ? 28.100 -36.124 -98.447 1.00 82.25 709 CYS A C 1
ATOM 5719 O O . CYS A 1 709 ? 28.520 -34.979 -98.290 1.00 82.25 709 CYS A O 1
ATOM 5721 N N . GLY A 1 710 ? 27.785 -36.600 -99.658 1.00 78.44 710 GLY A N 1
ATOM 5722 C CA . GLY A 1 710 ? 27.947 -35.836 -100.897 1.00 78.44 710 GLY A CA 1
ATOM 5723 C C . GLY A 1 710 ? 29.402 -35.489 -101.235 1.00 78.44 710 GLY A C 1
ATOM 5724 O O . GLY A 1 710 ? 30.342 -35.927 -100.572 1.00 78.44 710 GLY A O 1
ATOM 5725 N N . ASN A 1 711 ? 29.582 -34.687 -102.291 1.00 80.25 711 ASN A N 1
ATOM 5726 C CA . ASN A 1 711 ? 30.857 -34.083 -102.709 1.00 80.25 711 ASN A CA 1
ATOM 5727 C C . ASN A 1 711 ? 32.055 -35.054 -102.757 1.00 80.25 711 ASN A C 1
ATOM 5729 O O . ASN A 1 711 ? 33.189 -34.667 -102.474 1.00 80.25 711 ASN A O 1
ATOM 5733 N N . GLY A 1 712 ? 31.795 -36.319 -103.105 1.00 79.56 712 GLY A N 1
ATOM 5734 C CA . GLY A 1 712 ? 32.817 -37.361 -103.182 1.00 79.56 712 GLY A CA 1
ATOM 5735 C C . GLY A 1 712 ? 33.367 -37.788 -101.823 1.00 79.56 712 GLY A C 1
ATOM 5736 O O . GLY A 1 712 ? 34.556 -38.086 -101.722 1.00 79.56 712 GLY A O 1
ATOM 5737 N N . LYS A 1 713 ? 32.530 -37.814 -100.775 1.00 83.12 713 LYS A N 1
ATOM 5738 C CA . LYS A 1 713 ? 32.906 -38.258 -99.425 1.00 83.12 713 LYS A CA 1
ATOM 5739 C C . LYS A 1 713 ? 31.955 -39.290 -98.823 1.00 83.12 713 LYS A C 1
ATOM 5741 O O . LYS A 1 713 ? 30.779 -39.350 -99.172 1.00 83.12 713 LYS A O 1
ATOM 5746 N N . PHE A 1 714 ? 32.473 -40.039 -97.850 1.00 84.12 714 PHE A N 1
ATOM 5747 C CA . PHE A 1 714 ? 31.742 -41.004 -97.026 1.00 84.12 714 PHE A CA 1
ATOM 5748 C C . PHE A 1 714 ? 32.281 -41.058 -95.578 1.00 84.12 714 PHE A C 1
ATOM 5750 O O . PHE A 1 714 ? 33.166 -40.287 -95.180 1.00 84.12 714 PHE A O 1
ATOM 5757 N N . GLY A 1 715 ? 31.726 -41.981 -94.787 1.00 73.12 715 GLY A N 1
ATOM 5758 C CA . GLY A 1 715 ? 32.186 -42.309 -93.437 1.00 73.12 715 GLY A CA 1
ATOM 5759 C C . GLY A 1 715 ? 31.651 -41.386 -92.339 1.00 73.12 715 GLY A C 1
ATOM 5760 O O . GLY A 1 715 ? 31.088 -40.319 -92.598 1.00 73.12 715 GLY A O 1
ATOM 5761 N N . ILE A 1 716 ? 31.840 -41.794 -91.080 1.00 68.12 716 ILE A N 1
ATOM 5762 C CA . ILE A 1 716 ? 31.302 -41.081 -89.911 1.00 68.12 716 ILE A CA 1
ATOM 5763 C C . ILE A 1 716 ? 31.887 -39.662 -89.844 1.00 68.12 716 ILE A C 1
ATOM 5765 O O . ILE A 1 716 ? 33.071 -39.456 -89.575 1.00 68.12 716 ILE A O 1
ATOM 5769 N N . GLY A 1 717 ? 31.029 -38.662 -90.061 1.00 71.75 717 GLY A N 1
ATOM 5770 C CA . GLY A 1 717 ? 31.437 -37.255 -90.091 1.00 71.75 717 GLY A CA 1
ATOM 5771 C C . GLY A 1 717 ? 32.101 -36.804 -91.396 1.00 71.75 717 GLY A C 1
ATOM 5772 O O . GLY A 1 717 ? 32.762 -35.769 -91.385 1.00 71.75 717 GLY A O 1
ATOM 5773 N N . CYS A 1 718 ? 31.915 -37.538 -92.499 1.00 78.50 718 CYS A N 1
ATOM 5774 C CA . CYS A 1 718 ? 32.193 -37.069 -93.860 1.00 78.50 718 CYS A CA 1
ATOM 5775 C C . CYS A 1 718 ? 33.662 -36.695 -94.121 1.00 78.50 718 CYS A C 1
ATOM 5777 O O . CYS A 1 718 ? 33.970 -35.655 -94.710 1.00 78.50 718 CYS A O 1
ATOM 5779 N N . LYS A 1 719 ? 34.580 -37.548 -93.646 1.00 80.06 719 LYS A N 1
ATOM 5780 C CA . LYS A 1 719 ? 36.037 -37.320 -93.691 1.00 80.06 719 LYS A CA 1
ATOM 5781 C C . LYS A 1 719 ? 36.789 -38.177 -94.710 1.00 80.06 719 LYS A C 1
ATOM 5783 O O . LYS A 1 719 ? 37.909 -37.819 -95.058 1.00 80.06 719 LYS A O 1
ATOM 5788 N N . GLN A 1 720 ? 36.216 -39.294 -95.153 1.00 83.19 720 GLN A N 1
ATOM 5789 C CA . GLN A 1 720 ? 36.845 -40.198 -96.119 1.00 83.19 720 GLN A CA 1
ATOM 5790 C C . GLN A 1 720 ? 36.393 -39.816 -97.532 1.00 83.19 720 GLN A C 1
ATOM 5792 O O . GLN A 1 720 ? 35.255 -39.387 -97.703 1.00 83.19 720 GLN A O 1
ATOM 5797 N N . ASN A 1 721 ? 37.265 -39.948 -98.532 1.00 85.00 721 ASN A N 1
ATOM 5798 C CA . ASN A 1 721 ? 36.954 -39.600 -99.923 1.00 85.00 721 ASN A CA 1
ATOM 5799 C C . ASN A 1 721 ? 36.540 -40.853 -100.710 1.00 85.00 721 ASN A C 1
ATOM 5801 O O . ASN A 1 721 ? 37.170 -41.900 -100.564 1.00 85.00 721 ASN A O 1
ATOM 5805 N N . CYS A 1 722 ? 35.521 -40.730 -101.559 1.00 84.06 722 CYS A N 1
ATOM 5806 C CA . CYS A 1 722 ? 35.111 -41.760 -102.515 1.00 84.06 722 CYS A CA 1
ATOM 5807 C C . CYS A 1 722 ? 36.222 -42.082 -103.529 1.00 84.06 722 CYS A C 1
ATOM 5809 O O . CYS A 1 722 ? 37.187 -41.326 -103.679 1.00 84.06 722 CYS A O 1
ATOM 5811 N N . ILE A 1 723 ? 36.032 -43.158 -104.302 1.00 83.12 723 ILE A N 1
ATOM 5812 C CA . ILE A 1 723 ? 36.797 -43.386 -105.533 1.00 83.12 723 ILE A CA 1
ATOM 5813 C C . ILE A 1 723 ? 36.754 -42.146 -106.444 1.00 83.12 723 ILE A C 1
ATOM 5815 O O . ILE A 1 723 ? 35.762 -41.409 -106.480 1.00 83.12 723 ILE A O 1
ATOM 5819 N N . GLN A 1 724 ? 37.850 -41.905 -107.168 1.00 75.44 724 GLN A N 1
ATOM 5820 C CA . GLN A 1 724 ? 38.041 -40.723 -108.007 1.00 75.44 724 GLN A CA 1
ATOM 5821 C C . GLN A 1 724 ? 36.820 -40.448 -108.901 1.00 75.44 724 GLN A C 1
ATOM 5823 O O . GLN A 1 724 ? 36.269 -41.347 -109.535 1.00 75.44 724 GLN A O 1
ATOM 5828 N N . SER A 1 725 ? 36.404 -39.178 -108.929 1.00 69.81 725 SER A N 1
ATOM 5829 C CA . SER A 1 725 ? 35.287 -38.655 -109.734 1.00 69.81 725 SER A CA 1
ATOM 5830 C C . SER A 1 725 ? 33.875 -39.096 -109.330 1.00 69.81 725 SER A C 1
ATOM 5832 O O . SER A 1 725 ? 32.893 -38.613 -109.907 1.00 69.81 725 SER A O 1
ATOM 5834 N N . CYS A 1 726 ? 33.749 -39.947 -108.316 1.00 80.44 726 CYS A N 1
ATOM 5835 C CA . CYS A 1 726 ? 32.475 -40.230 -107.679 1.00 80.44 726 CYS A CA 1
ATOM 5836 C C . CYS A 1 726 ? 32.015 -39.047 -106.810 1.00 80.44 726 CYS A C 1
ATOM 5838 O O . CYS A 1 726 ? 32.828 -38.440 -106.114 1.00 80.44 726 CYS A O 1
ATOM 5840 N N . ILE A 1 727 ? 30.715 -38.735 -106.813 1.00 83.25 727 ILE A N 1
ATOM 5841 C CA . ILE A 1 727 ? 30.110 -37.710 -105.941 1.00 83.25 727 ILE A CA 1
ATOM 5842 C C . ILE A 1 727 ? 29.229 -38.297 -104.828 1.00 83.25 727 ILE A C 1
ATOM 5844 O O . ILE A 1 727 ? 28.996 -37.605 -103.834 1.00 83.25 727 ILE A O 1
ATOM 5848 N N . LEU A 1 728 ? 28.789 -39.556 -104.964 1.00 83.94 728 LEU A N 1
ATOM 5849 C CA . LEU A 1 728 ? 28.030 -40.316 -103.963 1.00 83.94 728 LEU A CA 1
ATOM 5850 C C . LEU A 1 728 ? 28.540 -41.759 -103.867 1.00 83.94 728 LEU A C 1
ATOM 5852 O O . LEU A 1 728 ? 28.393 -42.525 -104.817 1.00 83.94 728 LEU A O 1
ATOM 5856 N N . CYS A 1 729 ? 29.088 -42.132 -102.713 1.00 82.19 729 CYS A N 1
ATOM 5857 C CA . CYS A 1 729 ? 29.496 -43.495 -102.372 1.00 82.19 729 CYS A CA 1
ATOM 5858 C C . CYS A 1 729 ? 29.160 -43.800 -100.904 1.00 82.19 729 CYS A C 1
ATOM 5860 O O . CYS A 1 729 ? 29.040 -42.878 -100.092 1.00 82.19 729 CYS A O 1
ATOM 5862 N N . GLN A 1 730 ? 29.043 -45.081 -100.549 1.00 78.25 730 GLN A N 1
ATOM 5863 C CA . GLN A 1 730 ? 28.939 -45.507 -99.144 1.00 78.25 730 GLN A CA 1
ATOM 5864 C C . GLN A 1 730 ? 30.291 -45.935 -98.555 1.00 78.25 730 GLN A C 1
ATOM 5866 O O . GLN A 1 730 ? 30.489 -45.859 -97.342 1.00 78.25 730 GLN A O 1
ATOM 5871 N N . ASP A 1 731 ? 31.222 -46.348 -99.414 1.00 80.56 731 ASP A N 1
ATOM 5872 C CA . ASP A 1 731 ? 32.566 -46.814 -99.084 1.00 80.56 731 ASP A CA 1
ATOM 5873 C C . ASP A 1 731 ? 33.582 -46.349 -100.149 1.00 80.56 731 ASP A C 1
ATOM 5875 O O . ASP A 1 731 ? 33.232 -45.677 -101.115 1.00 80.56 731 ASP A O 1
ATOM 5879 N N . GLN A 1 732 ? 34.858 -46.703 -99.985 1.00 81.62 732 GLN A N 1
ATOM 5880 C CA . GLN A 1 732 ? 35.939 -46.244 -100.866 1.00 81.62 732 GLN A CA 1
ATOM 5881 C C . GLN A 1 732 ? 35.901 -46.845 -102.287 1.00 81.62 732 GLN A C 1
ATOM 5883 O O . GLN A 1 732 ? 36.574 -46.327 -103.176 1.00 81.62 732 GLN A O 1
ATOM 5888 N N . SER A 1 733 ? 35.159 -47.934 -102.505 1.00 77.25 733 SER A N 1
ATOM 5889 C CA . SER A 1 733 ? 35.126 -48.710 -103.752 1.00 77.25 733 SER A CA 1
ATOM 5890 C C . SER A 1 733 ? 33.802 -48.618 -104.518 1.00 77.25 733 SER A C 1
ATOM 5892 O O . SER A 1 733 ? 33.811 -48.719 -105.746 1.00 77.25 733 SER A O 1
ATOM 5894 N N . SER A 1 734 ? 32.677 -48.392 -103.832 1.00 78.00 734 SER A N 1
ATOM 5895 C CA . SER A 1 734 ? 31.385 -48.157 -104.484 1.00 78.00 734 SER A CA 1
ATOM 5896 C C . SER A 1 734 ? 31.288 -46.765 -105.118 1.00 78.00 734 SER A C 1
ATOM 5898 O O . SER A 1 734 ? 31.949 -45.808 -104.709 1.00 78.00 734 SER A O 1
ATOM 5900 N N . CYS A 1 735 ? 30.416 -46.636 -106.119 1.00 81.69 735 CYS A N 1
ATOM 5901 C CA . CYS A 1 735 ? 29.943 -45.337 -106.575 1.00 81.69 735 CYS A CA 1
ATOM 5902 C C . CYS A 1 735 ? 28.500 -45.419 -107.078 1.00 81.69 735 CYS A C 1
ATOM 5904 O O . CYS A 1 735 ? 28.223 -46.053 -108.094 1.00 81.69 735 CYS A O 1
ATOM 5906 N N . ASP A 1 736 ? 27.594 -44.736 -106.382 1.00 80.25 736 ASP A N 1
ATOM 5907 C CA . ASP A 1 736 ? 26.175 -44.643 -106.733 1.00 80.25 736 ASP A CA 1
ATOM 5908 C C . ASP A 1 736 ? 25.893 -43.469 -107.696 1.00 80.25 736 ASP A C 1
ATOM 5910 O O . ASP A 1 736 ? 24.854 -43.440 -108.357 1.00 80.25 736 ASP A O 1
ATOM 5914 N N . LYS A 1 737 ? 26.806 -42.485 -107.797 1.00 77.81 737 LYS A N 1
ATOM 5915 C CA . LYS A 1 737 ? 26.715 -41.371 -108.761 1.00 77.81 737 LYS A CA 1
ATOM 5916 C C . LYS A 1 737 ? 28.077 -40.731 -109.058 1.00 77.81 737 LYS A C 1
ATOM 5918 O O . LYS A 1 737 ? 28.753 -40.269 -108.139 1.00 77.81 737 LYS A O 1
ATOM 5923 N N . TYR A 1 738 ? 28.432 -40.618 -110.339 1.00 76.88 738 TYR A N 1
ATOM 5924 C CA . TYR A 1 738 ? 29.593 -39.861 -110.841 1.00 76.88 738 TYR A CA 1
ATOM 5925 C C . TYR A 1 738 ? 29.214 -38.419 -111.232 1.00 76.88 738 TYR A C 1
ATOM 5927 O O . TYR A 1 738 ? 28.041 -38.129 -111.477 1.00 76.88 738 TYR A O 1
ATOM 5935 N N . SER A 1 739 ? 30.195 -37.510 -111.304 1.00 70.94 739 SER A N 1
ATOM 5936 C CA . SER A 1 739 ? 29.981 -36.164 -111.869 1.00 70.94 739 SER A CA 1
ATOM 5937 C C . SER A 1 739 ? 29.962 -36.187 -113.402 1.00 70.94 739 SER A C 1
ATOM 5939 O O . SER A 1 739 ? 30.830 -36.799 -114.017 1.00 70.94 739 SER A O 1
ATOM 5941 N N . GLN A 1 740 ? 29.003 -35.481 -114.010 1.00 63.38 740 GLN A N 1
ATOM 5942 C CA . GLN A 1 740 ? 28.861 -35.344 -115.468 1.00 63.38 740 GLN A CA 1
ATOM 5943 C C . GLN A 1 740 ? 29.616 -34.132 -116.048 1.00 63.38 740 GLN A C 1
ATOM 5945 O O . GLN A 1 740 ? 29.759 -34.021 -117.259 1.00 63.38 740 GLN A O 1
ATOM 5950 N N . GLU A 1 741 ? 30.110 -33.221 -115.206 1.00 65.31 741 GLU A N 1
ATOM 5951 C CA . GLU A 1 741 ? 30.684 -31.936 -115.646 1.00 65.31 741 GLU A CA 1
ATOM 5952 C C . GLU A 1 741 ? 32.177 -32.017 -116.007 1.00 65.31 741 GLU A C 1
ATOM 5954 O O . GLU A 1 741 ? 32.738 -31.075 -116.566 1.00 65.31 741 GLU A O 1
ATOM 5959 N N . ARG A 1 742 ? 32.848 -33.129 -115.679 1.00 67.81 742 ARG A N 1
ATOM 5960 C CA . ARG A 1 742 ? 34.298 -33.276 -115.853 1.00 67.81 742 ARG A CA 1
ATOM 5961 C C . ARG A 1 742 ? 34.625 -34.141 -117.065 1.00 67.81 742 ARG A C 1
ATOM 5963 O O . ARG A 1 742 ? 34.294 -35.321 -117.100 1.00 67.81 742 ARG A O 1
ATOM 5970 N N . ILE A 1 743 ? 35.323 -33.534 -118.021 1.00 73.94 743 ILE A N 1
ATOM 5971 C CA . ILE A 1 743 ? 35.795 -34.172 -119.249 1.00 73.94 743 ILE A CA 1
ATOM 5972 C C . ILE A 1 743 ? 37.227 -34.675 -119.032 1.00 73.94 743 ILE A C 1
ATOM 5974 O O . ILE A 1 743 ? 38.158 -33.882 -118.861 1.00 73.94 743 ILE A O 1
ATOM 5978 N N . TYR A 1 744 ? 37.402 -35.991 -119.054 1.00 73.50 744 TYR A N 1
ATOM 5979 C CA . TYR A 1 744 ? 38.704 -36.654 -118.994 1.00 73.50 744 TYR A CA 1
ATOM 5980 C C . TYR A 1 744 ? 39.387 -36.635 -120.361 1.00 73.50 744 TYR A C 1
ATOM 5982 O O . TYR A 1 744 ? 38.725 -36.477 -121.387 1.00 73.50 744 TYR A O 1
ATOM 5990 N N . GLN A 1 745 ? 40.712 -36.779 -120.369 1.00 80.31 745 GLN A N 1
ATOM 5991 C CA . GLN A 1 745 ? 41.517 -36.859 -121.590 1.00 80.31 745 GLN A CA 1
ATOM 5992 C C . GLN A 1 745 ? 41.976 -38.307 -121.843 1.00 80.31 745 GLN A C 1
ATOM 5994 O O . GLN A 1 745 ? 41.786 -39.187 -121.005 1.00 80.31 745 GLN A O 1
ATOM 5999 N N . LYS A 1 746 ? 42.589 -38.545 -123.007 1.00 77.31 746 LYS A N 1
ATOM 6000 C CA . LYS A 1 746 ? 42.887 -39.859 -123.615 1.00 77.31 746 LYS A CA 1
ATOM 6001 C C . LYS A 1 746 ? 43.537 -40.913 -122.701 1.00 77.31 746 LYS A C 1
ATOM 6003 O O . LYS A 1 746 ? 43.349 -42.097 -122.949 1.00 77.31 746 LYS A O 1
ATOM 6008 N N . GLU A 1 747 ? 44.285 -40.506 -121.678 1.00 77.69 747 GLU A N 1
ATOM 6009 C CA . GLU A 1 747 ? 44.974 -41.397 -120.726 1.00 77.69 747 GLU A CA 1
ATOM 6010 C C . GLU A 1 747 ? 44.032 -41.995 -119.661 1.00 77.69 747 GLU A C 1
ATOM 6012 O O . GLU A 1 747 ? 44.169 -43.159 -119.290 1.00 77.69 747 GLU A O 1
ATOM 6017 N N . ASP A 1 748 ? 43.034 -41.226 -119.218 1.00 80.06 748 ASP A N 1
ATOM 6018 C CA . ASP A 1 748 ? 42.011 -41.643 -118.246 1.00 80.06 748 ASP A CA 1
ATOM 6019 C C . ASP A 1 748 ? 40.837 -42.392 -118.915 1.00 80.06 748 ASP A C 1
ATOM 6021 O O . ASP A 1 748 ? 40.021 -43.023 -118.243 1.00 80.06 748 ASP A O 1
ATOM 6025 N N . CYS A 1 749 ? 40.692 -42.297 -120.238 1.00 83.38 749 CYS A N 1
ATOM 6026 C CA . CYS A 1 749 ? 39.567 -42.865 -120.983 1.00 83.38 749 CYS A CA 1
ATOM 6027 C C . CYS A 1 749 ? 39.815 -44.313 -121.442 1.00 83.38 749 CYS A C 1
ATOM 6029 O O . CYS A 1 749 ? 40.921 -44.845 -121.366 1.00 83.38 749 CYS A O 1
ATOM 6031 N N . HIS A 1 750 ? 38.769 -44.981 -121.937 1.00 86.31 750 HIS A N 1
ATOM 6032 C CA . HIS A 1 750 ? 38.949 -46.217 -122.702 1.00 86.31 750 HIS A CA 1
ATOM 6033 C C . HIS A 1 750 ? 39.681 -45.924 -124.022 1.00 86.31 750 HIS A C 1
ATOM 6035 O O . HIS A 1 750 ? 39.470 -44.871 -124.624 1.00 86.31 750 HIS A O 1
ATOM 6041 N N . PHE A 1 751 ? 40.518 -46.856 -124.496 1.00 83.44 751 PHE A N 1
ATOM 6042 C CA . PHE A 1 751 ? 41.498 -46.618 -125.574 1.00 83.44 751 PHE A CA 1
ATOM 6043 C C . PHE A 1 751 ? 40.904 -46.089 -126.891 1.00 83.44 751 PHE A C 1
ATOM 6045 O O . PHE A 1 751 ? 41.614 -45.465 -127.677 1.00 83.44 751 PHE A O 1
ATOM 6052 N N . SER A 1 752 ? 39.617 -46.347 -127.136 1.00 87.44 752 SER A N 1
ATOM 6053 C CA . SER A 1 752 ? 38.839 -45.894 -128.294 1.00 87.44 752 SER A CA 1
ATOM 6054 C C . SER A 1 752 ? 38.469 -44.405 -128.266 1.00 87.44 752 SER A C 1
ATOM 6056 O O . SER A 1 752 ? 37.932 -43.887 -129.248 1.00 87.44 752 SER A O 1
ATOM 6058 N N . CYS A 1 753 ? 38.715 -43.712 -127.152 1.00 87.44 753 CYS A N 1
ATOM 6059 C CA . CYS A 1 753 ? 38.215 -42.371 -126.876 1.00 87.44 753 CYS A CA 1
ATOM 6060 C C . CYS A 1 753 ? 39.346 -41.407 -126.485 1.00 87.44 753 CYS A C 1
ATOM 6062 O O . CYS A 1 753 ? 40.229 -41.742 -125.702 1.00 87.44 753 CYS A O 1
ATOM 6064 N N . SER A 1 754 ? 39.335 -40.198 -127.048 1.00 84.12 754 SER A N 1
ATOM 6065 C CA . SER A 1 754 ? 40.268 -39.117 -126.695 1.00 84.12 754 SER A CA 1
ATOM 6066 C C . SER A 1 754 ? 39.734 -38.242 -125.565 1.00 84.12 754 SER A C 1
ATOM 6068 O O . SER A 1 754 ? 40.534 -37.679 -124.819 1.00 84.12 754 SER A O 1
ATOM 6070 N N . LYS A 1 755 ? 38.405 -38.156 -125.421 1.00 86.31 755 LYS A N 1
ATOM 6071 C CA . LYS A 1 755 ? 37.725 -37.515 -124.292 1.00 86.31 755 LYS A CA 1
ATOM 6072 C C . LYS A 1 755 ? 36.503 -38.317 -123.858 1.00 86.31 755 LYS A C 1
ATOM 6074 O O . LYS A 1 755 ? 35.822 -38.907 -124.698 1.00 86.31 755 LYS A O 1
ATOM 6079 N N . CYS A 1 756 ? 36.199 -38.322 -122.564 1.00 83.56 756 CYS A N 1
ATOM 6080 C CA . CYS A 1 756 ? 35.074 -39.059 -121.981 1.00 83.56 756 CYS A CA 1
ATOM 6081 C C . CYS A 1 756 ? 34.586 -38.417 -120.674 1.00 83.56 756 CYS A C 1
ATOM 6083 O O . CYS A 1 756 ? 35.297 -37.614 -120.075 1.00 83.56 756 CYS A O 1
ATOM 6085 N N . TYR A 1 757 ? 33.385 -38.788 -120.225 1.00 77.19 757 TYR A N 1
ATOM 6086 C CA . TYR A 1 757 ? 32.798 -38.356 -118.946 1.00 77.19 757 TYR A CA 1
ATOM 6087 C C . TYR A 1 757 ? 32.944 -39.401 -117.826 1.00 77.19 757 TYR A C 1
ATOM 6089 O O . TYR A 1 757 ? 32.722 -39.088 -116.658 1.00 77.19 757 TYR A O 1
ATOM 6097 N N . ILE A 1 758 ? 33.314 -40.643 -118.159 1.00 77.19 758 ILE A N 1
ATOM 6098 C CA . ILE A 1 758 ? 33.509 -41.740 -117.201 1.00 77.19 758 ILE A CA 1
ATOM 6099 C C . ILE A 1 758 ? 34.862 -42.413 -117.497 1.00 77.19 758 ILE A C 1
ATOM 6101 O O . ILE A 1 758 ? 35.017 -42.977 -118.583 1.00 77.19 758 ILE A O 1
ATOM 6105 N N . PRO A 1 759 ? 35.841 -42.375 -116.570 1.00 75.88 759 PRO A N 1
ATOM 6106 C CA . PRO A 1 759 ? 37.152 -42.986 -116.779 1.00 75.88 759 PRO A CA 1
ATOM 6107 C C . PRO A 1 759 ? 37.085 -44.486 -117.090 1.00 75.88 759 PRO A C 1
ATOM 6109 O O . PRO A 1 759 ? 36.277 -45.224 -116.523 1.00 75.88 759 PRO A O 1
ATOM 6112 N N . HIS A 1 760 ? 37.961 -44.928 -117.992 1.00 77.94 760 HIS A N 1
ATOM 6113 C CA . HIS A 1 760 ? 38.157 -46.314 -118.434 1.00 77.94 760 HIS A 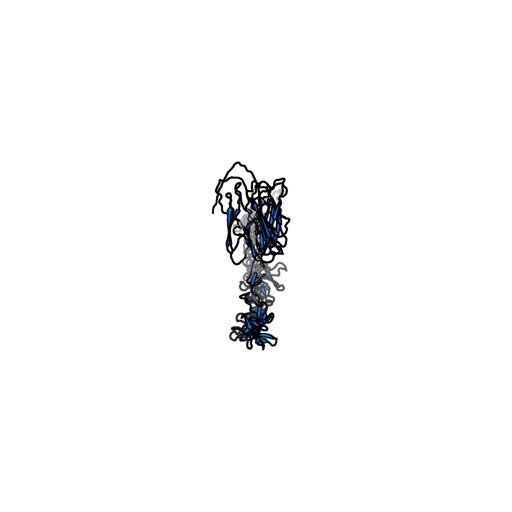CA 1
ATOM 6114 C C . HIS A 1 760 ? 36.894 -47.071 -118.908 1.00 77.94 760 HIS A C 1
ATOM 6116 O O . HIS A 1 760 ? 36.920 -48.301 -118.999 1.00 77.94 760 HIS A O 1
ATOM 6122 N N . LYS A 1 761 ? 35.797 -46.372 -119.236 1.00 82.44 761 LYS A N 1
ATOM 6123 C CA . LYS A 1 761 ? 34.600 -46.953 -119.868 1.00 82.44 761 LYS A CA 1
ATOM 6124 C C . LYS A 1 761 ? 34.553 -46.653 -121.363 1.00 82.44 761 LYS A C 1
ATOM 6126 O O . LYS A 1 761 ? 34.988 -45.600 -121.819 1.00 82.44 761 LYS A O 1
ATOM 6131 N N . ASP A 1 762 ? 34.057 -47.630 -122.111 1.00 76.31 762 ASP A N 1
ATOM 6132 C CA . ASP A 1 762 ? 33.921 -47.661 -123.569 1.00 76.31 762 ASP A CA 1
ATOM 6133 C C . ASP A 1 762 ? 32.694 -46.886 -124.087 1.00 76.31 762 ASP A C 1
ATOM 6135 O O . ASP A 1 762 ? 32.605 -46.582 -125.278 1.00 76.31 762 ASP A O 1
ATOM 6139 N N . TYR A 1 763 ? 31.786 -46.526 -123.177 1.00 81.50 763 TYR A N 1
ATOM 6140 C CA . TYR A 1 763 ? 30.636 -45.642 -123.368 1.00 81.50 763 TYR A CA 1
ATOM 6141 C C . TYR A 1 763 ? 30.827 -44.304 -122.629 1.00 81.50 763 TYR A C 1
ATOM 6143 O O . TYR A 1 763 ? 31.732 -44.151 -121.808 1.00 81.50 763 TYR A O 1
ATOM 6151 N N . ALA A 1 764 ? 29.947 -43.329 -122.892 1.00 81.94 764 ALA A N 1
ATOM 6152 C CA . ALA A 1 764 ? 30.062 -41.950 -122.387 1.00 81.94 764 ALA A CA 1
ATOM 6153 C C . ALA A 1 764 ? 31.368 -41.228 -122.801 1.00 81.94 764 ALA A C 1
ATOM 6155 O O . ALA A 1 764 ? 31.865 -40.338 -122.104 1.00 81.94 764 ALA A O 1
ATOM 6156 N N . CYS A 1 765 ? 31.903 -41.582 -123.967 1.00 82.50 765 CYS A N 1
ATOM 6157 C CA . CYS A 1 765 ? 32.936 -40.837 -124.668 1.00 82.50 765 CYS A CA 1
ATOM 6158 C C . CYS A 1 765 ? 32.359 -39.578 -125.330 1.00 82.50 765 CYS A C 1
ATOM 6160 O O . CYS A 1 765 ? 31.255 -39.592 -125.862 1.00 82.50 765 CYS A O 1
ATOM 6162 N N . GLN A 1 766 ? 33.118 -38.488 -125.317 1.00 86.50 766 GLN A N 1
ATOM 6163 C CA . GLN A 1 766 ? 32.767 -37.234 -125.988 1.00 86.50 766 GLN A CA 1
ATOM 6164 C C . GLN A 1 766 ? 33.454 -37.123 -127.356 1.00 86.50 766 GLN A C 1
ATOM 6166 O O . GLN A 1 766 ? 32.863 -36.632 -128.313 1.00 86.50 766 GLN A O 1
ATOM 6171 N N . GLU A 1 767 ? 34.698 -37.596 -127.453 1.00 86.62 767 GLU A N 1
ATOM 6172 C CA . GLU A 1 767 ? 35.507 -37.564 -128.672 1.00 86.62 767 GLU A CA 1
ATOM 6173 C C . GLU A 1 767 ? 36.269 -38.886 -128.833 1.00 86.62 767 GLU A C 1
ATOM 6175 O O . GLU A 1 767 ? 36.704 -39.497 -127.851 1.00 86.62 767 GLU A O 1
ATOM 6180 N N . CYS A 1 768 ? 36.452 -39.331 -130.077 1.00 89.75 768 CYS A N 1
ATOM 6181 C CA . CYS A 1 768 ? 37.124 -40.593 -130.384 1.00 89.75 768 CYS A CA 1
ATOM 6182 C C . CYS A 1 768 ? 38.650 -40.448 -130.464 1.00 89.75 768 CYS A C 1
ATOM 6184 O O . CYS A 1 768 ? 39.183 -39.367 -130.711 1.00 89.75 768 CYS A O 1
ATOM 6186 N N . SER A 1 769 ? 39.376 -41.540 -130.224 1.00 88.00 769 SER A N 1
ATOM 6187 C CA . SER A 1 769 ? 40.834 -41.532 -130.019 1.00 88.00 769 SER A CA 1
ATOM 6188 C C . SER A 1 769 ? 41.686 -41.213 -131.254 1.00 88.00 769 SER A C 1
ATOM 6190 O O . SER A 1 769 ? 42.888 -40.974 -131.085 1.00 88.00 769 SER A O 1
ATOM 6192 N N . SER A 1 770 ? 41.096 -41.250 -132.454 1.00 84.75 770 SER A N 1
ATOM 6193 C CA . SER A 1 770 ? 41.713 -40.937 -133.751 1.00 84.75 770 SER A CA 1
ATOM 6194 C C . SER A 1 770 ? 40.654 -40.727 -134.844 1.00 84.75 770 SER A C 1
ATOM 6196 O O . SER A 1 770 ? 39.517 -41.188 -134.712 1.00 84.75 770 SER A O 1
ATOM 6198 N N . ASP A 1 771 ? 41.049 -40.126 -135.970 1.00 86.12 771 ASP A N 1
ATOM 6199 C CA . ASP A 1 771 ? 40.189 -39.929 -137.148 1.00 86.12 771 ASP A CA 1
ATOM 6200 C C . ASP A 1 771 ? 39.768 -41.228 -137.851 1.00 86.12 771 ASP A C 1
ATOM 6202 O O . ASP A 1 771 ? 38.857 -41.209 -138.677 1.00 86.12 771 ASP A O 1
ATOM 6206 N N . THR A 1 772 ? 40.374 -42.369 -137.509 1.00 87.31 772 THR A N 1
ATOM 6207 C CA . THR A 1 772 ? 39.951 -43.702 -137.985 1.00 87.31 772 THR A CA 1
ATOM 6208 C C . THR A 1 772 ? 38.683 -44.216 -137.286 1.00 87.31 772 THR A C 1
ATOM 6210 O O . THR A 1 772 ? 38.121 -45.236 -137.688 1.00 87.31 772 THR A O 1
ATOM 6213 N N . ARG A 1 773 ? 38.208 -43.509 -136.248 1.00 88.50 773 ARG A N 1
ATOM 6214 C CA . ARG A 1 773 ? 37.004 -43.830 -135.468 1.00 88.50 773 ARG A CA 1
ATOM 6215 C C . ARG A 1 773 ? 35.892 -42.800 -135.658 1.00 88.50 773 ARG A C 1
ATOM 6217 O O . ARG A 1 773 ? 36.126 -41.654 -136.035 1.00 88.50 773 ARG A O 1
ATOM 6224 N N . GLN A 1 774 ? 34.669 -43.225 -135.370 1.00 87.00 774 GLN A N 1
ATOM 6225 C CA . GLN A 1 774 ? 33.444 -42.431 -135.374 1.00 87.00 774 GLN A CA 1
ATOM 6226 C C . GLN A 1 774 ? 32.618 -42.725 -134.116 1.00 87.00 774 GLN A C 1
ATOM 6228 O O . GLN A 1 774 ? 32.627 -43.848 -133.606 1.00 87.00 774 GLN A O 1
ATOM 6233 N N . ILE A 1 775 ? 31.915 -41.709 -133.612 1.00 88.25 775 ILE A N 1
ATOM 6234 C CA . ILE A 1 775 ? 31.108 -41.810 -132.393 1.00 88.25 775 ILE A CA 1
ATOM 6235 C C . ILE A 1 775 ? 29.697 -42.325 -132.706 1.00 88.25 775 ILE A C 1
ATOM 6237 O O . ILE A 1 775 ? 29.008 -41.803 -133.583 1.00 88.25 775 ILE A O 1
ATOM 6241 N N . GLN A 1 776 ? 29.248 -43.337 -131.969 1.00 86.38 776 GLN A N 1
ATOM 6242 C CA . GLN A 1 776 ? 27.874 -43.826 -132.009 1.00 86.38 776 GLN A CA 1
ATOM 6243 C C . GLN A 1 776 ? 26.992 -42.947 -131.115 1.00 86.38 776 GLN A C 1
ATOM 6245 O O . GLN A 1 776 ? 27.134 -42.943 -129.895 1.00 86.38 776 GLN A O 1
ATOM 6250 N N . GLN A 1 777 ? 26.062 -42.204 -131.719 1.00 79.81 777 GLN A N 1
ATOM 6251 C CA . GLN A 1 777 ? 25.272 -41.170 -131.029 1.00 79.81 777 GLN A CA 1
ATOM 6252 C C . GLN A 1 777 ? 24.321 -41.697 -129.935 1.00 79.81 777 GLN A C 1
ATOM 6254 O O . GLN A 1 777 ? 23.919 -40.925 -129.071 1.00 79.81 777 GLN A O 1
ATOM 6259 N N . LEU A 1 778 ? 23.952 -42.984 -129.958 1.00 75.94 778 LEU A N 1
ATOM 6260 C CA . LEU A 1 778 ? 23.036 -43.592 -128.975 1.00 75.94 778 LEU A CA 1
ATOM 6261 C C . LEU A 1 778 ? 23.733 -44.069 -127.691 1.00 75.94 778 LEU A C 1
ATOM 6263 O O . LEU A 1 778 ? 23.118 -44.099 -126.630 1.00 75.94 778 LEU A O 1
ATOM 6267 N N . THR A 1 779 ? 24.998 -44.470 -127.792 1.00 77.88 779 THR A N 1
ATOM 6268 C CA . THR A 1 779 ? 25.805 -45.060 -126.707 1.00 77.88 779 THR A CA 1
ATOM 6269 C C . THR A 1 779 ? 26.918 -44.132 -126.230 1.00 77.88 779 THR A C 1
ATOM 6271 O O . THR A 1 779 ? 27.503 -44.355 -125.167 1.00 77.88 779 THR A O 1
ATOM 6274 N N . SER A 1 780 ? 27.255 -43.120 -127.033 1.00 81.38 780 SER A N 1
ATOM 6275 C CA . SER A 1 780 ? 28.472 -42.324 -126.894 1.00 81.38 780 SER A CA 1
ATOM 6276 C C . SER A 1 780 ? 29.721 -43.214 -126.798 1.00 81.38 780 SER A C 1
ATOM 6278 O O . SER A 1 780 ? 30.575 -43.011 -125.941 1.00 81.38 780 SER A O 1
ATOM 6280 N N . SER A 1 781 ? 29.809 -44.242 -127.650 1.00 86.19 781 SER A N 1
ATOM 6281 C CA . SER A 1 781 ? 30.979 -45.126 -127.797 1.00 86.19 781 SER A CA 1
ATOM 6282 C C . SER A 1 781 ? 31.664 -44.917 -129.156 1.00 86.19 781 SER A C 1
ATOM 6284 O O . SER A 1 781 ? 31.064 -44.372 -130.081 1.00 86.19 781 SER A O 1
ATOM 6286 N N . CYS A 1 782 ? 32.935 -45.312 -129.294 1.00 87.94 782 CYS A N 1
ATOM 6287 C CA . CYS A 1 782 ? 33.774 -44.952 -130.451 1.00 87.94 782 CYS A CA 1
ATOM 6288 C C . CYS A 1 782 ? 34.249 -46.159 -131.278 1.00 87.94 782 CYS A C 1
ATOM 6290 O O . CYS A 1 782 ? 35.310 -46.738 -131.030 1.00 87.94 782 CYS A O 1
ATOM 6292 N N . SER A 1 783 ? 33.477 -46.503 -132.309 1.00 87.56 783 SER A N 1
ATOM 6293 C CA . SER A 1 783 ? 33.745 -47.592 -133.262 1.00 87.56 783 SER A CA 1
ATOM 6294 C C . SER A 1 783 ? 34.614 -47.150 -134.448 1.00 87.56 783 SER A C 1
ATOM 6296 O O . SER A 1 783 ? 34.700 -45.961 -134.746 1.00 87.56 783 SER A O 1
ATOM 6298 N N . CYS A 1 784 ? 35.224 -48.091 -135.171 1.00 87.62 784 CYS A N 1
ATOM 6299 C CA . CYS A 1 784 ? 35.952 -47.796 -136.412 1.00 87.62 784 CYS A CA 1
ATOM 6300 C C . CYS A 1 784 ? 35.046 -47.233 -137.525 1.00 87.62 784 CYS A C 1
ATOM 6302 O O . CYS A 1 784 ? 33.830 -47.456 -137.542 1.00 87.62 784 CYS A O 1
ATOM 6304 N N . LYS A 1 785 ? 35.649 -46.484 -138.454 1.00 88.38 785 LYS A N 1
ATOM 6305 C CA . LYS A 1 785 ? 35.031 -46.081 -139.725 1.00 88.38 785 LYS A CA 1
ATOM 6306 C C . LYS A 1 785 ? 35.114 -47.210 -140.755 1.00 88.38 785 LYS A C 1
ATOM 6308 O O . LYS A 1 785 ? 35.975 -48.079 -140.674 1.00 88.38 785 LYS A O 1
ATOM 6313 N N . GLU A 1 786 ? 34.222 -47.166 -141.736 1.00 81.12 786 GLU A N 1
ATOM 6314 C CA . GLU A 1 786 ? 34.202 -48.091 -142.873 1.00 81.12 786 GLU A CA 1
ATOM 6315 C C . GLU A 1 786 ? 35.538 -48.050 -143.650 1.00 81.12 786 GLU A C 1
ATOM 6317 O O . GLU A 1 786 ? 36.144 -46.986 -143.792 1.00 81.12 786 GLU A O 1
ATOM 6322 N N . GLY A 1 787 ? 36.037 -49.215 -144.081 1.00 75.25 787 GLY A N 1
ATOM 6323 C CA . GLY A 1 787 ? 37.394 -49.387 -144.632 1.00 75.25 787 GLY A CA 1
ATOM 6324 C C . GLY A 1 787 ? 38.523 -49.509 -143.589 1.00 75.25 787 GLY A C 1
ATOM 6325 O O . GLY A 1 787 ? 39.691 -49.648 -143.965 1.00 75.25 787 GLY A O 1
ATOM 6326 N N . TYR A 1 788 ? 38.201 -49.471 -142.288 1.00 81.62 788 TYR A N 1
ATOM 6327 C CA . TYR A 1 788 ? 39.149 -49.673 -141.190 1.00 81.62 788 TYR A CA 1
ATOM 6328 C C . TYR A 1 788 ? 38.646 -50.735 -140.201 1.00 81.62 788 TYR A C 1
ATOM 6330 O O . TYR A 1 788 ? 37.492 -50.710 -139.775 1.00 81.62 788 TYR A O 1
ATOM 6338 N N . ILE A 1 789 ? 39.537 -51.626 -139.761 1.00 81.25 789 ILE A N 1
ATOM 6339 C CA . ILE A 1 789 ? 39.219 -52.711 -138.819 1.00 81.25 789 ILE A CA 1
ATOM 6340 C C . ILE A 1 789 ? 39.710 -52.426 -137.392 1.00 81.25 789 ILE A C 1
ATOM 6342 O O . ILE A 1 789 ? 40.764 -51.818 -137.175 1.00 81.25 789 ILE A O 1
ATOM 6346 N N . GLU A 1 790 ? 38.942 -52.892 -136.407 1.00 84.25 790 GLU A N 1
ATOM 6347 C CA . GLU A 1 790 ? 39.284 -52.799 -134.984 1.00 84.25 790 GLU A CA 1
ATOM 6348 C C . GLU A 1 790 ? 40.523 -53.647 -134.661 1.00 84.25 790 GLU A C 1
ATOM 6350 O O . GLU A 1 790 ? 40.709 -54.740 -135.195 1.00 84.25 790 GLU A O 1
ATOM 6355 N N . SER A 1 791 ? 41.391 -53.138 -133.784 1.00 77.69 791 SER A N 1
ATOM 6356 C CA . SER A 1 791 ? 42.606 -53.845 -133.364 1.00 77.69 791 SER A CA 1
ATOM 6357 C C . SER A 1 791 ? 43.002 -53.642 -131.894 1.00 77.69 791 SER A C 1
ATOM 6359 O O . SER A 1 791 ? 44.122 -53.979 -131.513 1.00 77.69 791 SER A O 1
ATOM 6361 N N . GLY A 1 792 ? 42.090 -53.132 -131.056 1.00 80.44 792 GLY A N 1
ATOM 6362 C CA . GLY A 1 792 ? 42.278 -53.022 -129.602 1.00 80.44 792 GLY A CA 1
ATOM 6363 C C . GLY A 1 792 ? 43.160 -51.849 -129.163 1.00 80.44 792 GLY A C 1
ATOM 6364 O O . GLY A 1 792 ? 43.647 -51.830 -128.036 1.00 80.44 792 GLY A O 1
ATOM 6365 N N . VAL A 1 793 ? 43.396 -50.885 -130.057 1.00 81.25 793 VAL A N 1
ATOM 6366 C CA . VAL A 1 793 ? 44.242 -49.704 -129.829 1.00 81.25 793 VAL A CA 1
ATOM 6367 C C . VAL A 1 793 ? 43.581 -48.438 -130.385 1.00 81.25 793 VAL A C 1
ATOM 6369 O O . VAL A 1 793 ? 42.552 -48.492 -131.060 1.00 81.25 793 VAL A O 1
ATOM 6372 N N . ALA A 1 794 ? 44.155 -47.270 -130.090 1.00 82.19 794 ALA A N 1
ATOM 6373 C CA . ALA A 1 794 ? 43.565 -45.964 -130.400 1.00 82.19 794 ALA A CA 1
ATOM 6374 C C . ALA A 1 794 ? 43.265 -45.708 -131.895 1.00 82.19 794 ALA A C 1
ATOM 6376 O O . ALA A 1 794 ? 42.413 -44.869 -132.204 1.00 82.19 794 ALA A O 1
ATOM 6377 N N . GLU A 1 795 ? 43.925 -46.420 -132.806 1.00 85.38 795 GLU A N 1
ATOM 6378 C CA . GLU A 1 795 ? 43.729 -46.347 -134.257 1.00 85.38 795 GLU A CA 1
ATOM 6379 C C . GLU A 1 795 ? 43.261 -47.693 -134.819 1.00 85.38 795 GLU A C 1
ATOM 6381 O O . GLU A 1 795 ? 43.779 -48.756 -134.474 1.00 85.38 795 GLU A O 1
ATOM 6386 N N . CYS A 1 796 ? 42.261 -47.636 -135.693 1.00 86.56 796 CYS A N 1
ATOM 6387 C CA . CYS A 1 796 ? 41.805 -48.761 -136.493 1.00 86.56 796 CYS A CA 1
ATOM 6388 C C . CYS A 1 796 ? 42.731 -48.929 -137.708 1.00 86.56 796 CYS A C 1
ATOM 6390 O O . CYS A 1 796 ? 43.282 -47.953 -138.218 1.00 86.56 796 CYS A O 1
ATOM 6392 N N . LYS A 1 797 ? 42.928 -50.162 -138.181 1.00 82.62 797 LYS A N 1
ATOM 6393 C CA . LYS A 1 797 ? 43.892 -50.461 -139.254 1.00 82.62 797 LYS A CA 1
ATOM 6394 C C . LYS A 1 797 ? 43.225 -50.418 -140.624 1.00 82.62 797 LYS A C 1
ATOM 6396 O O . LYS A 1 797 ? 42.134 -50.954 -140.779 1.00 82.62 797 LYS A O 1
ATOM 6401 N N . ILE A 1 798 ? 43.901 -49.820 -141.606 1.00 76.88 798 ILE A N 1
ATOM 6402 C CA . ILE A 1 798 ? 43.464 -49.800 -143.011 1.00 76.88 798 ILE A CA 1
ATOM 6403 C C . ILE A 1 798 ? 43.449 -51.228 -143.566 1.00 76.88 798 ILE A C 1
ATOM 6405 O O . ILE A 1 798 ? 44.419 -51.974 -143.407 1.00 76.88 798 ILE A O 1
ATOM 6409 N N . GLU A 1 799 ? 42.371 -51.580 -144.257 1.00 73.75 799 GLU A N 1
ATOM 6410 C CA . GLU A 1 799 ? 42.225 -52.847 -144.972 1.00 73.75 799 GLU A CA 1
ATOM 6411 C C . GLU A 1 799 ? 43.051 -52.823 -146.280 1.00 73.75 799 GLU A C 1
ATOM 6413 O O . GLU A 1 799 ? 42.758 -52.073 -147.210 1.00 73.75 799 GLU A O 1
ATOM 6418 N N . GLN A 1 800 ? 44.157 -53.581 -146.338 1.00 52.78 800 GLN A N 1
ATOM 6419 C CA . GLN A 1 800 ? 45.122 -53.512 -147.449 1.00 52.78 800 GLN A CA 1
ATOM 6420 C C . GLN A 1 800 ? 44.813 -54.473 -148.604 1.00 52.78 800 GLN A C 1
ATOM 6422 O O . GLN A 1 800 ? 44.693 -55.679 -148.399 1.00 52.78 800 GLN A O 1
ATOM 6427 N N . THR A 1 801 ? 44.888 -53.965 -149.840 1.00 48.06 801 THR A N 1
ATOM 6428 C CA . THR A 1 801 ? 45.114 -54.788 -151.040 1.00 48.06 801 THR A CA 1
ATOM 6429 C C . THR A 1 801 ? 46.185 -54.178 -151.964 1.00 48.06 801 THR A C 1
ATOM 6431 O O . THR A 1 801 ? 46.053 -53.054 -152.433 1.00 48.06 801 THR A O 1
ATOM 6434 N N . LEU A 1 802 ? 47.214 -54.988 -152.263 1.00 38.69 802 LEU A N 1
ATOM 6435 C CA . LEU A 1 802 ? 48.264 -54.828 -153.295 1.00 38.69 802 LEU A CA 1
ATOM 6436 C C . LEU A 1 802 ? 49.457 -53.858 -153.044 1.00 38.69 802 LEU A C 1
ATOM 6438 O O . LEU A 1 802 ? 49.393 -52.866 -152.328 1.00 38.69 802 LEU A O 1
ATOM 6442 N N . GLN A 1 803 ? 50.592 -54.246 -153.643 1.00 39.75 803 GLN A N 1
ATOM 6443 C CA . GLN A 1 803 ? 51.989 -53.751 -153.565 1.00 39.75 803 GLN A CA 1
ATOM 6444 C C . GLN A 1 803 ? 52.656 -53.989 -154.964 1.00 39.75 803 GLN A C 1
ATOM 6446 O O . GLN A 1 803 ? 51.921 -54.470 -155.834 1.00 39.75 803 GLN A O 1
ATOM 6451 N N . PRO A 1 804 ? 53.976 -53.767 -155.257 1.00 49.47 804 PRO A N 1
ATOM 6452 C CA . PRO A 1 804 ? 55.122 -53.311 -154.429 1.00 49.47 804 PRO A CA 1
ATOM 6453 C C . PRO A 1 804 ? 56.047 -52.227 -155.067 1.00 49.47 804 PRO A C 1
ATOM 6455 O O . PRO A 1 804 ? 55.982 -51.983 -156.270 1.00 49.47 804 PRO A O 1
ATOM 6458 N N . ASN A 1 805 ? 57.020 -51.686 -154.302 1.00 32.69 805 ASN A N 1
ATOM 6459 C CA . ASN A 1 805 ? 58.464 -51.788 -154.648 1.00 32.69 805 ASN A CA 1
ATOM 6460 C C . ASN A 1 805 ? 59.461 -51.182 -153.620 1.00 32.69 805 ASN A C 1
ATOM 6462 O O . ASN A 1 805 ? 59.325 -50.040 -153.204 1.00 32.69 805 ASN A O 1
ATOM 6466 N N . ASN A 1 806 ? 60.512 -51.962 -153.330 1.00 36.41 806 ASN A N 1
ATOM 6467 C CA . ASN A 1 806 ? 61.922 -51.630 -153.031 1.00 36.41 806 ASN A CA 1
ATOM 6468 C C . ASN A 1 806 ? 62.349 -50.464 -152.096 1.00 36.41 806 ASN A C 1
ATOM 6470 O O . ASN A 1 806 ? 62.286 -49.295 -152.449 1.00 36.41 806 ASN A O 1
ATOM 6474 N N . ASN A 1 807 ? 63.024 -50.863 -151.005 1.00 39.34 807 ASN A N 1
ATOM 6475 C CA . ASN A 1 807 ? 64.282 -50.329 -150.440 1.00 39.34 807 ASN A CA 1
ATOM 6476 C C . ASN A 1 807 ? 64.591 -48.814 -150.482 1.00 39.34 807 ASN A C 1
ATOM 6478 O O . ASN A 1 807 ? 64.971 -48.296 -151.527 1.00 39.34 807 ASN A O 1
ATOM 6482 N N . PHE A 1 808 ? 64.786 -48.211 -149.298 1.00 30.61 808 PHE A N 1
ATOM 6483 C CA . PHE A 1 808 ? 66.137 -47.800 -148.857 1.00 30.61 808 PHE A CA 1
ATOM 6484 C C . PHE A 1 808 ? 66.226 -47.630 -147.323 1.00 30.61 808 PHE A C 1
ATOM 6486 O O . PHE A 1 808 ? 65.214 -47.605 -146.627 1.00 30.61 808 PHE A O 1
ATOM 6493 N N . GLN A 1 809 ? 67.445 -47.545 -146.781 1.00 36.03 809 GLN A N 1
ATOM 6494 C CA . GLN A 1 809 ? 67.700 -47.275 -145.357 1.00 36.03 809 GLN A CA 1
ATOM 6495 C C . GLN A 1 809 ? 67.531 -45.780 -145.024 1.00 36.03 809 GLN A C 1
ATOM 6497 O O . GLN A 1 809 ? 67.986 -44.942 -145.799 1.00 36.03 809 GLN A O 1
ATOM 6502 N N . SER A 1 810 ? 67.073 -45.430 -143.811 1.00 31.89 810 SER A N 1
ATOM 6503 C CA . SER A 1 810 ? 67.990 -44.961 -142.741 1.00 31.89 810 SER A CA 1
ATOM 6504 C C . SER A 1 810 ? 67.319 -44.336 -141.495 1.00 31.89 810 SER A C 1
ATOM 6506 O O . SER A 1 810 ? 66.351 -43.593 -141.570 1.00 31.89 810 SER A O 1
ATOM 6508 N N . SER A 1 811 ? 67.959 -44.586 -140.344 1.00 32.50 811 SER A N 1
ATOM 6509 C CA . SER A 1 811 ? 68.170 -43.659 -139.212 1.00 32.50 811 SER A CA 1
ATOM 6510 C C . SER A 1 811 ? 67.022 -43.117 -138.321 1.00 32.50 811 SER A C 1
ATOM 6512 O O . SER A 1 811 ? 66.230 -42.279 -138.723 1.00 32.50 811 SER A O 1
ATOM 6514 N N . ILE A 1 812 ? 67.204 -43.394 -137.015 1.00 33.12 812 ILE A N 1
ATOM 6515 C CA . ILE A 1 812 ? 67.265 -42.421 -135.892 1.00 33.12 812 ILE A CA 1
ATOM 6516 C C . ILE A 1 812 ? 65.976 -41.983 -135.146 1.00 33.12 812 ILE A C 1
ATOM 6518 O O . ILE A 1 812 ? 65.078 -41.365 -135.693 1.00 33.12 812 ILE A O 1
ATOM 6522 N N . LYS A 1 813 ? 66.050 -42.195 -133.814 1.00 32.28 813 LYS A N 1
ATOM 6523 C CA . LYS A 1 813 ? 65.342 -41.584 -132.658 1.00 32.28 813 LYS A CA 1
ATOM 6524 C C . LYS A 1 813 ? 63.801 -41.564 -132.681 1.00 32.28 813 LYS A C 1
ATOM 6526 O O . LYS A 1 813 ? 63.178 -40.886 -133.478 1.00 32.28 813 LYS A O 1
ATOM 6531 N N . ALA A 1 814 ? 63.126 -42.325 -131.819 1.00 33.50 814 ALA A N 1
ATOM 6532 C CA . ALA A 1 814 ? 63.088 -42.240 -130.345 1.00 33.50 814 ALA A CA 1
ATOM 6533 C C . ALA A 1 814 ? 62.247 -41.070 -129.798 1.00 33.50 814 ALA A C 1
ATOM 6535 O O . ALA A 1 814 ? 62.728 -39.950 -129.633 1.00 33.50 814 ALA A O 1
ATOM 6536 N N . ARG A 1 815 ? 61.017 -41.413 -129.404 1.00 22.80 815 ARG A N 1
ATOM 6537 C CA . ARG A 1 815 ? 60.428 -40.983 -128.133 1.00 22.80 815 ARG A CA 1
ATOM 6538 C C . ARG A 1 815 ? 60.325 -42.217 -127.232 1.00 22.80 815 ARG A C 1
ATOM 6540 O O . ARG A 1 815 ? 59.952 -43.284 -127.720 1.00 22.80 815 ARG A O 1
ATOM 6547 N N . GLN A 1 816 ? 60.655 -42.048 -125.958 1.00 39.19 816 GLN A N 1
ATOM 6548 C CA . GLN A 1 816 ? 59.807 -42.543 -124.875 1.00 39.19 816 GLN A CA 1
ATOM 6549 C C . GLN A 1 816 ? 59.008 -41.327 -124.397 1.00 39.19 816 GLN A C 1
ATOM 6551 O O . GLN A 1 816 ? 59.588 -40.217 -124.483 1.00 39.19 816 GLN A O 1
#

Foldseek 3Di:
DDDDYDYDYDYDYDDDDDDDDDDDDDDDDADDDDDFKDKDWDQPWDWADLPDDWDKDKDWQQNHQQPWQFDKDKFFAWFQDPWDQQWKWDWFWDWAPGTSTMIMITIDGDSPTTGGTGTTMIMMTGRCVQFVQKDKDKDKAFQDDDDVQKDKDKDWDPPSHDAAKDKFKGFGTFIWHRDDPQAFWWWWFWGWDPDDRTITIGMTGTDPRHTHTGMTIMMMIMGHALALAQKGKDKDKPPVCVDQDPDDPPDDDDDDDDDEIFAFRWDWAFDADDDDFGFTTKTKGWRTGTFGPPDPFQYFHWDWDDWDDDPPDTDIDIDTPRNGDPSDIMMMMMTMGGDDEDPQFDQSSHVRDTEHDEDDALPVGRNDHLDDDACWEQENVVSHTDNDDDFQWDWDDDDRYIYIYRLPAPQAGDWDQDPPRHIARPAGHPCWAQDPSHTHNDDAFQWDADPSNYIDGQPAPQARDWDQDPVRHTAGDHGPPQWARDPRYTDHPVGDAFQWEADSVVSDIDGHPDNQAGYWDDVVDVVIFGPHGDPQWADDPSDTHHPVGDAFQWEADPVVSYIDGHPAPQARYWDDVVDPPIFGPHGPDQWAGDPRDTDDPVGDAFQWEADSVVRDIDGHPAPQAGYWDDVVVDPIFGPHGPDLFARDPRHTHDPVGDAFQWEADSVVRDIDGHPAPQARYWDDPPPPDIFGPHGPDPQWDDDPRHTWNFQQFEDDPGDHGADPQAGTDHDNDDGPGGDQPDWDACVQDQQQAGIARHGPDQFRGPGGLDPQWDADPVGRGIHGDPQFDDDRHRHTHGDDDDDDDDDDDDDDDDDD

pLDDT: mean 73.06, std 16.8, range [22.8, 92.81]

InterPro domains:
  IPR006212 Furin-like repeat [SM00261] (401-449)
  IPR006212 Furin-like repeat [SM00261] (452-502)
  IPR006212 Furin-like repeat [SM00261] (506-556)
  IPR006212 Furin-like repeat [SM00261] (560-610)
  IPR006212 Furin-like repeat [SM00261] (614-664)
  IPR006212 Furin-like repeat [SM00261] (668-715)
  IPR009030 Growth factor receptor cysteine-rich domain superfamily [SSF57184] (318-460)
  IPR009030 Growth factor receptor cysteine-rich domain superfamily [SSF57184] (410-524)
  IPR009030 Growth factor receptor cysteine-rich domain superfamily [SSF57184] (509-675)
  IPR019019 H-type lectin domain [PF09458] (59-126)

Secondary structure (DSSP, 8-state):
--------------------------------SS--EEEEEE----B--TTPPPPEEEEE-TTS--SSPPEEEEEEEEE-----TTS--EEEEEEES--SSEEEEEEEE-TTT---B-EEEEEEEE-TTT-TTEEEEEEEE-SPPPBTTEEEEEEEPPTT--SSEEEEEEEEEEEEPPPPTT--EEE-EEEEES--SSEEEEEEE--TTBPPEEEEEEEEEEEEBS-SSSEEEEEEE-GGGSS------------------B---EEEE-----SSS-EEEEEEEE---EEE-SSSS-PPP-EEEEEEEETTEEEEEEE--TT-------EEEEEEEE----TT-EEETTTTEEE---SSEETTEEEEE-PPPTT-EEETTTTEEESSPPTTEEEEEETTEEEEEE---TTEEEEEEETTTEEEEEEE-TT-EEETTEEESSPPTTEEE-TTSBEEE-SSTTEEEEEE-TTS-EEEEEESTTEEEETTEEEETTBPPTTEEEETTTTEEEE-S-TTEEEE--TTSSS--EEEEPTTEEEETTEEEETTSPPSSEEEETTTTEEEE-SSTTEEEE--TTSSSPPEEEESTT-EEETTEEEBTTBPPSSEEEETTTTEEEE-SSTTEEEE--GGGSSPPEEEESTT-EEETTEEE-TTSPPTTEEEETTTTEEEE-SSTTEEEE--TTSSS--EEEESSTT-EEETTEEE--TTEESTTS-EEPSTTEEE-SSSS--SEE-SS--EETTTS-TTEEEESSTT-SSSEEEESSTTEEEETTTTEEEEPTTEE--SSSSPEE------------------

Organism: Tetrahymena thermophila (strain SB210) (NCBI:txid312017)